Protein 5CK3 (pdb70)

Solvent-accessible surface area: 50552 Å² total; per-residue (Å²): 150,38,26,9,5,8,16,0,1,20,25,8,0,3,8,22,19,37,43,82,78,16,136,46,94,89,30,32,5,38,11,1,1,3,7,10,28,6,37,110,169,76,41,112,84,28,54,108,47,42,6,58,16,70,13,98,117,68,37,114,175,9,100,82,3,9,61,12,0,48,3,152,108,32,8,0,0,0,0,7,11,28,87,70,142,9,57,19,93,39,11,14,65,18,0,4,2,1,23,0,26,0,2,26,46,15,38,134,39,39,155,103,66,61,26,16,14,20,25,6,92,72,0,58,135,82,8,76,124,10,49,127,91,20,132,34,1,0,7,0,0,0,8,27,51,0,16,8,6,12,1,0,1,10,2,8,22,4,31,12,16,66,129,136,36,55,40,59,7,64,87,90,164,102,129,125,133,80,44,34,29,4,95,34,64,20,12,99,35,14,13,0,25,19,15,32,25,1,45,10,39,4,1,64,93,168,136,33,71,16,25,30,21,118,57,70,47,127,117,105,43,168,117,0,55,1,4,0,2,2,0,2,67,124,34,31,30,37,8,24,93,38,0,66,76,14,50,67,46,61,3,118,27,49,94,116,40,74,95,206,116,119,97,95,134,147,115,18,118,14,77,0,0,1,0,0,0,14,0,14,27,4,39,75,115,125,35,81,36,26,39,84,2,0,30,3,0,2,42,0,0,30,2,3,13,67,18,43,101,20,93,148,96,238,75,77,48,42,4,10,0,0,0,0,0,3,54,35,52,74,196,64,12,6,76,33,88,80,0,64,39,84,0,16,109,14,1,3,126,20,29,100,94,107,94,185,102,62,133,4,2,13,124,65,25,190,51,8,88,1,91,27,0,90,112,35,60,2,77,8,57,21,14,13,0,5,16,102,46,134,50,74,24,3,67,104,0,3,98,8,0,18,103,43,54,138,48,6,9,14,0,0,13,23,12,0,4,9,26,18,27,62,36,110,44,120,64,75,95,55,16,5,44,61,6,0,43,70,59,36,40,179,165,67,172,16,83,91,83,20,69,4,163,133,40,11,0,0,0,1,6,8,82,130,98,117,6,43,120,12,0,66,52,0,73,50,47,0,20,77,58,27,49,111,47,55,163,145,94,24,31,10,22,25,47,11,110,45,0,35,127,108,2,46,98,23,59,129,120,56,252,129,62,22,9,0,0,4,0,0,0,18,60,51,0,17,10,12,9,0,0,0,10,2,22,19,0,35,11,22,68,128,130,39,85,47,183,122,124,116,155,107,86,49,61,18,130,46,61,22,17,102,42,14,18,10,24,61,64,17,39,0,73,12,57,13,12,53,72,204,65,34,33,27,73,74,93,110,132,70,94,123,0,6,0,26,0,4,0,6,29,91,178,32,36,50,86,6,39,111,50,2,79,81,65,80,132,116,174,139,16,98,22,53,0,1,1,1,0,0,15,0,14,23,3,4,100,79,127,24,89,43,23,49,114,1,6,42,4,10,14,34,2,10,44,10,3,45,109,40,79,161,125,73,15,19,2,0,0,0,0,6,60,38,43,68,91,36,2,0,16,29,34,10,0,62,13,55,7,12,86,32,17,8,131,19,40,133,100,105,126,180,124,123,10,119,66,4,89,136,64,65,8,84,24,67,21,13,16,0,4,12,105,56,139,50,77,23,0,72,131,0,8,140,20,0,25,99,25,21,124,66,42,68,5,0,23,0,2,20,33,11,0,9,8,29,19,43,65,89,127,60,112,72,54,72,10,39,89,39,4,22,77,68,60,36,150,94,40,125,58,50,97,123,32,28,0,63,19,180,153,37,9,0,1,0,5,1,31,165,172,80,90,92,33,12,114,11,0,43,58,0,63,52,12,0,42,22,37,12,52,164,76,96,99,24,50,33,46,30,101,63,0,66,75,16,0,52,80,24,28,112,109,52,97,7,16,0,21,49,56,0,18,5,12,23,9,9,8,40,44,45,44,52,126,224,59,96,64,131,43,95,30,14,90,24,12,20,5,21,77,49,40,52,32,182,44,59,6,5,0,2,38,79,153,38,47,39,47,25,59,149,154,62,20,6,1,8,23,0,11,41,53,50,133,101,89,179,20,40,74,15,35,119,64,20,45,62,41,51,106,112,171,222,102,16,3,11,3,0,5,69,30,66,94,200,79,25,12,48,45,78,107,2,113,48,133,5,58,125,100,39,41,190,107,158,214,81,84,23,2,12,0,12,55,162,47,93,14,7,109,141,7,150,147,16,59,30,130,103,188

Structure (mmCIF, N/CA/C/O backbone):
data_5CK3
#
_entry.id   5CK3
#
_cell.length_a   88.277
_cell.length_b   83.609
_cell.length_c   90.213
_cell.angle_alpha   90.00
_cell.angle_beta   105.23
_cell.angle_gamma   90.00
#
_symmetry.space_group_name_H-M   'P 1 21 1'
#
loop_
_entity.id
_entity.type
_entity.pdbx_description
1 polymer 'SRX domain'
2 polymer 'Putative signal recognition particle protein'
3 non-polymer 'MAGNESIUM ION'
4 non-polymer "GUANOSINE-5'-TRIPHOSPHATE"
5 non-polymer GLYCEROL
6 non-polymer 'SULFATE ION'
#
loop_
_atom_site.group_PDB
_atom_site.id
_atom_site.type_symbol
_atom_site.label_atom_id
_atom_site.label_alt_id
_atom_site.label_comp_id
_atom_site.label_asym_id
_atom_site.label_entity_id
_atom_site.label_seq_id
_atom_site.pdbx_PDB_ins_code
_atom_site.Cartn_x
_atom_site.Cartn_y
_atom_site.Cartn_z
_atom_site.occupancy
_atom_site.B_iso_or_equiv
_atom_site.auth_seq_id
_atom_site.auth_comp_id
_atom_site.auth_asym_id
_atom_site.auth_atom_id
_atom_site.pdbx_PDB_model_num
ATOM 1 N N . MET A 1 9 ? 37.117 -7.310 124.628 1.00 129.34 1 MET A N 1
ATOM 2 C CA . MET A 1 9 ? 36.082 -7.404 125.651 1.00 117.82 1 MET A CA 1
ATOM 3 C C . MET A 1 9 ? 35.753 -6.023 126.206 1.00 110.06 1 MET A C 1
ATOM 4 O O . MET A 1 9 ? 36.296 -5.016 125.755 1.00 109.16 1 MET A O 1
ATOM 9 N N . SER A 1 10 ? 34.851 -5.988 127.180 1.00 110.33 2 SER A N 1
ATOM 10 C CA . SER A 1 10 ? 34.559 -4.773 127.934 1.00 113.90 2 SER A CA 1
ATOM 11 C C . SER A 1 10 ? 33.973 -3.646 127.097 1.00 108.87 2 SER A C 1
ATOM 12 O O . SER A 1 10 ? 34.253 -2.474 127.344 1.00 105.97 2 SER A O 1
ATOM 15 N N . LEU A 1 11 ? 33.168 -3.993 126.103 1.00 105.01 3 LEU A N 1
ATOM 16 C CA . LEU A 1 11 ? 32.333 -2.988 125.468 1.00 92.19 3 LEU A CA 1
ATOM 17 C C . LEU A 1 11 ? 30.911 -3.523 125.379 1.00 83.70 3 LEU A C 1
ATOM 18 O O . LEU A 1 11 ? 30.322 -3.654 124.305 1.00 78.72 3 LEU A O 1
ATOM 23 N N . ASP A 1 12 ? 30.406 -3.863 126.562 1.00 90.10 4 ASP A N 1
ATOM 24 C CA . ASP A 1 12 ? 28.999 -4.142 126.829 1.00 85.80 4 ASP A CA 1
ATOM 25 C C . ASP A 1 12 ? 28.377 -5.277 126.032 1.00 79.20 4 ASP A C 1
ATOM 26 O O . ASP A 1 12 ? 28.916 -6.380 125.975 1.00 77.53 4 ASP A O 1
ATOM 31 N N . ALA A 1 13 ? 27.221 -5.003 125.443 1.00 75.06 5 ALA A N 1
ATOM 32 C CA . ALA A 1 13 ? 26.400 -6.062 124.880 1.00 66.93 5 ALA A CA 1
ATOM 33 C C . ALA A 1 13 ? 26.151 -5.888 123.390 1.00 63.49 5 ALA A C 1
ATOM 34 O O . ALA A 1 13 ? 25.937 -4.775 122.907 1.00 60.75 5 ALA A O 1
ATOM 36 N N . PHE A 1 14 ? 26.182 -7.005 122.671 1.00 56.99 6 PHE A N 1
ATOM 37 C CA . PHE A 1 14 ? 25.779 -7.032 121.276 1.00 56.08 6 PHE A CA 1
ATOM 38 C C . PHE A 1 14 ? 24.453 -7.769 121.152 1.00 57.59 6 PHE A C 1
ATOM 39 O O . PHE A 1 14 ? 24.262 -8.825 121.760 1.00 56.66 6 PHE A O 1
ATOM 47 N N . GLU A 1 15 ? 23.534 -7.209 120.373 1.00 51.01 7 GLU A N 1
ATOM 48 C CA . GLU A 1 15 ? 22.255 -7.866 120.138 1.00 52.53 7 GLU A CA 1
ATOM 49 C C . GLU A 1 15 ? 21.910 -7.938 118.657 1.00 51.70 7 GLU A C 1
ATOM 50 O O . GLU A 1 15 ? 22.251 -7.041 117.887 1.00 56.16 7 GLU A O 1
ATOM 56 N N . ILE A 1 16 ? 21.234 -9.015 118.266 1.00 46.73 8 ILE A N 1
ATOM 57 C CA . ILE A 1 16 ? 20.727 -9.152 116.904 1.00 49.56 8 ILE A CA 1
ATOM 58 C C . ILE A 1 16 ? 19.225 -9.428 116.937 1.00 39.90 8 ILE A C 1
ATOM 59 O O . ILE A 1 16 ? 18.796 -10.556 117.174 1.00 39.12 8 ILE A O 1
ATOM 64 N N . LEU A 1 17 ? 18.429 -8.391 116.706 1.00 37.13 9 LEU A N 1
ATOM 65 C CA . LEU A 1 17 ? 16.987 -8.504 116.880 1.00 37.05 9 LEU A CA 1
ATOM 66 C C . LEU A 1 17 ? 16.217 -8.191 115.605 1.00 43.71 9 LEU A C 1
ATOM 67 O O . LEU A 1 17 ? 16.598 -7.323 114.818 1.00 43.94 9 LEU A O 1
ATOM 72 N N . THR A 1 18 ? 15.123 -8.920 115.417 1.00 45.35 10 THR A N 1
ATOM 73 C CA . THR A 1 18 ? 14.308 -8.805 114.219 1.00 44.53 10 THR A CA 1
ATOM 74 C C . THR A 1 18 ? 13.528 -7.507 114.211 1.00 45.25 10 THR A C 1
ATOM 75 O O . THR A 1 18 ? 13.417 -6.837 115.234 1.00 43.27 10 THR A O 1
ATOM 79 N N . THR A 1 19 ? 12.976 -7.163 113.054 1.00 55.45 11 THR A N 1
ATOM 80 C CA . THR A 1 19 ? 12.180 -5.951 112.924 1.00 54.33 11 THR A CA 1
ATOM 81 C C . THR A 1 19 ? 11.010 -5.985 113.888 1.00 52.14 11 THR A C 1
ATOM 82 O O . THR A 1 19 ? 10.613 -4.962 114.440 1.00 54.25 11 THR A O 1
ATOM 86 N N . SER A 1 20 ? 10.468 -7.176 114.099 1.00 52.94 12 SER A N 1
ATOM 87 C CA . SER A 1 20 ? 9.285 -7.321 114.926 1.00 56.63 12 SER A CA 1
ATOM 88 C C . SER A 1 20 ? 9.594 -7.498 116.402 1.00 59.36 12 SER A C 1
ATOM 89 O O . SER A 1 20 ? 8.681 -7.656 117.214 1.00 56.04 12 SER A O 1
ATOM 92 N N . GLY A 1 21 ? 10.874 -7.498 116.751 1.00 55.99 13 GLY A N 1
ATOM 93 C CA . GLY A 1 21 ? 11.245 -7.440 118.151 1.00 55.50 13 GLY A CA 1
ATOM 94 C C . GLY A 1 21 ? 12.002 -8.620 118.721 1.00 48.47 13 GLY A C 1
ATOM 95 O O . GLY A 1 21 ? 12.809 -8.443 119.631 1.00 52.44 13 GLY A O 1
ATOM 96 N N . VAL A 1 22 ? 11.746 -9.821 118.214 1.00 38.40 14 VAL A N 1
ATOM 97 C CA . VAL A 1 22 ? 12.432 -10.990 118.743 1.00 39.09 14 VAL A CA 1
ATOM 98 C C . VAL A 1 22 ? 13.936 -10.840 118.589 1.00 40.80 14 VAL A C 1
ATOM 99 O O . VAL A 1 22 ? 14.422 -10.312 117.588 1.00 41.86 14 VAL A O 1
ATOM 103 N N . VAL A 1 23 ? 14.665 -11.291 119.603 1.00 38.96 15 VAL A N 1
ATOM 104 C CA . VAL A 1 23 ? 16.115 -11.213 119.604 1.00 36.40 15 VAL A CA 1
ATOM 105 C C . VAL A 1 23 ? 16.712 -12.545 119.168 1.00 37.62 15 VAL A C 1
ATOM 106 O O . VAL A 1 23 ? 16.700 -13.521 119.918 1.00 40.26 15 VAL A O 1
ATOM 110 N N . LEU A 1 24 ? 17.219 -12.582 117.941 1.00 36.15 16 LEU A N 1
ATOM 111 C CA . LEU A 1 24 ? 17.794 -13.799 117.394 1.00 38.40 16 LEU A CA 1
ATOM 112 C C . LEU A 1 24 ? 19.035 -14.191 118.170 1.00 39.31 16 LEU A C 1
ATOM 113 O O . LEU A 1 24 ? 19.230 -15.357 118.508 1.00 47.83 16 LEU A O 1
ATOM 118 N N . TRP A 1 25 ? 19.876 -13.206 118.450 1.00 36.14 17 TRP A N 1
ATOM 119 C CA . TRP A 1 25 ? 21.131 -13.471 119.128 1.00 44.72 17 TRP A CA 1
ATOM 120 C C . TRP A 1 25 ? 21.515 -12.335 120.071 1.00 51.22 17 TRP A C 1
ATOM 121 O O . TRP A 1 25 ? 21.336 -11.155 119.759 1.00 46.92 17 TRP A O 1
ATOM 132 N N . SER A 1 26 ? 22.047 -12.707 121.228 1.00 52.86 18 SER A N 1
ATOM 133 C CA . SER A 1 26 ? 22.424 -11.738 122.241 1.00 50.11 18 SER A CA 1
ATOM 134 C C . SER A 1 26 ? 23.781 -12.075 122.836 1.00 54.74 18 SER A C 1
ATOM 135 O O . SER A 1 26 ? 24.081 -13.239 123.094 1.00 59.67 18 SER A O 1
ATOM 138 N N . ARG A 1 27 ? 24.605 -11.053 123.032 1.00 54.42 19 ARG A N 1
ATOM 139 C CA . ARG A 1 27 ? 25.796 -11.181 123.860 1.00 53.63 19 ARG A CA 1
ATOM 140 C C . ARG A 1 27 ? 25.861 -10.018 124.834 1.00 58.20 19 ARG A C 1
ATOM 141 O O . ARG A 1 27 ? 25.922 -8.868 124.421 1.00 64.58 19 ARG A O 1
ATOM 149 N N . THR A 1 28 ? 25.843 -10.314 126.126 1.00 61.31 20 THR A N 1
ATOM 150 C CA . THR A 1 28 ? 25.815 -9.260 127.130 1.00 70.73 20 THR A CA 1
ATOM 151 C C . THR A 1 28 ? 26.993 -9.361 128.095 1.00 71.65 20 THR A C 1
ATOM 152 O O . THR A 1 28 ? 27.165 -10.372 128.774 1.00 69.67 20 THR A O 1
ATOM 156 N N . TYR A 1 29 ? 27.802 -8.308 128.151 1.00 75.13 21 TYR A N 1
ATOM 157 C CA . TYR A 1 29 ? 28.945 -8.270 129.058 1.00 84.52 21 TYR A CA 1
ATOM 158 C C . TYR A 1 29 ? 28.614 -7.480 130.319 1.00 86.78 21 TYR A C 1
ATOM 159 O O . TYR A 1 29 ? 29.010 -7.852 131.425 1.00 83.28 21 TYR A O 1
ATOM 168 N N . ALA A 1 30 ? 27.902 -6.376 130.137 1.00 88.51 22 ALA A N 1
ATOM 169 C CA . ALA A 1 30 ? 27.413 -5.586 131.257 1.00 91.03 22 ALA A CA 1
ATOM 170 C C . ALA A 1 30 ? 25.898 -5.647 131.264 1.00 92.18 22 ALA A C 1
ATOM 171 O O . ALA A 1 30 ? 25.280 -5.795 130.207 1.00 94.05 22 ALA A O 1
ATOM 173 N N . PRO A 1 31 ? 25.286 -5.545 132.451 1.00 86.30 23 PRO A N 1
ATOM 174 C CA . PRO A 1 31 ? 23.827 -5.493 132.434 1.00 82.41 23 PRO A CA 1
ATOM 175 C C . PRO A 1 31 ? 23.397 -4.214 131.749 1.00 84.10 23 PRO A C 1
ATOM 176 O O . PRO A 1 31 ? 23.826 -3.133 132.150 1.00 91.66 23 PRO A O 1
ATOM 180 N N . VAL A 1 32 ? 22.596 -4.336 130.702 1.00 73.02 24 VAL A N 1
ATOM 181 C CA . VAL A 1 32 ? 22.097 -3.162 130.017 1.00 65.62 24 VAL A CA 1
ATOM 182 C C . VAL A 1 32 ? 20.591 -3.104 130.164 1.00 69.06 24 VAL A C 1
ATOM 183 O O . VAL A 1 32 ? 19.899 -4.084 129.887 1.00 70.51 24 VAL A O 1
ATOM 187 N N . ASN A 1 33 ? 20.096 -1.963 130.632 1.00 71.05 25 ASN A N 1
ATOM 188 C CA . ASN A 1 33 ? 18.664 -1.733 130.735 1.00 71.62 25 ASN A CA 1
ATOM 189 C C . ASN A 1 33 ? 17.994 -2.124 129.420 1.00 65.76 25 ASN A C 1
ATOM 190 O O . ASN A 1 33 ? 18.480 -1.755 128.351 1.00 69.92 25 ASN A O 1
ATOM 195 N N . PRO A 1 34 ? 16.914 -2.919 129.484 1.00 62.13 26 PRO A N 1
ATOM 196 C CA . PRO A 1 34 ? 16.235 -3.287 128.238 1.00 60.90 26 PRO A CA 1
ATOM 197 C C . PRO A 1 34 ? 15.839 -2.055 127.430 1.00 62.68 26 PRO A C 1
ATOM 198 O O . PRO A 1 34 ? 16.036 -2.023 126.217 1.00 64.57 26 PRO A O 1
ATOM 202 N N . SER A 1 35 ? 15.319 -1.044 128.117 1.00 58.32 27 SER A N 1
ATOM 203 C CA . SER A 1 35 ? 14.796 0.154 127.473 1.00 57.87 27 SER A CA 1
ATOM 204 C C . SER A 1 35 ? 15.813 0.874 126.591 1.00 56.04 27 SER A C 1
ATOM 205 O O . SER A 1 35 ? 15.430 1.564 125.650 1.00 60.35 27 SER A O 1
ATOM 208 N N . VAL A 1 36 ? 17.098 0.724 126.893 1.00 53.17 28 VAL A N 1
ATOM 209 C CA . VAL A 1 36 ? 18.139 1.349 126.082 1.00 49.09 28 VAL A CA 1
ATOM 210 C C . VAL A 1 36 ? 17.963 1.029 124.601 1.00 54.98 28 VAL A C 1
ATOM 211 O O . VAL A 1 36 ? 17.826 1.933 123.778 1.00 56.81 28 VAL A O 1
ATOM 215 N N . VAL A 1 37 ? 17.958 -0.255 124.262 1.00 56.59 29 VAL A N 1
ATOM 216 C CA . VAL A 1 37 ? 17.706 -0.658 122.884 1.00 54.59 29 VAL A CA 1
ATOM 217 C C . VAL A 1 37 ? 16.249 -0.410 122.539 1.00 54.11 29 VAL A C 1
ATOM 218 O O . VAL A 1 37 ? 15.925 0.055 121.451 1.00 54.25 29 VAL A O 1
ATOM 222 N N . ASN A 1 38 ? 15.378 -0.737 123.484 1.00 54.79 30 ASN A N 1
ATOM 223 C CA . ASN A 1 38 ? 13.949 -0.540 123.329 1.00 53.70 30 ASN A CA 1
ATOM 224 C C . ASN A 1 38 ? 13.639 0.904 122.962 1.00 57.61 30 ASN A C 1
ATOM 225 O O . ASN A 1 38 ? 12.824 1.170 122.082 1.00 59.59 30 ASN A O 1
ATOM 230 N N . ASP A 1 39 ? 14.304 1.832 123.641 1.00 62.64 31 ASP A N 1
ATOM 231 C CA . ASP A 1 39 ? 14.204 3.239 123.303 1.00 62.52 31 ASP A CA 1
ATOM 232 C C . ASP A 1 39 ? 14.789 3.466 121.917 1.00 58.57 31 ASP A C 1
ATOM 233 O O . ASP A 1 39 ? 14.293 4.276 121.160 1.00 63.28 31 ASP A O 1
ATOM 238 N N . PHE A 1 40 ? 15.840 2.731 121.582 1.00 58.57 32 PHE A N 1
ATOM 239 C CA . PHE A 1 40 ? 16.552 2.942 120.325 1.00 57.96 32 PHE A CA 1
ATOM 240 C C . PHE A 1 40 ? 15.681 2.698 119.092 1.00 58.74 32 PHE A C 1
ATOM 241 O O . PHE A 1 40 ? 15.561 3.578 118.243 1.00 62.91 32 PHE A O 1
ATOM 249 N N . ILE A 1 41 ? 15.080 1.515 118.985 1.00 63.56 33 ILE A N 1
ATOM 250 C CA . ILE A 1 41 ? 14.248 1.204 117.822 1.00 60.57 33 ILE A CA 1
ATOM 251 C C . ILE A 1 41 ? 13.014 2.110 117.787 1.00 61.21 33 ILE A C 1
ATOM 252 O O . ILE A 1 41 ? 12.575 2.515 116.729 1.00 64.40 33 ILE A O 1
ATOM 257 N N . THR A 1 42 ? 12.481 2.438 118.962 1.00 60.68 34 THR A N 1
ATOM 258 C CA . THR A 1 42 ? 11.362 3.372 119.077 1.00 66.82 34 THR A CA 1
ATOM 259 C C . THR A 1 42 ? 11.600 4.675 118.236 1.00 71.81 34 THR A C 1
ATOM 260 O O . THR A 1 42 ? 10.644 5.150 117.586 1.00 78.89 34 THR A O 1
ATOM 264 N N . ASP A 1 43 ? 12.808 5.260 118.265 1.00 73.92 35 ASP A N 1
ATOM 265 C CA . ASP A 1 43 ? 13.074 6.497 117.553 1.00 70.76 35 ASP A CA 1
ATOM 266 C C . ASP A 1 43 ? 13.634 6.312 116.169 1.00 75.70 35 ASP A C 1
ATOM 267 O O . ASP A 1 43 ? 13.498 7.154 115.292 1.00 87.33 35 ASP A O 1
ATOM 272 N N . VAL A 1 44 ? 14.398 5.257 116.018 1.00 73.71 36 VAL A N 1
ATOM 273 C CA . VAL A 1 44 ? 15.090 5.096 114.763 1.00 69.70 36 VAL A CA 1
ATOM 274 C C . VAL A 1 44 ? 14.107 4.573 113.727 1.00 68.21 36 VAL A C 1
ATOM 275 O O . VAL A 1 44 ? 14.038 5.065 112.592 1.00 70.61 36 VAL A O 1
ATOM 279 N N . PHE A 1 45 ? 13.271 3.647 114.166 1.00 64.97 37 PHE A N 1
ATOM 280 C CA . PHE A 1 45 ? 12.405 2.925 113.265 1.00 60.68 37 PHE A CA 1
ATOM 281 C C . PHE A 1 45 ? 10.927 3.285 113.394 1.00 66.92 37 PHE A C 1
ATOM 282 O O . PHE A 1 45 ? 10.195 3.169 112.419 1.00 75.34 37 PHE A O 1
ATOM 290 N N . ILE A 1 46 ? 10.476 3.724 114.568 1.00 67.55 38 ILE A N 1
ATOM 291 C CA . ILE A 1 46 ? 9.043 3.981 114.755 1.00 74.61 38 ILE A CA 1
ATOM 292 C C . ILE A 1 46 ? 8.681 5.469 114.654 1.00 77.94 38 ILE A C 1
ATOM 293 O O . ILE A 1 46 ? 7.640 5.827 114.093 1.00 74.86 38 ILE A O 1
ATOM 298 N N . GLU A 1 47 ? 9.540 6.335 115.183 1.00 73.64 39 GLU A N 1
ATOM 299 C CA . GLU A 1 47 ? 9.275 7.768 115.138 1.00 76.88 39 GLU A CA 1
ATOM 300 C C . GLU A 1 47 ? 10.186 8.473 114.135 1.00 85.10 39 GLU A C 1
ATOM 301 O O . GLU A 1 47 ? 9.749 9.388 113.438 1.00 93.36 39 GLU A O 1
ATOM 307 N N . GLU A 1 48 ? 11.452 8.070 114.083 1.00 79.03 40 GLU A N 1
ATOM 308 C CA . GLU A 1 48 ? 12.259 8.315 112.893 1.00 81.77 40 GLU A CA 1
ATOM 309 C C . GLU A 1 48 ? 12.723 9.757 112.671 1.00 94.54 40 GLU A C 1
ATOM 310 O O . GLU A 1 48 ? 12.699 10.234 111.537 1.00 102.48 40 GLU A O 1
ATOM 316 N N . LYS A 1 49 ? 13.163 10.447 113.719 1.00 95.74 41 LYS A N 1
ATOM 317 C CA . LYS A 1 49 ? 13.460 11.878 113.585 1.00 106.09 41 LYS A CA 1
ATOM 318 C C . LYS A 1 49 ? 14.824 12.203 112.951 1.00 109.78 41 LYS A C 1
ATOM 319 O O . LYS A 1 49 ? 14.962 13.225 112.275 1.00 106.81 41 LYS A O 1
ATOM 325 N N . SER A 1 50 ? 15.827 11.353 113.165 1.00 110.40 42 SER A N 1
ATOM 326 C CA . SER A 1 50 ? 17.164 11.614 112.623 1.00 108.92 42 SER A CA 1
ATOM 327 C C . SER A 1 50 ? 17.954 10.342 112.318 1.00 110.17 42 SER A C 1
ATOM 328 O O . SER A 1 50 ? 18.965 10.061 112.962 1.00 108.69 42 SER A O 1
ATOM 331 N N . ALA A 1 51 ? 17.499 9.585 111.326 1.00 114.15 43 ALA A N 1
ATOM 332 C CA . ALA A 1 51 ? 18.193 8.370 110.919 1.00 108.15 43 ALA A CA 1
ATOM 333 C C . ALA A 1 51 ? 18.037 8.105 109.426 1.00 111.63 43 ALA A C 1
ATOM 334 O O . ALA A 1 51 ? 17.010 8.430 108.828 1.00 110.24 43 ALA A O 1
ATOM 336 N N . VAL A 1 52 ? 19.071 7.521 108.830 1.00 113.14 44 VAL A N 1
ATOM 337 C CA . VAL A 1 52 ? 19.022 7.093 107.439 1.00 120.77 44 VAL A CA 1
ATOM 338 C C . VAL A 1 52 ? 19.750 5.761 107.306 1.00 120.09 44 VAL A C 1
ATOM 339 O O . VAL A 1 52 ? 20.858 5.595 107.824 1.00 116.42 44 VAL A O 1
ATOM 343 N N . ALA A 1 53 ? 19.115 4.809 106.627 1.00 117.35 45 ALA A N 1
ATOM 344 C CA . ALA A 1 53 ? 19.653 3.458 106.514 1.00 114.35 45 ALA A CA 1
ATOM 345 C C . ALA A 1 53 ? 21.029 3.455 105.864 1.00 111.66 45 ALA A C 1
ATOM 346 O O . ALA A 1 53 ? 21.229 4.040 104.799 1.00 113.73 45 ALA A O 1
ATOM 348 N N . GLY A 1 54 ? 21.976 2.796 106.521 1.00 111.73 46 GLY A N 1
ATOM 349 C CA . GLY A 1 54 ? 23.325 2.686 106.002 1.00 110.26 46 GLY A CA 1
ATOM 350 C C . GLY A 1 54 ? 24.167 1.697 106.781 1.00 107.66 46 GLY A C 1
ATOM 351 O O . GLY A 1 54 ? 23.689 1.039 107.707 1.00 100.75 46 GLY A O 1
ATOM 352 N N . SER A 1 55 ? 25.436 1.600 106.404 1.00 105.84 47 SER A N 1
ATOM 353 C CA . SER A 1 55 ? 26.384 0.747 107.101 1.00 103.57 47 SER A CA 1
ATOM 354 C C . SER A 1 55 ? 27.554 1.575 107.627 1.00 108.25 47 SER A C 1
ATOM 355 O O . SER A 1 55 ? 28.166 2.332 106.870 1.00 112.12 47 SER A O 1
ATOM 358 N N . LYS A 1 56 ? 27.850 1.430 108.922 1.00 105.05 48 LYS A N 1
ATOM 359 C CA . LYS A 1 56 ? 29.019 2.063 109.546 1.00 108.15 48 LYS A CA 1
ATOM 360 C C . LYS A 1 56 ? 28.794 3.562 109.782 1.00 110.12 48 LYS A C 1
ATOM 361 O O . LYS A 1 56 ? 29.661 4.256 110.314 1.00 100.24 48 LYS A O 1
ATOM 367 N N . ASN A 1 57 ? 27.607 4.047 109.431 1.00 109.93 49 ASN A N 1
ATOM 368 C CA . ASN A 1 57 ? 27.331 5.482 109.443 1.00 104.88 49 ASN A CA 1
ATOM 369 C C . ASN A 1 57 ? 26.880 6.079 110.789 1.00 115.22 49 ASN A C 1
ATOM 370 O O . ASN A 1 57 ? 27.045 5.471 111.844 1.00 115.13 49 ASN A O 1
ATOM 375 N N . GLY A 1 58 ? 26.287 7.272 110.704 1.00 117.96 50 GLY A N 1
ATOM 376 C CA . GLY A 1 58 ? 25.959 8.162 111.814 1.00 111.08 50 GLY A CA 1
ATOM 377 C C . GLY A 1 58 ? 25.559 7.739 113.217 1.00 105.97 50 GLY A C 1
ATOM 378 O O . GLY A 1 58 ? 26.028 8.350 114.175 1.00 103.91 50 GLY A O 1
ATOM 379 N N . GLY A 1 59 ? 24.687 6.742 113.352 1.00 105.30 51 GLY A N 1
ATOM 380 C CA . GLY A 1 59 ? 24.241 6.264 114.659 1.00 109.99 51 GLY A CA 1
ATOM 381 C C . GLY A 1 59 ? 24.127 7.263 115.807 1.00 115.13 51 GLY A C 1
ATOM 382 O O . GLY A 1 59 ? 24.803 7.142 116.835 1.00 103.28 51 GLY A O 1
ATOM 383 N N . SER A 1 60 ? 23.272 8.250 115.609 1.00 123.67 52 SER A N 1
ATOM 384 C CA . SER A 1 60 ? 22.974 9.204 116.647 1.00 119.84 52 SER A CA 1
ATOM 385 C C . SER A 1 60 ? 21.477 9.537 116.681 1.00 116.47 52 SER A C 1
ATOM 386 O O . SER A 1 60 ? 20.824 9.649 115.646 1.00 113.71 52 SER A O 1
ATOM 389 N N . ALA A 1 61 ? 20.918 9.642 117.875 1.00 114.25 53 ALA A N 1
ATOM 390 C CA . ALA A 1 61 ? 19.608 10.241 118.035 1.00 119.04 53 ALA A CA 1
ATOM 391 C C . ALA A 1 61 ? 19.239 10.544 119.498 1.00 117.05 53 ALA A C 1
ATOM 392 O O . ALA A 1 61 ? 19.890 10.083 120.431 1.00 100.09 53 ALA A O 1
ATOM 394 N N . ALA A 1 62 ? 18.219 11.366 119.685 1.00 121.25 54 ALA A N 1
ATOM 395 C CA . ALA A 1 62 ? 17.623 11.567 120.983 1.00 119.15 54 ALA A CA 1
ATOM 396 C C . ALA A 1 62 ? 16.139 11.409 120.779 1.00 119.01 54 ALA A C 1
ATOM 397 O O . ALA A 1 62 ? 15.564 12.083 119.948 1.00 121.34 54 ALA A O 1
ATOM 399 N N . SER A 1 63 ? 15.509 10.533 121.540 1.00 117.90 55 SER A N 1
ATOM 400 C CA . SER A 1 63 ? 14.074 10.325 121.404 1.00 119.07 55 SER A CA 1
ATOM 401 C C . SER A 1 63 ? 13.478 11.393 122.249 1.00 126.57 55 SER A C 1
ATOM 402 O O . SER A 1 63 ? 14.165 11.895 123.141 1.00 124.31 55 SER A O 1
ATOM 405 N N . ASN A 1 64 ? 12.228 11.742 121.969 1.00 130.52 56 ASN A N 1
ATOM 406 C CA . ASN A 1 64 ? 11.483 12.689 122.745 1.00 129.38 56 ASN A CA 1
ATOM 407 C C . ASN A 1 64 ? 10.384 11.814 123.332 1.00 127.55 56 ASN A C 1
ATOM 408 O O . ASN A 1 64 ? 10.474 10.575 123.242 1.00 127.03 56 ASN A O 1
ATOM 413 N N . PRO A 1 65 ? 9.347 12.424 123.917 1.00 128.51 57 PRO A N 1
ATOM 414 C CA . PRO A 1 65 ? 8.589 11.652 124.903 1.00 130.98 57 PRO A CA 1
ATOM 415 C C . PRO A 1 65 ? 7.398 10.865 124.385 1.00 124.37 57 PRO A C 1
ATOM 416 O O . PRO A 1 65 ? 6.575 10.479 125.202 1.00 112.50 57 PRO A O 1
ATOM 420 N N . PRO A 1 66 ? 7.286 10.647 123.074 1.00 119.64 58 PRO A N 1
ATOM 421 C CA . PRO A 1 66 ? 6.276 9.643 122.777 1.00 117.41 58 PRO A CA 1
ATOM 422 C C . PRO A 1 66 ? 6.560 8.353 123.543 1.00 118.13 58 PRO A C 1
ATOM 423 O O . PRO A 1 66 ? 5.637 7.842 124.169 1.00 119.19 58 PRO A O 1
ATOM 427 N N . TYR A 1 67 ? 7.813 7.899 123.552 1.00 116.54 59 TYR A N 1
ATOM 428 C CA . TYR A 1 67 ? 8.222 6.767 124.380 1.00 116.66 59 TYR A CA 1
ATOM 429 C C . TYR A 1 67 ? 9.616 6.932 124.991 1.00 116.90 59 TYR A C 1
ATOM 430 O O . TYR A 1 67 ? 10.546 6.176 124.689 1.00 106.37 59 TYR A O 1
ATOM 439 N N . LYS A 1 68 ? 9.749 7.964 125.816 1.00 123.84 60 LYS A N 1
ATOM 440 C CA . LYS A 1 68 ? 10.782 8.036 126.851 1.00 124.54 60 LYS A CA 1
ATOM 441 C C . LYS A 1 68 ? 12.175 8.518 126.402 1.00 125.30 60 LYS A C 1
ATOM 442 O O . LYS A 1 68 ? 12.433 8.709 125.213 1.00 122.68 60 LYS A O 1
ATOM 448 N N . HIS A 1 69 ? 13.061 8.673 127.392 1.00 120.40 61 HIS A N 1
ATOM 449 C CA . HIS A 1 69 ? 14.223 9.588 127.370 1.00 119.93 61 HIS A CA 1
ATOM 450 C C . HIS A 1 69 ? 15.393 9.295 126.432 1.00 116.01 61 HIS A C 1
ATOM 451 O O . HIS A 1 69 ? 15.842 10.187 125.713 1.00 121.98 61 HIS A O 1
ATOM 458 N N . ASP A 1 70 ? 15.968 8.102 126.545 1.00 108.53 62 ASP A N 1
ATOM 459 C CA . ASP A 1 70 ? 16.558 7.453 125.385 1.00 113.44 62 ASP A CA 1
ATOM 460 C C . ASP A 1 70 ? 18.101 7.429 125.224 1.00 111.10 62 ASP A C 1
ATOM 461 O O . ASP A 1 70 ? 18.597 6.617 124.439 1.00 112.15 62 ASP A O 1
ATOM 466 N N . GLN A 1 71 ? 18.860 8.269 125.932 1.00 100.34 63 GLN A N 1
ATOM 467 C CA . GLN A 1 71 ? 20.303 8.341 125.688 1.00 103.83 63 GLN A CA 1
ATOM 468 C C . GLN A 1 71 ? 20.553 8.837 124.273 1.00 99.78 63 GLN A C 1
ATOM 469 O O . GLN A 1 71 ? 19.779 9.632 123.754 1.00 102.87 63 GLN A O 1
ATOM 475 N N . HIS A 1 72 ? 21.644 8.379 123.668 1.00 87.65 64 HIS A N 1
ATOM 476 C CA . HIS A 1 72 ? 21.987 8.687 122.282 1.00 87.20 64 HIS A CA 1
ATOM 477 C C . HIS A 1 72 ? 22.587 7.359 121.752 1.00 92.95 64 HIS A C 1
ATOM 478 O O . HIS A 1 72 ? 23.224 6.640 122.502 1.00 95.26 64 HIS A O 1
ATOM 485 N N . SER A 1 73 ? 22.327 7.000 120.496 1.00 96.71 65 SER A N 1
ATOM 486 C CA . SER A 1 73 ? 21.936 5.600 120.174 1.00 85.78 65 SER A CA 1
ATOM 487 C C . SER A 1 73 ? 22.885 4.482 119.613 1.00 92.21 65 SER A C 1
ATOM 488 O O . SER A 1 73 ? 22.470 3.716 118.742 1.00 89.93 65 SER A O 1
ATOM 491 N N . LEU A 1 74 ? 24.102 4.329 120.134 1.00 96.47 66 LEU A N 1
ATOM 492 C CA . LEU A 1 74 ? 25.001 3.249 119.692 1.00 88.84 66 LEU A CA 1
ATOM 493 C C . LEU A 1 74 ? 25.414 3.432 118.232 1.00 83.80 66 LEU A C 1
ATOM 494 O O . LEU A 1 74 ? 25.369 4.548 117.716 1.00 97.10 66 LEU A O 1
ATOM 499 N N . ARG A 1 75 ? 25.849 2.334 117.605 1.00 75.23 67 ARG A N 1
ATOM 500 C CA . ARG A 1 75 ? 25.993 2.218 116.146 1.00 90.57 67 ARG A CA 1
ATOM 501 C C . ARG A 1 75 ? 25.347 0.915 115.685 1.00 86.74 67 ARG A C 1
ATOM 502 O O . ARG A 1 75 ? 25.469 -0.118 116.351 1.00 80.63 67 ARG A O 1
ATOM 510 N N . TRP A 1 76 ? 24.687 0.954 114.534 1.00 81.48 68 TRP A N 1
ATOM 511 C CA . TRP A 1 76 ? 23.718 -0.077 114.200 1.00 71.01 68 TRP A CA 1
ATOM 512 C C . TRP A 1 76 ? 23.601 -0.334 112.701 1.00 72.54 68 TRP A C 1
ATOM 513 O O . TRP A 1 76 ? 23.927 0.528 111.885 1.00 79.59 68 TRP A O 1
ATOM 524 N N . THR A 1 77 ? 23.110 -1.518 112.351 1.00 72.19 69 THR A N 1
ATOM 525 C CA . THR A 1 77 ? 22.897 -1.890 110.956 1.00 67.32 69 THR A CA 1
ATOM 526 C C . THR A 1 77 ? 21.477 -2.421 110.747 1.00 63.96 69 THR A C 1
ATOM 527 O O . THR A 1 77 ? 20.884 -2.982 111.670 1.00 68.08 69 THR A O 1
ATOM 531 N N . PHE A 1 78 ? 20.937 -2.235 109.542 1.00 58.98 70 PHE A N 1
ATOM 532 C CA . PHE A 1 78 ? 19.610 -2.753 109.185 1.00 60.04 70 PHE A CA 1
ATOM 533 C C . PHE A 1 78 ? 19.661 -3.557 107.879 1.00 61.74 70 PHE A C 1
ATOM 534 O O . PHE A 1 78 ? 20.205 -3.101 106.871 1.00 66.65 70 PHE A O 1
ATOM 542 N N . VAL A 1 79 ? 19.084 -4.756 107.926 1.00 61.52 71 VAL A N 1
ATOM 543 C CA . VAL A 1 79 ? 18.848 -5.596 106.755 1.00 60.54 71 VAL A CA 1
ATOM 544 C C . VAL A 1 79 ? 17.353 -5.654 106.416 1.00 61.79 71 VAL A C 1
ATOM 545 O O . VAL A 1 79 ? 16.610 -6.412 107.036 1.00 60.29 71 VAL A O 1
ATOM 549 N N . LYS A 1 80 ? 16.919 -4.867 105.433 1.00 66.26 72 LYS A N 1
ATOM 550 C CA . LYS A 1 80 ? 15.496 -4.745 105.110 1.00 66.20 72 LYS A CA 1
ATOM 551 C C . LYS A 1 80 ? 14.844 -6.053 104.659 1.00 64.95 72 LYS A C 1
ATOM 552 O O . LYS A 1 80 ? 13.724 -6.358 105.066 1.00 66.69 72 LYS A O 1
ATOM 558 N N . GLU A 1 81 ? 15.537 -6.810 103.813 1.00 68.47 73 GLU A N 1
ATOM 559 C CA . GLU A 1 81 ? 15.006 -8.071 103.291 1.00 73.81 73 GLU A CA 1
ATOM 560 C C . GLU A 1 81 ? 14.727 -9.072 104.413 1.00 69.62 73 GLU A C 1
ATOM 561 O O . GLU A 1 81 ? 13.721 -9.785 104.394 1.00 72.74 73 GLU A O 1
ATOM 567 N N . LEU A 1 82 ? 15.618 -9.118 105.394 1.00 56.44 74 LEU A N 1
ATOM 568 C CA . LEU A 1 82 ? 15.479 -10.071 106.483 1.00 56.68 74 LEU A CA 1
ATOM 569 C C . LEU A 1 82 ? 14.870 -9.416 107.716 1.00 59.46 74 LEU A C 1
ATOM 570 O O . LEU A 1 82 ? 14.333 -10.090 108.597 1.00 58.30 74 LEU A O 1
ATOM 575 N N . GLY A 1 83 ? 14.960 -8.094 107.773 1.00 61.98 75 GLY A N 1
ATOM 576 C CA . GLY A 1 83 ? 14.386 -7.345 108.870 1.00 57.41 75 GLY A CA 1
ATOM 577 C C . GLY A 1 83 ? 15.091 -7.573 110.191 1.00 51.54 75 GLY A C 1
ATOM 578 O O . GLY A 1 83 ? 14.458 -7.587 111.244 1.00 54.14 75 GLY A O 1
ATOM 579 N N . ILE A 1 84 ? 16.404 -7.755 110.142 1.00 50.10 76 ILE A N 1
ATOM 580 C CA . ILE A 1 84 ? 17.179 -7.887 111.368 1.00 52.34 76 ILE A CA 1
ATOM 581 C C . ILE A 1 84 ? 18.054 -6.666 111.582 1.00 55.99 76 ILE A C 1
ATOM 582 O O . ILE A 1 84 ? 18.608 -6.109 110.635 1.00 58.21 76 ILE A O 1
ATOM 587 N N . ILE A 1 85 ? 18.167 -6.256 112.839 1.00 53.29 77 ILE A N 1
ATOM 588 C CA . ILE A 1 85 ? 18.967 -5.100 113.200 1.00 46.41 77 ILE A CA 1
ATOM 589 C C . ILE A 1 85 ? 20.126 -5.507 114.089 1.00 53.74 77 ILE A C 1
ATOM 590 O O . ILE A 1 85 ? 19.989 -6.385 114.944 1.00 55.59 77 ILE A O 1
ATOM 595 N N . PHE A 1 86 ? 21.267 -4.863 113.890 1.00 56.74 78 PHE A N 1
ATOM 596 C CA . PHE A 1 86 ? 22.461 -5.198 114.652 1.00 58.53 78 PHE A CA 1
ATOM 597 C C . PHE A 1 86 ? 22.870 -4.030 115.532 1.00 61.53 78 PHE A C 1
ATOM 598 O O . PHE A 1 86 ? 23.269 -2.974 115.038 1.00 69.15 78 PHE A O 1
ATOM 606 N N . VAL A 1 87 ? 22.761 -4.219 116.840 1.00 56.40 79 VAL A N 1
ATOM 607 C CA . VAL A 1 87 ? 23.173 -3.193 117.780 1.00 51.19 79 VAL A CA 1
ATOM 608 C C . VAL A 1 87 ? 24.390 -3.640 118.567 1.00 58.72 79 VAL A C 1
ATOM 609 O O . VAL A 1 87 ? 24.399 -4.713 119.173 1.00 57.80 79 VAL A O 1
ATOM 613 N N . ALA A 1 88 ? 25.428 -2.817 118.528 1.00 61.00 80 ALA A N 1
ATOM 614 C CA . ALA A 1 88 ? 26.558 -2.966 119.425 1.00 60.02 80 ALA A CA 1
ATOM 615 C C . ALA A 1 88 ? 26.486 -1.797 120.378 1.00 61.48 80 ALA A C 1
ATOM 616 O O . ALA A 1 88 ? 26.176 -0.683 119.962 1.00 66.14 80 ALA A O 1
ATOM 618 N N . VAL A 1 89 ? 26.751 -2.038 121.654 1.00 69.53 81 VAL A N 1
ATOM 619 C CA . VAL A 1 89 ? 26.480 -1.015 122.655 1.00 75.26 81 VAL A CA 1
ATOM 620 C C . VAL A 1 89 ? 27.716 -0.293 123.170 1.00 79.19 81 VAL A C 1
ATOM 621 O O . VAL A 1 89 ? 28.602 -0.891 123.779 1.00 76.48 81 VAL A O 1
ATOM 625 N N . TYR A 1 90 ? 27.744 1.010 122.923 1.00 85.44 82 TYR A N 1
ATOM 626 C CA . TYR A 1 90 ? 28.760 1.901 123.460 1.00 91.15 82 TYR A CA 1
ATOM 627 C C . TYR A 1 90 ? 28.697 1.961 124.995 1.00 89.41 82 TYR A C 1
ATOM 628 O O . TYR A 1 90 ? 27.844 1.327 125.612 1.00 92.15 82 TYR A O 1
ATOM 637 N N . ARG A 1 91 ? 29.595 2.720 125.612 1.00 93.12 83 ARG A N 1
ATOM 638 C CA . ARG A 1 91 ? 29.357 3.172 126.979 1.00 97.76 83 ARG A CA 1
ATOM 639 C C . ARG A 1 91 ? 29.330 4.692 126.959 1.00 99.97 83 ARG A C 1
ATOM 640 O O . ARG A 1 91 ? 30.382 5.321 126.854 1.00 101.15 83 ARG A O 1
ATOM 648 N N . SER A 1 92 ? 28.121 5.252 127.057 1.00 99.42 84 SER A N 1
ATOM 649 C CA . SER A 1 92 ? 27.839 6.692 126.941 1.00 96.43 84 SER A CA 1
ATOM 650 C C . SER A 1 92 ? 29.033 7.556 126.517 1.00 104.33 84 SER A C 1
ATOM 651 O O . SER A 1 92 ? 29.650 8.232 127.342 1.00 113.40 84 SER A O 1
ATOM 654 N N . LEU A 1 93 ? 29.354 7.497 125.226 1.00 102.53 85 LEU A N 1
ATOM 655 C CA . LEU A 1 93 ? 30.433 8.279 124.610 1.00 109.29 85 LEU A CA 1
ATOM 656 C C . LEU A 1 93 ? 31.857 7.820 124.990 1.00 107.23 85 LEU A C 1
ATOM 657 O O . LEU A 1 93 ? 32.824 8.523 124.704 1.00 104.75 85 LEU A O 1
ATOM 662 N N . LEU A 1 94 ? 31.985 6.657 125.631 1.00 107.56 86 LEU A N 1
ATOM 663 C CA . LEU A 1 94 ? 33.237 5.893 125.593 1.00 107.37 86 LEU A CA 1
ATOM 664 C C . LEU A 1 94 ? 33.151 5.029 124.334 1.00 111.26 86 LEU A C 1
ATOM 665 O O . LEU A 1 94 ? 32.068 4.823 123.804 1.00 110.07 86 LEU A O 1
ATOM 670 N N . HIS A 1 95 ? 34.284 4.534 123.851 1.00 112.49 87 HIS A N 1
ATOM 671 C CA . HIS A 1 95 ? 34.334 3.887 122.548 1.00 114.11 87 HIS A CA 1
ATOM 672 C C . HIS A 1 95 ? 35.720 3.458 122.037 1.00 110.05 87 HIS A C 1
ATOM 673 O O . HIS A 1 95 ? 36.750 3.832 122.530 1.00 114.25 87 HIS A O 1
ATOM 680 N N . LEU A 1 96 ? 35.723 2.685 120.972 1.00 97.61 88 LEU A N 1
ATOM 681 C CA . LEU A 1 96 ? 36.915 2.514 120.148 1.00 101.35 88 LEU A CA 1
ATOM 682 C C . LEU A 1 96 ? 36.486 1.926 118.826 1.00 97.80 88 LEU A C 1
ATOM 683 O O . LEU A 1 96 ? 36.037 0.802 118.760 1.00 102.48 88 LEU A O 1
ATOM 688 N N . PRO A 1 97 ? 36.653 2.694 117.748 1.00 95.88 89 PRO A N 1
ATOM 689 C CA . PRO A 1 97 ? 35.913 2.626 116.489 1.00 93.54 89 PRO A CA 1
ATOM 690 C C . PRO A 1 97 ? 35.686 1.200 115.965 1.00 87.71 89 PRO A C 1
ATOM 691 O O . PRO A 1 97 ? 34.779 1.006 115.155 1.00 79.31 89 PRO A O 1
ATOM 695 N N . TRP A 1 98 ? 36.395 0.214 116.509 1.00 94.70 90 TRP A N 1
ATOM 696 C CA . TRP A 1 98 ? 36.308 -1.177 116.059 1.00 90.10 90 TRP A CA 1
ATOM 697 C C . TRP A 1 98 ? 34.884 -1.756 115.891 1.00 85.46 90 TRP A C 1
ATOM 698 O O . TRP A 1 98 ? 34.682 -2.690 115.108 1.00 84.12 90 TRP A O 1
ATOM 709 N N . VAL A 1 99 ? 33.915 -1.222 116.639 1.00 84.02 91 VAL A N 1
ATOM 710 C CA . VAL A 1 99 ? 32.569 -1.784 116.679 1.00 84.04 91 VAL A CA 1
ATOM 711 C C . VAL A 1 99 ? 31.922 -1.535 115.338 1.00 85.57 91 VAL A C 1
ATOM 712 O O . VAL A 1 99 ? 31.165 -2.356 114.828 1.00 79.28 91 VAL A O 1
ATOM 716 N N . ASP A 1 100 ? 32.226 -0.365 114.791 1.00 91.02 92 ASP A N 1
ATOM 717 C CA . ASP A 1 100 ? 31.843 0.009 113.440 1.00 87.58 92 ASP A CA 1
ATOM 718 C C . ASP A 1 100 ? 32.284 -1.032 112.449 1.00 81.59 92 ASP A C 1
ATOM 719 O O . ASP A 1 100 ? 31.474 -1.598 111.716 1.00 80.57 92 ASP A O 1
ATOM 724 N N . LYS A 1 101 ? 33.596 -1.231 112.410 1.00 84.49 93 LYS A N 1
ATOM 725 C CA . LYS A 1 101 ? 34.201 -2.334 111.690 1.00 84.87 93 LYS A CA 1
ATOM 726 C C . LYS A 1 101 ? 33.525 -3.628 112.118 1.00 84.02 93 LYS A C 1
ATOM 727 O O . LYS A 1 101 ? 33.214 -4.474 111.290 1.00 84.05 93 LYS A O 1
ATOM 733 N N . LEU A 1 102 ? 33.271 -3.758 113.415 1.00 83.96 94 LEU A N 1
ATOM 734 C CA . LEU A 1 102 ? 32.625 -4.949 113.948 1.00 84.21 94 LEU A CA 1
ATOM 735 C C . LEU A 1 102 ? 31.192 -5.096 113.446 1.00 79.58 94 LEU A C 1
ATOM 736 O O . LEU A 1 102 ? 30.865 -6.059 112.757 1.00 78.16 94 LEU A O 1
ATOM 741 N N . VAL A 1 103 ? 30.348 -4.125 113.782 1.00 74.99 95 VAL A N 1
ATOM 742 C CA . VAL A 1 103 ? 28.904 -4.256 113.593 1.00 73.65 95 VAL A CA 1
ATOM 743 C C . VAL A 1 103 ? 28.425 -4.488 112.148 1.00 77.31 95 VAL A C 1
ATOM 744 O O . VAL A 1 103 ? 27.473 -5.230 111.933 1.00 72.95 95 VAL A O 1
ATOM 748 N N . ASP A 1 104 ? 29.046 -3.859 111.156 1.00 83.63 96 ASP A N 1
ATOM 749 C CA . ASP A 1 104 ? 28.543 -4.014 109.789 1.00 79.33 96 ASP A CA 1
ATOM 750 C C . ASP A 1 104 ? 28.942 -5.346 109.202 1.00 77.72 96 ASP A C 1
ATOM 751 O O . ASP A 1 104 ? 28.099 -6.088 108.701 1.00 80.60 96 ASP A O 1
ATOM 756 N N . ASN A 1 105 ? 30.235 -5.639 109.250 1.00 77.33 97 ASN A N 1
ATOM 757 C CA . ASN A 1 105 ? 30.720 -6.923 108.785 1.00 82.72 97 ASN A CA 1
ATOM 758 C C . ASN A 1 105 ? 30.059 -8.046 109.575 1.00 75.19 97 ASN A C 1
ATOM 759 O O . ASN A 1 105 ? 29.737 -9.099 109.026 1.00 74.32 97 ASN A O 1
ATOM 764 N N . ILE A 1 106 ? 29.856 -7.818 110.869 1.00 70.39 98 ILE A N 1
ATOM 765 C CA . ILE A 1 106 ? 29.317 -8.863 111.728 1.00 70.35 98 ILE A CA 1
ATOM 766 C C . ILE A 1 106 ? 27.899 -9.219 111.311 1.00 66.32 98 ILE A C 1
ATOM 767 O O . ILE A 1 106 ? 27.413 -10.303 111.611 1.00 62.73 98 ILE A O 1
ATOM 772 N N . ARG A 1 107 ? 27.232 -8.294 110.628 1.00 66.93 99 ARG A N 1
ATOM 773 C CA . ARG A 1 107 ? 25.988 -8.630 109.965 1.00 60.32 99 ARG A CA 1
ATOM 774 C C . ARG A 1 107 ? 26.321 -9.516 108.771 1.00 64.07 99 ARG A C 1
ATOM 775 O O . ARG A 1 107 ? 25.592 -10.453 108.466 1.00 58.74 99 ARG A O 1
ATOM 783 N N . ALA A 1 108 ? 27.434 -9.220 108.102 1.00 71.35 100 ALA A N 1
ATOM 784 C CA . ALA A 1 108 ? 27.836 -9.973 106.919 1.00 68.45 100 ALA A CA 1
ATOM 785 C C . ALA A 1 108 ? 28.092 -11.447 107.245 1.00 61.05 100 ALA A C 1
ATOM 786 O O . ALA A 1 108 ? 27.774 -12.323 106.442 1.00 63.03 100 ALA A O 1
ATOM 788 N N . ILE A 1 109 ? 28.662 -11.727 108.414 1.00 55.85 101 ILE A N 1
ATOM 789 C CA . ILE A 1 109 ? 28.793 -13.113 108.849 1.00 58.49 101 ILE A CA 1
ATOM 790 C C . ILE A 1 109 ? 27.414 -13.697 109.164 1.00 56.33 101 ILE A C 1
ATOM 791 O O . ILE A 1 109 ? 27.011 -14.703 108.583 1.00 53.24 101 ILE A O 1
ATOM 796 N N . PHE A 1 110 ? 26.688 -13.046 110.067 1.00 53.54 102 PHE A N 1
ATOM 797 C CA . PHE A 1 110 ? 25.366 -13.513 110.474 1.00 50.07 102 PHE A CA 1
ATOM 798 C C . PHE A 1 110 ? 24.425 -13.695 109.293 1.00 50.15 102 PHE A C 1
ATOM 799 O O . PHE A 1 110 ? 23.690 -14.677 109.226 1.00 51.19 102 PHE A O 1
ATOM 807 N N . VAL A 1 111 ? 24.434 -12.740 108.371 1.00 56.39 103 VAL A N 1
ATOM 808 C CA . VAL A 1 111 ? 23.599 -12.847 107.187 1.00 55.08 103 VAL A CA 1
ATOM 809 C C . VAL A 1 111 ? 24.036 -14.067 106.403 1.00 56.54 103 VAL A C 1
ATOM 810 O O . VAL A 1 111 ? 23.224 -14.927 106.076 1.00 61.19 103 VAL A O 1
ATOM 814 N N . SER A 1 112 ? 25.333 -14.143 106.129 1.00 55.09 104 SER A N 1
ATOM 815 C CA . SER A 1 112 ? 25.901 -15.262 105.396 1.00 52.79 104 SER A CA 1
ATOM 816 C C . SER A 1 112 ? 25.425 -16.593 105.951 1.00 53.27 104 SER A C 1
ATOM 817 O O . SER A 1 112 ? 24.912 -17.429 105.212 1.00 63.53 104 SER A O 1
ATOM 820 N N . LEU A 1 113 ? 25.572 -16.776 107.257 1.00 54.82 105 LEU A N 1
ATOM 821 C CA . LEU A 1 113 ? 25.285 -18.069 107.866 1.00 50.59 105 LEU A CA 1
ATOM 822 C C . LEU A 1 113 ? 23.803 -18.401 107.929 1.00 47.94 105 LEU A C 1
ATOM 823 O O . LEU A 1 113 ? 23.423 -19.558 107.775 1.00 57.35 105 LEU A O 1
ATOM 828 N N . TYR A 1 114 ? 22.961 -17.401 108.147 1.00 45.95 106 TYR A N 1
ATOM 829 C CA . TYR A 1 114 ? 21.558 -17.686 108.410 1.00 48.54 106 TYR A CA 1
ATOM 830 C C . TYR A 1 114 ? 20.579 -16.974 107.470 1.00 51.88 106 TYR A C 1
ATOM 831 O O . TYR A 1 114 ? 19.370 -17.004 107.708 1.00 51.29 106 TYR A O 1
ATOM 840 N N . SER A 1 115 ? 21.090 -16.358 106.402 1.00 56.70 107 SER A N 1
ATOM 841 C CA . SER A 1 115 ? 20.245 -15.583 105.487 1.00 60.21 107 SER A CA 1
ATOM 842 C C . SER A 1 115 ? 19.137 -16.431 104.882 1.00 62.84 107 SER A C 1
ATOM 843 O O . SER A 1 115 ? 18.049 -15.933 104.592 1.00 55.51 107 SER A O 1
ATOM 846 N N . GLU A 1 116 ? 19.430 -17.712 104.686 1.00 61.70 108 GLU A N 1
ATOM 847 C CA . GLU A 1 116 ? 18.485 -18.648 104.086 1.00 61.56 108 GLU A CA 1
ATOM 848 C C . GLU A 1 116 ? 17.235 -18.846 104.933 1.00 60.68 108 GLU A C 1
ATOM 849 O O . GLU A 1 116 ? 16.162 -19.145 104.413 1.00 63.36 108 GLU A O 1
ATOM 855 N N . GLN A 1 117 ? 17.380 -18.671 106.240 1.00 56.91 109 GLN A N 1
ATOM 856 C CA . GLN A 1 117 ? 16.351 -19.090 107.181 1.00 57.86 109 GLN A CA 1
ATOM 857 C C . GLN A 1 117 ? 15.153 -18.148 107.254 1.00 59.39 109 GLN A C 1
ATOM 858 O O . GLN A 1 117 ? 14.043 -18.572 107.584 1.00 53.02 109 GLN A O 1
ATOM 864 N N . PHE A 1 118 ? 15.378 -16.875 106.946 1.00 58.90 110 PHE A N 1
ATOM 865 C CA . PHE A 1 118 ? 14.316 -15.880 107.011 1.00 52.54 110 PHE A CA 1
ATOM 866 C C . PHE A 1 118 ? 13.277 -16.130 105.931 1.00 52.01 110 PHE A C 1
ATOM 867 O O . PHE A 1 118 ? 12.166 -15.605 105.989 1.00 48.40 110 PHE A O 1
ATOM 875 N N . LYS A 1 119 ? 13.650 -16.938 104.946 1.00 54.76 111 LYS A N 1
ATOM 876 C CA . LYS A 1 119 ? 12.749 -17.271 103.853 1.00 62.95 111 LYS A CA 1
ATOM 877 C C . LYS A 1 119 ? 11.515 -18.011 104.358 1.00 59.90 111 LYS A C 1
ATOM 878 O O . LYS A 1 119 ? 10.397 -17.695 103.955 1.00 70.37 111 LYS A O 1
ATOM 884 N N . ARG A 1 120 ? 11.717 -18.996 105.230 1.00 54.38 112 ARG A N 1
ATOM 885 C CA . ARG A 1 120 ? 10.599 -19.674 105.888 1.00 63.24 112 ARG A CA 1
ATOM 886 C C . ARG A 1 120 ? 9.684 -18.636 106.527 1.00 59.61 112 ARG A C 1
ATOM 887 O O . ARG A 1 120 ? 10.143 -17.777 107.275 1.00 65.36 112 ARG A O 1
ATOM 895 N N . PRO A 1 121 ? 8.383 -18.701 106.221 1.00 59.68 113 PRO A N 1
ATOM 896 C CA . PRO A 1 121 ? 7.492 -17.593 106.558 1.00 66.00 113 PRO A CA 1
ATOM 897 C C . PRO A 1 121 ? 6.759 -17.774 107.873 1.00 68.03 113 PRO A C 1
ATOM 898 O O . PRO A 1 121 ? 6.472 -16.793 108.559 1.00 74.54 113 PRO A O 1
ATOM 902 N N . ASN A 1 122 ? 6.458 -19.018 108.218 1.00 69.65 114 ASN A N 1
ATOM 903 C CA . ASN A 1 122 ? 5.556 -19.298 109.327 1.00 73.81 114 ASN A CA 1
ATOM 904 C C . ASN A 1 122 ? 6.057 -18.855 110.704 1.00 62.22 114 ASN A C 1
ATOM 905 O O . ASN A 1 122 ? 5.250 -18.516 111.568 1.00 57.22 114 ASN A O 1
ATOM 910 N N . THR A 1 123 ? 7.372 -18.836 110.908 1.00 55.78 115 THR A N 1
ATOM 911 C CA . THR A 1 123 ? 7.906 -18.712 112.262 1.00 54.23 115 THR A CA 1
ATOM 912 C C . THR A 1 123 ? 8.979 -17.644 112.486 1.00 58.60 115 THR A C 1
ATOM 913 O O . THR A 1 123 ? 9.719 -17.276 111.573 1.00 61.64 115 THR A O 1
ATOM 917 N N . THR A 1 124 ? 9.054 -17.177 113.733 1.00 60.46 116 THR A N 1
ATOM 918 C CA . THR A 1 124 ? 10.050 -16.201 114.180 1.00 54.63 116 THR A CA 1
ATOM 919 C C . THR A 1 124 ? 11.323 -16.870 114.656 1.00 52.75 116 THR A C 1
ATOM 920 O O . THR A 1 124 ? 12.182 -16.228 115.262 1.00 52.09 116 THR A O 1
ATOM 924 N N . ILE A 1 125 ? 11.429 -18.167 114.406 1.00 57.49 117 ILE A N 1
ATOM 925 C CA . ILE A 1 125 ? 12.551 -18.937 114.914 1.00 59.73 117 ILE A CA 1
ATOM 926 C C . ILE A 1 125 ? 13.683 -19.056 113.912 1.00 59.31 117 ILE A C 1
ATOM 927 O O . ILE A 1 125 ? 13.571 -19.759 112.907 1.00 63.37 117 ILE A O 1
ATOM 932 N N . ILE A 1 126 ? 14.773 -18.358 114.194 1.00 53.66 118 ILE A N 1
ATOM 933 C CA . ILE A 1 126 ? 16.013 -18.591 113.484 1.00 54.03 118 ILE A CA 1
ATOM 934 C C . ILE A 1 126 ? 17.025 -19.156 114.458 1.00 54.68 118 ILE A C 1
ATOM 935 O O . ILE A 1 126 ? 17.412 -18.505 115.430 1.00 60.65 118 ILE A O 1
ATOM 940 N N . GLU A 1 127 ? 17.434 -20.388 114.205 1.00 45.40 119 GLU A N 1
ATOM 941 C CA . GLU A 1 127 ? 18.390 -21.031 115.074 1.00 52.05 119 GLU A CA 1
ATOM 942 C C . GLU A 1 127 ? 19.791 -20.727 114.556 1.00 52.88 119 GLU A C 1
ATOM 943 O O . GLU A 1 127 ? 20.205 -21.190 113.489 1.00 53.39 119 GLU A O 1
ATOM 949 N N . CYS A 1 128 ? 20.495 -19.902 115.323 1.00 47.98 120 CYS A N 1
ATOM 950 C CA . CYS A 1 128 ? 21.812 -19.404 114.962 1.00 52.56 120 CYS A CA 1
ATOM 951 C C . CYS A 1 128 ? 22.838 -19.803 116.014 1.00 61.28 120 CYS A C 1
ATOM 952 O O . CYS A 1 128 ? 23.872 -19.149 116.157 1.00 70.30 120 CYS A O 1
ATOM 955 N N . ILE A 1 129 ? 22.548 -20.889 116.730 1.00 60.60 121 ILE A N 1
ATOM 956 C CA . ILE A 1 129 ? 23.249 -21.244 117.968 1.00 62.29 121 ILE A CA 1
ATOM 957 C C . ILE A 1 129 ? 24.774 -21.364 117.864 1.00 60.33 121 ILE A C 1
ATOM 958 O O . ILE A 1 129 ? 25.484 -21.016 118.806 1.00 74.47 121 ILE A O 1
ATOM 963 N N . ASN A 1 130 ? 25.288 -21.848 116.740 1.00 56.06 122 ASN A N 1
ATOM 964 C CA . ASN A 1 130 ? 26.733 -22.033 116.621 1.00 70.29 122 ASN A CA 1
ATOM 965 C C . ASN A 1 130 ? 27.496 -20.705 116.488 1.00 76.74 122 ASN A C 1
ATOM 966 O O . ASN A 1 130 ? 28.725 -20.681 116.573 1.00 78.50 122 ASN A O 1
ATOM 971 N N . PHE A 1 131 ? 26.757 -19.610 116.305 1.00 74.31 123 PHE A N 1
ATOM 972 C CA . PHE A 1 131 ? 27.327 -18.289 115.989 1.00 66.81 123 PHE A CA 1
ATOM 973 C C . PHE A 1 131 ? 28.474 -17.840 116.905 1.00 75.31 123 PHE A C 1
ATOM 974 O O . PHE A 1 131 ? 29.518 -17.401 116.418 1.00 77.19 123 PHE A O 1
ATOM 982 N N . ASP A 1 132 ? 28.273 -17.949 118.218 1.00 78.59 124 ASP A N 1
ATOM 983 C CA . ASP A 1 132 ? 29.210 -17.417 119.213 1.00 76.70 124 ASP A CA 1
ATOM 984 C C . ASP A 1 132 ? 30.678 -17.737 118.917 1.00 78.70 124 ASP A C 1
ATOM 985 O O . ASP A 1 132 ? 31.568 -16.937 119.210 1.00 83.02 124 ASP A O 1
ATOM 990 N N . LYS A 1 133 ? 30.918 -18.901 118.324 1.00 77.12 125 LYS A N 1
ATOM 991 C CA . LYS A 1 133 ? 32.261 -19.316 117.946 1.00 80.47 125 LYS A CA 1
ATOM 992 C C . LYS A 1 133 ? 32.875 -18.314 116.977 1.00 78.08 125 LYS A C 1
ATOM 993 O O . LYS A 1 133 ? 33.969 -17.796 117.213 1.00 81.69 125 LYS A O 1
ATOM 999 N N . TYR A 1 134 ? 32.153 -18.041 115.894 1.00 79.68 126 TYR A N 1
ATOM 1000 C CA . TYR A 1 134 ? 32.580 -17.074 114.885 1.00 83.46 126 TYR A CA 1
ATOM 1001 C C . TYR A 1 134 ? 32.810 -15.706 115.503 1.00 84.51 126 TYR A C 1
ATOM 1002 O O . TYR A 1 134 ? 33.802 -15.031 115.216 1.00 85.19 126 TYR A O 1
ATOM 1011 N N . PHE A 1 135 ? 31.864 -15.312 116.348 1.00 84.35 127 PHE A N 1
ATOM 1012 C CA . PHE A 1 135 ? 31.861 -14.015 117.008 1.00 80.57 127 PHE A CA 1
ATOM 1013 C C . PHE A 1 135 ? 33.163 -13.756 117.765 1.00 87.22 127 PHE A C 1
ATOM 1014 O O . PHE A 1 135 ? 33.754 -12.680 117.657 1.00 86.42 127 PHE A O 1
ATOM 1022 N N . ASP A 1 136 ? 33.607 -14.752 118.523 1.00 90.49 128 ASP A N 1
ATOM 1023 C CA . ASP A 1 136 ? 34.843 -14.639 119.284 1.00 92.24 128 ASP A CA 1
ATOM 1024 C C . ASP A 1 136 ? 36.034 -14.404 118.357 1.00 95.29 128 ASP A C 1
ATOM 1025 O O . ASP A 1 136 ? 36.846 -13.507 118.590 1.00 95.23 128 ASP A O 1
ATOM 1030 N N . GLN A 1 137 ? 36.125 -15.222 117.311 1.00 95.52 129 GLN A N 1
ATOM 1031 C CA . GLN A 1 137 ? 37.163 -15.091 116.292 1.00 99.11 129 GLN A CA 1
ATOM 1032 C C . GLN A 1 137 ? 37.237 -13.663 115.778 1.00 92.07 129 GLN A C 1
ATOM 1033 O O . GLN A 1 137 ? 38.318 -13.095 115.610 1.00 88.14 129 GLN A O 1
ATOM 1039 N N . GLN A 1 138 ? 36.065 -13.091 115.536 1.00 92.38 130 GLN A N 1
ATOM 1040 C CA . GLN A 1 138 ? 35.969 -11.730 115.044 1.00 98.36 130 GLN A CA 1
ATOM 1041 C C . GLN A 1 138 ? 36.432 -10.739 116.106 1.00 103.36 130 GLN A C 1
ATOM 1042 O O . GLN A 1 138 ? 37.252 -9.869 115.817 1.00 107.43 130 GLN A O 1
ATOM 1048 N N . LEU A 1 139 ? 35.927 -10.883 117.332 1.00 96.13 131 LEU A N 1
ATOM 1049 C CA . LEU A 1 139 ? 36.228 -9.925 118.398 1.00 94.96 131 LEU A CA 1
ATOM 1050 C C . LEU A 1 139 ? 37.732 -9.738 118.568 1.00 95.47 131 LEU A C 1
ATOM 1051 O O . LEU A 1 139 ? 38.209 -8.627 118.802 1.00 96.52 131 LEU A O 1
ATOM 1056 N N . GLN A 1 140 ? 38.473 -10.830 118.432 1.00 96.75 132 GLN A N 1
ATOM 1057 C CA . GLN A 1 140 ? 39.902 -10.809 118.688 1.00 101.80 132 GLN A CA 1
ATOM 1058 C C . GLN A 1 140 ? 40.634 -9.973 117.651 1.00 101.70 132 GLN A C 1
ATOM 1059 O O . GLN A 1 140 ? 41.559 -9.231 117.983 1.00 106.58 132 GLN A O 1
ATOM 1065 N N . GLU A 1 141 ? 40.201 -10.086 116.400 1.00 98.06 133 GLU A N 1
ATOM 1066 C CA . GLU A 1 141 ? 40.879 -9.436 115.281 1.00 104.09 133 GLU A CA 1
ATOM 1067 C C . GLU A 1 141 ? 40.886 -7.909 115.413 1.00 106.52 133 GLU A C 1
ATOM 1068 O O . GLU A 1 141 ? 41.651 -7.220 114.736 1.00 99.50 133 GLU A O 1
ATOM 1074 N N . LEU A 1 142 ? 40.038 -7.390 116.297 1.00 108.03 134 LEU A N 1
ATOM 1075 C CA . LEU A 1 142 ? 39.984 -5.957 116.568 1.00 104.28 134 LEU A CA 1
ATOM 1076 C C . LEU A 1 142 ? 40.518 -5.669 117.972 1.00 111.24 134 LEU A C 1
ATOM 1077 O O . LEU A 1 142 ? 40.849 -4.528 118.306 1.00 107.17 134 LEU A O 1
ATOM 1082 N N . GLU A 1 143 ? 40.577 -6.719 118.789 1.00 106.66 135 GLU A N 1
ATOM 1083 C CA . GLU A 1 143 ? 41.340 -6.718 120.037 1.00 107.79 135 GLU A CA 1
ATOM 1084 C C . GLU A 1 143 ? 40.731 -5.920 121.167 1.00 117.29 135 GLU A C 1
ATOM 1085 O O . GLU A 1 143 ? 41.392 -5.047 121.738 1.00 125.99 135 GLU A O 1
ATOM 1091 N N . PRO B 2 11 ? -8.349 -18.279 110.373 1.00 69.80 51 PRO B N 1
ATOM 1092 C CA . PRO B 2 11 ? -7.790 -18.877 111.587 1.00 65.01 51 PRO B CA 1
ATOM 1093 C C . PRO B 2 11 ? -6.823 -17.928 112.275 1.00 62.63 51 PRO B C 1
ATOM 1094 O O . PRO B 2 11 ? -5.674 -18.294 112.517 1.00 59.94 51 PRO B O 1
ATOM 1098 N N . SER B 2 12 ? -7.279 -16.719 112.581 1.00 61.31 52 SER B N 1
ATOM 1099 C CA . SER B 2 12 ? -6.390 -15.702 113.127 1.00 56.49 52 SER B CA 1
ATOM 1100 C C . SER B 2 12 ? -6.850 -15.195 114.479 1.00 57.92 52 SER B C 1
ATOM 1101 O O . SER B 2 12 ? -8.033 -14.927 114.689 1.00 57.46 52 SER B O 1
ATOM 1104 N N . VAL B 2 13 ? -5.897 -15.067 115.394 1.00 64.11 53 VAL B N 1
ATOM 1105 C CA . VAL B 2 13 ? -6.149 -14.422 116.671 1.00 67.39 53 VAL B CA 1
ATOM 1106 C C . VAL B 2 13 ? -5.180 -13.247 116.839 1.00 59.63 53 VAL B C 1
ATOM 1107 O O . VAL B 2 13 ? -3.958 -13.394 116.739 1.00 49.13 53 VAL B O 1
ATOM 1111 N N . LEU B 2 14 ? -5.742 -12.068 117.071 1.00 53.70 54 LEU B N 1
ATOM 1112 C CA . LEU B 2 14 ? -4.943 -10.858 117.194 1.00 56.28 54 LEU B CA 1
ATOM 1113 C C . LEU B 2 14 ? -4.433 -10.619 118.609 1.00 59.16 54 LEU B C 1
ATOM 1114 O O . LEU B 2 14 ? -5.217 -10.476 119.548 1.00 59.91 54 LEU B O 1
ATOM 1119 N N . LEU B 2 15 ? -3.113 -10.563 118.752 1.00 56.01 55 LEU B N 1
ATOM 1120 C CA . LEU B 2 15 ? -2.507 -10.131 120.000 1.00 47.99 55 LEU B CA 1
ATOM 1121 C C . LEU B 2 15 ? -2.406 -8.608 120.016 1.00 59.11 55 LEU B C 1
ATOM 1122 O O . LEU B 2 15 ? -1.785 -8.018 119.131 1.00 60.43 55 LEU B O 1
ATOM 1127 N N . ILE B 2 16 ? -3.019 -7.973 121.014 1.00 59.26 56 ILE B N 1
ATOM 1128 C CA . ILE B 2 16 ? -3.025 -6.513 121.108 1.00 57.74 56 ILE B CA 1
ATOM 1129 C C . ILE B 2 16 ? -2.681 -6.011 122.511 1.00 63.04 56 ILE B C 1
ATOM 1130 O O . ILE B 2 16 ? -3.002 -6.660 123.508 1.00 63.00 56 ILE B O 1
ATOM 1135 N N . GLY B 2 17 ? -2.035 -4.849 122.579 1.00 64.23 57 GLY B N 1
ATOM 1136 C CA . GLY B 2 17 ? -1.671 -4.241 123.849 1.00 50.74 57 GLY B CA 1
ATOM 1137 C C . GLY B 2 17 ? -0.567 -3.209 123.719 1.00 45.19 57 GLY B C 1
ATOM 1138 O O . GLY B 2 17 ? 0.036 -3.073 122.659 1.00 54.42 57 GLY B O 1
ATOM 1139 N N . PRO B 2 18 ? -0.297 -2.472 124.804 1.00 51.16 58 PRO B N 1
ATOM 1140 C CA . PRO B 2 18 ? 0.765 -1.459 124.829 1.00 48.19 58 PRO B CA 1
ATOM 1141 C C . PRO B 2 18 ? 2.147 -2.087 124.911 1.00 42.83 58 PRO B C 1
ATOM 1142 O O . PRO B 2 18 ? 2.254 -3.273 125.207 1.00 47.64 58 PRO B O 1
ATOM 1146 N N . SER B 2 19 ? 3.187 -1.299 124.660 1.00 43.38 59 SER B N 1
ATOM 1147 C CA . SER B 2 19 ? 4.553 -1.801 124.725 1.00 42.44 59 SER B CA 1
ATOM 1148 C C . SER B 2 19 ? 4.906 -2.236 126.138 1.00 43.38 59 SER B C 1
ATOM 1149 O O . SER B 2 19 ? 4.399 -1.690 127.115 1.00 41.14 59 SER B O 1
ATOM 1152 N N . GLY B 2 20 ? 5.778 -3.228 126.240 1.00 43.35 60 GLY B N 1
ATOM 1153 C CA . GLY B 2 20 ? 6.148 -3.775 127.528 1.00 45.19 60 GLY B CA 1
ATOM 1154 C C . GLY B 2 20 ? 5.152 -4.788 128.056 1.00 42.04 60 GLY B C 1
ATOM 1155 O O . GLY B 2 20 ? 5.417 -5.444 129.058 1.00 54.32 60 GLY B O 1
ATOM 1156 N N . ALA B 2 21 ? 4.009 -4.918 127.392 1.00 35.79 61 ALA B N 1
ATOM 1157 C CA . ALA B 2 21 ? 3.003 -5.897 127.792 1.00 38.81 61 ALA B CA 1
ATOM 1158 C C . ALA B 2 21 ? 3.546 -7.316 127.706 1.00 44.01 61 ALA B C 1
ATOM 1159 O O . ALA B 2 21 ? 3.018 -8.233 128.333 1.00 38.66 61 ALA B O 1
ATOM 1161 N N . GLY B 2 22 ? 4.611 -7.496 126.934 1.00 45.30 62 GLY B N 1
ATOM 1162 C CA . GLY B 2 22 ? 5.130 -8.825 126.675 1.00 45.74 62 GLY B CA 1
ATOM 1163 C C . GLY B 2 22 ? 4.378 -9.453 125.518 1.00 47.58 62 GLY B C 1
ATOM 1164 O O . GLY B 2 22 ? 4.287 -10.674 125.400 1.00 44.70 62 GLY B O 1
ATOM 1165 N N . LYS B 2 23 ? 3.830 -8.590 124.669 1.00 47.69 63 LYS B N 1
ATOM 1166 C CA . LYS B 2 23 ? 3.099 -8.987 123.471 1.00 43.64 63 LYS B CA 1
ATOM 1167 C C . LYS B 2 23 ? 3.957 -9.895 122.583 1.00 40.81 63 LYS B C 1
ATOM 1168 O O . LYS B 2 23 ? 3.613 -11.049 122.332 1.00 35.28 63 LYS B O 1
ATOM 1174 N N . THR B 2 24 ? 5.088 -9.367 122.129 1.00 42.16 64 THR B N 1
ATOM 1175 C CA . THR B 2 24 ? 6.006 -10.112 121.278 1.00 36.37 64 THR B CA 1
ATOM 1176 C C . THR B 2 24 ? 6.618 -11.323 121.968 1.00 37.93 64 THR B C 1
ATOM 1177 O O . THR B 2 24 ? 7.034 -12.262 121.303 1.00 43.84 64 THR B O 1
ATOM 1181 N N . ALA B 2 25 ? 6.688 -11.298 123.297 1.00 47.90 65 ALA B N 1
ATOM 1182 C CA . ALA B 2 25 ? 7.364 -12.360 124.045 1.00 41.71 65 ALA B CA 1
ATOM 1183 C C . ALA B 2 25 ? 6.428 -13.527 124.328 1.00 37.75 65 ALA B C 1
ATOM 1184 O O . ALA B 2 25 ? 6.845 -14.684 124.308 1.00 30.13 65 ALA B O 1
ATOM 1186 N N . LEU B 2 26 ? 5.164 -13.221 124.595 1.00 41.37 66 LEU B N 1
ATOM 1187 C CA . LEU B 2 26 ? 4.147 -14.257 124.704 1.00 39.55 66 LEU B CA 1
ATOM 1188 C C . LEU B 2 26 ? 4.113 -15.067 123.422 1.00 43.56 66 LEU B C 1
ATOM 1189 O O . LEU B 2 26 ? 4.070 -16.295 123.455 1.00 45.09 66 LEU B O 1
ATOM 1194 N N . LEU B 2 27 ? 4.132 -14.358 122.297 1.00 44.93 67 LEU B N 1
ATOM 1195 C CA . LEU B 2 27 ? 4.208 -14.978 120.980 1.00 43.50 67 LEU B CA 1
ATOM 1196 C C . LEU B 2 27 ? 5.329 -16.006 120.927 1.00 41.43 67 LEU B C 1
ATOM 1197 O O . LEU B 2 27 ? 5.139 -17.123 120.451 1.00 43.86 67 LEU B O 1
ATOM 1202 N N . THR B 2 28 ? 6.494 -15.614 121.428 1.00 35.58 68 THR B N 1
ATOM 1203 C CA . THR B 2 28 ? 7.665 -16.475 121.429 1.00 37.83 68 THR B CA 1
ATOM 1204 C C . THR B 2 28 ? 7.433 -17.726 122.263 1.00 44.96 68 THR B C 1
ATOM 1205 O O . THR B 2 28 ? 7.909 -18.811 121.927 1.00 47.88 68 THR B O 1
ATOM 1209 N N . LEU B 2 29 ? 6.690 -17.562 123.350 1.00 43.61 69 LEU B N 1
ATOM 1210 C CA . LEU B 2 29 ? 6.457 -18.641 124.301 1.00 40.64 69 LEU B CA 1
ATOM 1211 C C . LEU B 2 29 ? 5.689 -19.803 123.695 1.00 40.65 69 LEU B C 1
ATOM 1212 O O . LEU B 2 29 ? 5.985 -20.965 123.978 1.00 43.48 69 LEU B O 1
ATOM 1217 N N . PHE B 2 30 ? 4.692 -19.480 122.874 1.00 41.01 70 PHE B N 1
ATOM 1218 C CA . PHE B 2 30 ? 3.800 -20.487 122.299 1.00 46.91 70 PHE B CA 1
ATOM 1219 C C . PHE B 2 30 ? 4.470 -21.310 121.204 1.00 43.86 70 PHE B C 1
ATOM 1220 O O . PHE B 2 30 ? 4.198 -22.501 121.055 1.00 42.88 70 PHE B O 1
ATOM 1228 N N . GLU B 2 31 ? 5.342 -20.665 120.440 1.00 40.27 71 GLU B N 1
ATOM 1229 C CA . GLU B 2 31 ? 6.053 -21.321 119.353 1.00 40.59 71 GLU B CA 1
ATOM 1230 C C . GLU B 2 31 ? 7.105 -22.316 119.821 1.00 44.71 71 GLU B C 1
ATOM 1231 O O . GLU B 2 31 ? 7.300 -23.359 119.202 1.00 53.63 71 GLU B O 1
ATOM 1237 N N . ARG B 2 32 ? 7.798 -21.981 120.902 1.00 44.93 72 ARG B N 1
ATOM 1238 C CA . ARG B 2 32 ? 8.907 -22.795 121.384 1.00 47.58 72 ARG B CA 1
ATOM 1239 C C . ARG B 2 32 ? 8.441 -23.858 122.378 1.00 46.34 72 ARG B C 1
ATOM 1240 O O . ARG B 2 32 ? 9.222 -24.720 122.793 1.00 44.09 72 ARG B O 1
ATOM 1248 N N . GLY B 2 33 ? 7.162 -23.802 122.738 1.00 46.58 73 GLY B N 1
ATOM 1249 C CA . GLY B 2 33 ? 6.569 -24.775 123.638 1.00 49.63 73 GLY B CA 1
ATOM 1250 C C . GLY B 2 33 ? 6.850 -26.214 123.245 1.00 54.59 73 GLY B C 1
ATOM 1251 O O . GLY B 2 33 ? 7.500 -26.944 124.000 1.00 61.85 73 GLY B O 1
ATOM 1252 N N . PRO B 2 34 ? 6.374 -26.629 122.058 1.00 60.03 74 PRO B N 1
ATOM 1253 C CA . PRO B 2 34 ? 6.644 -27.986 121.572 1.00 59.29 74 PRO B CA 1
ATOM 1254 C C . PRO B 2 34 ? 8.137 -28.234 121.320 1.00 60.34 74 PRO B C 1
ATOM 1255 O O . PRO B 2 34 ? 8.567 -29.388 121.318 1.00 64.01 74 PRO B O 1
ATOM 1259 N N . LEU B 2 35 ? 8.917 -27.171 121.133 1.00 57.57 75 LEU B N 1
ATOM 1260 C CA . LEU B 2 35 ? 10.325 -27.314 120.737 1.00 62.38 75 LEU B CA 1
ATOM 1261 C C . LEU B 2 35 ? 11.296 -27.738 121.861 1.00 61.08 75 LEU B C 1
ATOM 1262 O O . LEU B 2 35 ? 12.413 -28.186 121.582 1.00 63.04 75 LEU B O 1
ATOM 1267 N N . LEU B 2 36 ? 10.896 -27.595 123.121 1.00 57.12 76 LEU B N 1
ATOM 1268 C CA . LEU B 2 36 ? 11.750 -28.060 124.215 1.00 65.51 76 LEU B CA 1
ATOM 1269 C C . LEU B 2 36 ? 10.987 -28.906 125.242 1.00 72.45 76 LEU B C 1
ATOM 1270 O O . LEU B 2 36 ? 9.894 -28.541 125.669 1.00 71.31 76 LEU B O 1
ATOM 1275 N N . ASN B 2 37 ? 11.560 -30.040 125.639 1.00 72.89 77 ASN B N 1
ATOM 1276 C CA . ASN B 2 37 ? 10.950 -30.809 126.716 1.00 72.53 77 ASN B CA 1
ATOM 1277 C C . ASN B 2 37 ? 11.021 -30.034 128.012 1.00 70.35 77 ASN B C 1
ATOM 1278 O O . ASN B 2 37 ? 11.845 -29.119 128.136 1.00 67.55 77 ASN B O 1
ATOM 1283 N N . PRO B 2 38 ? 10.168 -30.412 128.984 1.00 69.70 78 PRO B N 1
ATOM 1284 C CA . PRO B 2 38 ? 10.296 -29.960 130.373 1.00 70.86 78 PRO B CA 1
ATOM 1285 C C . PRO B 2 38 ? 11.741 -30.202 130.796 1.00 78.50 78 PRO B C 1
ATOM 1286 O O . PRO B 2 38 ? 12.258 -31.290 130.515 1.00 74.61 78 PRO B O 1
ATOM 1290 N N . ASP B 2 39 ? 12.361 -29.196 131.416 1.00 82.26 79 ASP B N 1
ATOM 1291 C CA . ASP B 2 39 ? 13.810 -29.096 131.659 1.00 83.15 79 ASP B CA 1
ATOM 1292 C C . ASP B 2 39 ? 14.442 -28.278 130.531 1.00 78.56 79 ASP B C 1
ATOM 1293 O O . ASP B 2 39 ? 15.668 -28.178 130.430 1.00 82.63 79 ASP B O 1
ATOM 1298 N N . GLY B 2 40 ? 13.589 -27.673 129.707 1.00 74.10 80 GLY B N 1
ATOM 1299 C CA . GLY B 2 40 ? 14.027 -26.710 128.716 1.00 68.97 80 GLY B CA 1
ATOM 1300 C C . GLY B 2 40 ? 15.051 -27.288 127.766 1.00 70.67 80 GLY B C 1
ATOM 1301 O O . GLY B 2 40 ? 15.867 -26.559 127.232 1.00 72.24 80 GLY B O 1
ATOM 1302 N N . THR B 2 41 ? 15.000 -28.602 127.574 1.00 74.28 81 THR B N 1
ATOM 1303 C CA . THR B 2 41 ? 15.870 -29.318 126.658 1.00 71.88 81 THR B CA 1
ATOM 1304 C C . THR B 2 41 ? 15.456 -28.985 125.240 1.00 75.09 81 THR B C 1
ATOM 1305 O O . THR B 2 41 ? 14.264 -28.962 124.935 1.00 74.12 81 THR B O 1
ATOM 1309 N N . SER B 2 42 ? 16.426 -28.790 124.357 1.00 75.26 82 SER B N 1
ATOM 1310 C CA . SER B 2 42 ? 16.147 -28.694 122.934 1.00 73.19 82 SER B CA 1
ATOM 1311 C C . SER B 2 42 ? 15.655 -30.030 122.417 1.00 64.71 82 SER B C 1
ATOM 1312 O O . SER B 2 42 ? 16.429 -30.987 122.356 1.00 61.96 82 SER B O 1
ATOM 1315 N N . VAL B 2 43 ? 14.383 -30.090 122.027 1.00 61.53 83 VAL B N 1
ATOM 1316 C CA . VAL B 2 43 ? 13.785 -31.319 121.496 1.00 63.26 83 VAL B CA 1
ATOM 1317 C C . VAL B 2 43 ? 14.530 -31.836 120.256 1.00 69.01 83 VAL B C 1
ATOM 1318 O O . VAL B 2 43 ? 14.404 -33.012 119.880 1.00 76.62 83 VAL B O 1
ATOM 1322 N N . GLY B 2 44 ? 15.307 -30.949 119.634 1.00 65.78 84 GLY B N 1
ATOM 1323 C CA . GLY B 2 44 ? 16.032 -31.276 118.417 1.00 66.21 84 GLY B CA 1
ATOM 1324 C C . GLY B 2 44 ? 17.513 -30.914 118.373 1.00 73.31 84 GLY B C 1
ATOM 1325 O O . GLY B 2 44 ? 17.925 -30.053 117.589 1.00 68.35 84 GLY B O 1
ATOM 1326 N N . ALA B 2 45 ? 18.313 -31.589 119.201 1.00 83.63 85 ALA B N 1
ATOM 1327 C CA . ALA B 2 45 ? 19.775 -31.474 119.174 1.00 85.49 85 ALA B CA 1
ATOM 1328 C C . ALA B 2 45 ? 20.420 -32.787 118.723 1.00 89.35 85 ALA B C 1
ATOM 1329 O O . ALA B 2 45 ? 21.646 -32.911 118.689 1.00 87.24 85 ALA B O 1
ATOM 1331 N N . ALA B 2 46 ? 19.593 -33.778 118.407 1.00 88.05 86 ALA B N 1
ATOM 1332 C CA . ALA B 2 46 ? 20.070 -34.876 117.589 1.00 90.16 86 ALA B CA 1
ATOM 1333 C C . ALA B 2 46 ? 20.140 -34.295 116.192 1.00 86.00 86 ALA B C 1
ATOM 1334 O O . ALA B 2 46 ? 19.194 -34.401 115.408 1.00 74.51 86 ALA B O 1
ATOM 1336 N N . ASP B 2 47 ? 21.257 -33.631 115.920 1.00 83.77 87 ASP B N 1
ATOM 1337 C CA . ASP B 2 47 ? 21.483 -32.955 114.658 1.00 80.79 87 ASP B CA 1
ATOM 1338 C C . ASP B 2 47 ? 21.406 -33.920 113.490 1.00 85.25 87 ASP B C 1
ATOM 1339 O O . ASP B 2 47 ? 21.405 -35.136 113.671 1.00 92.37 87 ASP B O 1
ATOM 1344 N N . LEU B 2 48 ? 21.339 -33.357 112.290 1.00 85.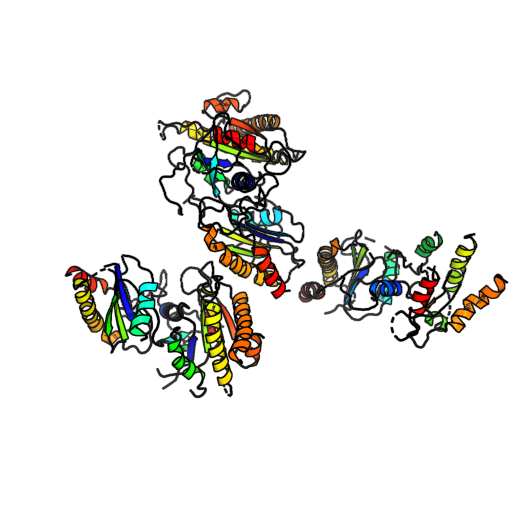32 88 LEU B N 1
ATOM 1345 C CA . LEU B 2 48 ? 21.451 -34.121 111.051 1.00 86.80 88 LEU B CA 1
ATOM 1346 C C . LEU B 2 48 ? 20.343 -35.151 110.873 1.00 82.47 88 LEU B C 1
ATOM 1347 O O . LEU B 2 48 ? 20.593 -36.334 110.606 1.00 81.23 88 LEU B O 1
ATOM 1352 N N . LYS B 2 49 ? 19.119 -34.665 111.048 1.00 74.86 89 LYS B N 1
ATOM 1353 C CA . LYS B 2 49 ? 17.917 -35.310 110.547 1.00 73.42 89 LYS B CA 1
ATOM 1354 C C . LYS B 2 49 ? 17.290 -34.352 109.548 1.00 79.11 89 LYS B C 1
ATOM 1355 O O . LYS B 2 49 ? 16.555 -33.425 109.922 1.00 80.48 89 LYS B O 1
ATOM 1361 N N . ASN B 2 50 ? 17.637 -34.545 108.285 1.00 79.21 90 ASN B N 1
ATOM 1362 C CA . ASN B 2 50 ? 17.175 -33.655 107.252 1.00 80.36 90 ASN B CA 1
ATOM 1363 C C . ASN B 2 50 ? 15.665 -33.466 107.228 1.00 80.85 90 ASN B C 1
ATOM 1364 O O . ASN B 2 50 ? 15.188 -32.349 107.477 1.00 76.73 90 ASN B O 1
ATOM 1369 N N . PRO B 2 51 ? 14.922 -34.540 106.932 1.00 90.63 91 PRO B N 1
ATOM 1370 C CA . PRO B 2 51 ? 13.486 -34.394 106.661 1.00 90.50 91 PRO B CA 1
ATOM 1371 C C . PRO B 2 51 ? 12.691 -33.634 107.723 1.00 90.27 91 PRO B C 1
ATOM 1372 O O . PRO B 2 51 ? 11.854 -32.825 107.341 1.00 93.61 91 PRO B O 1
ATOM 1376 N N . TYR B 2 52 ? 12.975 -33.829 109.005 1.00 79.71 92 TYR B N 1
ATOM 1377 C CA . TYR B 2 52 ? 12.000 -33.425 110.012 1.00 79.76 92 TYR B CA 1
ATOM 1378 C C . TYR B 2 52 ? 12.457 -32.546 111.157 1.00 71.83 92 TYR B C 1
ATOM 1379 O O . TYR B 2 52 ? 11.627 -31.933 111.835 1.00 74.77 92 TYR B O 1
ATOM 1388 N N . ARG B 2 53 ? 13.764 -32.490 111.373 1.00 67.56 93 ARG B N 1
ATOM 1389 C CA . ARG B 2 53 ? 14.300 -31.970 112.619 1.00 60.16 93 ARG B CA 1
ATOM 1390 C C . ARG B 2 53 ? 13.826 -30.542 112.912 1.00 65.10 93 ARG B C 1
ATOM 1391 O O . ARG B 2 53 ? 13.983 -29.628 112.101 1.00 63.16 93 ARG B O 1
ATOM 1399 N N . LYS B 2 54 ? 13.207 -30.369 114.075 1.00 68.61 94 LYS B N 1
ATOM 1400 C CA . LYS B 2 54 ? 12.725 -29.059 114.488 1.00 68.19 94 LYS B CA 1
ATOM 1401 C C . LYS B 2 54 ? 13.906 -28.198 114.914 1.00 63.37 94 LYS B C 1
ATOM 1402 O O . LYS B 2 54 ? 14.911 -28.719 115.395 1.00 60.52 94 LYS B O 1
ATOM 1408 N N . PRO B 2 55 ? 13.797 -26.876 114.721 1.00 60.09 95 PRO B N 1
ATOM 1409 C CA . PRO B 2 55 ? 14.941 -26.028 115.048 1.00 58.32 95 PRO B CA 1
ATOM 1410 C C . PRO B 2 55 ? 15.236 -26.133 116.525 1.00 63.93 95 PRO B C 1
ATOM 1411 O O . PRO B 2 55 ? 14.303 -26.293 117.309 1.00 71.48 95 PRO B O 1
ATOM 1415 N N . ILE B 2 56 ? 16.503 -26.060 116.906 1.00 64.88 96 ILE B N 1
ATOM 1416 C CA . ILE B 2 56 ? 16.836 -26.066 118.316 1.00 66.16 96 ILE B CA 1
ATOM 1417 C C . ILE B 2 56 ? 16.526 -24.708 118.926 1.00 67.70 96 ILE B C 1
ATOM 1418 O O . ILE B 2 56 ? 16.814 -23.668 118.333 1.00 63.85 96 ILE B O 1
ATOM 1423 N N . VAL B 2 57 ? 15.930 -24.732 120.112 1.00 65.76 97 VAL B N 1
ATOM 1424 C CA . VAL B 2 57 ? 15.603 -23.516 120.841 1.00 54.93 97 VAL B CA 1
ATOM 1425 C C . VAL B 2 57 ? 16.306 -23.542 122.198 1.00 54.63 97 VAL B C 1
ATOM 1426 O O . VAL B 2 57 ? 16.331 -24.577 122.868 1.00 54.05 97 VAL B O 1
ATOM 1430 N N . THR B 2 58 ? 16.893 -22.415 122.595 1.00 53.83 98 THR B N 1
ATOM 1431 C CA . THR B 2 58 ? 17.705 -22.373 123.813 1.00 59.65 98 THR B CA 1
ATOM 1432 C C . THR B 2 58 ? 16.884 -22.011 125.052 1.00 53.48 98 THR B C 1
ATOM 1433 O O . THR B 2 58 ? 17.266 -22.340 126.176 1.00 55.70 98 THR B O 1
ATOM 1437 N N . SER B 2 59 ? 15.755 -21.343 124.836 1.00 41.56 99 SER B N 1
ATOM 1438 C CA . SER B 2 59 ? 14.879 -20.930 125.926 1.00 41.16 99 SER B CA 1
ATOM 1439 C C . SER B 2 59 ? 13.417 -20.980 125.495 1.00 38.60 99 SER B C 1
ATOM 1440 O O . SER B 2 59 ? 13.106 -20.748 124.333 1.00 40.88 99 SER B O 1
ATOM 1443 N N . PRO B 2 60 ? 12.509 -21.273 126.438 1.00 36.90 100 PRO B N 1
ATOM 1444 C CA . PRO B 2 60 ? 11.071 -21.359 126.153 1.00 38.59 100 PRO B CA 1
ATOM 1445 C C . PRO B 2 60 ? 10.476 -20.006 125.756 1.00 49.31 100 PRO B C 1
ATOM 1446 O O . PRO B 2 60 ? 9.408 -19.946 125.145 1.00 48.48 100 PRO B O 1
ATOM 1450 N N . VAL B 2 61 ? 11.168 -18.933 126.122 1.00 46.88 101 VAL B N 1
ATOM 1451 C CA . VAL B 2 61 ? 10.871 -17.599 125.612 1.00 45.78 101 VAL B CA 1
ATOM 1452 C C . VAL B 2 61 ? 12.193 -16.875 125.379 1.00 47.10 101 VAL B C 1
ATOM 1453 O O . VAL B 2 61 ? 13.145 -17.063 126.140 1.00 45.61 101 VAL B O 1
ATOM 1457 N N . ALA B 2 62 ? 12.265 -16.063 124.328 1.00 44.16 102 ALA B N 1
ATOM 1458 C CA . ALA B 2 62 ? 13.511 -15.369 124.011 1.00 44.29 102 ALA B CA 1
ATOM 1459 C C . ALA B 2 62 ? 13.428 -13.892 124.350 1.00 42.54 102 ALA B C 1
ATOM 1460 O O . ALA B 2 62 ? 12.337 -13.337 124.470 1.00 43.51 102 ALA B O 1
ATOM 1462 N N . GLN B 2 63 ? 14.587 -13.262 124.512 1.00 38.21 103 GLN B N 1
ATOM 1463 C CA . GLN B 2 63 ? 14.635 -11.826 124.702 1.00 33.93 103 GLN B CA 1
ATOM 1464 C C . GLN B 2 63 ? 13.907 -11.153 123.554 1.00 40.20 103 GLN B C 1
ATOM 1465 O O . GLN B 2 63 ? 13.937 -11.628 122.423 1.00 41.92 103 GLN B O 1
ATOM 1471 N N . THR B 2 64 ? 13.250 -10.044 123.848 1.00 43.98 104 THR B N 1
ATOM 1472 C CA . THR B 2 64 ? 12.595 -9.262 122.819 1.00 41.77 104 THR B CA 1
ATOM 1473 C C . THR B 2 64 ? 12.749 -7.780 123.129 1.00 55.39 104 THR B C 1
ATOM 1474 O O . THR B 2 64 ? 12.972 -7.404 124.282 1.00 55.16 104 THR B O 1
ATOM 1478 N N . HIS B 2 65 ? 12.661 -6.948 122.094 1.00 55.19 105 HIS B N 1
ATOM 1479 C CA . HIS B 2 65 ? 12.493 -5.510 122.267 1.00 48.87 105 HIS B CA 1
ATOM 1480 C C . HIS B 2 65 ? 11.219 -5.128 121.539 1.00 51.79 105 HIS B C 1
ATOM 1481 O O . HIS B 2 65 ? 10.602 -5.991 120.911 1.00 51.94 105 HIS B O 1
ATOM 1488 N N . THR B 2 66 ? 10.809 -3.863 121.629 1.00 59.95 106 THR B N 1
ATOM 1489 C CA . THR B 2 66 ? 9.477 -3.474 121.153 1.00 61.59 106 THR B CA 1
ATOM 1490 C C . THR B 2 66 ? 9.245 -3.818 119.681 1.00 51.28 106 THR B C 1
ATOM 1491 O O . THR B 2 66 ? 10.062 -3.517 118.811 1.00 45.80 106 THR B O 1
ATOM 1495 N N . SER B 2 67 ? 8.124 -4.480 119.424 1.00 51.67 107 SER B N 1
ATOM 1496 C CA . SER B 2 67 ? 7.757 -4.864 118.071 1.00 61.94 107 SER B CA 1
ATOM 1497 C C . SER B 2 67 ? 7.481 -3.617 117.239 1.00 64.92 107 SER B C 1
ATOM 1498 O O . SER B 2 67 ? 6.713 -2.741 117.647 1.00 62.97 107 SER B O 1
ATOM 1501 N N . GLN B 2 68 ? 8.156 -3.495 116.114 1.00 58.91 108 GLN B N 1
ATOM 1502 C CA . GLN B 2 68 ? 7.882 -2.448 115.185 1.00 54.07 108 GLN B CA 1
ATOM 1503 C C . GLN B 2 68 ? 7.027 -2.897 114.035 1.00 57.53 108 GLN B C 1
ATOM 1504 O O . GLN B 2 68 ? 6.758 -2.118 113.153 1.00 57.48 108 GLN B O 1
ATOM 1510 N N . VAL B 2 69 ? 6.639 -4.159 114.009 1.00 60.61 109 VAL B N 1
ATOM 1511 C CA . VAL B 2 69 ? 5.791 -4.654 112.942 1.00 61.37 109 VAL B CA 1
ATOM 1512 C C . VAL B 2 69 ? 4.914 -5.781 113.418 1.00 68.94 109 VAL B C 1
ATOM 1513 O O . VAL B 2 69 ? 5.303 -6.511 114.314 1.00 72.24 109 VAL B O 1
ATOM 1517 N N . PRO B 2 70 ? 3.689 -5.930 112.743 1.00 60.56 110 PRO B N 1
ATOM 1518 C CA . PRO B 2 70 ? 3.006 -7.172 113.074 1.00 57.12 110 PRO B CA 1
ATOM 1519 C C . PRO B 2 70 ? 3.839 -8.306 112.580 1.00 59.28 110 PRO B C 1
ATOM 1520 O O . PRO B 2 70 ? 4.369 -8.203 111.495 1.00 55.89 110 PRO B O 1
ATOM 1524 N N . THR B 2 71 ? 3.950 -9.361 113.376 1.00 62.76 111 THR B N 1
ATOM 1525 C CA . THR B 2 71 ? 4.466 -10.661 112.963 1.00 57.49 111 THR B CA 1
ATOM 1526 C C . THR B 2 71 ? 3.366 -11.686 113.059 1.00 55.88 111 THR B C 1
ATOM 1527 O O . THR B 2 71 ? 2.748 -11.839 114.112 1.00 54.88 111 THR B O 1
ATOM 1531 N N . SER B 2 72 ? 3.123 -12.395 111.967 1.00 55.94 112 SER B N 1
ATOM 1532 C CA . SER B 2 72 ? 2.188 -13.503 112.006 1.00 60.38 112 SER B CA 1
ATOM 1533 C C . SER B 2 72 ? 2.951 -14.815 112.058 1.00 59.64 112 SER B C 1
ATOM 1534 O O . SER B 2 72 ? 3.890 -15.042 111.294 1.00 63.99 112 SER B O 1
ATOM 1537 N N . VAL B 2 73 ? 2.537 -15.675 112.976 1.00 54.16 113 VAL B N 1
ATOM 1538 C CA . VAL B 2 73 ? 3.305 -16.856 113.311 1.00 59.98 113 VAL B CA 1
ATOM 1539 C C . VAL B 2 73 ? 2.468 -18.124 113.203 1.00 61.31 113 VAL B C 1
ATOM 1540 O O . VAL B 2 73 ? 1.274 -18.115 113.505 1.00 52.99 113 VAL B O 1
ATOM 1544 N N . GLU B 2 74 ? 3.105 -19.212 112.776 1.00 61.11 114 GLU B N 1
ATOM 1545 C CA . GLU B 2 74 ? 2.432 -20.500 112.615 1.00 60.13 114 GLU B CA 1
ATOM 1546 C C . GLU B 2 74 ? 2.239 -21.214 113.953 1.00 62.51 114 GLU B C 1
ATOM 1547 O O . GLU B 2 74 ? 3.186 -21.395 114.717 1.00 67.06 114 GLU B O 1
ATOM 1553 N N . LEU B 2 75 ? 1.004 -21.602 114.246 1.00 49.00 115 LEU B N 1
ATOM 1554 C CA . LEU B 2 75 ? 0.726 -22.312 115.486 1.00 44.19 115 LEU B CA 1
ATOM 1555 C C . LEU B 2 75 ? -0.381 -23.337 115.320 1.00 55.30 115 LEU B C 1
ATOM 1556 O O . LEU B 2 75 ? -1.339 -23.125 114.581 1.00 60.74 115 LEU B O 1
ATOM 1561 N N . ALA B 2 76 ? -0.231 -24.455 116.018 1.00 61.55 116 ALA B N 1
ATOM 1562 C CA . ALA B 2 76 ? -1.218 -25.519 115.998 1.00 58.74 116 ALA B CA 1
ATOM 1563 C C . ALA B 2 76 ? -1.721 -25.783 117.405 1.00 60.99 116 ALA B C 1
ATOM 1564 O O . ALA B 2 76 ? -0.935 -25.893 118.348 1.00 55.15 116 ALA B O 1
ATOM 1566 N N . VAL B 2 77 ? -3.037 -25.869 117.542 1.00 63.40 117 VAL B N 1
ATOM 1567 C CA . VAL B 2 77 ? -3.643 -26.225 118.811 1.00 68.81 117 VAL B CA 1
ATOM 1568 C C . VAL B 2 77 ? -4.049 -27.692 118.795 1.00 77.16 117 VAL B C 1
ATOM 1569 O O . VAL B 2 77 ? -4.776 -28.140 117.908 1.00 75.52 117 VAL B O 1
ATOM 1573 N N . GLY B 2 78 ? -3.561 -28.445 119.771 1.00 83.00 118 GLY B N 1
ATOM 1574 C CA . GLY B 2 78 ? -4.033 -29.801 119.968 1.00 91.20 118 GLY B CA 1
ATOM 1575 C C . GLY B 2 78 ? -5.237 -29.816 120.894 1.00 92.88 118 GLY B C 1
ATOM 1576 O O . GLY B 2 78 ? -5.247 -29.124 121.910 1.00 86.39 118 GLY B O 1
ATOM 1577 N N . ALA B 2 79 ? -6.267 -30.571 120.522 1.00 94.66 119 ALA B N 1
ATOM 1578 C CA . ALA B 2 79 ? -7.392 -30.838 121.412 1.00 99.07 119 ALA B CA 1
ATOM 1579 C C . ALA B 2 79 ? -7.742 -32.321 121.401 1.00 101.10 119 ALA B C 1
ATOM 1580 O O . ALA B 2 79 ? -8.797 -32.712 120.900 1.00 100.92 119 ALA B O 1
ATOM 1582 N N . ASN B 2 80 ? -6.850 -33.141 121.952 1.00 99.09 120 ASN B N 1
ATOM 1583 C CA . ASN B 2 80 ? -7.146 -34.551 122.166 1.00 107.66 120 ASN B CA 1
ATOM 1584 C C . ASN B 2 80 ? -8.405 -34.649 123.019 1.00 105.84 120 ASN B C 1
ATOM 1585 O O . ASN B 2 80 ? -8.537 -33.929 124.008 1.00 99.92 120 ASN B O 1
ATOM 1590 N N . GLU B 2 81 ? -9.341 -35.510 122.626 1.00 110.08 121 GLU B N 1
ATOM 1591 C CA . GLU B 2 81 ? -10.688 -35.448 123.189 1.00 108.42 121 GLU B CA 1
ATOM 1592 C C . GLU B 2 81 ? -10.710 -35.679 124.696 1.00 105.58 121 GLU B C 1
ATOM 1593 O O . GLU B 2 81 ? -10.086 -36.610 125.205 1.00 106.78 121 GLU B O 1
ATOM 1599 N N . ASP B 2 82 ? -11.454 -34.807 125.377 1.00 107.87 122 ASP B N 1
ATOM 1600 C CA . ASP B 2 82 ? -11.474 -34.670 126.835 1.00 112.44 122 ASP B CA 1
ATOM 1601 C C . ASP B 2 82 ? -10.265 -33.849 127.278 1.00 109.10 122 ASP B C 1
ATOM 1602 O O . ASP B 2 82 ? -10.180 -33.413 128.425 1.00 101.92 122 ASP B O 1
ATOM 1607 N N . GLY B 2 83 ? -9.339 -33.613 126.357 1.00 108.93 123 GLY B N 1
ATOM 1608 C CA . GLY B 2 83 ? -8.138 -32.870 126.686 1.00 107.21 123 GLY B CA 1
ATOM 1609 C C . GLY B 2 83 ? -8.390 -31.384 126.844 1.00 105.34 123 GLY B C 1
ATOM 1610 O O . GLY B 2 83 ? -7.579 -30.681 127.447 1.00 106.97 123 GLY B O 1
ATOM 1611 N N . THR B 2 84 ? -9.533 -30.915 126.341 1.00 98.94 124 THR B N 1
ATOM 1612 C CA . THR B 2 84 ? -9.743 -29.497 126.035 1.00 94.29 124 THR B CA 1
ATOM 1613 C C . THR B 2 84 ? -8.706 -29.159 124.982 1.00 89.65 124 THR B C 1
ATOM 1614 O O . THR B 2 84 ? -8.194 -30.065 124.331 1.00 84.26 124 THR B O 1
ATOM 1618 N N . PRO B 2 85 ? -8.409 -27.867 124.767 1.00 91.95 125 PRO B N 1
ATOM 1619 C CA . PRO B 2 85 ? -7.175 -27.729 123.993 1.00 87.55 125 PRO B CA 1
ATOM 1620 C C . PRO B 2 85 ? -6.025 -28.371 124.759 1.00 89.01 125 PRO B C 1
ATOM 1621 O O . PRO B 2 85 ? -5.843 -27.992 125.907 1.00 87.12 125 PRO B O 1
ATOM 1625 N N . THR B 2 86 ? -5.294 -29.331 124.199 1.00 85.04 126 THR B N 1
ATOM 1626 C CA . THR B 2 86 ? -4.144 -29.827 124.940 1.00 78.72 126 THR B CA 1
ATOM 1627 C C . THR B 2 86 ? -3.185 -28.652 125.083 1.00 69.27 126 THR B C 1
ATOM 1628 O O . THR B 2 86 ? -3.356 -27.608 124.430 1.00 75.33 126 THR B O 1
ATOM 1632 N N . SER B 2 87 ? -2.179 -28.827 125.934 1.00 64.98 127 SER B N 1
ATOM 1633 C CA . SER B 2 87 ? -1.140 -27.824 126.147 1.00 62.63 127 SER B CA 1
ATOM 1634 C C . SER B 2 87 ? -0.501 -27.365 124.836 1.00 70.49 127 SER B C 1
ATOM 1635 O O . SER B 2 87 ? -0.602 -28.046 123.814 1.00 77.97 127 SER B O 1
ATOM 1638 N N . TYR B 2 88 ? 0.146 -26.205 124.861 1.00 61.30 128 TYR B N 1
ATOM 1639 C CA . TYR B 2 88 ? 0.866 -25.718 123.691 1.00 54.24 128 TYR B CA 1
ATOM 1640 C C . TYR B 2 88 ? 2.265 -26.331 123.602 1.00 59.20 128 TYR B C 1
ATOM 1641 O O . TYR B 2 88 ? 2.986 -26.099 122.633 1.00 64.62 128 TYR B O 1
ATOM 1650 N N . LYS B 2 89 ? 2.646 -27.102 124.618 1.00 59.65 129 LYS B N 1
ATOM 1651 C CA . LYS B 2 89 ? 3.979 -27.711 124.686 1.00 61.30 129 LYS B CA 1
ATOM 1652 C C . LYS B 2 89 ? 4.016 -29.167 124.216 1.00 64.49 129 LYS B C 1
ATOM 1653 O O . LYS B 2 89 ? 5.064 -29.815 124.276 1.00 59.41 129 LYS B O 1
ATOM 1659 N N . VAL B 2 90 ? 2.877 -29.686 123.772 1.00 65.64 130 VAL B N 1
ATOM 1660 C CA . VAL B 2 90 ? 2.837 -31.031 123.218 1.00 67.30 130 VAL B CA 1
ATOM 1661 C C . VAL B 2 90 ? 3.139 -30.972 121.728 1.00 75.60 130 VAL B C 1
ATOM 1662 O O . VAL B 2 90 ? 2.650 -30.082 121.030 1.00 83.61 130 VAL B O 1
ATOM 1666 N N . ASP B 2 91 ? 3.952 -31.908 121.244 1.00 69.88 131 ASP B N 1
ATOM 1667 C CA . ASP B 2 91 ? 4.306 -31.927 119.832 1.00 72.83 131 ASP B CA 1
ATOM 1668 C C . ASP B 2 91 ? 3.250 -32.684 119.040 1.00 72.64 131 ASP B C 1
ATOM 1669 O O . ASP B 2 91 ? 2.603 -33.592 119.563 1.00 82.58 131 ASP B O 1
ATOM 1674 N N . LEU B 2 92 ? 3.085 -32.306 117.776 1.00 72.15 132 LEU B N 1
ATOM 1675 C CA . LEU B 2 92 ? 2.035 -32.867 116.935 1.00 87.01 132 LEU B CA 1
ATOM 1676 C C . LEU B 2 92 ? 2.553 -33.258 115.554 1.00 93.20 132 LEU B C 1
ATOM 1677 O O . LEU B 2 92 ? 3.246 -32.479 114.894 1.00 88.46 132 LEU B O 1
ATOM 1682 N N . ASP B 2 93 ? 2.192 -34.458 115.113 1.00 95.56 133 ASP B N 1
ATOM 1683 C CA . ASP B 2 93 ? 2.681 -34.979 113.846 1.00 103.31 133 ASP B CA 1
ATOM 1684 C C . ASP B 2 93 ? 1.930 -36.231 113.414 1.00 104.11 133 ASP B C 1
ATOM 1685 O O . ASP B 2 93 ? 2.535 -37.150 112.864 1.00 105.44 133 ASP B O 1
ATOM 1690 N N . ALA B 2 97 ? -2.703 -33.004 109.918 1.00 106.75 137 ALA B N 1
ATOM 1691 C CA . ALA B 2 97 ? -2.403 -33.712 111.149 1.00 113.43 137 ALA B CA 1
ATOM 1692 C C . ALA B 2 97 ? -3.623 -33.846 112.040 1.00 113.59 137 ALA B C 1
ATOM 1693 O O . ALA B 2 97 ? -4.755 -33.890 111.551 1.00 112.88 137 ALA B O 1
ATOM 1694 N N . THR B 2 98 ? -3.395 -33.910 113.349 1.00 104.80 138 THR B N 1
ATOM 1695 C CA . THR B 2 98 ? -4.485 -34.022 114.314 1.00 96.80 138 THR B CA 1
ATOM 1696 C C . THR B 2 98 ? -4.630 -32.739 115.123 1.00 89.71 138 THR B C 1
ATOM 1697 O O . THR B 2 98 ? -4.529 -32.754 116.352 1.00 87.23 138 THR B O 1
ATOM 1701 N N . ALA B 2 99 ? -4.872 -31.632 114.429 1.00 92.05 139 ALA B N 1
ATOM 1702 C CA . ALA B 2 99 ? -4.945 -30.333 115.084 1.00 86.94 139 ALA B CA 1
ATOM 1703 C C . ALA B 2 99 ? -5.724 -29.305 114.275 1.00 84.42 139 ALA B C 1
ATOM 1704 O O . ALA B 2 99 ? -5.684 -29.300 113.044 1.00 89.50 139 ALA B O 1
ATOM 1706 N N . ARG B 2 100 ? -6.445 -28.443 114.981 1.00 83.12 140 ARG B N 1
ATOM 1707 C CA . ARG B 2 100 ? -6.920 -27.202 114.396 1.00 79.17 140 ARG B CA 1
ATOM 1708 C C . ARG B 2 100 ? -5.689 -26.329 114.201 1.00 80.06 140 ARG B C 1
ATOM 1709 O O . ARG B 2 100 ? -4.782 -26.345 115.034 1.00 80.86 140 ARG B O 1
ATOM 1717 N N . LYS B 2 101 ? -5.635 -25.584 113.105 1.00 78.39 141 LYS B N 1
ATOM 1718 C CA . LYS B 2 101 ? -4.487 -24.719 112.869 1.00 69.58 141 LYS B CA 1
ATOM 1719 C C . LYS B 2 101 ? -4.923 -23.266 112.790 1.00 60.32 141 LYS B C 1
ATOM 1720 O O . LYS B 2 101 ? -6.000 -22.959 112.280 1.00 58.11 141 LYS B O 1
ATOM 1726 N N . PHE B 2 102 ? -4.087 -22.374 113.308 1.00 52.28 142 PHE B N 1
ATOM 1727 C CA . PHE B 2 102 ? -4.427 -20.960 113.340 1.00 51.53 142 PHE B CA 1
ATOM 1728 C C . PHE B 2 102 ? -3.200 -20.064 113.267 1.00 52.77 142 PHE B C 1
ATOM 1729 O O . PHE B 2 102 ? -2.066 -20.519 113.423 1.00 53.13 142 PHE B O 1
ATOM 1737 N N . LEU B 2 103 ? -3.452 -18.782 113.027 1.00 54.88 143 LEU B N 1
ATOM 1738 C CA . LEU B 2 103 ? -2.408 -17.771 112.983 1.00 56.08 143 LEU B CA 1
ATOM 1739 C C . LEU B 2 103 ? -2.496 -16.838 114.177 1.00 60.63 143 LEU B C 1
ATOM 1740 O O . LEU B 2 103 ? -3.536 -16.228 114.422 1.00 61.42 143 LEU B O 1
ATOM 1745 N N . LEU B 2 104 ? -1.412 -16.697 114.910 1.00 58.51 144 LEU B N 1
ATOM 1746 C CA . LEU B 2 104 ? -1.386 -15.745 115.987 1.00 53.24 144 LEU B CA 1
ATOM 1747 C C . LEU B 2 104 ? -0.586 -14.614 115.468 1.00 49.10 144 LEU B C 1
ATOM 1748 O O . LEU B 2 104 ? 0.493 -14.809 114.979 1.00 51.64 144 LEU B O 1
ATOM 1753 N N . ILE B 2 105 ? -1.137 -13.424 115.538 1.00 48.71 145 ILE B N 1
ATOM 1754 C CA . ILE B 2 105 ? -0.490 -12.291 114.946 1.00 57.75 145 ILE B CA 1
ATOM 1755 C C . ILE B 2 105 ? -0.182 -11.350 116.058 1.00 46.33 145 ILE B C 1
ATOM 1756 O O . ILE B 2 105 ? -1.060 -10.870 116.708 1.00 47.38 145 ILE B O 1
ATOM 1761 N N . ASP B 2 106 ? 1.080 -11.091 116.271 1.00 42.03 146 ASP B N 1
ATOM 1762 C CA . ASP B 2 106 ? 1.481 -10.165 117.293 1.00 48.10 146 ASP B CA 1
ATOM 1763 C C . ASP B 2 106 ? 1.343 -8.832 116.623 1.00 52.36 146 ASP B C 1
ATOM 1764 O O . ASP B 2 106 ? 1.321 -8.787 115.438 1.00 55.83 146 ASP B O 1
ATOM 1769 N N . THR B 2 107 ? 1.218 -7.751 117.372 1.00 53.78 147 THR B N 1
ATOM 1770 C CA . THR B 2 107 ? 1.079 -6.420 116.792 1.00 46.49 147 THR B CA 1
ATOM 1771 C C . THR B 2 107 ? 1.905 -5.429 117.596 1.00 49.97 147 THR B C 1
ATOM 1772 O O . THR B 2 107 ? 2.259 -5.706 118.733 1.00 55.32 147 THR B O 1
ATOM 1776 N N . PRO B 2 108 ? 2.243 -4.279 117.000 1.00 55.08 148 PRO B N 1
ATOM 1777 C CA . PRO B 2 108 ? 2.967 -3.249 117.754 1.00 60.90 148 PRO B CA 1
ATOM 1778 C C . PRO B 2 108 ? 2.075 -2.527 118.762 1.00 57.89 148 PRO B C 1
ATOM 1779 O O . PRO B 2 108 ? 0.874 -2.377 118.530 1.00 60.38 148 PRO B O 1
ATOM 1783 N N . GLY B 2 109 ? 2.669 -2.089 119.868 1.00 49.18 149 GLY B N 1
ATOM 1784 C CA . GLY B 2 109 ? 1.926 -1.441 120.932 1.00 52.04 149 GLY B CA 1
ATOM 1785 C C . GLY B 2 109 ? 2.107 0.061 120.962 1.00 53.91 149 GLY B C 1
ATOM 1786 O O . GLY B 2 109 ? 1.282 0.780 121.522 1.00 58.90 149 GLY B O 1
ATOM 1787 N N . HIS B 2 110 ? 3.201 0.528 120.376 1.00 54.73 150 HIS B N 1
ATOM 1788 C CA . HIS B 2 110 ? 3.459 1.955 120.248 1.00 61.45 150 HIS B CA 1
ATOM 1789 C C . HIS B 2 110 ? 2.258 2.680 119.639 1.00 62.72 150 HIS B C 1
ATOM 1790 O O . HIS B 2 110 ? 1.764 2.278 118.587 1.00 62.70 150 HIS B O 1
ATOM 1797 N N . PRO B 2 111 ? 1.799 3.764 120.292 1.00 64.18 151 PRO B N 1
ATOM 1798 C CA . PRO B 2 111 ? 0.574 4.485 119.919 1.00 62.79 151 PRO B CA 1
ATOM 1799 C C . PRO B 2 111 ? 0.517 4.848 118.440 1.00 65.25 151 PRO B C 1
ATOM 1800 O O . PRO B 2 111 ? -0.567 4.934 117.860 1.00 63.96 151 PRO B O 1
ATOM 1804 N N . LYS B 2 112 ? 1.683 5.060 117.844 1.00 64.46 152 LYS B N 1
ATOM 1805 C CA . LYS B 2 112 ? 1.779 5.388 116.427 1.00 65.12 152 LYS B CA 1
ATOM 1806 C C . LYS B 2 112 ? 1.422 4.185 115.559 1.00 65.03 152 LYS B C 1
ATOM 1807 O O . LYS B 2 112 ? 0.826 4.330 114.492 1.00 65.80 152 LYS B O 1
ATOM 1813 N N . LEU B 2 113 ? 1.773 2.995 116.034 1.00 65.16 153 LEU B N 1
ATOM 1814 C CA . LEU B 2 113 ? 1.602 1.776 115.253 1.00 57.85 153 LEU B CA 1
ATOM 1815 C C . LEU B 2 113 ? 0.318 1.032 115.597 1.00 58.86 153 LEU B C 1
ATOM 1816 O O . LEU B 2 113 ? -0.056 0.081 114.915 1.00 68.51 153 LEU B O 1
ATOM 1821 N N . ARG B 2 114 ? -0.357 1.463 116.656 1.00 55.27 154 ARG B N 1
ATOM 1822 C CA . ARG B 2 114 ? -1.628 0.856 117.031 1.00 62.33 154 ARG B CA 1
ATOM 1823 C C . ARG B 2 114 ? -2.694 1.080 115.954 1.00 62.95 154 ARG B C 1
ATOM 1824 O O . ARG B 2 114 ? -3.487 0.186 115.661 1.00 63.35 154 ARG B O 1
ATOM 1832 N N . GLY B 2 115 ? -2.695 2.273 115.362 1.00 64.38 155 GLY B N 1
ATOM 1833 C CA . GLY B 2 115 ? -3.753 2.707 114.462 1.00 63.76 155 GLY B CA 1
ATOM 1834 C C . GLY B 2 115 ? -4.081 1.796 113.293 1.00 73.70 155 GLY B C 1
ATOM 1835 O O . GLY B 2 115 ? -5.252 1.525 113.024 1.00 72.08 155 GLY B O 1
ATOM 1836 N N . THR B 2 116 ? -3.052 1.329 112.591 1.00 73.62 156 THR B N 1
ATOM 1837 C CA . THR B 2 116 ? -3.248 0.451 111.442 1.00 68.38 156 THR B CA 1
ATOM 1838 C C . THR B 2 116 ? -4.009 -0.806 111.845 1.00 66.67 156 THR B C 1
ATOM 1839 O O . THR B 2 116 ? -4.970 -1.198 111.187 1.00 80.58 156 THR B O 1
ATOM 1843 N N . THR B 2 117 ? -3.571 -1.429 112.934 1.00 63.24 157 THR B N 1
ATOM 1844 C CA . THR B 2 117 ? -4.214 -2.629 113.445 1.00 70.49 157 THR B CA 1
ATOM 1845 C C . THR B 2 117 ? -5.708 -2.400 113.663 1.00 75.30 157 THR B C 1
ATOM 1846 O O . THR B 2 117 ? -6.531 -3.256 113.333 1.00 75.50 157 THR B O 1
ATOM 1850 N N . LEU B 2 118 ? -6.056 -1.237 114.204 1.00 69.33 158 LEU B N 1
ATOM 1851 C CA . LEU B 2 118 ? -7.446 -0.947 114.533 1.00 73.18 158 LEU B CA 1
ATOM 1852 C C . LEU B 2 118 ? -8.304 -0.823 113.283 1.00 83.29 158 LEU B C 1
ATOM 1853 O O . LEU B 2 118 ? -9.476 -1.196 113.293 1.00 92.98 158 LEU B O 1
ATOM 1858 N N . GLN B 2 119 ? -7.719 -0.288 112.215 1.00 82.95 159 GLN B N 1
ATOM 1859 C CA . GLN B 2 119 ? -8.405 -0.205 110.931 1.00 88.60 159 GLN B CA 1
ATOM 1860 C C . GLN B 2 119 ? -8.869 -1.598 110.509 1.00 94.36 159 GLN B C 1
ATOM 1861 O O . GLN B 2 119 ? -9.973 -1.765 109.983 1.00 98.39 159 GLN B O 1
ATOM 1867 N N . HIS B 2 120 ? -8.023 -2.595 110.760 1.00 91.86 160 HIS B N 1
ATOM 1868 C CA . HIS B 2 120 ? -8.381 -3.995 110.550 1.00 97.58 160 HIS B CA 1
ATOM 1869 C C . HIS B 2 120 ? -9.547 -4.419 111.429 1.00 90.60 160 HIS B C 1
ATOM 1870 O O . HIS B 2 120 ? -10.463 -5.103 110.974 1.00 93.71 160 HIS B O 1
ATOM 1877 N N . LEU B 2 121 ? -9.498 -4.022 112.694 1.00 89.10 161 LEU B N 1
ATOM 1878 C CA . LEU B 2 121 ? -10.566 -4.341 113.632 1.00 92.67 161 LEU B CA 1
ATOM 1879 C C . LEU B 2 121 ? -11.892 -3.720 113.209 1.00 92.40 161 LEU B C 1
ATOM 1880 O O . LEU B 2 121 ? -12.954 -4.311 113.406 1.00 87.29 161 LEU B O 1
ATOM 1885 N N . LEU B 2 122 ? -11.827 -2.531 112.617 1.00 92.99 162 LEU B N 1
ATOM 1886 C CA . LEU B 2 122 ? -13.032 -1.751 112.354 1.00 91.39 162 LEU B CA 1
ATOM 1887 C C . LEU B 2 122 ? -13.786 -2.216 111.110 1.00 94.17 162 LEU B C 1
ATOM 1888 O O . LEU B 2 122 ? -15.011 -2.336 111.138 1.00 94.24 162 LEU B O 1
ATOM 1893 N N . ASN B 2 123 ? -13.063 -2.480 110.026 1.00 95.17 163 ASN B N 1
ATOM 1894 C CA . ASN B 2 123 ? -13.681 -3.077 108.851 1.00 106.72 163 ASN B CA 1
ATOM 1895 C C . ASN B 2 123 ? -13.800 -4.583 109.064 1.00 107.80 163 ASN B C 1
ATOM 1896 O O . ASN B 2 123 ? -12.788 -5.246 109.297 1.00 108.22 163 ASN B O 1
ATOM 1901 N N . PRO B 2 124 ? -15.033 -5.123 108.999 1.00 110.25 164 PRO B N 1
ATOM 1902 C CA . PRO B 2 124 ? -15.295 -6.520 109.364 1.00 108.90 164 PRO B CA 1
ATOM 1903 C C . PRO B 2 124 ? -14.683 -7.492 108.365 1.00 111.81 164 PRO B C 1
ATOM 1904 O O . PRO B 2 124 ? -13.463 -7.598 108.236 1.00 115.15 164 PRO B O 1
ATOM 1908 N N . SER B 2 125 ? -15.550 -8.191 107.648 1.00 105.37 165 SER B N 1
ATOM 1909 C CA . SER B 2 125 ? -15.145 -9.043 106.537 1.00 114.66 165 SER B CA 1
ATOM 1910 C C . SER B 2 125 ? -14.304 -8.354 105.437 1.00 114.81 165 SER B C 1
ATOM 1911 O O . SER B 2 125 ? -13.354 -8.970 104.925 1.00 117.60 165 SER B O 1
ATOM 1914 N N . PRO B 2 126 ? -14.656 -7.095 105.057 1.00 116.54 166 PRO B N 1
ATOM 1915 C CA . PRO B 2 126 ? -14.096 -6.515 103.826 1.00 127.09 166 PRO B CA 1
ATOM 1916 C C . PRO B 2 126 ? -12.573 -6.603 103.785 1.00 125.75 166 PRO B C 1
ATOM 1917 O O . PRO B 2 126 ? -12.042 -7.319 102.939 1.00 125.72 166 PRO B O 1
ATOM 1921 N N . SER B 2 127 ? -11.890 -5.924 104.703 1.00 118.68 167 SER B N 1
ATOM 1922 C CA . SER B 2 127 ? -10.445 -6.076 104.841 1.00 116.88 167 SER B CA 1
ATOM 1923 C C . SER B 2 127 ? -10.059 -7.534 105.013 1.00 118.31 167 SER B C 1
ATOM 1924 O O . SER B 2 127 ? -9.028 -7.979 104.509 1.00 118.42 167 SER B O 1
ATOM 1927 N N . LEU B 2 128 ? -10.904 -8.275 105.721 1.00 123.59 168 LEU B N 1
ATOM 1928 C CA . LEU B 2 128 ? -10.474 -9.521 106.339 1.00 122.06 168 LEU B CA 1
ATOM 1929 C C . LEU B 2 128 ? -9.380 -9.169 107.351 1.00 114.97 168 LEU B C 1
ATOM 1930 O O . LEU B 2 128 ? -9.521 -8.212 108.121 1.00 107.47 168 LEU B O 1
ATOM 1935 N N . THR B 2 129 ? -8.290 -9.927 107.347 1.00 103.59 169 THR B N 1
ATOM 1936 C CA . THR B 2 129 ? -7.148 -9.610 108.194 1.00 101.67 169 THR B CA 1
ATOM 1937 C C . THR B 2 129 ? -5.876 -10.196 107.608 1.00 101.30 169 THR B C 1
ATOM 1938 O O . THR B 2 129 ? -5.295 -11.128 108.167 1.00 106.81 169 THR B O 1
ATOM 1942 N N . ILE B 2 130 ? -5.452 -9.657 106.473 1.00 98.93 170 ILE B N 1
ATOM 1943 C CA . ILE B 2 130 ? -4.192 -10.074 105.884 1.00 97.96 170 ILE B CA 1
ATOM 1944 C C . ILE B 2 130 ? -3.204 -8.920 105.917 1.00 91.52 170 ILE B C 1
ATOM 1945 O O . ILE B 2 130 ? -3.468 -7.831 105.405 1.00 94.35 170 ILE B O 1
ATOM 1950 N N . ILE B 2 131 ? -2.071 -9.170 106.557 1.00 88.43 171 ILE B N 1
ATOM 1951 C CA . ILE B 2 131 ? -0.995 -8.205 106.629 1.00 90.24 171 ILE B CA 1
ATOM 1952 C C . ILE B 2 131 ? -0.000 -8.488 105.516 1.00 96.23 171 ILE B C 1
ATOM 1953 O O . ILE B 2 131 ? 0.394 -9.635 105.307 1.00 99.35 171 ILE B O 1
ATOM 1958 N N . PRO B 2 132 ? 0.397 -7.448 104.780 1.00 99.60 172 PRO B N 1
ATOM 1959 C CA . PRO B 2 132 ? 1.455 -7.636 103.790 1.00 105.78 172 PRO B CA 1
ATOM 1960 C C . PRO B 2 132 ? 2.798 -7.652 104.500 1.00 107.41 172 PRO B C 1
ATOM 1961 O O . PRO B 2 132 ? 3.382 -6.591 104.717 1.00 110.81 172 PRO B O 1
ATOM 1965 N N . THR B 2 133 ? 3.274 -8.837 104.866 1.00 104.44 173 THR B N 1
ATOM 1966 C CA . THR B 2 133 ? 4.466 -8.947 105.698 1.00 110.88 173 THR B CA 1
ATOM 1967 C C . THR B 2 133 ? 5.679 -8.310 105.019 1.00 117.10 173 THR B C 1
ATOM 1968 O O . THR B 2 133 ? 5.620 -7.948 103.843 1.00 109.08 173 THR B O 1
ATOM 1972 N N . ASN B 2 134 ? 6.763 -8.169 105.782 1.00 127.23 174 ASN B N 1
ATOM 1973 C CA . ASN B 2 134 ? 7.941 -7.396 105.384 1.00 125.57 174 ASN B CA 1
ATOM 1974 C C . ASN B 2 134 ? 7.639 -5.896 105.511 1.00 129.73 174 ASN B C 1
ATOM 1975 O O . ASN B 2 134 ? 8.432 -5.052 105.089 1.00 134.40 174 ASN B O 1
ATOM 1980 N N . ALA B 2 135 ? 6.493 -5.586 106.121 1.00 127.51 175 ALA B N 1
ATOM 1981 C CA . ALA B 2 135 ? 6.044 -4.213 106.356 1.00 127.71 175 ALA B CA 1
ATOM 1982 C C . ALA B 2 135 ? 4.619 -4.207 106.918 1.00 125.40 175 ALA B C 1
ATOM 1983 O O . ALA B 2 135 ? 4.079 -5.268 107.246 1.00 116.23 175 ALA B O 1
ATOM 1985 N N . PRO B 2 136 ? 4.020 -3.010 107.068 1.00 126.07 176 PRO B N 1
ATOM 1986 C CA . PRO B 2 136 ? 2.588 -2.827 107.328 1.00 124.38 176 PRO B CA 1
ATOM 1987 C C . PRO B 2 136 ? 1.865 -2.322 106.078 1.00 122.41 176 PRO B C 1
ATOM 1988 O O . PRO B 2 136 ? 2.530 -1.803 105.182 1.00 117.29 176 PRO B O 1
ATOM 1992 N N . ASN B 2 137 ? 0.544 -2.461 105.997 1.00 121.98 177 ASN B N 1
ATOM 1993 C CA . ASN B 2 137 ? -0.152 -1.876 104.854 1.00 122.47 177 ASN B CA 1
ATOM 1994 C C . ASN B 2 137 ? -1.092 -0.741 105.223 1.00 122.94 177 ASN B C 1
ATOM 1995 O O . ASN B 2 137 ? -1.859 -0.827 106.185 1.00 122.32 177 ASN B O 1
ATOM 2000 N N . LYS B 2 138 ? -1.023 0.313 104.415 1.00 122.89 178 LYS B N 1
ATOM 2001 C CA . LYS B 2 138 ? -1.704 1.575 104.675 1.00 117.71 178 LYS B CA 1
ATOM 2002 C C . LYS B 2 138 ? -1.580 1.973 106.140 1.00 109.57 178 LYS B C 1
ATOM 2003 O O . LYS B 2 138 ? -0.553 1.715 106.770 1.00 103.43 178 LYS B O 1
ATOM 2009 N N . SER B 2 144 ? 5.263 -17.159 100.733 1.00 93.50 184 SER B N 1
ATOM 2010 C CA . SER B 2 144 ? 6.507 -17.919 100.672 1.00 101.03 184 SER B CA 1
ATOM 2011 C C . SER B 2 144 ? 6.280 -19.376 101.068 1.00 104.63 184 SER B C 1
ATOM 2012 O O . SER B 2 144 ? 7.207 -20.184 101.062 1.00 102.10 184 SER B O 1
ATOM 2015 N N . HIS B 2 145 ? 5.047 -19.686 101.450 1.00 107.64 185 HIS B N 1
ATOM 2016 C CA . HIS B 2 145 ? 4.542 -21.053 101.416 1.00 116.37 185 HIS B CA 1
ATOM 2017 C C . HIS B 2 145 ? 3.094 -20.986 100.963 1.00 124.62 185 HIS B C 1
ATOM 2018 O O . HIS B 2 145 ? 2.264 -20.341 101.604 1.00 124.18 185 HIS B O 1
ATOM 2025 N N . SER B 2 146 ? 2.792 -21.655 99.857 1.00 129.45 186 SER B N 1
ATOM 2026 C CA . SER B 2 146 ? 1.510 -21.463 99.200 1.00 128.98 186 SER B CA 1
ATOM 2027 C C . SER B 2 146 ? 0.670 -22.729 99.074 1.00 129.89 186 SER B C 1
ATOM 2028 O O . SER B 2 146 ? 1.086 -23.724 98.480 1.00 128.96 186 SER B O 1
ATOM 2031 N N . ASP B 2 147 ? -0.519 -22.663 99.659 1.00 128.23 187 ASP B N 1
ATOM 2032 C CA . ASP B 2 147 ? -1.587 -23.628 99.444 1.00 130.57 187 ASP B CA 1
ATOM 2033 C C . ASP B 2 147 ? -2.843 -22.934 99.951 1.00 130.49 187 ASP B C 1
ATOM 2034 O O . ASP B 2 147 ? -2.741 -21.874 100.567 1.00 131.67 187 ASP B O 1
ATOM 2039 N N . PRO B 2 148 ? -4.029 -23.498 99.676 1.00 131.33 188 PRO B N 1
ATOM 2040 C CA . PRO B 2 148 ? -5.244 -22.820 100.145 1.00 135.09 188 PRO B CA 1
ATOM 2041 C C . PRO B 2 148 ? -5.244 -22.557 101.655 1.00 133.20 188 PRO B C 1
ATOM 2042 O O . PRO B 2 148 ? -5.662 -23.410 102.438 1.00 126.96 188 PRO B O 1
ATOM 2046 N N . TYR B 2 149 ? -4.758 -21.383 102.050 1.00 129.07 189 TYR B N 1
ATOM 2047 C CA . TYR B 2 149 ? -4.779 -20.969 103.450 1.00 128.15 189 TYR B CA 1
ATOM 2048 C C . TYR B 2 149 ? -5.667 -19.743 103.600 1.00 123.40 189 TYR B C 1
ATOM 2049 O O . TYR B 2 149 ? -5.847 -18.988 102.646 1.00 121.66 189 TYR B O 1
ATOM 2058 N N . LYS B 2 150 ? -6.216 -19.535 104.793 1.00 118.28 190 LYS B N 1
ATOM 2059 C CA . LYS B 2 150 ? -7.048 -18.359 105.019 1.00 103.81 190 LYS B CA 1
ATOM 2060 C C . LYS B 2 150 ? -6.604 -17.542 106.231 1.00 102.88 190 LYS B C 1
ATOM 2061 O O . LYS B 2 150 ? -5.766 -17.972 107.026 1.00 98.91 190 LYS B O 1
ATOM 2067 N N . SER B 2 151 ? -7.171 -16.345 106.344 1.00 100.58 191 SER B N 1
ATOM 2068 C CA . SER B 2 151 ? -6.893 -15.443 107.451 1.00 87.05 191 SER B CA 1
ATOM 2069 C C . SER B 2 151 ? -8.201 -14.934 108.052 1.00 81.05 191 SER B C 1
ATOM 2070 O O . SER B 2 151 ? -8.532 -13.756 107.921 1.00 82.98 191 SER B O 1
ATOM 2073 N N . LYS B 2 152 ? -8.947 -15.823 108.703 1.00 76.89 192 LYS B N 1
ATOM 2074 C CA . LYS B 2 152 ? -10.206 -15.442 109.338 1.00 73.23 192 LYS B CA 1
ATOM 2075 C C . LYS B 2 152 ? -9.942 -14.858 110.716 1.00 72.79 192 LYS B C 1
ATOM 2076 O O . LYS B 2 152 ? -8.980 -15.236 111.374 1.00 77.27 192 LYS B O 1
ATOM 2082 N N . LEU B 2 153 ? -10.789 -13.931 111.149 1.00 72.19 193 LEU B N 1
ATOM 2083 C CA . LEU B 2 153 ? -10.643 -13.331 112.471 1.00 69.52 193 LEU B CA 1
ATOM 2084 C C . LEU B 2 153 ? -11.775 -13.770 113.386 1.00 71.22 193 LEU B C 1
ATOM 2085 O O . LEU B 2 153 ? -12.910 -13.321 113.238 1.00 71.07 193 LEU B O 1
ATOM 2090 N N . LYS B 2 154 ? -11.468 -14.647 114.334 1.00 75.38 194 LYS B N 1
ATOM 2091 C CA . LYS B 2 154 ? -12.498 -15.139 115.234 1.00 78.56 194 LYS B CA 1
ATOM 2092 C C . LYS B 2 154 ? -12.268 -14.667 116.662 1.00 72.60 194 LYS B C 1
ATOM 2093 O O . LYS B 2 154 ? -13.204 -14.611 117.453 1.00 72.74 194 LYS B O 1
ATOM 2099 N N . ALA B 2 155 ? -11.029 -14.321 116.991 1.00 63.24 195 ALA B N 1
ATOM 2100 C CA . ALA B 2 155 ? -10.723 -13.884 118.349 1.00 61.10 195 ALA B CA 1
ATOM 2101 C C . ALA B 2 155 ? -9.656 -12.798 118.411 1.00 58.17 195 ALA B C 1
ATOM 2102 O O . ALA B 2 155 ? -8.759 -12.732 117.570 1.00 59.37 195 ALA B O 1
ATOM 2104 N N . VAL B 2 156 ? -9.765 -11.948 119.425 1.00 52.30 196 VAL B N 1
ATOM 2105 C CA . VAL B 2 156 ? -8.751 -10.940 119.690 1.00 53.83 196 VAL B CA 1
ATOM 2106 C C . VAL B 2 156 ? -8.329 -10.985 121.149 1.00 54.98 196 VAL B C 1
ATOM 2107 O O . VAL B 2 156 ? -9.166 -11.117 122.043 1.00 58.46 196 VAL B O 1
ATOM 2111 N N . ILE B 2 157 ? -7.027 -10.875 121.381 1.00 54.62 197 ILE B N 1
ATOM 2112 C CA . ILE B 2 157 ? -6.485 -10.878 122.732 1.00 51.26 197 ILE B CA 1
ATOM 2113 C C . ILE B 2 157 ? -5.875 -9.533 123.065 1.00 52.36 197 ILE B C 1
ATOM 2114 O O . ILE B 2 157 ? -5.060 -9.009 122.307 1.00 54.36 197 ILE B O 1
ATOM 2119 N N . PHE B 2 158 ? -6.270 -8.973 124.201 1.00 48.87 198 PHE B N 1
ATOM 2120 C CA . PHE B 2 158 ? -5.684 -7.727 124.667 1.00 48.18 198 PHE B CA 1
ATOM 2121 C C . PHE B 2 158 ? -4.757 -7.998 125.838 1.00 48.57 198 PHE B C 1
ATOM 2122 O O . PHE B 2 158 ? -5.210 -8.357 126.925 1.00 50.82 198 PHE B O 1
ATOM 2130 N N . LEU B 2 159 ? -3.460 -7.818 125.622 1.00 46.76 199 LEU B N 1
ATOM 2131 C CA . LEU B 2 159 ? -2.485 -8.144 126.651 1.00 42.46 199 LEU B CA 1
ATOM 2132 C C . LEU B 2 159 ? -1.976 -6.905 127.369 1.00 46.07 199 LEU B C 1
ATOM 2133 O O . LEU B 2 159 ? -1.490 -5.967 126.740 1.00 45.09 199 LEU B O 1
ATOM 2138 N N . LEU B 2 160 ? -2.073 -6.921 128.694 1.00 45.32 200 LEU B N 1
ATOM 2139 C CA . LEU B 2 160 ? -1.583 -5.822 129.516 1.00 38.07 200 LEU B CA 1
ATOM 2140 C C . LEU B 2 160 ? -0.573 -6.317 130.545 1.00 42.03 200 LEU B C 1
ATOM 2141 O O . LEU B 2 160 ? -0.455 -7.515 130.790 1.00 45.57 200 LEU B O 1
ATOM 2146 N N . ASP B 2 161 ? 0.148 -5.377 131.145 1.00 49.11 201 ASP B N 1
ATOM 2147 C CA . ASP B 2 161 ? 1.085 -5.661 132.227 1.00 43.19 201 ASP B CA 1
ATOM 2148 C C . ASP B 2 161 ? 0.394 -5.400 133.562 1.00 41.08 201 ASP B C 1
ATOM 2149 O O . ASP B 2 161 ? 0.155 -4.248 133.920 1.00 41.74 201 ASP B O 1
ATOM 2154 N N . ALA B 2 162 ? 0.074 -6.464 134.295 1.00 46.01 202 ALA B N 1
ATOM 2155 C CA . ALA B 2 162 ? -0.633 -6.329 135.571 1.00 51.58 202 ALA B CA 1
ATOM 2156 C C . ALA B 2 162 ? 0.316 -5.969 136.712 1.00 46.35 202 ALA B C 1
ATOM 2157 O O . ALA B 2 162 ? -0.119 -5.712 137.834 1.00 44.06 202 ALA B O 1
ATOM 2159 N N . ALA B 2 163 ? 1.611 -5.958 136.415 1.00 44.20 203 ALA B N 1
ATOM 2160 C CA . ALA B 2 163 ? 2.618 -5.506 137.366 1.00 48.76 203 ALA B CA 1
ATOM 2161 C C . ALA B 2 163 ? 2.777 -3.998 137.266 1.00 50.04 203 ALA B C 1
ATOM 2162 O O . ALA B 2 163 ? 2.902 -3.305 138.271 1.00 61.72 203 ALA B O 1
ATOM 2164 N N . ALA B 2 164 ? 2.772 -3.498 136.037 1.00 52.39 204 ALA B N 1
ATOM 2165 C CA . ALA B 2 164 ? 2.883 -2.070 135.788 1.00 55.27 204 ALA B CA 1
ATOM 2166 C C . ALA B 2 164 ? 1.580 -1.365 136.132 1.00 58.69 204 ALA B C 1
ATOM 2167 O O . ALA B 2 164 ? 1.581 -0.193 136.500 1.00 68.75 204 ALA B O 1
ATOM 2169 N N . LEU B 2 165 ? 0.470 -2.086 136.009 1.00 52.46 205 LEU B N 1
ATOM 2170 C CA . LEU B 2 165 ? -0.844 -1.553 136.353 1.00 49.21 205 LEU B CA 1
ATOM 2171 C C . LEU B 2 165 ? -0.911 -1.143 137.820 1.00 53.63 205 LEU B C 1
ATOM 2172 O O . LEU B 2 165 ? -1.669 -0.247 138.189 1.00 55.36 205 LEU B O 1
ATOM 2177 N N . ALA B 2 166 ? -0.115 -1.811 138.649 1.00 59.30 206 ALA B N 1
ATOM 2178 C CA . ALA B 2 166 ? -0.088 -1.554 140.084 1.00 55.48 206 ALA B CA 1
ATOM 2179 C C . ALA B 2 166 ? 0.420 -0.158 140.416 1.00 64.54 206 ALA B C 1
ATOM 2180 O O . ALA B 2 166 ? 0.014 0.427 141.417 1.00 73.18 206 ALA B O 1
ATOM 2182 N N . ASP B 2 167 ? 1.304 0.370 139.573 1.00 69.98 207 ASP B N 1
ATOM 2183 C CA . ASP B 2 167 ? 1.976 1.642 139.847 1.00 77.11 207 ASP B CA 1
ATOM 2184 C C . ASP B 2 167 ? 1.010 2.794 140.100 1.00 73.60 207 ASP B C 1
ATOM 2185 O O . ASP B 2 167 ? 0.013 2.957 139.395 1.00 67.36 207 ASP B O 1
ATOM 2190 N N . SER B 2 168 ? 1.329 3.587 141.117 1.00 83.20 208 SER B N 1
ATOM 2191 C CA . SER B 2 168 ? 0.491 4.701 141.538 1.00 87.23 208 SER B CA 1
ATOM 2192 C C . SER B 2 168 ? 0.480 5.827 140.516 1.00 87.87 208 SER B C 1
ATOM 2193 O O . SER B 2 168 ? -0.408 6.684 140.533 1.00 80.91 208 SER B O 1
ATOM 2196 N N . ASP B 2 169 ? 1.481 5.824 139.640 1.00 85.90 209 ASP B N 1
ATOM 2197 C CA . ASP B 2 169 ? 1.562 6.795 138.559 1.00 74.87 209 ASP B CA 1
ATOM 2198 C C . ASP B 2 169 ? 0.251 6.778 137.783 1.00 70.44 209 ASP B C 1
ATOM 2199 O O . ASP B 2 169 ? -0.195 7.802 137.267 1.00 79.29 209 ASP B O 1
ATOM 2204 N N . GLY B 2 170 ? -0.367 5.602 137.723 1.00 70.16 210 GLY B N 1
ATOM 2205 C CA . GLY B 2 170 ? -1.707 5.456 137.184 1.00 69.79 210 GLY B CA 1
ATOM 2206 C C . GLY B 2 170 ? -1.848 5.953 135.759 1.00 66.12 210 GLY B C 1
ATOM 2207 O O . GLY B 2 170 ? -2.962 6.068 135.237 1.00 64.16 210 GLY B O 1
ATOM 2208 N N . ASP B 2 171 ? -0.720 6.262 135.127 1.00 64.86 211 ASP B N 1
ATOM 2209 C CA . ASP B 2 171 ? -0.746 6.636 133.725 1.00 64.62 211 ASP B CA 1
ATOM 2210 C C . ASP B 2 171 ? -1.052 5.393 132.912 1.00 62.17 211 ASP B C 1
ATOM 2211 O O . ASP B 2 171 ? -1.789 5.448 131.934 1.00 58.23 211 ASP B O 1
ATOM 2216 N N . TYR B 2 172 ? -0.466 4.277 133.331 1.00 58.90 212 TYR B N 1
ATOM 2217 C CA . TYR B 2 172 ? -0.596 3.015 132.623 1.00 55.52 212 TYR B CA 1
ATOM 2218 C C . TYR B 2 172 ? -2.048 2.586 132.462 1.00 55.19 212 TYR B C 1
ATOM 2219 O O . TYR B 2 172 ? -2.495 2.349 131.346 1.00 59.63 212 TYR B O 1
ATOM 2228 N N . LEU B 2 173 ? -2.786 2.490 133.563 1.00 51.20 213 LEU B N 1
ATOM 2229 C CA . LEU B 2 173 ? -4.193 2.107 133.480 1.00 52.29 213 LEU B CA 1
ATOM 2230 C C . LEU B 2 173 ? -4.973 3.064 132.574 1.00 60.29 213 LEU B C 1
ATOM 2231 O O . LEU B 2 173 ? -5.777 2.629 131.753 1.00 53.70 213 LEU B O 1
ATOM 2236 N N . SER B 2 174 ? -4.721 4.363 132.716 1.00 65.26 214 SER B N 1
ATOM 2237 C CA . SER B 2 174 ? -5.405 5.365 131.904 1.00 54.62 214 SER B CA 1
ATOM 2238 C C . SER B 2 174 ? -5.076 5.211 130.417 1.00 57.98 214 SER B C 1
ATOM 2239 O O . SER B 2 174 ? -5.982 5.062 129.599 1.00 62.07 214 SER B O 1
ATOM 2242 N N . GLN B 2 175 ? -3.798 5.237 130.054 1.00 55.14 215 GLN B N 1
ATOM 2243 C CA . GLN B 2 175 ? -3.464 5.105 128.642 1.00 58.79 215 GLN B CA 1
ATOM 2244 C C . GLN B 2 175 ? -3.749 3.680 128.163 1.00 59.70 215 GLN B C 1
ATOM 2245 O O . GLN B 2 175 ? -4.210 3.483 127.040 1.00 64.61 215 GLN B O 1
ATOM 2251 N N . THR B 2 176 ? -3.510 2.690 129.017 1.00 58.19 216 THR B N 1
ATOM 2252 C CA . THR B 2 176 ? -3.829 1.309 128.657 1.00 62.34 216 THR B CA 1
ATOM 2253 C C . THR B 2 176 ? -5.326 1.113 128.449 1.00 60.83 216 THR B C 1
ATOM 2254 O O . THR B 2 176 ? -5.748 0.525 127.453 1.00 61.20 216 THR B O 1
ATOM 2258 N N . ALA B 2 177 ? -6.129 1.597 129.390 1.00 60.30 217 ALA B N 1
ATOM 2259 C CA . ALA B 2 177 ? -7.575 1.447 129.282 1.00 59.51 217 ALA B CA 1
ATOM 2260 C C . ALA B 2 177 ? -8.107 2.215 128.080 1.00 62.05 217 ALA B C 1
ATOM 2261 O O . ALA B 2 177 ? -9.074 1.791 127.451 1.00 64.77 217 ALA B O 1
ATOM 2263 N N . SER B 2 178 ? -7.473 3.339 127.757 1.00 58.29 218 SER B N 1
ATOM 2264 C CA . SER B 2 178 ? -7.891 4.129 126.608 1.00 62.19 218 SER B CA 1
ATOM 2265 C C . SER B 2 178 ? -7.755 3.311 125.326 1.00 64.08 218 SER B C 1
ATOM 2266 O O . SER B 2 178 ? -8.694 3.231 124.534 1.00 67.24 218 SER B O 1
ATOM 2269 N N . TYR B 2 179 ? -6.586 2.705 125.129 1.00 59.33 219 TYR B N 1
ATOM 2270 C CA . TYR B 2 179 ? -6.359 1.817 123.990 1.00 56.32 219 TYR B CA 1
ATOM 2271 C C . TYR B 2 179 ? -7.403 0.708 123.946 1.00 56.76 219 TYR B C 1
ATOM 2272 O O . TYR B 2 179 ? -8.049 0.506 122.922 1.00 57.65 219 TYR B O 1
ATOM 2281 N N . LEU B 2 180 ? -7.577 0.004 125.062 1.00 57.51 220 LEU B N 1
ATOM 2282 C CA . LEU B 2 180 ? -8.627 -1.003 125.164 1.00 62.62 220 LEU B CA 1
ATOM 2283 C C . LEU B 2 180 ? -9.986 -0.428 124.765 1.00 60.61 220 LEU B C 1
ATOM 2284 O O . LEU B 2 180 ? -10.766 -1.084 124.077 1.00 64.29 220 LEU B O 1
ATOM 2289 N N . TYR B 2 181 ? -10.259 0.798 125.200 1.00 63.63 221 TYR B N 1
ATOM 2290 C CA . TYR B 2 181 ? -11.511 1.468 124.867 1.00 70.79 221 TYR B CA 1
ATOM 2291 C C . TYR B 2 181 ? -11.734 1.493 123.354 1.00 71.35 221 TYR B C 1
ATOM 2292 O O . TYR B 2 181 ? -12.788 1.079 122.870 1.00 71.03 221 TYR B O 1
ATOM 2301 N N . ASP B 2 182 ? -10.738 1.970 122.612 1.00 67.40 222 ASP B N 1
ATOM 2302 C CA . ASP B 2 182 ? -10.798 1.950 121.154 1.00 69.13 222 ASP B CA 1
ATOM 2303 C C . ASP B 2 182 ? -10.919 0.523 120.619 1.00 73.29 222 ASP B C 1
ATOM 2304 O O . ASP B 2 182 ? -11.765 0.242 119.767 1.00 70.86 222 ASP B O 1
ATOM 2309 N N . VAL B 2 183 ? -10.073 -0.370 121.126 1.00 74.22 223 VAL B N 1
ATOM 2310 C CA . VAL B 2 183 ? -10.086 -1.770 120.714 1.00 64.96 223 VAL B CA 1
ATOM 2311 C C . VAL B 2 183 ? -11.487 -2.350 120.828 1.00 65.04 223 VAL B C 1
ATOM 2312 O O . VAL B 2 183 ? -12.031 -2.870 119.859 1.00 67.05 223 VAL B O 1
ATOM 2316 N N . LEU B 2 184 ? -12.076 -2.238 122.011 1.00 64.53 224 LEU B N 1
ATOM 2317 C CA . LEU B 2 184 ? -13.432 -2.720 122.225 1.00 67.63 224 LEU B CA 1
ATOM 2318 C C . LEU B 2 184 ? -14.437 -1.925 121.398 1.00 72.24 224 LEU B C 1
ATOM 2319 O O . LEU B 2 184 ? -15.424 -2.479 120.914 1.00 74.44 224 LEU B O 1
ATOM 2324 N N . LEU B 2 185 ? -14.182 -0.629 121.237 1.00 73.79 225 LEU B N 1
ATOM 2325 C CA . LEU B 2 185 ? -15.089 0.246 120.494 1.00 71.57 225 LEU B CA 1
ATOM 2326 C C . LEU B 2 185 ? -15.163 -0.122 119.017 1.00 64.57 225 LEU B C 1
ATOM 2327 O O . LEU B 2 185 ? -16.239 -0.110 118.422 1.00 66.30 225 LEU B O 1
ATOM 2332 N N . SER B 2 186 ? -14.012 -0.446 118.435 1.00 62.68 226 SER B N 1
ATOM 2333 C CA . SER B 2 186 ? -13.920 -0.762 117.014 1.00 68.17 226 SER B CA 1
ATOM 2334 C C . SER B 2 186 ? -14.708 -2.022 116.681 1.00 74.58 226 SER B C 1
ATOM 2335 O O . SER B 2 186 ? -15.505 -2.041 115.738 1.00 80.10 226 SER B O 1
ATOM 2338 N N . LEU B 2 187 ? -14.470 -3.072 117.462 1.00 79.00 227 LEU B N 1
ATOM 2339 C CA . LEU B 2 187 ? -15.241 -4.306 117.368 1.00 77.57 227 LEU B CA 1
ATOM 2340 C C . LEU B 2 187 ? -16.735 -4.022 117.481 1.00 80.11 227 LEU B C 1
ATOM 2341 O O . LEU B 2 187 ? -17.546 -4.643 116.795 1.00 84.07 227 LEU B O 1
ATOM 2346 N N . GLN B 2 188 ? -17.090 -3.083 118.353 1.00 76.75 228 GLN B N 1
ATOM 2347 C CA . GLN B 2 188 ? -18.470 -2.631 118.471 1.00 76.82 228 GLN B CA 1
ATOM 2348 C C . GLN B 2 188 ? -18.965 -2.054 117.146 1.00 79.96 228 GLN B C 1
ATOM 2349 O O . GLN B 2 188 ? -20.092 -2.318 116.723 1.00 82.00 228 GLN B O 1
ATOM 2355 N N . LYS B 2 189 ? -18.116 -1.257 116.502 1.00 79.99 229 LYS B N 1
ATOM 2356 C CA . LYS B 2 189 ? -18.412 -0.731 115.174 1.00 80.43 229 LYS B CA 1
ATOM 2357 C C . LYS B 2 189 ? -18.442 -1.872 114.161 1.00 86.20 229 LYS B C 1
ATOM 2358 O O . LYS B 2 189 ? -19.204 -1.840 113.195 1.00 92.79 229 LYS B O 1
ATOM 2364 N N . ARG B 2 190 ? -17.608 -2.880 114.397 1.00 84.19 230 ARG B N 1
ATOM 2365 C CA . ARG B 2 190 ? -17.577 -4.078 113.564 1.00 87.01 230 ARG B CA 1
ATOM 2366 C C . ARG B 2 190 ? -18.912 -4.827 113.615 1.00 86.07 230 ARG B C 1
ATOM 2367 O O . ARG B 2 190 ? -19.379 -5.344 112.602 1.00 91.84 230 ARG B O 1
ATOM 2375 N N . PHE B 2 191 ? -19.520 -4.882 114.797 1.00 81.33 231 PHE B N 1
ATOM 2376 C CA . PHE B 2 191 ? -20.818 -5.526 114.957 1.00 80.14 231 PHE B CA 1
ATOM 2377 C C . PHE B 2 191 ? -21.870 -4.787 114.140 1.00 84.98 231 PHE B C 1
ATOM 2378 O O . PHE B 2 191 ? -22.744 -5.403 113.533 1.00 88.64 231 PHE B O 1
ATOM 2386 N N . HIS B 2 192 ? -21.771 -3.461 114.121 1.00 89.83 232 HIS B N 1
ATOM 2387 C CA . HIS B 2 192 ? -22.688 -2.638 113.340 1.00 90.30 232 HIS B CA 1
ATOM 2388 C C . HIS B 2 192 ? -22.303 -2.729 111.860 1.00 91.83 232 HIS B C 1
ATOM 2389 O O . HIS B 2 192 ? -22.961 -2.153 110.991 1.00 93.95 232 HIS B O 1
ATOM 2396 N N . SER B 2 193 ? -21.248 -3.494 111.586 1.00 90.60 233 SER B N 1
ATOM 2397 C CA . SER B 2 193 ? -20.821 -3.778 110.220 1.00 92.45 233 SER B CA 1
ATOM 2398 C C . SER B 2 193 ? -21.071 -5.239 109.859 1.00 100.11 233 SER B C 1
ATOM 2399 O O . SER B 2 193 ? -20.277 -5.858 109.150 1.00 101.14 233 SER B O 1
ATOM 2402 N N . ARG B 2 194 ? -22.175 -5.789 110.355 1.00 101.08 234 ARG B N 1
ATOM 2403 C CA . ARG B 2 194 ? -22.528 -7.172 110.066 1.00 104.62 234 ARG B CA 1
ATOM 2404 C C . ARG B 2 194 ? -22.943 -7.314 108.606 1.00 112.73 234 ARG B C 1
ATOM 2405 O O . ARG B 2 194 ? -22.932 -8.413 108.048 1.00 114.05 234 ARG B O 1
ATOM 2413 N N . LYS B 2 195 ? -23.311 -6.189 107.999 1.00 113.89 235 LYS B N 1
ATOM 2414 C CA . LYS B 2 195 ? -23.761 -6.145 106.611 1.00 111.35 235 LYS B CA 1
ATOM 2415 C C . LYS B 2 195 ? -22.747 -6.786 105.673 1.00 108.72 235 LYS B C 1
ATOM 2416 O O . LYS B 2 195 ? -23.107 -7.548 104.774 1.00 112.08 235 LYS B O 1
ATOM 2422 N N . ASN B 2 196 ? -21.476 -6.463 105.894 1.00 104.98 236 ASN B N 1
ATOM 2423 C CA . ASN B 2 196 ? -20.384 -7.007 105.097 1.00 102.36 236 ASN B CA 1
ATOM 2424 C C . ASN B 2 196 ? -19.919 -8.356 105.625 1.00 104.74 236 ASN B C 1
ATOM 2425 O O . ASN B 2 196 ? -20.387 -8.817 106.665 1.00 107.63 236 ASN B O 1
ATOM 2430 N N . ARG B 2 198 ? -24.703 -8.898 106.721 1.00 111.58 238 ARG B N 1
ATOM 2431 C CA . ARG B 2 198 ? -25.599 -10.029 106.532 1.00 121.51 238 ARG B CA 1
ATOM 2432 C C . ARG B 2 198 ? -24.937 -11.300 107.054 1.00 120.62 238 ARG B C 1
ATOM 2433 O O . ARG B 2 198 ? -25.576 -12.345 107.185 1.00 115.74 238 ARG B O 1
ATOM 2441 N N . ALA B 2 199 ? -23.647 -11.192 107.356 1.00 120.72 239 ALA B N 1
ATOM 2442 C CA . ALA B 2 199 ? -22.891 -12.294 107.936 1.00 120.73 239 ALA B CA 1
ATOM 2443 C C . ALA B 2 199 ? -22.105 -11.819 109.155 1.00 115.96 239 ALA B C 1
ATOM 2444 O O . ALA B 2 199 ? -20.878 -11.711 109.106 1.00 116.32 239 ALA B O 1
ATOM 2446 N N . PRO B 2 200 ? -22.810 -11.531 110.261 1.00 110.02 240 PRO B N 1
ATOM 2447 C CA . PRO B 2 200 ? -22.084 -11.047 111.433 1.00 110.88 240 PRO B CA 1
ATOM 2448 C C . PRO B 2 200 ? -21.275 -12.164 112.067 1.00 117.56 240 PRO B C 1
ATOM 2449 O O . PRO B 2 200 ? -21.694 -13.321 112.046 1.00 115.06 240 PRO B O 1
ATOM 2453 N N . SER B 2 201 ? -20.118 -11.821 112.611 1.00 115.74 241 SER B N 1
ATOM 2454 C CA . SER B 2 201 ? -19.360 -12.767 113.406 1.00 100.25 241 SER B CA 1
ATOM 2455 C C . SER B 2 201 ? -19.147 -12.191 114.794 1.00 94.33 241 SER B C 1
ATOM 2456 O O . SER B 2 201 ? -18.878 -11.000 114.952 1.00 97.90 241 SER B O 1
ATOM 2459 N N . SER B 2 202 ? -19.293 -13.041 115.799 1.00 90.48 242 SER B N 1
ATOM 2460 C CA . SER B 2 202 ? -19.032 -12.645 117.169 1.00 86.55 242 SER B CA 1
ATOM 2461 C C . SER B 2 202 ? -17.528 -12.656 117.404 1.00 85.04 242 SER B C 1
ATOM 2462 O O . SER B 2 202 ? -16.867 -13.657 117.126 1.00 86.35 242 SER B O 1
ATOM 2465 N N . ILE B 2 203 ? -16.981 -11.548 117.897 1.00 83.34 243 ILE B N 1
ATOM 2466 C CA . ILE B 2 203 ? -15.568 -11.515 118.262 1.00 78.56 243 ILE B CA 1
ATOM 2467 C C . ILE B 2 203 ? -15.386 -11.532 119.777 1.00 73.50 243 ILE B C 1
ATOM 2468 O O . ILE B 2 203 ? -15.504 -10.494 120.436 1.00 71.83 243 ILE B O 1
ATOM 2473 N N . PRO B 2 204 ? -15.096 -12.718 120.331 1.00 69.19 244 PRO B N 1
ATOM 2474 C CA . PRO B 2 204 ? -14.786 -12.881 121.751 1.00 73.35 244 PRO B CA 1
ATOM 2475 C C . PRO B 2 204 ? -13.424 -12.283 122.053 1.00 68.48 244 PRO B C 1
ATOM 2476 O O . PRO B 2 204 ? -12.476 -12.528 121.306 1.00 64.16 244 PRO B O 1
ATOM 2480 N N . VAL B 2 205 ? -13.326 -11.506 123.124 1.00 66.54 245 VAL B N 1
ATOM 2481 C CA . VAL B 2 205 ? -12.069 -10.855 123.455 1.00 61.50 245 VAL B CA 1
ATOM 2482 C C . VAL B 2 205 ? -11.514 -11.336 124.783 1.00 54.28 245 VAL B C 1
ATOM 2483 O O . VAL B 2 205 ? -12.217 -11.354 125.793 1.00 53.62 245 VAL B O 1
ATOM 2487 N N . LEU B 2 206 ? -10.245 -11.722 124.774 1.00 46.84 246 LEU B N 1
ATOM 2488 C CA . LEU B 2 206 ? -9.541 -12.038 126.006 1.00 49.62 246 LEU B CA 1
ATOM 2489 C C . LEU B 2 206 ? -8.720 -10.854 126.476 1.00 51.90 246 LEU B C 1
ATOM 2490 O O . LEU B 2 206 ? -7.798 -10.420 125.783 1.00 55.87 246 LEU B O 1
ATOM 2495 N N . ILE B 2 207 ? -9.049 -10.335 127.653 1.00 44.17 247 ILE B N 1
ATOM 2496 C CA . ILE B 2 207 ? -8.168 -9.390 128.316 1.00 40.54 247 ILE B CA 1
ATOM 2497 C C . ILE B 2 207 ? -7.254 -10.203 129.215 1.00 40.81 247 ILE B C 1
ATOM 2498 O O . ILE B 2 207 ? -7.708 -10.828 130.170 1.00 44.94 247 ILE B O 1
ATOM 2503 N N . ALA B 2 208 ? -5.967 -10.211 128.888 1.00 39.04 248 ALA B N 1
ATOM 2504 C CA . ALA B 2 208 ? -4.997 -11.015 129.617 1.00 35.31 248 ALA B CA 1
ATOM 2505 C C . ALA B 2 208 ? -4.068 -10.152 130.462 1.00 40.95 248 ALA B C 1
ATOM 2506 O O . ALA B 2 208 ? -3.328 -9.323 129.935 1.00 44.15 248 ALA B O 1
ATOM 2508 N N . ALA B 2 209 ? -4.112 -10.357 131.775 1.00 38.69 249 ALA B N 1
ATOM 2509 C CA . ALA B 2 209 ? -3.235 -9.658 132.704 1.00 34.78 249 ALA B CA 1
ATOM 2510 C C . ALA B 2 209 ? -1.907 -10.392 132.846 1.00 36.20 249 ALA B C 1
ATOM 2511 O O . ALA B 2 209 ? -1.801 -11.360 133.594 1.00 41.10 249 ALA B O 1
ATOM 2513 N N . ASN B 2 210 ? -0.896 -9.921 132.130 1.00 36.37 250 ASN B N 1
ATOM 2514 C CA . ASN B 2 210 ? 0.398 -10.585 132.092 1.00 34.09 250 ASN B CA 1
ATOM 2515 C C . ASN B 2 210 ? 1.339 -10.111 133.207 1.00 39.44 250 ASN B C 1
ATOM 2516 O O . ASN B 2 210 ? 0.912 -9.418 134.133 1.00 33.88 250 ASN B O 1
ATOM 2521 N N . LYS B 2 211 ? 2.613 -10.492 133.110 1.00 46.56 251 LYS B N 1
ATOM 2522 C CA . LYS B 2 211 ? 3.633 -10.143 134.101 1.00 38.83 251 LYS B CA 1
ATOM 2523 C C . LYS B 2 211 ? 3.221 -10.617 135.486 1.00 46.03 251 LYS B C 1
ATOM 2524 O O . LYS B 2 211 ? 3.308 -9.872 136.463 1.00 50.29 251 LYS B O 1
ATOM 2530 N N . GLN B 2 212 ? 2.780 -11.866 135.568 1.00 45.87 252 GLN B N 1
ATOM 2531 C CA . GLN B 2 212 ? 2.077 -12.335 136.754 1.00 43.49 252 GLN B CA 1
ATOM 2532 C C . GLN B 2 212 ? 2.953 -13.099 137.736 1.00 39.64 252 GLN B C 1
ATOM 2533 O O . GLN B 2 212 ? 2.479 -13.527 138.783 1.00 43.23 252 GLN B O 1
ATOM 2539 N N . ASP B 2 213 ? 4.223 -13.281 137.408 1.00 34.17 253 ASP B N 1
ATOM 2540 C CA . ASP B 2 213 ? 5.133 -13.863 138.377 1.00 41.76 253 ASP B CA 1
ATOM 2541 C C . ASP B 2 213 ? 5.639 -12.775 139.327 1.00 55.13 253 ASP B C 1
ATOM 2542 O O . ASP B 2 213 ? 6.083 -13.063 140.442 1.00 58.06 253 ASP B O 1
ATOM 2547 N N . LEU B 2 214 ? 5.556 -11.524 138.882 1.00 50.21 254 LEU B N 1
ATOM 2548 C CA . LEU B 2 214 ? 5.950 -10.385 139.705 1.00 47.87 254 LEU B CA 1
ATOM 2549 C C . LEU B 2 214 ? 4.988 -10.213 140.881 1.00 55.27 254 LEU B C 1
ATOM 2550 O O . LEU B 2 214 ? 3.788 -10.438 140.739 1.00 58.27 254 LEU B O 1
ATOM 2555 N N . PHE B 2 215 ? 5.506 -9.811 142.041 1.00 58.09 255 PHE B N 1
ATOM 2556 C CA . PHE B 2 215 ? 4.675 -9.775 143.242 1.00 63.06 255 PHE B CA 1
ATOM 2557 C C . PHE B 2 215 ? 3.614 -8.676 143.177 1.00 64.82 255 PHE B C 1
ATOM 2558 O O . PHE B 2 215 ? 2.539 -8.816 143.761 1.00 64.29 255 PHE B O 1
ATOM 2566 N N . THR B 2 216 ? 3.913 -7.600 142.451 1.00 66.69 256 THR B N 1
ATOM 2567 C CA . THR B 2 216 ? 2.998 -6.462 142.331 1.00 60.12 256 THR B CA 1
ATOM 2568 C C . THR B 2 216 ? 1.878 -6.687 141.329 1.00 47.63 256 THR B C 1
ATOM 2569 O O . THR B 2 216 ? 0.977 -5.861 141.215 1.00 49.51 256 THR B O 1
ATOM 2573 N N . ALA B 2 217 ? 1.948 -7.796 140.601 1.00 45.92 257 ALA B N 1
ATOM 2574 C CA . ALA B 2 217 ? 0.957 -8.124 139.583 1.00 49.64 257 ALA B CA 1
ATOM 2575 C C . ALA B 2 217 ? -0.466 -8.028 140.116 1.00 49.80 257 ALA B C 1
ATOM 2576 O O . ALA B 2 217 ? -0.862 -8.792 140.991 1.00 46.15 257 ALA B O 1
ATOM 2578 N N . VAL B 2 218 ? -1.228 -7.080 139.580 1.00 56.73 258 VAL B N 1
ATOM 2579 C CA . VAL B 2 218 ? -2.627 -6.924 139.949 1.00 54.43 258 VAL B CA 1
ATOM 2580 C C . VAL B 2 218 ? -3.437 -8.150 139.543 1.00 54.13 258 VAL B C 1
ATOM 2581 O O . VAL B 2 218 ? -3.366 -8.597 138.400 1.00 58.38 258 VAL B O 1
ATOM 2585 N N . PRO B 2 219 ? -4.206 -8.702 140.491 1.00 50.09 259 PRO B N 1
ATOM 2586 C CA . PRO B 2 219 ? -5.119 -9.828 140.284 1.00 54.75 259 PRO B CA 1
ATOM 2587 C C . PRO B 2 219 ? -6.162 -9.561 139.205 1.00 52.54 259 PRO B C 1
ATOM 2588 O O . PRO B 2 219 ? -6.643 -8.435 139.075 1.00 55.11 259 PRO B O 1
ATOM 2592 N N . ALA B 2 220 ? -6.499 -10.606 138.454 1.00 51.14 260 ALA B N 1
ATOM 2593 C CA . ALA B 2 220 ? -7.435 -10.531 137.335 1.00 47.25 260 ALA B CA 1
ATOM 2594 C C . ALA B 2 220 ? -8.759 -9.862 137.688 1.00 49.77 260 ALA B C 1
ATOM 2595 O O . ALA B 2 220 ? -9.225 -8.989 136.960 1.00 52.53 260 ALA B O 1
ATOM 2597 N N . SER B 2 221 ? -9.368 -10.286 138.791 1.00 56.44 261 SER B N 1
ATOM 2598 C CA . SER B 2 221 ? -10.657 -9.741 139.203 1.00 63.80 261 SER B CA 1
ATOM 2599 C C . SER B 2 221 ? -10.567 -8.226 139.319 1.00 57.12 261 SER B C 1
ATOM 2600 O O . SER B 2 221 ? -11.467 -7.508 138.888 1.00 55.99 261 SER B O 1
ATOM 2603 N N . LEU B 2 222 ? -9.466 -7.751 139.892 1.00 56.80 262 LEU B N 1
ATOM 2604 C CA . LEU B 2 222 ? -9.225 -6.319 140.022 1.00 56.75 262 LEU B CA 1
ATOM 2605 C C . LEU B 2 222 ? -9.023 -5.654 138.669 1.00 56.40 262 LEU B C 1
ATOM 2606 O O . LEU B 2 222 ? -9.542 -4.566 138.426 1.00 62.27 262 LEU B O 1
ATOM 2611 N N . VAL B 2 223 ? -8.263 -6.304 137.793 1.00 53.56 263 VAL B N 1
ATOM 2612 C CA . VAL B 2 223 ? -8.044 -5.773 136.454 1.00 49.54 263 VAL B CA 1
ATOM 2613 C C . VAL B 2 223 ? -9.377 -5.625 135.723 1.00 51.62 263 VAL B C 1
ATOM 2614 O O . VAL B 2 223 ? -9.634 -4.609 135.081 1.00 52.92 263 VAL B O 1
ATOM 2618 N N . LYS B 2 224 ? -10.231 -6.636 135.836 1.00 52.51 264 LYS B N 1
ATOM 2619 C CA . LYS B 2 224 ? -11.584 -6.541 135.305 1.00 55.10 264 LYS B CA 1
ATOM 2620 C C . LYS B 2 224 ? -12.296 -5.322 135.887 1.00 58.67 264 LYS B C 1
ATOM 2621 O O . LYS B 2 224 ? -12.805 -4.480 135.151 1.00 60.26 264 LYS B O 1
ATOM 2627 N N . SER B 2 225 ? -12.304 -5.229 137.215 1.00 59.96 265 SER B N 1
ATOM 2628 C CA . SER B 2 225 ? -12.992 -4.155 137.926 1.00 53.95 265 SER B CA 1
ATOM 2629 C C . SER B 2 225 ? -12.433 -2.770 137.610 1.00 57.16 265 SER B C 1
ATOM 2630 O O . SER B 2 225 ? -13.191 -1.826 137.384 1.00 62.02 265 SER B O 1
ATOM 2633 N N . ARG B 2 226 ? -11.111 -2.642 137.601 1.00 51.02 266 ARG B N 1
ATOM 2634 C CA . ARG B 2 226 ? -10.492 -1.353 137.317 1.00 53.24 266 ARG B CA 1
ATOM 2635 C C . ARG B 2 226 ? -10.797 -0.899 135.900 1.00 57.48 266 ARG B C 1
ATOM 2636 O O . ARG B 2 226 ? -11.172 0.251 135.679 1.00 69.11 266 ARG B O 1
ATOM 2644 N N . LEU B 2 227 ? -10.643 -1.809 134.946 1.00 55.94 267 LEU B N 1
ATOM 2645 C CA . LEU B 2 227 ? -10.886 -1.496 133.544 1.00 57.73 267 LEU B CA 1
ATOM 2646 C C . LEU B 2 227 ? -12.295 -0.957 133.305 1.00 59.47 267 LEU B C 1
ATOM 2647 O O . LEU B 2 227 ? -12.453 0.102 132.703 1.00 63.17 267 LEU B O 1
ATOM 2652 N N . GLU B 2 228 ? -13.308 -1.686 133.769 1.00 59.61 268 GLU B N 1
ATOM 2653 C CA . GLU B 2 228 ? -14.691 -1.222 133.689 1.00 64.60 268 GLU B CA 1
ATOM 2654 C C . GLU B 2 228 ? -14.812 0.201 134.203 1.00 75.67 268 GLU B C 1
ATOM 2655 O O . GLU B 2 228 ? -15.485 1.040 133.605 1.00 79.15 268 GLU B O 1
ATOM 2661 N N . HIS B 2 229 ? -14.157 0.460 135.328 1.00 76.58 269 HIS B N 1
ATOM 2662 C CA . HIS B 2 229 ? -14.196 1.775 135.942 1.00 77.19 269 HIS B CA 1
ATOM 2663 C C . HIS B 2 229 ? -13.480 2.796 135.074 1.00 70.54 269 HIS B C 1
ATOM 2664 O O . HIS B 2 229 ? -13.960 3.912 134.900 1.00 81.47 269 HIS B O 1
ATOM 2671 N N . GLU B 2 230 ? -12.337 2.409 134.519 1.00 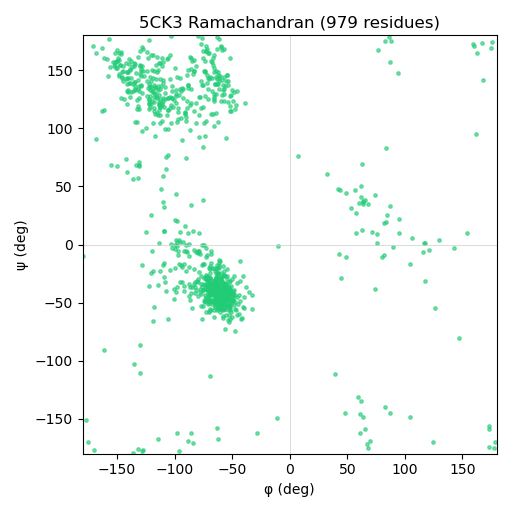64.77 270 GLU B N 1
ATOM 2672 C CA . GLU B 2 230 ? -11.562 3.321 133.691 1.00 65.05 270 GLU B CA 1
ATOM 2673 C C . GLU B 2 230 ? -12.231 3.524 132.337 1.00 68.90 270 GLU B C 1
ATOM 2674 O O . GLU B 2 230 ? -12.400 4.659 131.892 1.00 74.31 270 GLU B O 1
ATOM 2680 N N . LEU B 2 231 ? -12.615 2.423 131.693 1.00 70.17 271 LEU B N 1
ATOM 2681 C CA . LEU B 2 231 ? -13.321 2.472 130.410 1.00 71.17 271 LEU B CA 1
ATOM 2682 C C . LEU B 2 231 ? -14.600 3.297 130.499 1.00 72.42 271 LEU B C 1
ATOM 2683 O O . LEU B 2 231 ? -14.836 4.195 129.689 1.00 76.56 271 LEU B O 1
ATOM 2688 N N . GLY B 2 232 ? -15.426 2.973 131.489 1.00 77.96 272 GLY B N 1
ATOM 2689 C CA . GLY B 2 232 ? -16.712 3.620 131.665 1.00 79.31 272 GLY B CA 1
ATOM 2690 C C . GLY B 2 232 ? -16.569 5.106 131.887 1.00 68.90 272 GLY B C 1
ATOM 2691 O O . GLY B 2 232 ? -17.359 5.897 131.375 1.00 66.41 272 GLY B O 1
ATOM 2692 N N . ARG B 2 233 ? -15.554 5.488 132.653 1.00 70.97 273 ARG B N 1
ATOM 2693 C CA . ARG B 2 233 ? -15.319 6.895 132.926 1.00 72.99 273 ARG B CA 1
ATOM 2694 C C . ARG B 2 233 ? -14.864 7.582 131.648 1.00 77.30 273 ARG B C 1
ATOM 2695 O O . ARG B 2 233 ? -15.263 8.716 131.373 1.00 81.52 273 ARG B O 1
ATOM 2703 N N . ILE B 2 234 ? -14.049 6.889 130.857 1.00 77.26 274 ILE B N 1
ATOM 2704 C CA . ILE B 2 234 ? -13.587 7.444 129.588 1.00 74.08 274 ILE B CA 1
ATOM 2705 C C . ILE B 2 234 ? -14.760 7.774 128.676 1.00 74.43 274 ILE B C 1
ATOM 2706 O O . ILE B 2 234 ? -14.779 8.827 128.042 1.00 77.04 274 ILE B O 1
ATOM 2711 N N . ARG B 2 235 ? -15.733 6.870 128.611 1.00 77.46 275 ARG B N 1
ATOM 2712 C CA . ARG B 2 235 ? -16.950 7.125 127.851 1.00 84.27 275 ARG B CA 1
ATOM 2713 C C . ARG B 2 235 ? -17.598 8.410 128.346 1.00 88.43 275 ARG B C 1
ATOM 2714 O O . ARG B 2 235 ? -17.918 9.290 127.553 1.00 91.58 275 ARG B O 1
ATOM 2722 N N . LYS B 2 236 ? -17.778 8.515 129.660 1.00 85.71 276 LYS B N 1
ATOM 2723 C CA . LYS B 2 236 ? -18.249 9.752 130.272 1.00 85.94 276 LYS B CA 1
ATOM 2724 C C . LYS B 2 236 ? -17.315 10.911 129.937 1.00 88.80 276 LYS B C 1
ATOM 2725 O O . LYS B 2 236 ? -17.763 12.006 129.590 1.00 86.39 276 LYS B O 1
ATOM 2731 N N . THR B 2 237 ? -16.014 10.661 130.047 1.00 87.02 277 THR B N 1
ATOM 2732 C CA . THR B 2 237 ? -15.015 11.667 129.712 1.00 87.10 277 THR B CA 1
ATOM 2733 C C . THR B 2 237 ? -15.125 12.036 128.234 1.00 86.95 277 THR B C 1
ATOM 2734 O O . THR B 2 237 ? -15.093 13.211 127.877 1.00 90.62 277 THR B O 1
ATOM 2738 N N . ARG B 2 238 ? -15.266 11.025 127.380 1.00 89.81 278 ARG B N 1
ATOM 2739 C CA . ARG B 2 238 ? -15.372 11.254 125.942 1.00 96.66 278 ARG B CA 1
ATOM 2740 C C . ARG B 2 238 ? -16.761 11.767 125.557 1.00 102.57 278 ARG B C 1
ATOM 2741 O O . ARG B 2 238 ? -16.894 12.607 124.666 1.00 100.73 278 ARG B O 1
ATOM 2749 N N . GLN B 2 239 ? -17.790 11.269 126.238 1.00 101.22 279 GLN B N 1
ATOM 2750 C CA . GLN B 2 239 ? -19.168 11.635 125.923 1.00 101.10 279 GLN B CA 1
ATOM 2751 C C . GLN B 2 239 ? -19.414 13.131 126.090 1.00 107.76 279 GLN B C 1
ATOM 2752 O O . GLN B 2 239 ? -20.164 13.730 125.319 1.00 117.59 279 GLN B O 1
ATOM 2758 N N . LYS B 2 240 ? -18.784 13.732 127.095 1.00 106.27 280 LYS B N 1
ATOM 2759 C CA . LYS B 2 240 ? -18.899 15.174 127.308 1.00 104.01 280 LYS B CA 1
ATOM 2760 C C . LYS B 2 240 ? -18.211 15.960 126.197 1.00 99.66 280 LYS B C 1
ATOM 2761 O O . LYS B 2 240 ? -18.653 17.050 125.835 1.00 105.28 280 LYS B O 1
ATOM 2767 N N . GLY B 2 241 ? -17.130 15.398 125.661 1.00 96.48 281 GLY B N 1
ATOM 2768 C CA . GLY B 2 241 ? -16.325 16.065 124.651 1.00 100.29 281 GLY B CA 1
ATOM 2769 C C . GLY B 2 241 ? -17.092 16.498 123.416 1.00 104.22 281 GLY B C 1
ATOM 2770 O O . GLY B 2 241 ? -16.897 17.605 122.909 1.00 97.45 281 GLY B O 1
ATOM 2771 N N . GLY B 2 260 ? -17.943 6.395 120.185 1.00 79.14 300 GLY B N 1
ATOM 2772 C CA . GLY B 2 260 ? -19.285 6.606 120.696 1.00 100.01 300 GLY B CA 1
ATOM 2773 C C . GLY B 2 260 ? -19.427 6.074 122.108 1.00 95.48 300 GLY B C 1
ATOM 2774 O O . GLY B 2 260 ? -18.429 5.854 122.794 1.00 89.05 300 GLY B O 1
ATOM 2775 N N . TRP B 2 261 ? -20.667 5.873 122.547 1.00 101.70 301 TRP B N 1
ATOM 2776 C CA . TRP B 2 261 ? -20.921 5.293 123.862 1.00 98.31 301 TRP B CA 1
ATOM 2777 C C . TRP B 2 261 ? -20.604 3.808 123.842 1.00 99.16 301 TRP B C 1
ATOM 2778 O O . TRP B 2 261 ? -21.455 2.994 123.480 1.00 102.89 301 TRP B O 1
ATOM 2789 N N . LEU B 2 262 ? -19.383 3.453 124.220 1.00 93.67 302 LEU B N 1
ATOM 2790 C CA . LEU B 2 262 ? -19.012 2.052 124.322 1.00 86.95 302 LEU B CA 1
ATOM 2791 C C . LEU B 2 262 ? -19.942 1.343 125.299 1.00 84.93 302 LEU B C 1
ATOM 2792 O O . LEU B 2 262 ? -20.212 1.855 126.383 1.00 92.53 302 LEU B O 1
ATOM 2797 N N . GLY B 2 263 ? -20.452 0.180 124.905 1.00 83.39 303 GLY B N 1
ATOM 2798 C CA . GLY B 2 263 ? -21.334 -0.589 125.766 1.00 85.95 303 GLY B CA 1
ATOM 2799 C C . GLY B 2 263 ? -22.805 -0.217 125.673 1.00 89.79 303 GLY B C 1
ATOM 2800 O O . GLY B 2 263 ? -23.306 0.129 124.602 1.00 91.88 303 GLY B O 1
ATOM 2801 N N . ALA B 2 264 ? -23.495 -0.287 126.807 1.00 89.04 304 ALA B N 1
ATOM 2802 C CA . ALA B 2 264 ? -24.938 -0.066 126.861 1.00 92.24 304 ALA B CA 1
ATOM 2803 C C . ALA B 2 264 ? -25.344 1.336 126.423 1.00 97.22 304 ALA B C 1
ATOM 2804 O O . ALA B 2 264 ? -24.605 2.301 126.616 1.00 96.32 304 ALA B O 1
ATOM 2806 N N . VAL B 2 265 ? -26.532 1.437 125.836 1.00 106.13 305 VAL B N 1
ATOM 2807 C CA . VAL B 2 265 ? -27.100 2.727 125.466 1.00 109.14 305 VAL B CA 1
ATOM 2808 C C . VAL B 2 265 ? -27.319 3.586 126.710 1.00 106.79 305 VAL B C 1
ATOM 2809 O O . VAL B 2 265 ? -27.073 4.791 126.698 1.00 105.89 305 VAL B O 1
ATOM 2813 N N . GLY B 2 266 ? -27.779 2.951 127.783 1.00 107.01 306 GLY B N 1
ATOM 2814 C CA . GLY B 2 266 ? -27.934 3.618 129.062 1.00 100.39 306 GLY B CA 1
ATOM 2815 C C . GLY B 2 266 ? -27.335 2.767 130.161 1.00 97.58 306 GLY B C 1
ATOM 2816 O O . GLY B 2 266 ? -27.911 1.753 130.552 1.00 99.12 306 GLY B O 1
ATOM 2817 N N . SER B 2 267 ? -26.169 3.164 130.655 1.00 97.53 307 SER B N 1
ATOM 2818 C CA . SER B 2 267 ? -25.495 2.384 131.683 1.00 100.06 307 SER B CA 1
ATOM 2819 C C . SER B 2 267 ? -25.333 3.180 132.970 1.00 105.59 307 SER B C 1
ATOM 2820 O O . SER B 2 267 ? -24.751 4.266 132.971 1.00 105.26 307 SER B O 1
ATOM 2823 N N . LYS B 2 268 ? -25.865 2.635 134.060 1.00 103.46 308 LYS B N 1
ATOM 2824 C CA . LYS B 2 268 ? -25.630 3.182 135.390 1.00 105.53 308 LYS B CA 1
ATOM 2825 C C . LYS B 2 268 ? -24.129 3.205 135.636 1.00 106.89 308 LYS B C 1
ATOM 2826 O O . LYS B 2 268 ? -23.580 4.153 136.197 1.00 108.98 308 LYS B O 1
ATOM 2832 N N . GLU B 2 269 ? -23.480 2.133 135.199 1.00 103.95 309 GLU B N 1
ATOM 2833 C CA . GLU B 2 269 ? -22.032 2.026 135.166 1.00 105.09 309 GLU B CA 1
ATOM 2834 C C . GLU B 2 269 ? -21.707 1.042 134.056 1.00 97.73 309 GLU B C 1
ATOM 2835 O O . GLU B 2 269 ? -22.550 0.227 133.701 1.00 98.89 309 GLU B O 1
ATOM 2841 N N . PHE B 2 270 ? -20.500 1.112 133.508 1.00 94.15 310 PHE B N 1
ATOM 2842 C CA . PHE B 2 270 ? -20.118 0.215 132.422 1.00 93.37 310 PHE B CA 1
ATOM 2843 C C . PHE B 2 270 ? -19.501 -1.078 132.939 1.00 86.76 310 PHE B C 1
ATOM 2844 O O . PHE B 2 270 ? -18.518 -1.059 133.678 1.00 82.41 310 PHE B O 1
ATOM 2852 N N . LYS B 2 271 ? -20.100 -2.196 132.543 1.00 86.52 311 LYS B N 1
ATOM 2853 C CA . LYS B 2 271 ? -19.567 -3.520 132.833 1.00 84.67 311 LYS B CA 1
ATOM 2854 C C . LYS B 2 271 ? -19.148 -4.175 131.525 1.00 83.46 311 LYS B C 1
ATOM 2855 O O . LYS B 2 271 ? -19.658 -3.819 130.466 1.00 84.02 311 LYS B O 1
ATOM 2861 N N . PHE B 2 272 ? -18.232 -5.134 131.592 1.00 79.96 312 PHE B N 1
ATOM 2862 C CA . PHE B 2 272 ? -17.884 -5.920 130.413 1.00 77.69 312 PHE B CA 1
ATOM 2863 C C . PHE B 2 272 ? -19.109 -6.675 129.892 1.00 74.31 312 PHE B C 1
ATOM 2864 O O . PHE B 2 272 ? -19.225 -6.955 128.700 1.00 74.44 312 PHE B O 1
ATOM 2872 N N . GLU B 2 273 ? -20.021 -6.998 130.801 1.00 75.62 313 GLU B N 1
ATOM 2873 C CA . GLU B 2 273 ? -21.216 -7.768 130.473 1.00 80.83 313 GLU B CA 1
ATOM 2874 C C . GLU B 2 273 ? -22.121 -7.027 129.493 1.00 83.32 313 GLU B C 1
ATOM 2875 O O . GLU B 2 273 ? -22.879 -7.649 128.750 1.00 82.40 313 GLU B O 1
ATOM 2881 N N . GLU B 2 274 ? -22.043 -5.701 129.495 1.00 82.86 314 GLU B N 1
ATOM 2882 C CA . GLU B 2 274 ? -22.810 -4.896 128.550 1.00 80.86 314 GLU B CA 1
ATOM 2883 C C . GLU B 2 274 ? -22.376 -5.169 127.116 1.00 85.02 314 GLU B C 1
ATOM 2884 O O . GLU B 2 274 ? -23.183 -5.111 126.190 1.00 91.48 314 GLU B O 1
ATOM 2890 N N . MET B 2 275 ? -21.092 -5.462 126.945 1.00 78.62 315 MET B N 1
ATOM 2891 C CA . MET B 2 275 ? -20.518 -5.709 125.628 1.00 73.70 315 MET B CA 1
ATOM 2892 C C . MET B 2 275 ? -21.102 -6.939 124.932 1.00 79.19 315 MET B C 1
ATOM 2893 O O . MET B 2 275 ? -20.998 -7.073 123.712 1.00 81.36 315 MET B O 1
ATOM 2898 N N . MET B 2 276 ? -21.708 -7.834 125.707 1.00 80.57 316 MET B N 1
ATOM 2899 C CA . MET B 2 276 ? -22.351 -9.021 125.151 1.00 84.85 316 MET B CA 1
ATOM 2900 C C . MET B 2 276 ? -23.375 -8.633 124.089 1.00 87.55 316 MET B C 1
ATOM 2901 O O . MET B 2 276 ? -23.454 -9.262 123.035 1.00 86.80 316 MET B O 1
ATOM 2906 N N . GLU B 2 277 ? -24.149 -7.591 124.384 1.00 91.08 317 GLU B N 1
ATOM 2907 C CA . GLU B 2 277 ? -25.099 -6.995 123.443 1.00 85.01 317 GLU B CA 1
ATOM 2908 C C . GLU B 2 277 ? -24.576 -6.960 122.015 1.00 83.17 317 GLU B C 1
ATOM 2909 O O . GLU B 2 277 ? -25.325 -7.153 121.056 1.00 91.49 317 GLU B O 1
ATOM 2915 N N . PHE B 2 278 ? -23.279 -6.719 121.889 1.00 78.34 318 PHE B N 1
ATOM 2916 C CA . PHE B 2 278 ? -22.629 -6.603 120.596 1.00 78.89 318 PHE B CA 1
ATOM 2917 C C . PHE B 2 278 ? -21.954 -7.916 120.203 1.00 85.23 318 PHE B C 1
ATOM 2918 O O . PHE B 2 278 ? -21.055 -7.929 119.362 1.00 89.28 318 PHE B O 1
ATOM 2926 N N . ASP B 2 279 ? -22.395 -9.013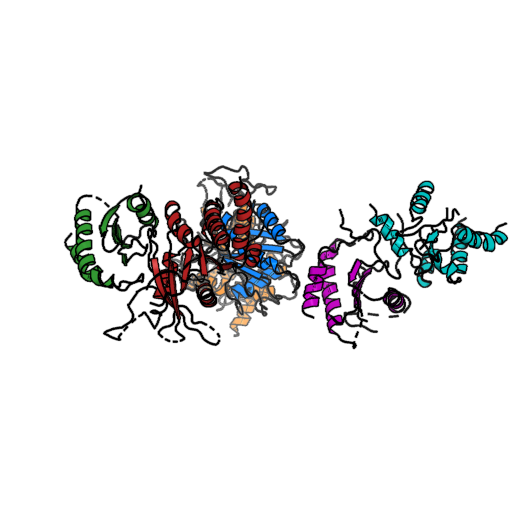 120.818 1.00 86.20 319 ASP B N 1
ATOM 2927 C CA . ASP B 2 279 ? -21.830 -10.344 120.575 1.00 84.95 319 ASP B CA 1
ATOM 2928 C C . ASP B 2 279 ? -20.349 -10.403 120.921 1.00 77.68 319 ASP B C 1
ATOM 2929 O O . ASP B 2 279 ? -19.573 -11.089 120.262 1.00 73.68 319 ASP B O 1
ATOM 2934 N N . MET B 2 280 ? -19.954 -9.682 121.959 1.00 80.31 320 MET B N 1
ATOM 2935 C CA . MET B 2 280 ? -18.555 -9.663 122.352 1.00 77.06 320 MET B CA 1
ATOM 2936 C C . MET B 2 280 ? -18.351 -10.337 123.696 1.00 74.46 320 MET B C 1
ATOM 2937 O O . MET B 2 280 ? -18.681 -9.777 124.738 1.00 74.26 320 MET B O 1
ATOM 2942 N N . GLU B 2 281 ? -17.817 -11.552 123.667 1.00 79.65 321 GLU B N 1
ATOM 2943 C CA . GLU B 2 281 ? -17.437 -12.226 124.897 1.00 78.99 321 GLU B CA 1
ATOM 2944 C C . GLU B 2 281 ? -16.162 -11.593 125.421 1.00 71.52 321 GLU B C 1
ATOM 2945 O O . GLU B 2 281 ? -15.083 -11.824 124.878 1.00 68.05 321 GLU B O 1
ATOM 2951 N N . VAL B 2 282 ? -16.284 -10.784 126.467 1.00 72.12 322 VAL B N 1
ATOM 2952 C CA . VAL B 2 282 ? -15.112 -10.151 127.054 1.00 61.12 322 VAL B CA 1
ATOM 2953 C C . VAL B 2 282 ? -14.720 -10.870 128.330 1.00 57.22 322 VAL B C 1
ATOM 2954 O O . VAL B 2 282 ? -15.529 -11.034 129.240 1.00 62.87 322 VAL B O 1
ATOM 2958 N N . GLU B 2 283 ? -13.464 -11.291 128.388 1.00 56.31 323 GLU B N 1
ATOM 2959 C CA . GLU B 2 283 ? -12.980 -12.092 129.498 1.00 55.92 323 GLU B CA 1
ATOM 2960 C C . GLU B 2 283 ? -11.678 -11.530 130.045 1.00 46.03 323 GLU B C 1
ATOM 2961 O O . GLU B 2 283 ? -10.762 -11.219 129.280 1.00 42.34 323 GLU B O 1
ATOM 2967 N N . VAL B 2 284 ? -11.596 -11.383 131.364 1.00 46.00 324 VAL B N 1
ATOM 2968 C CA . VAL B 2 284 ? -10.326 -11.022 131.984 1.00 50.08 324 VAL B CA 1
ATOM 2969 C C . VAL B 2 284 ? -9.702 -12.269 132.584 1.00 36.34 324 VAL B C 1
ATOM 2970 O O . VAL B 2 284 ? -10.266 -12.902 133.472 1.00 39.39 324 VAL B O 1
ATOM 2974 N N . MET B 2 285 ? -8.533 -12.619 132.071 1.00 34.46 325 MET B N 1
ATOM 2975 C CA . MET B 2 285 ? -7.824 -13.812 132.488 1.00 36.12 325 MET B CA 1
ATOM 2976 C C . MET B 2 285 ? -6.355 -13.478 132.690 1.00 38.22 325 MET B C 1
ATOM 2977 O O . MET B 2 285 ? -5.772 -12.718 131.920 1.00 39.83 325 MET B O 1
ATOM 2982 N N . GLY B 2 286 ? -5.756 -14.042 133.731 1.00 38.94 326 GLY B N 1
ATOM 2983 C CA . GLY B 2 286 ? -4.369 -13.757 134.041 1.00 37.81 326 GLY B CA 1
ATOM 2984 C C . GLY B 2 286 ? -3.413 -14.791 133.484 1.00 40.33 326 GLY B C 1
ATOM 2985 O O . GLY B 2 286 ? -3.812 -15.731 132.795 1.00 43.62 326 GLY B O 1
ATOM 2986 N N . GLY B 2 287 ? -2.135 -14.606 133.781 1.00 32.16 327 GLY B N 1
ATOM 2987 C CA . GLY B 2 287 ? -1.115 -15.518 133.315 1.00 36.57 327 GLY B CA 1
ATOM 2988 C C . GLY B 2 287 ? 0.228 -14.833 133.339 1.00 40.29 327 GLY B C 1
ATOM 2989 O O . GLY B 2 287 ? 0.319 -13.630 133.583 1.00 37.99 327 GLY B O 1
ATOM 2990 N N . ASN B 2 288 ? 1.278 -15.600 133.087 1.00 40.71 328 ASN B N 1
ATOM 2991 C CA . ASN B 2 288 ? 2.607 -15.032 132.995 1.00 40.62 328 ASN B CA 1
ATOM 2992 C C . ASN B 2 288 ? 3.375 -15.721 131.892 1.00 41.58 328 ASN B C 1
ATOM 2993 O O . ASN B 2 288 ? 3.288 -16.936 131.729 1.00 43.47 328 ASN B O 1
ATOM 2998 N N . VAL B 2 289 ? 4.115 -14.945 131.117 1.00 42.22 329 VAL B N 1
ATOM 2999 C CA . VAL B 2 289 ? 4.937 -15.533 130.080 1.00 44.42 329 VAL B CA 1
ATOM 3000 C C . VAL B 2 289 ? 6.175 -16.128 130.725 1.00 46.06 329 VAL B C 1
ATOM 3001 O O . VAL B 2 289 ? 6.580 -17.244 130.404 1.00 53.83 329 VAL B O 1
ATOM 3005 N N . ILE B 2 290 ? 6.749 -15.386 131.666 1.00 41.78 330 ILE B N 1
ATOM 3006 C CA . ILE B 2 290 ? 8.003 -15.778 132.299 1.00 45.19 330 ILE B CA 1
ATOM 3007 C C . ILE B 2 290 ? 7.851 -16.066 133.793 1.00 38.46 330 ILE B C 1
ATOM 3008 O O . ILE B 2 290 ? 6.872 -15.669 134.419 1.00 36.89 330 ILE B O 1
ATOM 3013 N N . GLY B 2 291 ? 8.826 -16.775 134.351 1.00 32.61 331 GLY B N 1
ATOM 3014 C CA . GLY B 2 291 ? 8.866 -17.037 135.774 1.00 34.01 331 GLY B CA 1
ATOM 3015 C C . GLY B 2 291 ? 7.765 -17.959 136.244 1.00 38.65 331 GLY B C 1
ATOM 3016 O O . GLY B 2 291 ? 6.993 -18.489 135.445 1.00 50.95 331 GLY B O 1
ATOM 3017 N N . ASP B 2 292 ? 7.697 -18.148 137.555 1.00 37.82 332 ASP B N 1
ATOM 3018 C CA . ASP B 2 292 ? 6.708 -19.030 138.152 1.00 47.96 332 ASP B CA 1
ATOM 3019 C C . ASP B 2 292 ? 5.406 -18.277 138.392 1.00 43.83 332 ASP B C 1
ATOM 3020 O O . ASP B 2 292 ? 5.407 -17.156 138.899 1.00 42.51 332 ASP B O 1
ATOM 3025 N N . GLY B 2 293 ? 4.297 -18.900 138.018 1.00 32.93 333 GLY B N 1
ATOM 3026 C CA . GLY B 2 293 ? 2.992 -18.293 138.176 1.00 35.34 333 GLY B CA 1
ATOM 3027 C C . GLY B 2 293 ? 1.943 -19.152 137.508 1.00 45.05 333 GLY B C 1
ATOM 3028 O O . GLY B 2 293 ? 2.156 -20.348 137.317 1.00 60.43 333 GLY B O 1
ATOM 3029 N N . PRO B 2 294 ? 0.806 -18.548 137.133 1.00 43.07 334 PRO B N 1
ATOM 3030 C CA . PRO B 2 294 ? -0.303 -19.316 136.554 1.00 47.96 334 PRO B CA 1
ATOM 3031 C C . PRO B 2 294 ? 0.063 -19.999 135.236 1.00 49.87 334 PRO B C 1
ATOM 3032 O O . PRO B 2 294 ? -0.555 -20.997 134.874 1.00 52.12 334 PRO B O 1
ATOM 3036 N N . GLY B 2 295 ? 1.053 -19.468 134.530 1.00 45.96 335 GLY B N 1
ATOM 3037 C CA . GLY B 2 295 ? 1.411 -19.996 133.228 1.00 47.61 335 GLY B CA 1
ATOM 3038 C C . GLY B 2 295 ? 0.574 -19.377 132.125 1.00 52.61 335 GLY B C 1
ATOM 3039 O O . GLY B 2 295 ? -0.304 -18.550 132.386 1.00 48.14 335 GLY B O 1
ATOM 3040 N N . ALA B 2 296 ? 0.848 -19.783 130.887 1.00 52.37 336 ALA B N 1
ATOM 3041 C CA . ALA B 2 296 ? 0.175 -19.220 129.721 1.00 43.28 336 ALA B CA 1
ATOM 3042 C C . ALA B 2 296 ? -0.904 -20.147 129.181 1.00 48.57 336 ALA B C 1
ATOM 3043 O O . ALA B 2 296 ? -1.606 -19.806 128.231 1.00 54.93 336 ALA B O 1
ATOM 3045 N N . GLU B 2 297 ? -1.037 -21.317 129.791 1.00 51.08 337 GLU B N 1
ATOM 3046 C CA . GLU B 2 297 ? -1.970 -22.321 129.301 1.00 51.47 337 GLU B CA 1
ATOM 3047 C C . GLU B 2 297 ? -3.420 -21.865 129.399 1.00 48.73 337 GLU B C 1
ATOM 3048 O O . GLU B 2 297 ? -4.225 -22.168 128.521 1.00 55.09 337 GLU B O 1
ATOM 3054 N N . ARG B 2 298 ? -3.750 -21.144 130.465 1.00 47.57 338 ARG B N 1
ATOM 3055 C CA . ARG B 2 298 ? -5.108 -20.648 130.652 1.00 47.71 338 ARG B CA 1
ATOM 3056 C C . ARG B 2 298 ? -5.513 -19.779 129.471 1.00 50.82 338 ARG B C 1
ATOM 3057 O O . ARG B 2 298 ? -6.617 -19.910 128.945 1.00 53.31 338 ARG B O 1
ATOM 3065 N N . TRP B 2 299 ? -4.612 -18.888 129.066 1.00 50.80 339 TRP B N 1
ATOM 3066 C CA . TRP B 2 299 ? -4.780 -18.123 127.834 1.00 49.74 339 TRP B CA 1
ATOM 3067 C C . TRP B 2 299 ? -4.925 -19.065 126.654 1.00 51.07 339 TRP B C 1
ATOM 3068 O O . TRP B 2 299 ? -5.883 -18.980 125.886 1.00 53.85 339 TRP B O 1
ATOM 3079 N N . TRP B 2 300 ? -3.952 -19.961 126.526 1.00 53.03 340 TRP B N 1
ATOM 3080 C CA . TRP B 2 300 ? -3.896 -20.919 125.428 1.00 60.26 340 TRP B CA 1
ATOM 3081 C C . TRP B 2 300 ? -5.161 -21.762 125.334 1.00 55.61 340 TRP B C 1
ATOM 3082 O O . TRP B 2 300 ? -5.621 -22.076 124.236 1.00 52.18 340 TRP B O 1
ATOM 3093 N N . ARG B 2 301 ? -5.715 -22.124 126.487 1.00 54.77 341 ARG B N 1
ATOM 3094 C CA . ARG B 2 301 ? -6.960 -22.886 126.541 1.00 64.12 341 ARG B CA 1
ATOM 3095 C C . ARG B 2 301 ? -8.111 -22.024 126.029 1.00 64.16 341 ARG B C 1
ATOM 3096 O O . ARG B 2 301 ? -9.047 -22.528 125.402 1.00 63.82 341 ARG B O 1
ATOM 3104 N N . TRP B 2 302 ? -8.025 -20.722 126.297 1.00 56.79 342 TRP B N 1
ATOM 3105 C CA . TRP B 2 302 ? -9.009 -19.762 125.807 1.00 62.04 342 TRP B CA 1
ATOM 3106 C C . TRP B 2 302 ? -8.956 -19.671 124.283 1.00 58.74 342 TRP B C 1
ATOM 3107 O O . TRP B 2 302 ? -9.989 -19.624 123.620 1.00 56.68 342 TRP B O 1
ATOM 3118 N N . ILE B 2 303 ? -7.747 -19.654 123.733 1.00 52.32 343 ILE B N 1
ATOM 3119 C CA . ILE B 2 303 ? -7.567 -19.509 122.295 1.00 55.57 343 ILE B CA 1
ATOM 3120 C C . ILE B 2 303 ? -8.112 -20.694 121.503 1.00 66.33 343 ILE B C 1
ATOM 3121 O O . ILE B 2 303 ? -8.854 -20.511 120.536 1.00 69.38 343 ILE B O 1
ATOM 3126 N N . GLY B 2 304 ? -7.736 -21.903 121.912 1.00 63.98 344 GLY B N 1
ATOM 3127 C CA . GLY B 2 304 ? -8.153 -23.111 121.226 1.00 57.66 344 GLY B CA 1
ATOM 3128 C C . GLY B 2 304 ? -9.657 -23.289 121.241 1.00 62.25 344 GLY B C 1
ATOM 3129 O O . GLY B 2 304 ? -10.246 -23.782 120.278 1.00 65.32 344 GLY B O 1
ATOM 3130 N N . GLU B 2 305 ? -10.287 -22.881 122.337 1.00 65.78 345 GLU B N 1
ATOM 3131 C CA . GLU B 2 305 ? -11.737 -22.985 122.443 1.00 73.74 345 GLU B CA 1
ATOM 3132 C C . GLU B 2 305 ? -12.443 -22.024 121.491 1.00 77.01 345 GLU B C 1
ATOM 3133 O O . GLU B 2 305 ? -13.667 -22.052 121.372 1.00 85.30 345 GLU B O 1
ATOM 3139 N N . ARG B 2 306 ? -11.675 -21.180 120.808 1.00 69.07 346 ARG B N 1
ATOM 3140 C CA . ARG B 2 306 ? -12.266 -20.081 120.055 1.00 67.75 346 ARG B CA 1
ATOM 3141 C C . ARG B 2 306 ? -11.982 -20.095 118.558 1.00 72.10 346 ARG B C 1
ATOM 3142 O O . ARG B 2 306 ? -12.513 -19.264 117.824 1.00 73.43 346 ARG B O 1
ATOM 3150 N N . ILE B 2 307 ? -11.150 -21.022 118.096 1.00 75.11 347 ILE B N 1
ATOM 3151 C CA . ILE B 2 307 ? -10.929 -21.143 116.660 1.00 77.84 347 ILE B CA 1
ATOM 3152 C C . ILE B 2 307 ? -11.961 -22.085 116.051 1.00 78.83 347 ILE B C 1
ATOM 3153 O O . ILE B 2 307 ? -11.738 -23.292 115.968 1.00 85.47 347 ILE B O 1
ATOM 3158 N N . LEU C 1 11 ? 12.125 -18.992 71.731 1.00 79.96 3 LEU C N 1
ATOM 3159 C CA . LEU C 1 11 ? 10.749 -18.854 72.194 1.00 83.37 3 LEU C CA 1
ATOM 3160 C C . LEU C 1 11 ? 10.706 -18.465 73.668 1.00 84.45 3 LEU C C 1
ATOM 3161 O O . LEU C 1 11 ? 9.632 -18.287 74.242 1.00 86.69 3 LEU C O 1
ATOM 3166 N N . ASP C 1 12 ? 11.881 -18.343 74.278 1.00 82.49 4 ASP C N 1
ATOM 3167 C CA . ASP C 1 12 ? 11.985 -17.957 75.681 1.00 81.78 4 ASP C CA 1
ATOM 3168 C C . ASP C 1 12 ? 12.729 -16.636 75.830 1.00 81.10 4 ASP C C 1
ATOM 3169 O O . ASP C 1 12 ? 12.235 -15.696 76.455 1.00 73.07 4 ASP C O 1
ATOM 3174 N N . ALA C 1 13 ? 13.927 -16.583 75.257 1.00 83.04 5 ALA C N 1
ATOM 3175 C CA . ALA C 1 13 ? 14.723 -15.364 75.236 1.00 79.25 5 ALA C CA 1
ATOM 3176 C C . ALA C 1 13 ? 15.570 -15.284 73.967 1.00 74.93 5 ALA C C 1
ATOM 3177 O O . ALA C 1 13 ? 15.901 -16.305 73.360 1.00 73.73 5 ALA C O 1
ATOM 3179 N N . PHE C 1 14 ? 15.905 -14.060 73.569 1.00 69.40 6 PHE C N 1
ATOM 3180 C CA . PHE C 1 14 ? 16.792 -13.818 72.435 1.00 66.57 6 PHE C CA 1
ATOM 3181 C C . PHE C 1 14 ? 17.761 -12.699 72.804 1.00 62.15 6 PHE C C 1
ATOM 3182 O O . PHE C 1 14 ? 17.352 -11.647 73.298 1.00 65.05 6 PHE C O 1
ATOM 3190 N N . GLU C 1 15 ? 19.046 -12.930 72.558 1.00 56.01 7 GLU C N 1
ATOM 3191 C CA . GLU C 1 15 ? 20.061 -11.939 72.873 1.00 52.15 7 GLU C CA 1
ATOM 3192 C C . GLU C 1 15 ? 21.004 -11.633 71.714 1.00 48.28 7 GLU C C 1
ATOM 3193 O O . GLU C 1 15 ? 21.284 -12.488 70.874 1.00 46.64 7 GLU C O 1
ATOM 3199 N N . ILE C 1 16 ? 21.486 -10.396 71.681 1.00 51.80 8 ILE C N 1
ATOM 3200 C CA . ILE C 1 16 ? 22.559 -10.009 70.779 1.00 44.95 8 ILE C CA 1
ATOM 3201 C C . ILE C 1 16 ? 23.717 -9.466 71.605 1.00 41.68 8 ILE C C 1
ATOM 3202 O O . ILE C 1 16 ? 23.580 -8.456 72.291 1.00 39.35 8 ILE C O 1
ATOM 3207 N N . LEU C 1 17 ? 24.851 -10.154 71.543 1.00 44.91 9 LEU C N 1
ATOM 3208 C CA . LEU C 1 17 ? 25.965 -9.887 72.446 1.00 42.95 9 LEU C CA 1
ATOM 3209 C C . LEU C 1 17 ? 27.214 -9.497 71.688 1.00 38.24 9 LEU C C 1
ATOM 3210 O O . LEU C 1 17 ? 27.331 -9.750 70.494 1.00 44.19 9 LEU C O 1
ATOM 3215 N N . THR C 1 18 ? 28.163 -8.907 72.398 1.00 36.14 10 THR C N 1
ATOM 3216 C CA . THR C 1 18 ? 29.463 -8.629 71.819 1.00 45.66 10 THR C CA 1
ATOM 3217 C C . THR C 1 18 ? 30.492 -9.545 72.465 1.00 42.90 10 THR C C 1
ATOM 3218 O O . THR C 1 18 ? 30.272 -10.048 73.565 1.00 42.13 10 THR C O 1
ATOM 3222 N N . THR C 1 19 ? 31.602 -9.780 71.771 1.00 46.55 11 THR C N 1
ATOM 3223 C CA . THR C 1 19 ? 32.718 -10.498 72.363 1.00 45.78 11 THR C CA 1
ATOM 3224 C C . THR C 1 19 ? 33.097 -9.804 73.666 1.00 52.89 11 THR C C 1
ATOM 3225 O O . THR C 1 19 ? 33.424 -10.453 74.660 1.00 58.01 11 THR C O 1
ATOM 3229 N N . SER C 1 20 ? 33.039 -8.475 73.647 1.00 51.78 12 SER C N 1
ATOM 3230 C CA . SER C 1 20 ? 33.415 -7.651 74.791 1.00 50.68 12 SER C CA 1
ATOM 3231 C C . SER C 1 20 ? 32.589 -7.961 76.037 1.00 50.96 12 SER C C 1
ATOM 3232 O O . SER C 1 20 ? 33.054 -7.758 77.155 1.00 60.66 12 SER C O 1
ATOM 3235 N N . GLY C 1 21 ? 31.360 -8.428 75.848 1.00 46.41 13 GLY C N 1
ATOM 3236 C CA . GLY C 1 21 ? 30.556 -8.882 76.968 1.00 44.99 13 GLY C CA 1
ATOM 3237 C C . GLY C 1 21 ? 29.238 -8.160 77.173 1.00 45.06 13 GLY C C 1
ATOM 3238 O O . GLY C 1 21 ? 28.451 -8.539 78.039 1.00 52.01 13 GLY C O 1
ATOM 3239 N N . VAL C 1 22 ? 28.989 -7.128 76.376 1.00 43.20 14 VAL C N 1
ATOM 3240 C CA . VAL C 1 22 ? 27.762 -6.355 76.511 1.00 42.67 14 VAL C CA 1
ATOM 3241 C C . VAL C 1 22 ? 26.696 -6.824 75.534 1.00 35.19 14 VAL C C 1
ATOM 3242 O O . VAL C 1 22 ? 26.953 -6.957 74.344 1.00 39.78 14 VAL C O 1
ATOM 3246 N N . VAL C 1 23 ? 25.504 -7.089 76.053 1.00 35.16 15 VAL C N 1
ATOM 3247 C CA . VAL C 1 23 ? 24.352 -7.381 75.216 1.00 37.55 15 VAL C CA 1
ATOM 3248 C C . VAL C 1 23 ? 23.913 -6.106 74.514 1.00 45.13 15 VAL C C 1
ATOM 3249 O O . VAL C 1 23 ? 23.659 -5.095 75.165 1.00 46.63 15 VAL C O 1
ATOM 3253 N N . LEU C 1 24 ? 23.830 -6.154 73.188 1.00 47.41 16 LEU C N 1
ATOM 3254 C CA . LEU C 1 24 ? 23.373 -5.010 72.410 1.00 32.07 16 LEU C CA 1
ATOM 3255 C C . LEU C 1 24 ? 21.857 -4.983 72.336 1.00 36.63 16 LEU C C 1
ATOM 3256 O O . LEU C 1 24 ? 21.244 -3.919 72.356 1.00 47.84 16 LEU C O 1
ATOM 3261 N N . TRP C 1 25 ? 21.257 -6.164 72.248 1.00 38.54 17 TRP C N 1
ATOM 3262 C CA . TRP C 1 25 ? 19.812 -6.271 72.116 1.00 48.34 17 TRP C CA 1
ATOM 3263 C C . TRP C 1 25 ? 19.272 -7.526 72.804 1.00 52.98 17 TRP C C 1
ATOM 3264 O O . TRP C 1 25 ? 19.983 -8.522 72.956 1.00 45.78 17 TRP C O 1
ATOM 3275 N N . SER C 1 26 ? 18.006 -7.463 73.208 1.00 54.85 18 SER C N 1
ATOM 3276 C CA . SER C 1 26 ? 17.384 -8.503 74.018 1.00 49.23 18 SER C CA 1
ATOM 3277 C C . SER C 1 26 ? 15.865 -8.523 73.866 1.00 53.21 18 SER C C 1
ATOM 3278 O O . SER C 1 26 ? 15.241 -7.500 73.580 1.00 51.62 18 SER C O 1
ATOM 3281 N N . ARG C 1 27 ? 15.272 -9.694 74.066 1.00 58.30 19 ARG C N 1
ATOM 3282 C CA . ARG C 1 27 ? 13.822 -9.831 74.049 1.00 65.21 19 ARG C CA 1
ATOM 3283 C C . ARG C 1 27 ? 13.342 -10.320 75.410 1.00 72.84 19 ARG C C 1
ATOM 3284 O O . ARG C 1 27 ? 12.642 -9.605 76.132 1.00 77.03 19 ARG C O 1
ATOM 3292 N N . THR C 1 28 ? 13.737 -11.549 75.738 1.00 69.66 20 THR C N 1
ATOM 3293 C CA . THR C 1 28 ? 13.566 -12.140 77.065 1.00 74.66 20 THR C CA 1
ATOM 3294 C C . THR C 1 28 ? 12.214 -11.871 77.721 1.00 82.66 20 THR C C 1
ATOM 3295 O O . THR C 1 28 ? 12.144 -11.494 78.892 1.00 85.64 20 THR C O 1
ATOM 3299 N N . TYR C 1 29 ? 11.145 -12.073 76.961 1.00 82.80 21 TYR C N 1
ATOM 3300 C CA . TYR C 1 29 ? 9.791 -11.950 77.491 1.00 91.63 21 TYR C CA 1
ATOM 3301 C C . TYR C 1 29 ? 9.430 -13.113 78.416 1.00 106.20 21 TYR C C 1
ATOM 3302 O O . TYR C 1 29 ? 8.575 -12.973 79.291 1.00 116.73 21 TYR C O 1
ATOM 3311 N N . ALA C 1 30 ? 10.074 -14.258 78.215 1.00 96.45 22 ALA C N 1
ATOM 3312 C CA . ALA C 1 30 ? 9.952 -15.378 79.140 1.00 89.15 22 ALA C CA 1
ATOM 3313 C C . ALA C 1 30 ? 11.230 -15.478 79.956 1.00 84.91 22 ALA C C 1
ATOM 3314 O O . ALA C 1 30 ? 12.070 -16.336 79.690 1.00 82.49 22 ALA C O 1
ATOM 3316 N N . PRO C 1 31 ? 11.372 -14.594 80.956 1.00 88.09 23 PRO C N 1
ATOM 3317 C CA . PRO C 1 31 ? 12.590 -14.380 81.744 1.00 94.36 23 PRO C CA 1
ATOM 3318 C C . PRO C 1 31 ? 13.336 -15.664 82.077 1.00 86.62 23 PRO C C 1
ATOM 3319 O O . PRO C 1 31 ? 12.772 -16.569 82.687 1.00 91.62 23 PRO C O 1
ATOM 3323 N N . VAL C 1 32 ? 14.592 -15.739 81.652 1.00 83.55 24 VAL C N 1
ATOM 3324 C CA . VAL C 1 32 ? 15.430 -16.898 81.926 1.00 88.81 24 VAL C CA 1
ATOM 3325 C C . VAL C 1 32 ? 16.640 -16.453 82.740 1.00 89.31 24 VAL C C 1
ATOM 3326 O O . VAL C 1 32 ? 16.947 -15.264 82.798 1.00 96.62 24 VAL C O 1
ATOM 3330 N N . ASN C 1 33 ? 17.323 -17.400 83.376 1.00 84.20 25 ASN C N 1
ATOM 3331 C CA . ASN C 1 33 ? 18.480 -17.068 84.204 1.00 77.89 25 ASN C CA 1
ATOM 3332 C C . ASN C 1 33 ? 19.676 -16.621 83.368 1.00 70.88 25 ASN C C 1
ATOM 3333 O O . ASN C 1 33 ? 19.898 -17.133 82.274 1.00 79.56 25 ASN C O 1
ATOM 3338 N N . PRO C 1 34 ? 20.445 -15.646 83.879 1.00 63.43 26 PRO C N 1
ATOM 3339 C CA . PRO C 1 34 ? 21.653 -15.163 83.203 1.00 65.85 26 PRO C CA 1
ATOM 3340 C C . PRO C 1 34 ? 22.701 -16.257 83.027 1.00 65.24 26 PRO C C 1
ATOM 3341 O O . PRO C 1 34 ? 23.599 -16.117 82.200 1.00 62.06 26 PRO C O 1
ATOM 3345 N N . SER C 1 35 ? 22.579 -17.334 83.797 1.00 68.37 27 SER C N 1
ATOM 3346 C CA . SER C 1 35 ? 23.564 -18.410 83.781 1.00 66.38 27 SER C CA 1
ATOM 3347 C C . SER C 1 35 ? 23.547 -19.202 82.482 1.00 65.19 27 SER C C 1
ATOM 3348 O O . SER C 1 35 ? 24.527 -19.861 82.140 1.00 67.33 27 SER C O 1
ATOM 3351 N N . VAL C 1 36 ? 22.435 -19.134 81.758 1.00 64.69 28 VAL C N 1
ATOM 3352 C CA . VAL C 1 36 ? 22.290 -19.894 80.522 1.00 68.65 28 VAL C CA 1
ATOM 3353 C C . VAL C 1 36 ? 23.340 -19.510 79.478 1.00 67.93 28 VAL C C 1
ATOM 3354 O O . VAL C 1 36 ? 24.032 -20.374 78.939 1.00 61.20 28 VAL C O 1
ATOM 3358 N N . VAL C 1 37 ? 23.466 -18.218 79.195 1.00 67.71 29 VAL C N 1
ATOM 3359 C CA . VAL C 1 37 ? 24.352 -17.776 78.124 1.00 60.25 29 VAL C CA 1
ATOM 3360 C C . VAL C 1 37 ? 25.775 -17.558 78.611 1.00 59.65 29 VAL C C 1
ATOM 3361 O O . VAL C 1 37 ? 26.732 -17.958 77.945 1.00 58.07 29 VAL C O 1
ATOM 3365 N N . ASN C 1 38 ? 25.903 -16.916 79.769 1.00 57.65 30 ASN C N 1
ATOM 3366 C CA . ASN C 1 38 ? 27.207 -16.657 80.367 1.00 60.44 30 ASN C CA 1
ATOM 3367 C C . ASN C 1 38 ? 28.087 -17.911 80.388 1.00 68.45 30 ASN C C 1
ATOM 3368 O O . ASN C 1 38 ? 29.293 -17.835 80.144 1.00 64.57 30 ASN C O 1
ATOM 3373 N N . ASP C 1 39 ? 27.476 -19.062 80.662 1.00 69.73 31 ASP C N 1
ATOM 3374 C CA . ASP C 1 39 ? 28.154 -20.351 80.525 1.00 69.34 31 ASP C CA 1
ATOM 3375 C C . ASP C 1 39 ? 28.347 -20.725 79.054 1.00 67.74 31 ASP C C 1
ATOM 3376 O O . ASP C 1 39 ? 29.373 -21.294 78.671 1.00 64.61 31 ASP C O 1
ATOM 3381 N N . PHE C 1 40 ? 27.337 -20.414 78.246 1.00 62.92 32 PHE C N 1
ATOM 3382 C CA . PHE C 1 40 ? 27.324 -20.742 76.824 1.00 63.71 32 PHE C CA 1
ATOM 3383 C C . PHE C 1 40 ? 28.558 -20.205 76.097 1.00 59.72 32 PHE C C 1
ATOM 3384 O O . PHE C 1 40 ? 29.170 -20.906 75.291 1.00 61.56 32 PHE C O 1
ATOM 3392 N N . ILE C 1 41 ? 28.917 -18.960 76.385 1.00 57.97 33 ILE C N 1
ATOM 3393 C CA . ILE C 1 41 ? 30.111 -18.362 75.802 1.00 55.92 33 ILE C CA 1
ATOM 3394 C C . ILE C 1 41 ? 31.357 -19.114 76.242 1.00 59.30 33 ILE C C 1
ATOM 3395 O O . ILE C 1 41 ? 32.353 -19.159 75.527 1.00 59.96 33 ILE C O 1
ATOM 3400 N N . THR C 1 42 ? 31.284 -19.702 77.431 1.00 70.02 34 THR C N 1
ATOM 3401 C CA . THR C 1 42 ? 32.405 -20.430 78.013 1.00 72.98 34 THR C CA 1
ATOM 3402 C C . THR C 1 42 ? 32.616 -21.777 77.337 1.00 74.40 34 THR C C 1
ATOM 3403 O O . THR C 1 42 ? 33.735 -22.131 76.965 1.00 74.31 34 THR C O 1
ATOM 3407 N N . ASP C 1 43 ? 31.530 -22.528 77.196 1.00 70.16 35 ASP C N 1
ATOM 3408 C CA . ASP C 1 43 ? 31.571 -23.830 76.547 1.00 75.01 35 ASP C CA 1
ATOM 3409 C C . ASP C 1 43 ? 32.107 -23.742 75.127 1.00 73.96 35 ASP C C 1
ATOM 3410 O O . ASP C 1 43 ? 33.038 -24.455 74.757 1.00 85.51 35 ASP C O 1
ATOM 3415 N N . VAL C 1 44 ? 31.518 -22.858 74.332 1.00 64.01 36 VAL C N 1
ATOM 3416 C CA . VAL C 1 44 ? 31.743 -22.895 72.895 1.00 68.90 36 VAL C CA 1
ATOM 3417 C C . VAL C 1 44 ? 32.610 -21.765 72.345 1.00 74.67 36 VAL C C 1
ATOM 3418 O O . VAL C 1 44 ? 33.335 -21.962 71.372 1.00 85.86 36 VAL C O 1
ATOM 3422 N N . PHE C 1 45 ? 32.539 -20.586 72.955 1.00 69.54 37 PHE C N 1
ATOM 3423 C CA . PHE C 1 45 ? 33.285 -19.439 72.448 1.00 60.23 37 PHE C CA 1
ATOM 3424 C C . PHE C 1 45 ? 34.666 -19.286 73.073 1.00 63.40 37 PHE C C 1
ATOM 3425 O O . PHE C 1 45 ? 35.604 -18.855 72.405 1.00 61.35 37 PHE C O 1
ATOM 3433 N N . ILE C 1 46 ? 34.793 -19.615 74.353 1.00 69.62 38 ILE C N 1
ATOM 3434 C CA . ILE C 1 46 ? 36.089 -19.510 75.006 1.00 71.55 38 ILE C CA 1
ATOM 3435 C C . ILE C 1 46 ? 37.022 -20.523 74.357 1.00 89.51 38 ILE C C 1
ATOM 3436 O O . ILE C 1 46 ? 38.137 -20.180 73.970 1.00 93.47 38 ILE C O 1
ATOM 3441 N N . GLU C 1 47 ? 36.528 -21.754 74.216 1.00 94.87 39 GLU C N 1
ATOM 3442 C CA . GLU C 1 47 ? 37.212 -22.853 73.532 1.00 96.38 39 GLU C CA 1
ATOM 3443 C C . GLU C 1 47 ? 36.323 -24.094 73.569 1.00 87.77 39 GLU C C 1
ATOM 3444 O O . GLU C 1 47 ? 35.968 -24.655 72.531 1.00 86.34 39 GLU C O 1
ATOM 3450 N N . ASP C 1 70 ? 24.400 -29.788 79.246 1.00 89.95 62 ASP C N 1
ATOM 3451 C CA . ASP C 1 70 ? 24.953 -28.474 79.568 1.00 89.27 62 ASP C CA 1
ATOM 3452 C C . ASP C 1 70 ? 23.865 -27.441 79.887 1.00 90.62 62 ASP C C 1
ATOM 3453 O O . ASP C 1 70 ? 23.598 -27.144 81.053 1.00 87.56 62 ASP C O 1
ATOM 3458 N N . GLN C 1 71 ? 23.261 -26.879 78.847 1.00 85.71 63 GLN C N 1
ATOM 3459 C CA . GLN C 1 71 ? 22.170 -25.932 79.014 1.00 79.00 63 GLN C CA 1
ATOM 3460 C C . GLN C 1 71 ? 21.252 -26.110 77.823 1.00 83.29 63 GLN C C 1
ATOM 3461 O O . GLN C 1 71 ? 21.631 -26.720 76.825 1.00 79.99 63 GLN C O 1
ATOM 3467 N N . HIS C 1 72 ? 20.041 -25.585 77.921 1.00 80.42 64 HIS C N 1
ATOM 3468 C CA . HIS C 1 72 ? 18.951 -26.249 77.229 1.00 91.90 64 HIS C CA 1
ATOM 3469 C C . HIS C 1 72 ? 18.480 -25.792 75.844 1.00 101.44 64 HIS C C 1
ATOM 3470 O O . HIS C 1 72 ? 17.506 -26.340 75.359 1.00 111.73 64 HIS C O 1
ATOM 3477 N N . SER C 1 73 ? 19.117 -24.822 75.203 1.00 96.64 65 SER C N 1
ATOM 3478 C CA . SER C 1 73 ? 18.522 -24.282 73.973 1.00 86.30 65 SER C CA 1
ATOM 3479 C C . SER C 1 73 ? 19.609 -24.158 72.931 1.00 79.04 65 SER C C 1
ATOM 3480 O O . SER C 1 73 ? 19.971 -25.130 72.276 1.00 83.57 65 SER C O 1
ATOM 3483 N N . LEU C 1 74 ? 20.068 -22.926 72.742 1.00 67.35 66 LEU C N 1
ATOM 3484 C CA . LEU C 1 74 ? 21.466 -22.661 72.423 1.00 66.31 66 LEU C CA 1
ATOM 3485 C C . LEU C 1 74 ? 21.913 -22.698 70.965 1.00 65.75 66 LEU C C 1
ATOM 3486 O O . LEU C 1 74 ? 23.058 -23.038 70.686 1.00 63.07 66 LEU C O 1
ATOM 3491 N N . ARG C 1 75 ? 21.048 -22.303 70.038 1.00 71.86 67 ARG C N 1
ATOM 3492 C CA . ARG C 1 75 ? 21.514 -22.126 68.667 1.00 81.71 67 ARG C CA 1
ATOM 3493 C C . ARG C 1 75 ? 22.002 -20.690 68.514 1.00 68.48 67 ARG C C 1
ATOM 3494 O O . ARG C 1 75 ? 21.469 -19.761 69.133 1.00 58.79 67 ARG C O 1
ATOM 3502 N N . TRP C 1 76 ? 23.031 -20.512 67.698 1.00 62.32 68 TRP C N 1
ATOM 3503 C CA . TRP C 1 76 ? 23.776 -19.266 67.709 1.00 57.28 68 TRP C CA 1
ATOM 3504 C C . TRP C 1 76 ? 24.527 -19.081 66.404 1.00 61.82 68 TRP C C 1
ATOM 3505 O O . TRP C 1 76 ? 24.774 -20.044 65.679 1.00 70.42 68 TRP C O 1
ATOM 3516 N N . THR C 1 77 ? 24.900 -17.842 66.113 1.00 53.00 69 THR C N 1
ATOM 3517 C CA . THR C 1 77 ? 25.790 -17.562 64.994 1.00 53.76 69 THR C CA 1
ATOM 3518 C C . THR C 1 77 ? 26.773 -16.467 65.384 1.00 52.43 69 THR C C 1
ATOM 3519 O O . THR C 1 77 ? 26.446 -15.585 66.176 1.00 52.41 69 THR C O 1
ATOM 3523 N N . PHE C 1 78 ? 27.980 -16.525 64.834 1.00 49.18 70 PHE C N 1
ATOM 3524 C CA . PHE C 1 78 ? 29.015 -15.571 65.209 1.00 49.01 70 PHE C CA 1
ATOM 3525 C C . PHE C 1 78 ? 29.518 -14.742 64.028 1.00 57.32 70 PHE C C 1
ATOM 3526 O O . PHE C 1 78 ? 29.975 -15.280 63.018 1.00 59.68 70 PHE C O 1
ATOM 3534 N N . VAL C 1 79 ? 29.434 -13.424 64.165 1.00 56.11 71 VAL C N 1
ATOM 3535 C CA . VAL C 1 79 ? 29.952 -12.520 63.149 1.00 56.35 71 VAL C CA 1
ATOM 3536 C C . VAL C 1 79 ? 31.409 -12.196 63.471 1.00 58.13 71 VAL C C 1
ATOM 3537 O O . VAL C 1 79 ? 31.695 -11.450 64.408 1.00 52.65 71 VAL C O 1
ATOM 3541 N N . LYS C 1 80 ? 32.328 -12.778 62.705 1.00 63.14 72 LYS C N 1
ATOM 3542 C CA . LYS C 1 80 ? 33.757 -12.599 62.955 1.00 64.90 72 LYS C CA 1
ATOM 3543 C C . LYS C 1 80 ? 34.164 -11.131 62.896 1.00 64.98 72 LYS C C 1
ATOM 3544 O O . LYS C 1 80 ? 34.957 -10.664 63.711 1.00 71.22 72 LYS C O 1
ATOM 3550 N N . GLU C 1 81 ? 33.606 -10.407 61.933 1.00 60.11 73 GLU C N 1
ATOM 3551 C CA . GLU C 1 81 ? 34.054 -9.051 61.642 1.00 61.63 73 GLU C CA 1
ATOM 3552 C C . GLU C 1 81 ? 33.690 -8.058 62.741 1.00 60.68 73 GLU C C 1
ATOM 3553 O O . GLU C 1 81 ? 34.520 -7.247 63.147 1.00 70.91 73 GLU C O 1
ATOM 3559 N N . LEU C 1 82 ? 32.454 -8.121 63.225 1.00 57.29 74 LEU C N 1
ATOM 3560 C CA . LEU C 1 82 ? 31.986 -7.146 64.203 1.00 52.24 74 LEU C CA 1
ATOM 3561 C C . LEU C 1 82 ? 32.025 -7.684 65.631 1.00 54.30 74 LEU C C 1
ATOM 3562 O O . LEU C 1 82 ? 31.729 -6.957 66.580 1.00 63.57 74 LEU C O 1
ATOM 3567 N N . GLY C 1 83 ? 32.395 -8.951 65.785 1.00 50.99 75 GLY C N 1
ATOM 3568 C CA . GLY C 1 83 ? 32.472 -9.555 67.103 1.00 51.74 75 GLY C CA 1
ATOM 3569 C C . GLY C 1 83 ? 31.114 -9.655 67.775 1.00 49.25 75 GLY C C 1
ATOM 3570 O O . GLY C 1 83 ? 30.980 -9.464 68.983 1.00 41.46 75 GLY C O 1
ATOM 3571 N N . ILE C 1 84 ? 30.097 -9.963 66.980 1.00 55.08 76 ILE C N 1
ATOM 3572 C CA . ILE C 1 84 ? 28.743 -10.087 67.491 1.00 50.02 76 ILE C CA 1
ATOM 3573 C C . ILE C 1 84 ? 28.330 -11.546 67.605 1.00 48.74 76 ILE C C 1
ATOM 3574 O O . ILE C 1 84 ? 28.685 -12.374 66.765 1.00 53.22 76 ILE C O 1
ATOM 3579 N N . ILE C 1 85 ? 27.587 -11.852 68.662 1.00 47.44 77 ILE C N 1
ATOM 3580 C CA . ILE C 1 85 ? 26.992 -13.166 68.840 1.00 48.22 77 ILE C CA 1
ATOM 3581 C C . ILE C 1 85 ? 25.479 -13.016 68.886 1.00 50.11 77 ILE C C 1
ATOM 3582 O O . ILE C 1 85 ? 24.954 -12.114 69.548 1.00 47.33 77 ILE C O 1
ATOM 3587 N N . PHE C 1 86 ? 24.780 -13.887 68.166 1.00 48.67 78 PHE C N 1
ATOM 3588 C CA . PHE C 1 86 ? 23.324 -13.911 68.215 1.00 50.07 78 PHE C CA 1
ATOM 3589 C C . PHE C 1 86 ? 22.890 -15.188 68.912 1.00 51.06 78 PHE C C 1
ATOM 3590 O O . PHE C 1 86 ? 23.215 -16.289 68.466 1.00 56.73 78 PHE C O 1
ATOM 3598 N N . VAL C 1 87 ? 22.171 -15.032 70.019 1.00 48.16 79 VAL C N 1
ATOM 3599 C CA . VAL C 1 87 ? 21.781 -16.169 70.837 1.00 50.52 79 VAL C CA 1
ATOM 3600 C C . VAL C 1 87 ? 20.263 -16.261 70.987 1.00 62.29 79 VAL C C 1
ATOM 3601 O O . VAL C 1 87 ? 19.616 -15.301 71.406 1.00 64.60 79 VAL C O 1
ATOM 3605 N N . ALA C 1 88 ? 19.707 -17.421 70.637 1.00 68.84 80 ALA C N 1
ATOM 3606 C CA . ALA C 1 88 ? 18.278 -17.693 70.805 1.00 69.36 80 ALA C CA 1
ATOM 3607 C C . ALA C 1 88 ? 18.066 -18.938 71.660 1.00 70.01 80 ALA C C 1
ATOM 3608 O O . ALA C 1 88 ? 18.715 -19.966 71.440 1.00 71.81 80 ALA C O 1
ATOM 3610 N N . VAL C 1 89 ? 17.144 -18.842 72.620 1.00 72.36 81 VAL C N 1
ATOM 3611 C CA . VAL C 1 89 ? 16.955 -19.886 73.631 1.00 77.31 81 VAL C CA 1
ATOM 3612 C C . VAL C 1 89 ? 15.480 -20.303 73.772 1.00 81.35 81 VAL C C 1
ATOM 3613 O O . VAL C 1 89 ? 14.586 -19.519 73.452 1.00 84.14 81 VAL C O 1
ATOM 3617 N N . TYR C 1 90 ? 15.238 -21.534 74.226 1.00 86.58 82 TYR C N 1
ATOM 3618 C CA . TYR C 1 90 ? 13.887 -22.062 74.387 1.00 89.74 82 TYR C CA 1
ATOM 3619 C C . TYR C 1 90 ? 13.832 -23.273 75.327 1.00 95.04 82 TYR C C 1
ATOM 3620 O O . TYR C 1 90 ? 13.521 -24.393 74.873 1.00 91.06 82 TYR C O 1
ATOM 3629 N N . LEU C 1 96 ? 15.267 -28.408 66.193 1.00 101.64 88 LEU C N 1
ATOM 3630 C CA . LEU C 1 96 ? 14.160 -27.988 65.340 1.00 108.03 88 LEU C CA 1
ATOM 3631 C C . LEU C 1 96 ? 14.584 -26.802 64.467 1.00 109.26 88 LEU C C 1
ATOM 3632 O O . LEU C 1 96 ? 15.398 -25.978 64.889 1.00 101.46 88 LEU C O 1
ATOM 3637 N N . PRO C 1 97 ? 14.032 -26.714 63.242 1.00 111.38 89 PRO C N 1
ATOM 3638 C CA . PRO C 1 97 ? 14.496 -25.731 62.252 1.00 107.40 89 PRO C CA 1
ATOM 3639 C C . PRO C 1 97 ? 13.967 -24.302 62.444 1.00 102.64 89 PRO C C 1
ATOM 3640 O O . PRO C 1 97 ? 14.694 -23.368 62.105 1.00 101.28 89 PRO C O 1
ATOM 3644 N N . TRP C 1 98 ? 12.742 -24.145 62.952 1.00 103.27 90 TRP C N 1
ATOM 3645 C CA . TRP C 1 98 ? 12.117 -22.829 63.169 1.00 100.08 90 TRP C CA 1
ATOM 3646 C C . TRP C 1 98 ? 13.107 -21.797 63.705 1.00 96.29 90 TRP C C 1
ATOM 3647 O O . TRP C 1 98 ? 13.261 -20.720 63.128 1.00 90.82 90 TRP C O 1
ATOM 3658 N N . VAL C 1 99 ? 13.771 -22.131 64.808 1.00 97.19 91 VAL C N 1
ATOM 3659 C CA . VAL C 1 99 ? 14.688 -21.202 65.462 1.00 89.66 91 VAL C CA 1
ATOM 3660 C C . VAL C 1 99 ? 15.903 -20.927 64.595 1.00 87.16 91 VAL C C 1
ATOM 3661 O O . VAL C 1 99 ? 16.373 -19.792 64.504 1.00 87.83 91 VAL C O 1
ATOM 3665 N N . ASP C 1 100 ? 16.405 -21.981 63.964 1.00 84.06 92 ASP C N 1
ATOM 3666 C CA . ASP C 1 100 ? 17.609 -21.899 63.156 1.00 79.04 92 ASP C CA 1
ATOM 3667 C C . ASP C 1 100 ? 17.487 -20.840 62.075 1.00 76.20 92 ASP C C 1
ATOM 3668 O O . ASP C 1 100 ? 18.409 -20.057 61.845 1.00 70.22 92 ASP C O 1
ATOM 3673 N N . LYS C 1 101 ? 16.337 -20.834 61.413 1.00 81.12 93 LYS C N 1
ATOM 3674 C CA . LYS C 1 101 ? 16.064 -19.887 60.348 1.00 72.85 93 LYS C CA 1
ATOM 3675 C C . LYS C 1 101 ? 16.113 -18.466 60.878 1.00 70.67 93 LYS C C 1
ATOM 3676 O O . LYS C 1 101 ? 16.624 -17.571 60.216 1.00 74.86 93 LYS C O 1
ATOM 3682 N N . LEU C 1 102 ? 15.604 -18.269 62.089 1.00 74.27 94 LEU C N 1
ATOM 3683 C CA . LEU C 1 102 ? 15.515 -16.936 62.678 1.00 71.51 94 LEU C CA 1
ATOM 3684 C C . LEU C 1 102 ? 16.881 -16.312 62.966 1.00 67.19 94 LEU C C 1
ATOM 3685 O O . LEU C 1 102 ? 17.132 -15.165 62.601 1.00 74.38 94 LEU C O 1
ATOM 3690 N N . VAL C 1 103 ? 17.760 -17.066 63.619 1.00 61.05 95 VAL C N 1
ATOM 3691 C CA . VAL C 1 103 ? 19.044 -16.533 64.073 1.00 57.10 95 VAL C CA 1
ATOM 3692 C C . VAL C 1 103 ? 19.971 -16.111 62.931 1.00 63.83 95 VAL C C 1
ATOM 3693 O O . VAL C 1 103 ? 20.455 -14.980 62.913 1.00 59.34 95 VAL C O 1
ATOM 3697 N N . ASP C 1 104 ? 20.229 -17.019 61.991 1.00 73.56 96 ASP C N 1
ATOM 3698 C CA . ASP C 1 104 ? 20.983 -16.679 60.785 1.00 68.97 96 ASP C CA 1
ATOM 3699 C C . ASP C 1 104 ? 20.374 -15.455 60.119 1.00 72.15 96 ASP C C 1
ATOM 3700 O O . ASP C 1 104 ? 21.070 -14.587 59.596 1.00 68.70 96 ASP C O 1
ATOM 3705 N N . ASN C 1 105 ? 19.052 -15.399 60.164 1.00 70.74 97 ASN C N 1
ATOM 3706 C CA . ASN C 1 105 ? 18.285 -14.401 59.448 1.00 69.58 97 ASN C CA 1
ATOM 3707 C C . ASN C 1 105 ? 18.373 -13.014 60.081 1.00 66.13 97 ASN C C 1
ATOM 3708 O O . ASN C 1 105 ? 18.652 -12.027 59.397 1.00 66.58 97 ASN C O 1
ATOM 3713 N N . ILE C 1 106 ? 18.149 -12.948 61.390 1.00 68.44 98 ILE C N 1
ATOM 3714 C CA . ILE C 1 106 ? 18.166 -11.676 62.107 1.00 68.39 98 ILE C CA 1
ATOM 3715 C C . ILE C 1 106 ? 19.569 -11.082 62.194 1.00 61.72 98 ILE C C 1
ATOM 3716 O O . ILE C 1 106 ? 19.716 -9.874 62.345 1.00 59.29 98 ILE C O 1
ATOM 3721 N N . ARG C 1 107 ? 20.596 -11.923 62.112 1.00 61.49 99 ARG C N 1
ATOM 3722 C CA . ARG C 1 107 ? 21.967 -11.425 62.124 1.00 57.72 99 ARG C CA 1
ATOM 3723 C C . ARG C 1 107 ? 22.190 -10.500 60.935 1.00 55.30 99 ARG C C 1
ATOM 3724 O O . ARG C 1 107 ? 22.769 -9.428 61.077 1.00 56.17 99 ARG C O 1
ATOM 3732 N N . ALA C 1 108 ? 21.706 -10.918 59.769 1.00 59.48 100 ALA C N 1
ATOM 3733 C CA . ALA C 1 108 ? 21.927 -10.187 58.530 1.00 60.98 100 ALA C CA 1
ATOM 3734 C C . ALA C 1 108 ? 21.231 -8.834 58.565 1.00 62.85 100 ALA C C 1
ATOM 3735 O O . ALA C 1 108 ? 21.800 -7.820 58.151 1.00 58.95 100 ALA C O 1
ATOM 3737 N N . ILE C 1 109 ? 19.998 -8.821 59.061 1.00 58.94 101 ILE C N 1
ATOM 3738 C CA . ILE C 1 109 ? 19.271 -7.571 59.219 1.00 58.04 101 ILE C CA 1
ATOM 3739 C C . ILE C 1 109 ? 20.009 -6.645 60.175 1.00 60.05 101 ILE C C 1
ATOM 3740 O O . ILE C 1 109 ? 20.263 -5.493 59.850 1.00 63.99 101 ILE C O 1
ATOM 3745 N N . PHE C 1 110 ? 20.369 -7.165 61.344 1.00 60.14 102 PHE C N 1
ATOM 3746 C CA . PHE C 1 110 ? 21.092 -6.390 62.349 1.00 54.20 102 PHE C CA 1
ATOM 3747 C C . PHE C 1 110 ? 22.473 -5.963 61.865 1.00 54.70 102 PHE C C 1
ATOM 3748 O O . PHE C 1 110 ? 22.830 -4.789 61.970 1.00 60.69 102 PHE C O 1
ATOM 3756 N N . VAL C 1 111 ? 23.253 -6.912 61.350 1.00 48.96 103 VAL C N 1
ATOM 3757 C CA . VAL C 1 111 ? 24.620 -6.614 60.929 1.00 55.51 103 VAL C CA 1
ATOM 3758 C C . VAL C 1 111 ? 24.637 -5.549 59.842 1.00 59.17 103 VAL C C 1
ATOM 3759 O O . VAL C 1 111 ? 25.483 -4.654 59.857 1.00 57.12 103 VAL C O 1
ATOM 3763 N N . SER C 1 112 ? 23.692 -5.638 58.911 1.00 59.57 104 SER C N 1
ATOM 3764 C CA . SER C 1 112 ? 23.671 -4.736 57.767 1.00 57.44 104 SER C CA 1
ATOM 3765 C C . SER C 1 112 ? 23.420 -3.284 58.171 1.00 56.60 104 SER C C 1
ATOM 3766 O O . SER C 1 112 ? 24.197 -2.402 57.800 1.00 59.86 104 SER C O 1
ATOM 3769 N N . LEU C 1 113 ? 22.354 -3.021 58.927 1.00 54.31 105 LEU C N 1
ATOM 3770 C CA . LEU C 1 113 ? 22.031 -1.632 59.254 1.00 60.70 105 LEU C CA 1
ATOM 3771 C C . LEU C 1 113 ? 23.016 -1.024 60.242 1.00 66.64 105 LEU C C 1
ATOM 3772 O O . LEU C 1 113 ? 23.253 0.182 60.220 1.00 65.75 105 LEU C O 1
ATOM 3777 N N . TYR C 1 114 ? 23.587 -1.853 61.107 1.00 61.34 106 TYR C N 1
ATOM 3778 C CA . TYR C 1 114 ? 24.369 -1.334 62.220 1.00 56.85 106 TYR C CA 1
ATOM 3779 C C . TYR C 1 114 ? 25.866 -1.587 62.076 1.00 56.58 106 TYR C C 1
ATOM 3780 O O . TYR C 1 114 ? 26.624 -1.388 63.021 1.00 57.62 106 TYR C O 1
ATOM 3789 N N . SER C 1 115 ? 26.290 -2.009 60.891 1.00 56.41 107 SER C N 1
ATOM 3790 C CA . SER C 1 115 ? 27.696 -2.309 60.645 1.00 55.68 107 SER C CA 1
ATOM 3791 C C . SER C 1 115 ? 28.596 -1.089 60.838 1.00 55.49 107 SER C C 1
ATOM 3792 O O . SER C 1 115 ? 29.656 -1.187 61.456 1.00 53.89 107 SER C O 1
ATOM 3795 N N . GLU C 1 116 ? 28.170 0.053 60.307 1.00 59.22 108 GLU C N 1
ATOM 3796 C CA . GLU C 1 116 ? 28.963 1.282 60.360 1.00 59.87 108 GLU C CA 1
ATOM 3797 C C . GLU C 1 116 ? 29.056 1.828 61.777 1.00 55.58 108 GLU C C 1
ATOM 3798 O O . GLU C 1 116 ? 30.032 2.485 62.141 1.00 52.85 108 GLU C O 1
ATOM 3804 N N . GLN C 1 117 ? 28.021 1.551 62.564 1.00 57.57 109 GLN C N 1
ATOM 3805 C CA . GLN C 1 117 ? 27.944 1.963 63.963 1.00 55.90 109 GLN C CA 1
ATOM 3806 C C . GLN C 1 117 ? 29.128 1.462 64.782 1.00 56.21 109 GLN C C 1
ATOM 3807 O O . GLN C 1 117 ? 29.510 2.069 65.783 1.00 58.06 109 GLN C O 1
ATOM 3813 N N . PHE C 1 118 ? 29.698 0.345 64.348 1.00 52.72 110 PHE C N 1
ATOM 3814 C CA . PHE C 1 118 ? 30.807 -0.284 65.044 1.00 47.07 110 PHE C CA 1
ATOM 3815 C C . PHE C 1 118 ? 32.133 0.398 64.769 1.00 56.17 110 PHE C C 1
ATOM 3816 O O . PHE C 1 118 ? 33.187 -0.123 65.131 1.00 64.03 110 PHE C O 1
ATOM 3824 N N . LYS C 1 119 ? 32.092 1.562 64.131 1.00 60.41 111 LYS C N 1
ATOM 3825 C CA . LYS C 1 119 ? 33.331 2.208 63.731 1.00 67.44 111 LYS C CA 1
ATOM 3826 C C . LYS C 1 119 ? 33.857 3.183 64.783 1.00 74.84 111 LYS C C 1
ATOM 3827 O O . LYS C 1 119 ? 35.069 3.248 64.994 1.00 74.58 111 LYS C O 1
ATOM 3833 N N . ARG C 1 120 ? 32.965 3.942 65.424 1.00 74.62 112 ARG C N 1
ATOM 3834 C CA . ARG C 1 120 ? 33.359 4.801 66.543 1.00 70.48 112 ARG C CA 1
ATOM 3835 C C . ARG C 1 120 ? 34.235 3.957 67.454 1.00 70.02 112 ARG C C 1
ATOM 3836 O O . ARG C 1 120 ? 33.794 2.923 67.949 1.00 70.86 112 ARG C O 1
ATOM 3844 N N . PRO C 1 121 ? 35.486 4.394 67.663 1.00 74.18 113 PRO C N 1
ATOM 3845 C CA . PRO C 1 121 ? 36.594 3.495 68.009 1.00 76.97 113 PRO C CA 1
ATOM 3846 C C . PRO C 1 121 ? 36.370 2.687 69.276 1.00 71.48 113 PRO C C 1
ATOM 3847 O O . PRO C 1 121 ? 36.345 1.456 69.227 1.00 70.23 113 PRO C O 1
ATOM 3851 N N . ASN C 1 122 ? 36.218 3.369 70.403 1.00 64.22 114 ASN C N 1
ATOM 3852 C CA . ASN C 1 122 ? 36.078 2.664 71.664 1.00 63.54 114 ASN C CA 1
ATOM 3853 C C . ASN C 1 122 ? 34.874 3.111 72.466 1.00 57.79 114 ASN C C 1
ATOM 3854 O O . ASN C 1 122 ? 34.912 4.118 73.164 1.00 59.52 114 ASN C O 1
ATOM 3859 N N . THR C 1 123 ? 33.801 2.343 72.343 1.00 60.43 115 THR C N 1
ATOM 3860 C CA . THR C 1 123 ? 32.644 2.485 73.203 1.00 59.18 115 THR C CA 1
ATOM 3861 C C . THR C 1 123 ? 31.957 1.132 73.319 1.00 61.19 115 THR C C 1
ATOM 3862 O O . THR C 1 123 ? 32.238 0.213 72.547 1.00 61.87 115 THR C O 1
ATOM 3866 N N . THR C 1 124 ? 31.082 1.008 74.309 1.00 56.32 116 THR C N 1
ATOM 3867 C CA . THR C 1 124 ? 30.232 -0.160 74.444 1.00 52.06 116 THR C CA 1
ATOM 3868 C C . THR C 1 124 ? 28.939 0.151 73.724 1.00 56.88 116 THR C C 1
ATOM 3869 O O . THR C 1 124 ? 28.002 -0.649 73.709 1.00 56.05 116 THR C O 1
ATOM 3873 N N . ILE C 1 125 ? 28.898 1.336 73.125 1.00 56.04 117 ILE C N 1
ATOM 3874 C CA . ILE C 1 125 ? 27.632 1.904 72.704 1.00 62.06 117 ILE C CA 1
ATOM 3875 C C . ILE C 1 125 ? 27.418 1.842 71.197 1.00 56.37 117 ILE C C 1
ATOM 3876 O O . ILE C 1 125 ? 28.165 2.398 70.391 1.00 57.95 117 ILE C O 1
ATOM 3881 N N . ILE C 1 126 ? 26.408 1.071 70.840 1.00 51.93 118 ILE C N 1
ATOM 3882 C CA . ILE C 1 126 ? 25.798 1.140 69.533 1.00 56.63 118 ILE C CA 1
ATOM 3883 C C . ILE C 1 126 ? 24.325 1.128 69.861 1.00 61.23 118 ILE C C 1
ATOM 3884 O O . ILE C 1 126 ? 23.877 0.365 70.735 1.00 59.18 118 ILE C O 1
ATOM 3889 N N . GLU C 1 127 ? 23.588 2.028 69.223 1.00 64.44 119 GLU C N 1
ATOM 3890 C CA . GLU C 1 127 ? 22.185 2.213 69.555 1.00 67.54 119 GLU C CA 1
ATOM 3891 C C . GLU C 1 127 ? 21.356 1.767 68.354 1.00 64.28 119 GLU C C 1
ATOM 3892 O O . GLU C 1 127 ? 21.559 2.233 67.239 1.00 69.53 119 GLU C O 1
ATOM 3898 N N . CYS C 1 128 ? 20.491 0.783 68.571 1.00 69.90 120 CYS C N 1
ATOM 3899 C CA . CYS C 1 128 ? 19.617 0.274 67.514 1.00 74.39 120 CYS C CA 1
ATOM 3900 C C . CYS C 1 128 ? 18.188 0.707 67.813 1.00 81.63 120 CYS C C 1
ATOM 3901 O O . CYS C 1 128 ? 17.313 0.708 66.930 1.00 83.03 120 CYS C O 1
ATOM 3904 N N . ILE C 1 129 ? 17.998 1.127 69.066 1.00 79.02 121 ILE C N 1
ATOM 3905 C CA . ILE C 1 129 ? 16.697 1.469 69.634 1.00 87.25 121 ILE C CA 1
ATOM 3906 C C . ILE C 1 129 ? 15.699 0.453 69.095 1.00 85.65 121 ILE C C 1
ATOM 3907 O O . ILE C 1 129 ? 15.810 -0.728 69.430 1.00 79.01 121 ILE C O 1
ATOM 3912 N N . ASN C 1 130 ? 14.758 0.834 68.244 1.00 87.65 122 ASN C N 1
ATOM 3913 C CA . ASN C 1 130 ? 13.741 -0.157 68.001 1.00 87.31 122 ASN C CA 1
ATOM 3914 C C . ASN C 1 130 ? 14.031 -1.091 66.853 1.00 79.46 122 ASN C C 1
ATOM 3915 O O . ASN C 1 130 ? 13.451 -0.996 65.777 1.00 80.50 122 ASN C O 1
ATOM 3920 N N . PHE C 1 131 ? 14.946 -2.006 67.122 1.00 80.32 123 PHE C N 1
ATOM 3921 C CA . PHE C 1 131 ? 15.143 -3.186 66.314 1.00 69.90 123 PHE C CA 1
ATOM 3922 C C . PHE C 1 131 ? 13.891 -4.066 66.337 1.00 73.93 123 PHE C C 1
ATOM 3923 O O . PHE C 1 131 ? 13.470 -4.581 65.305 1.00 80.08 123 PHE C O 1
ATOM 3931 N N . ASP C 1 132 ? 13.309 -4.214 67.527 1.00 79.00 124 ASP C N 1
ATOM 3932 C CA . ASP C 1 132 ? 12.177 -5.108 67.795 1.00 79.79 124 ASP C CA 1
ATOM 3933 C C . ASP C 1 132 ? 11.113 -5.159 66.697 1.00 85.36 124 ASP C C 1
ATOM 3934 O O . ASP C 1 132 ? 10.651 -6.241 66.329 1.00 83.15 124 ASP C O 1
ATOM 3939 N N . LYS C 1 133 ? 10.731 -3.990 66.185 1.00 88.69 125 LYS C N 1
ATOM 3940 C CA . LYS C 1 133 ? 9.807 -3.891 65.053 1.00 89.38 125 LYS C CA 1
ATOM 3941 C C . LYS C 1 133 ? 10.278 -4.756 63.896 1.00 87.74 125 LYS C C 1
ATOM 3942 O O . LYS C 1 133 ? 9.524 -5.573 63.369 1.00 86.61 125 LYS C O 1
ATOM 3948 N N . TYR C 1 134 ? 11.534 -4.569 63.503 1.00 85.31 126 TYR C N 1
ATOM 3949 C CA . TYR C 1 134 ? 12.090 -5.313 62.382 1.00 87.69 126 TYR C CA 1
ATOM 3950 C C . TYR C 1 134 ? 12.290 -6.766 62.788 1.00 78.77 126 TYR C C 1
ATOM 3951 O O . TYR C 1 134 ? 12.182 -7.674 61.963 1.00 80.34 126 TYR C O 1
ATOM 3960 N N . PHE C 1 135 ? 12.572 -6.980 64.069 1.00 76.93 127 PHE C N 1
ATOM 3961 C CA . PHE C 1 135 ? 12.700 -8.330 64.599 1.00 79.33 127 PHE C CA 1
ATOM 3962 C C . PHE C 1 135 ? 11.358 -9.054 64.657 1.00 84.84 127 PHE C C 1
ATOM 3963 O O . PHE C 1 135 ? 11.263 -10.224 64.289 1.00 82.47 127 PHE C O 1
ATOM 3971 N N . ASP C 1 136 ? 10.329 -8.352 65.127 1.00 87.98 128 ASP C N 1
ATOM 3972 C CA . ASP C 1 136 ? 9.012 -8.951 65.337 1.00 84.22 128 ASP C CA 1
ATOM 3973 C C . ASP C 1 136 ? 8.378 -9.475 64.055 1.00 86.71 128 ASP C C 1
ATOM 3974 O O . ASP C 1 136 ? 7.831 -10.575 64.050 1.00 87.56 128 ASP C O 1
ATOM 3979 N N . GLN C 1 137 ? 8.433 -8.686 62.983 1.00 90.12 129 GLN C N 1
ATOM 3980 C CA . GLN C 1 137 ? 7.933 -9.135 61.685 1.00 95.22 129 GLN C CA 1
ATOM 3981 C C . GLN C 1 137 ? 8.579 -10.465 61.345 1.00 90.09 129 GLN C C 1
ATOM 3982 O O . GLN C 1 137 ? 7.905 -11.430 60.987 1.00 94.38 129 GLN C O 1
ATOM 3988 N N . GLN C 1 138 ? 9.901 -10.496 61.464 1.00 81.34 130 GLN C N 1
ATOM 3989 C CA . GLN C 1 138 ? 10.672 -11.715 61.269 1.00 85.73 130 GLN C CA 1
ATOM 3990 C C . GLN C 1 138 ? 10.218 -12.820 62.213 1.00 84.61 130 GLN C C 1
ATOM 3991 O O . GLN C 1 138 ? 10.084 -13.977 61.818 1.00 84.34 130 GLN C O 1
ATOM 3997 N N . LEU C 1 139 ? 9.989 -12.451 63.466 1.00 86.91 131 LEU C N 1
ATOM 3998 C CA . LEU C 1 139 ? 9.379 -13.354 64.428 1.00 87.16 131 LEU C CA 1
ATOM 3999 C C . LEU C 1 139 ? 7.955 -13.669 63.979 1.00 90.90 131 LEU C C 1
ATOM 4000 O O . LEU C 1 139 ? 7.498 -14.807 64.071 1.00 98.43 131 LEU C O 1
ATOM 4005 N N . GLN C 1 140 ? 7.264 -12.646 63.485 1.00 92.41 132 GLN C N 1
ATOM 4006 C CA . GLN C 1 140 ? 5.898 -12.791 62.990 1.00 94.65 132 GLN C CA 1
ATOM 4007 C C . GLN C 1 140 ? 5.821 -13.761 61.819 1.00 96.24 132 GLN C C 1
ATOM 4008 O O . GLN C 1 140 ? 4.987 -14.667 61.819 1.00 93.78 132 GLN C O 1
ATOM 4014 N N . GLU C 1 141 ? 6.674 -13.554 60.818 1.00 99.14 133 GLU C N 1
ATOM 4015 C CA . GLU C 1 141 ? 6.687 -14.400 59.629 1.00 95.81 133 GLU C CA 1
ATOM 4016 C C . GLU C 1 141 ? 6.821 -15.866 60.018 1.00 95.35 133 GLU C C 1
ATOM 4017 O O . GLU C 1 141 ? 6.175 -16.736 59.433 1.00 98.64 133 GLU C O 1
ATOM 4023 N N . LEU C 1 142 ? 7.654 -16.129 61.020 1.00 92.98 134 LEU C N 1
ATOM 4024 C CA . LEU C 1 142 ? 7.842 -17.482 61.522 1.00 96.33 134 LEU C CA 1
ATOM 4025 C C . LEU C 1 142 ? 6.861 -17.784 62.646 1.00 95.80 134 LEU C C 1
ATOM 4026 O O . LEU C 1 142 ? 5.823 -18.408 62.423 1.00 105.99 134 LEU C O 1
ATOM 4031 N N . TYR D 2 7 ? 49.862 12.260 67.995 1.00 118.86 47 TYR D N 1
ATOM 4032 C CA . TYR D 2 7 ? 49.077 11.088 68.369 1.00 127.42 47 TYR D CA 1
ATOM 4033 C C . TYR D 2 7 ? 49.057 10.863 69.880 1.00 124.53 47 TYR D C 1
ATOM 4034 O O . TYR D 2 7 ? 49.485 9.810 70.356 1.00 119.07 47 TYR D O 1
ATOM 4043 N N . THR D 2 8 ? 48.550 11.845 70.625 1.00 125.50 48 THR D N 1
ATOM 4044 C CA . THR D 2 8 ? 48.510 11.757 72.085 1.00 117.13 48 THR D CA 1
ATOM 4045 C C . THR D 2 8 ? 48.007 10.402 72.555 1.00 114.72 48 THR D C 1
ATOM 4046 O O . THR D 2 8 ? 47.010 9.881 72.048 1.00 113.48 48 THR D O 1
ATOM 4050 N N . THR D 2 9 ? 48.730 9.818 73.503 1.00 114.12 49 THR D N 1
ATOM 4051 C CA . THR D 2 9 ? 48.306 8.570 74.108 1.00 103.19 49 THR D CA 1
ATOM 4052 C C . THR D 2 9 ? 47.722 8.895 75.480 1.00 96.39 49 THR D C 1
ATOM 4053 O O . THR D 2 9 ? 48.388 9.480 76.337 1.00 96.44 49 THR D O 1
ATOM 4057 N N . LEU D 2 10 ? 46.454 8.547 75.666 1.00 93.69 50 LEU D N 1
ATOM 4058 C CA . LEU D 2 10 ? 45.724 8.938 76.863 1.00 84.81 50 LEU D CA 1
ATOM 4059 C C . LEU D 2 10 ? 45.904 7.922 77.981 1.00 86.74 50 LEU D C 1
ATOM 4060 O O . LEU D 2 10 ? 46.101 6.734 77.720 1.00 85.94 50 LEU D O 1
ATOM 4065 N N . PRO D 2 11 ? 45.843 8.393 79.238 1.00 84.75 51 PRO D N 1
ATOM 4066 C CA . PRO D 2 11 ? 46.030 7.507 80.387 1.00 79.74 51 PRO D CA 1
ATOM 4067 C C . PRO D 2 11 ? 44.940 6.447 80.449 1.00 75.49 51 PRO D C 1
ATOM 4068 O O . PRO D 2 11 ? 43.773 6.751 80.198 1.00 73.73 51 PRO D O 1
ATOM 4072 N N . SER D 2 12 ? 45.318 5.213 80.765 1.00 74.06 52 SER D N 1
ATOM 4073 C CA . SER D 2 12 ? 44.347 4.131 80.831 1.00 75.90 52 SER D CA 1
ATOM 4074 C C . SER D 2 12 ? 44.219 3.584 82.243 1.00 74.25 52 SER D C 1
ATOM 4075 O O . SER D 2 12 ? 45.179 3.579 83.013 1.00 78.56 52 SER D O 1
ATOM 4078 N N . VAL D 2 13 ? 43.019 3.130 82.572 1.00 64.51 53 VAL D N 1
ATOM 4079 C CA . VAL D 2 13 ? 42.755 2.516 83.858 1.00 64.90 53 VAL D CA 1
ATOM 4080 C C . VAL D 2 13 ? 42.238 1.104 83.650 1.00 61.32 53 VAL D C 1
ATOM 4081 O O . VAL D 2 13 ? 41.191 0.899 83.041 1.00 62.06 53 VAL D O 1
ATOM 4085 N N . LEU D 2 14 ? 42.983 0.130 84.154 1.00 61.67 54 LEU D N 1
ATOM 4086 C CA . LEU D 2 14 ? 42.597 -1.268 84.037 1.00 60.69 54 LEU D CA 1
ATOM 4087 C C . LEU D 2 14 ? 41.758 -1.751 85.208 1.00 61.30 54 LEU D C 1
ATOM 4088 O O . LEU D 2 14 ? 42.257 -1.846 86.325 1.00 69.83 54 LEU D O 1
ATOM 4093 N N . LEU D 2 15 ? 40.493 -2.074 84.964 1.00 54.71 55 LEU D N 1
ATOM 4094 C CA . LEU D 2 15 ? 39.722 -2.760 85.991 1.00 56.49 55 LEU D CA 1
ATOM 4095 C C . LEU D 2 15 ? 39.830 -4.261 85.762 1.00 59.29 55 LEU D C 1
ATOM 4096 O O . LEU D 2 15 ? 39.552 -4.756 84.671 1.00 56.86 55 LEU D O 1
ATOM 4101 N N . ILE D 2 16 ? 40.250 -4.977 86.798 1.00 66.37 56 ILE D N 1
ATOM 4102 C CA . ILE D 2 16 ? 40.433 -6.419 86.714 1.00 63.27 56 ILE D CA 1
ATOM 4103 C C . ILE D 2 16 ? 39.695 -7.138 87.840 1.00 63.11 56 ILE D C 1
ATOM 4104 O O . ILE D 2 16 ? 39.526 -6.597 88.933 1.00 66.43 56 ILE D O 1
ATOM 4109 N N . GLY D 2 17 ? 39.252 -8.359 87.568 1.00 62.03 57 GLY D N 1
ATOM 4110 C CA . GLY D 2 17 ? 38.535 -9.130 88.564 1.00 64.85 57 GLY D CA 1
ATOM 4111 C C . GLY D 2 17 ? 38.033 -10.451 88.026 1.00 69.64 57 GLY D C 1
ATOM 4112 O O . GLY D 2 17 ? 38.171 -10.741 86.839 1.00 74.57 57 GLY D O 1
ATOM 4113 N N . PRO D 2 18 ? 37.471 -11.280 88.910 1.00 68.09 58 PRO D N 1
ATOM 4114 C CA . PRO D 2 18 ? 36.844 -12.530 88.477 1.00 73.04 58 PRO D CA 1
ATOM 4115 C C . PRO D 2 18 ? 35.541 -12.256 87.740 1.00 68.44 58 PRO D C 1
ATOM 4116 O O . PRO D 2 18 ? 35.017 -11.145 87.819 1.00 65.14 58 PRO D O 1
ATOM 4120 N N . SER D 2 19 ? 35.038 -13.255 87.025 1.00 66.29 59 SER D N 1
ATOM 4121 C CA . SER D 2 19 ? 33.753 -13.144 86.349 1.00 68.27 59 SER D CA 1
ATOM 4122 C C . SER D 2 19 ? 32.626 -12.904 87.356 1.00 67.38 59 SER D C 1
ATOM 4123 O O . SER D 2 19 ? 32.641 -13.443 88.464 1.00 73.13 59 SER D O 1
ATOM 4126 N N . GLY D 2 20 ? 31.652 -12.091 86.965 1.00 65.39 60 GLY D N 1
ATOM 4127 C CA . GLY D 2 20 ? 30.543 -11.746 87.838 1.00 66.13 60 GLY D CA 1
ATOM 4128 C C . GLY D 2 20 ? 30.836 -10.515 88.677 1.00 67.44 60 GLY D C 1
ATOM 4129 O O . GLY D 2 20 ? 29.991 -10.057 89.447 1.00 65.97 60 GLY D O 1
ATOM 4130 N N . ALA D 2 21 ? 32.042 -9.978 88.524 1.00 64.02 61 ALA D N 1
ATOM 4131 C CA . ALA D 2 21 ? 32.484 -8.841 89.324 1.00 59.08 61 ALA D CA 1
ATOM 4132 C C . ALA D 2 21 ? 31.753 -7.563 88.941 1.00 55.58 61 ALA D C 1
ATOM 4133 O O . ALA D 2 21 ? 31.590 -6.665 89.762 1.00 56.44 61 ALA D O 1
ATOM 4135 N N . GLY D 2 22 ? 31.318 -7.485 87.689 1.00 64.09 62 GLY D N 1
ATOM 4136 C CA . GLY D 2 22 ? 30.589 -6.326 87.208 1.00 62.89 62 GLY D CA 1
ATOM 4137 C C . GLY D 2 22 ? 31.493 -5.322 86.521 1.00 61.57 62 GLY D C 1
ATOM 4138 O O . GLY D 2 22 ? 31.158 -4.141 86.415 1.00 60.66 62 GLY D O 1
ATOM 4139 N N . LYS D 2 23 ? 32.646 -5.794 86.057 1.00 60.26 63 LYS D N 1
ATOM 4140 C CA . LYS D 2 23 ? 33.605 -4.942 85.367 1.00 61.13 63 LYS D CA 1
ATOM 4141 C C . LYS D 2 23 ? 33.012 -4.363 84.085 1.00 62.03 63 LYS D C 1
ATOM 4142 O O . LYS D 2 23 ? 33.110 -3.162 83.822 1.00 60.87 63 LYS D O 1
ATOM 4148 N N . THR D 2 24 ? 32.405 -5.235 83.287 1.00 61.05 64 THR D N 1
ATOM 4149 C CA . THR D 2 24 ? 31.794 -4.841 82.026 1.00 55.68 64 THR D CA 1
ATOM 4150 C C . THR D 2 24 ? 30.535 -4.022 82.260 1.00 60.21 64 THR D C 1
ATOM 4151 O O . THR D 2 24 ? 30.180 -3.173 81.444 1.00 64.24 64 THR D O 1
ATOM 4155 N N . ALA D 2 25 ? 29.862 -4.283 83.377 1.00 65.42 65 ALA D N 1
ATOM 4156 C CA . ALA D 2 25 ? 28.639 -3.560 83.718 1.00 62.29 65 ALA D CA 1
ATOM 4157 C C . ALA D 2 25 ? 28.956 -2.227 84.393 1.00 56.71 65 ALA D C 1
ATOM 4158 O O . ALA D 2 25 ? 28.232 -1.249 84.221 1.00 54.46 65 ALA D O 1
ATOM 4160 N N . LEU D 2 26 ? 30.034 -2.191 85.168 1.00 54.68 66 LEU D N 1
ATOM 4161 C CA . LEU D 2 26 ? 30.486 -0.934 85.744 1.00 54.84 66 LEU D CA 1
ATOM 4162 C C . LEU D 2 26 ? 30.879 0.009 84.616 1.00 58.56 66 LEU D C 1
ATOM 4163 O O . LEU D 2 26 ? 30.544 1.195 84.632 1.00 58.36 66 LEU D O 1
ATOM 4168 N N . LEU D 2 27 ? 31.585 -0.542 83.633 1.00 58.15 67 LEU D N 1
ATOM 4169 C CA . LEU D 2 27 ? 32.034 0.214 82.471 1.00 56.62 67 LEU D CA 1
ATOM 4170 C C . LEU D 2 27 ? 30.867 0.868 81.754 1.00 59.13 67 LEU D C 1
ATOM 4171 O O . LEU D 2 27 ? 30.915 2.052 81.425 1.00 57.89 67 LEU D O 1
ATOM 4176 N N . THR D 2 28 ? 29.821 0.085 81.512 1.00 57.67 68 THR D N 1
ATOM 4177 C CA . THR D 2 28 ? 28.592 0.607 80.933 1.00 60.20 68 THR D CA 1
ATOM 4178 C C . THR D 2 28 ? 28.020 1.725 81.806 1.00 61.25 68 THR D C 1
ATOM 4179 O O . THR D 2 28 ? 27.694 2.802 81.313 1.00 56.63 68 THR D O 1
ATOM 4183 N N . LEU D 2 29 ? 27.916 1.464 83.107 1.00 63.14 69 LEU D N 1
ATOM 4184 C CA . LEU D 2 29 ? 27.418 2.456 84.054 1.00 58.50 69 LEU D CA 1
ATOM 4185 C C . LEU D 2 29 ? 28.190 3.766 83.944 1.00 65.84 69 LEU D C 1
ATOM 4186 O O . LEU D 2 29 ? 27.599 4.847 83.914 1.00 68.38 69 LEU D O 1
ATOM 4191 N N . PHE D 2 30 ? 29.514 3.664 83.889 1.00 63.67 70 PHE D N 1
ATOM 4192 C CA . PHE D 2 30 ? 30.357 4.846 83.779 1.00 61.69 70 PHE D CA 1
ATOM 4193 C C . PHE D 2 30 ? 30.121 5.588 82.471 1.00 67.24 70 PHE D C 1
ATOM 4194 O O . PHE D 2 30 ? 30.077 6.818 82.456 1.00 75.15 70 PHE D O 1
ATOM 4202 N N . GLU D 2 31 ? 29.963 4.847 81.376 1.00 64.00 71 GLU D N 1
ATOM 4203 C CA . GLU D 2 31 ? 29.837 5.477 80.064 1.00 60.46 71 GLU D CA 1
ATOM 4204 C C . GLU D 2 31 ? 28.423 5.954 79.768 1.00 56.10 71 GLU D C 1
ATOM 4205 O O . GLU D 2 31 ? 28.236 6.942 79.068 1.00 58.22 71 GLU D O 1
ATOM 4211 N N . ARG D 2 32 ? 27.429 5.251 80.292 1.00 56.62 72 ARG D N 1
ATOM 4212 C CA . ARG D 2 32 ? 26.044 5.572 79.977 1.00 54.06 72 ARG D CA 1
ATOM 4213 C C . ARG D 2 32 ? 25.443 6.546 80.980 1.00 64.94 72 ARG D C 1
ATOM 4214 O O . ARG D 2 32 ? 24.310 6.996 80.816 1.00 70.52 72 ARG D O 1
ATOM 4222 N N . GLY D 2 33 ? 26.202 6.865 82.022 1.00 66.18 73 GLY D N 1
ATOM 4223 C CA . GLY D 2 33 ? 25.757 7.801 83.040 1.00 65.02 73 GLY D CA 1
ATOM 4224 C C . GLY D 2 33 ? 25.445 9.192 82.516 1.00 61.60 73 GLY D C 1
ATOM 4225 O O . GLY D 2 33 ? 24.335 9.692 82.711 1.00 58.82 73 GLY D O 1
ATOM 4226 N N . PRO D 2 34 ? 26.422 9.820 81.839 1.00 55.20 74 PRO D N 1
ATOM 4227 C CA . PRO D 2 34 ? 26.346 11.192 81.325 1.00 57.84 74 PRO D CA 1
ATOM 4228 C C . PRO D 2 34 ? 25.109 11.461 80.480 1.00 62.90 74 PRO D C 1
ATOM 4229 O O . PRO D 2 34 ? 24.614 12.585 80.471 1.00 65.71 74 PRO D O 1
ATOM 4233 N N . LEU D 2 35 ? 24.615 10.450 79.776 1.00 65.52 75 LEU D N 1
ATOM 4234 C CA . LEU D 2 35 ? 23.471 10.656 78.896 1.00 68.53 75 LEU D CA 1
ATOM 4235 C C . LEU D 2 35 ? 22.205 10.019 79.456 1.00 65.88 75 LEU D C 1
ATOM 4236 O O . LEU D 2 35 ? 21.639 9.103 78.862 1.00 66.29 75 LEU D O 1
ATOM 4241 N N . LEU D 2 36 ? 21.753 10.538 80.595 1.00 63.90 76 LEU D N 1
ATOM 4242 C CA . LEU D 2 36 ? 20.592 9.984 81.283 1.00 72.34 76 LEU D CA 1
ATOM 4243 C C . LEU D 2 36 ? 20.097 10.850 82.448 1.00 81.14 76 LEU D C 1
ATOM 4244 O O . LEU D 2 36 ? 20.758 11.810 82.846 1.00 85.70 76 LEU D O 1
ATOM 4249 N N . ASN D 2 37 ? 18.931 10.480 82.975 1.00 82.85 77 ASN D N 1
ATOM 4250 C CA . ASN D 2 37 ? 18.282 11.139 84.108 1.00 91.04 77 ASN D CA 1
ATOM 4251 C C . ASN D 2 37 ? 16.818 10.714 84.139 1.00 92.36 77 ASN D C 1
ATOM 4252 O O . ASN D 2 37 ? 16.320 10.149 83.162 1.00 87.57 77 ASN D O 1
ATOM 4257 N N . PRO D 2 38 ? 16.125 10.951 85.262 1.00 97.05 78 PRO D N 1
ATOM 4258 C CA . PRO D 2 38 ? 14.666 10.893 85.147 1.00 93.49 78 PRO D CA 1
ATOM 4259 C C . PRO D 2 38 ? 14.156 11.978 84.192 1.00 89.25 78 PRO D C 1
ATOM 4260 O O . PRO D 2 38 ? 13.257 11.720 83.393 1.00 84.19 78 PRO D O 1
ATOM 4264 N N . ASP D 2 39 ? 14.739 13.172 84.277 1.00 88.56 79 ASP D N 1
ATOM 4265 C CA . ASP D 2 39 ? 14.432 14.271 83.360 1.00 93.36 79 ASP D CA 1
ATOM 4266 C C . ASP D 2 39 ? 15.267 14.174 82.089 1.00 96.62 79 ASP D C 1
ATOM 4267 O O . ASP D 2 39 ? 14.734 14.192 80.978 1.00 98.57 79 ASP D O 1
ATOM 4272 N N . GLY D 2 40 ? 16.581 14.096 82.273 1.00 91.35 80 GLY D N 1
ATOM 4273 C CA . GLY D 2 40 ? 17.519 13.897 81.184 1.00 84.77 80 GLY D CA 1
ATOM 4274 C C . GLY D 2 40 ? 17.059 12.835 80.203 1.00 95.48 80 GLY D C 1
ATOM 4275 O O . GLY D 2 40 ? 16.851 13.134 79.026 1.00 95.41 80 GLY D O 1
ATOM 4276 N N . THR D 2 41 ? 16.877 11.607 80.693 1.00 91.70 81 THR D N 1
ATOM 4277 C CA . THR D 2 41 ? 16.425 10.479 79.870 1.00 78.59 81 THR D CA 1
ATOM 4278 C C . THR D 2 41 ? 17.144 10.447 78.517 1.00 78.15 81 THR D C 1
ATOM 4279 O O . THR D 2 41 ? 16.520 10.284 77.465 1.00 85.35 81 THR D O 1
ATOM 4283 N N . SER D 2 42 ? 18.464 10.600 78.565 1.00 74.09 82 SER D N 1
ATOM 4284 C CA . SER D 2 42 ? 19.303 10.756 77.375 1.00 71.80 82 SER D CA 1
ATOM 4285 C C . SER D 2 42 ? 18.915 12.006 76.586 1.00 64.33 82 SER D C 1
ATOM 4286 O O . SER D 2 42 ? 19.672 12.979 76.546 1.00 57.79 82 SER D O 1
ATOM 4289 N N . LEU D 2 48 ? 18.178 15.497 69.013 1.00 65.70 88 LEU D N 1
ATOM 4290 C CA . LEU D 2 48 ? 17.922 16.699 69.800 1.00 82.37 88 LEU D CA 1
ATOM 4291 C C . LEU D 2 48 ? 18.884 17.804 69.358 1.00 88.36 88 LEU D C 1
ATOM 4292 O O . LEU D 2 48 ? 18.459 18.907 69.002 1.00 89.14 88 LEU D O 1
ATOM 4297 N N . LYS D 2 49 ? 20.178 17.513 69.393 1.00 83.78 89 LYS D N 1
ATOM 4298 C CA . LYS D 2 49 ? 21.059 18.067 68.381 1.00 76.90 89 LYS D CA 1
ATOM 4299 C C . LYS D 2 49 ? 20.905 17.044 67.275 1.00 70.31 89 LYS D C 1
ATOM 4300 O O . LYS D 2 49 ? 20.451 15.932 67.539 1.00 74.92 89 LYS D O 1
ATOM 4306 N N . ASN D 2 50 ? 21.244 17.386 66.044 1.00 63.74 90 ASN D N 1
ATOM 4307 C CA . ASN D 2 50 ? 20.973 16.439 64.981 1.00 70.84 90 ASN D CA 1
ATOM 4308 C C . ASN D 2 50 ? 22.222 15.731 64.474 1.00 75.36 90 ASN D C 1
ATOM 4309 O O . ASN D 2 50 ? 22.336 14.513 64.629 1.00 72.12 90 ASN D O 1
ATOM 4314 N N . PRO D 2 51 ? 23.171 16.475 63.885 1.00 74.13 91 PRO D N 1
ATOM 4315 C CA . PRO D 2 51 ? 24.308 15.733 63.335 1.00 74.41 91 PRO D CA 1
ATOM 4316 C C . PRO D 2 51 ? 25.151 15.070 64.421 1.00 77.88 91 PRO D C 1
ATOM 4317 O O . PRO D 2 51 ? 25.667 13.975 64.190 1.00 75.26 91 PRO D O 1
ATOM 4321 N N . TYR D 2 52 ? 25.281 15.698 65.587 1.00 72.43 92 TYR D N 1
ATOM 4322 C CA . TYR D 2 52 ? 26.065 15.074 66.645 1.00 70.58 92 TYR D CA 1
ATOM 4323 C C . TYR D 2 52 ? 25.418 15.137 68.021 1.00 66.52 92 TYR D C 1
ATOM 4324 O O . TYR D 2 52 ? 26.006 15.629 68.987 1.00 59.68 92 TYR D O 1
ATOM 4333 N N . ARG D 2 53 ? 24.202 14.611 68.097 1.00 66.23 93 ARG D N 1
ATOM 4334 C CA . ARG D 2 53 ? 23.537 14.412 69.372 1.00 65.93 93 ARG D CA 1
ATOM 4335 C C . ARG D 2 53 ? 24.174 13.244 70.106 1.00 66.16 93 ARG D C 1
ATOM 4336 O O . ARG D 2 53 ? 24.793 12.379 69.482 1.00 67.42 93 ARG D O 1
ATOM 4344 N N . LYS D 2 54 ? 24.015 13.215 71.426 1.00 61.01 94 LYS D N 1
ATOM 4345 C CA . LYS D 2 54 ? 24.499 12.095 72.223 1.00 61.95 94 LYS D CA 1
ATOM 4346 C C . LYS D 2 54 ? 23.666 10.860 71.916 1.00 65.04 94 LYS D C 1
ATOM 4347 O O . LYS D 2 54 ? 22.461 10.966 71.682 1.00 70.78 94 LYS D O 1
ATOM 4353 N N . PRO D 2 55 ? 24.306 9.682 71.914 1.00 57.20 95 PRO D N 1
ATOM 4354 C CA . PRO D 2 55 ? 23.575 8.446 71.620 1.00 62.00 95 PRO D CA 1
ATOM 4355 C C . PRO D 2 55 ? 22.552 8.170 72.710 1.00 70.94 95 PRO D C 1
ATOM 4356 O O . PRO D 2 55 ? 22.758 8.599 73.846 1.00 80.98 95 PRO D O 1
ATOM 4360 N N . ILE D 2 56 ? 21.465 7.482 72.381 1.00 67.15 96 ILE D N 1
ATOM 4361 C CA . ILE D 2 56 ? 20.421 7.270 73.371 1.00 64.63 96 ILE D CA 1
ATOM 4362 C C . ILE D 2 56 ? 20.421 5.833 73.887 1.00 64.56 96 ILE D C 1
ATOM 4363 O O . ILE D 2 56 ? 20.381 4.877 73.111 1.00 62.02 96 ILE D O 1
ATOM 4368 N N . VAL D 2 57 ? 20.491 5.697 75.209 1.00 67.33 97 VAL D N 1
ATOM 4369 C CA . VAL D 2 57 ? 20.416 4.396 75.863 1.00 64.75 97 VAL D CA 1
ATOM 4370 C C . VAL D 2 57 ? 19.284 4.405 76.884 1.00 63.40 97 VAL D C 1
ATOM 4371 O O . VAL D 2 57 ? 18.973 5.442 77.469 1.00 63.70 97 VAL D O 1
ATOM 4375 N N . THR D 2 58 ? 18.670 3.248 77.100 1.00 63.17 98 THR D N 1
ATOM 4376 C CA . THR D 2 58 ? 17.473 3.169 77.927 1.00 67.59 98 THR D CA 1
ATOM 4377 C C . THR D 2 58 ? 17.755 2.978 79.420 1.00 70.64 98 THR D C 1
ATOM 4378 O O . THR D 2 58 ? 16.889 3.251 80.253 1.00 70.30 98 THR D O 1
ATOM 4382 N N . SER D 2 59 ? 18.957 2.514 79.756 1.00 70.03 99 SER D N 1
ATOM 4383 C CA . SER D 2 59 ? 19.316 2.257 81.152 1.00 65.24 99 SER D CA 1
ATOM 4384 C C . SER D 2 59 ? 20.735 2.707 81.490 1.00 59.71 99 SER D C 1
ATOM 4385 O O . SER D 2 59 ? 21.616 2.687 80.630 1.00 59.47 99 SER D O 1
ATOM 4388 N N . PRO D 2 60 ? 20.957 3.101 82.756 1.00 58.94 100 PRO D N 1
ATOM 4389 C CA . PRO D 2 60 ? 22.251 3.578 83.261 1.00 60.01 100 PRO D CA 1
ATOM 4390 C C . PRO D 2 60 ? 23.307 2.488 83.166 1.00 59.48 100 PRO D C 1
ATOM 4391 O O . PRO D 2 60 ? 24.506 2.766 83.093 1.00 58.67 100 PRO D O 1
ATOM 4395 N N . VAL D 2 61 ? 22.839 1.246 83.173 1.00 60.46 101 VAL D N 1
ATOM 4396 C CA . VAL D 2 61 ? 23.686 0.094 82.913 1.00 58.37 101 VAL D CA 1
ATOM 4397 C C . VAL D 2 61 ? 22.904 -0.883 82.028 1.00 57.00 101 VAL D C 1
ATOM 4398 O O . VAL D 2 61 ? 21.672 -0.920 82.074 1.00 55.43 101 VAL D O 1
ATOM 4402 N N . ALA D 2 62 ? 23.614 -1.650 81.207 1.00 53.30 102 ALA D N 1
ATOM 4403 C CA . ALA D 2 62 ? 22.958 -2.591 80.306 1.00 55.18 102 ALA D CA 1
ATOM 4404 C C . ALA D 2 62 ? 23.224 -4.031 80.706 1.00 52.36 102 ALA D C 1
ATOM 4405 O O . ALA D 2 62 ? 24.175 -4.316 81.431 1.00 54.43 102 ALA D O 1
ATOM 4407 N N . GLN D 2 63 ? 22.372 -4.931 80.226 1.00 56.94 103 GLN D N 1
ATOM 4408 C CA . GLN D 2 63 ? 22.583 -6.363 80.375 1.00 53.36 103 GLN D CA 1
ATOM 4409 C C . GLN D 2 63 ? 23.960 -6.727 79.835 1.00 51.49 103 GLN D C 1
ATOM 4410 O O . GLN D 2 63 ? 24.431 -6.118 78.881 1.00 54.25 103 GLN D O 1
ATOM 4416 N N . THR D 2 64 ? 24.615 -7.704 80.450 1.00 49.69 104 THR D N 1
ATOM 4417 C CA . THR D 2 64 ? 25.932 -8.118 79.990 1.00 48.42 104 THR D CA 1
ATOM 4418 C C . THR D 2 64 ? 26.202 -9.584 80.289 1.00 55.96 104 THR D C 1
ATOM 4419 O O . THR D 2 64 ? 25.667 -10.143 81.244 1.00 64.05 104 THR D O 1
ATOM 4423 N N . HIS D 2 65 ? 27.033 -10.204 79.460 1.00 54.34 105 HIS D N 1
ATOM 4424 C CA . HIS D 2 65 ? 27.419 -11.593 79.662 1.00 55.16 105 HIS D CA 1
ATOM 4425 C C . HIS D 2 65 ? 28.931 -11.718 79.643 1.00 61.18 105 HIS D C 1
ATOM 4426 O O . HIS D 2 65 ? 29.633 -10.710 79.540 1.00 65.37 105 HIS D O 1
ATOM 4433 N N . THR D 2 66 ? 29.433 -12.946 79.752 1.00 55.26 106 THR D N 1
ATOM 4434 C CA . THR D 2 66 ? 30.863 -13.152 79.939 1.00 53.04 106 THR D CA 1
ATOM 4435 C C . THR D 2 66 ? 31.657 -12.439 78.864 1.00 56.29 106 THR D C 1
ATOM 4436 O O . THR D 2 66 ? 31.447 -12.648 77.671 1.00 53.20 106 THR D O 1
ATOM 4440 N N . SER D 2 67 ? 32.544 -11.561 79.311 1.00 56.77 107 SER D N 1
ATOM 4441 C CA . SER D 2 67 ? 33.442 -10.848 78.421 1.00 55.31 107 SER D CA 1
ATOM 4442 C C . SER D 2 67 ? 34.577 -11.769 78.000 1.00 62.19 107 SER D C 1
ATOM 4443 O O . SER D 2 67 ? 35.314 -12.282 78.847 1.00 67.81 107 SER D O 1
ATOM 4446 N N . GLN D 2 68 ? 34.672 -12.044 76.707 1.00 56.83 108 GLN D N 1
ATOM 4447 C CA . GLN D 2 68 ? 35.767 -12.821 76.164 1.00 54.48 108 GLN D CA 1
ATOM 4448 C C . GLN D 2 68 ? 36.848 -11.972 75.611 1.00 54.82 108 GLN D C 1
ATOM 4449 O O . GLN D 2 68 ? 37.852 -12.480 75.198 1.00 55.98 108 GLN D O 1
ATOM 4455 N N . VAL D 2 69 ? 36.624 -10.672 75.584 1.00 57.12 109 VAL D N 1
ATOM 4456 C CA . VAL D 2 69 ? 37.566 -9.742 75.007 1.00 53.48 109 VAL D CA 1
ATOM 4457 C C . VAL D 2 69 ? 37.734 -8.490 75.851 1.00 56.93 109 VAL D C 1
ATOM 4458 O O . VAL D 2 69 ? 36.797 -8.002 76.448 1.00 60.93 109 VAL D O 1
ATOM 4462 N N . PRO D 2 70 ? 39.037 -7.982 75.883 1.00 49.26 110 PRO D N 1
ATOM 4463 C CA . PRO D 2 70 ? 39.152 -6.707 76.581 1.00 47.27 110 PRO D CA 1
ATOM 4464 C C . PRO D 2 70 ? 38.378 -5.639 75.884 1.00 46.17 110 PRO D C 1
ATOM 4465 O O . PRO D 2 70 ? 38.397 -5.596 74.696 1.00 55.04 110 PRO D O 1
ATOM 4469 N N . THR D 2 71 ? 37.749 -4.741 76.605 1.00 44.87 111 THR D N 1
ATOM 4470 C CA . THR D 2 71 ? 37.033 -3.658 75.963 1.00 46.15 111 THR D CA 1
ATOM 4471 C C . THR D 2 71 ? 37.589 -2.333 76.463 1.00 41.65 111 THR D C 1
ATOM 4472 O O . THR D 2 71 ? 37.610 -2.076 77.658 1.00 49.33 111 THR D O 1
ATOM 4476 N N . SER D 2 72 ? 38.072 -1.510 75.544 1.00 42.88 112 SER D N 1
ATOM 4477 C CA . SER D 2 72 ? 38.588 -0.191 75.893 1.00 45.49 112 SER D CA 1
ATOM 4478 C C . SER D 2 72 ? 37.529 0.870 75.622 1.00 47.63 112 SER D C 1
ATOM 4479 O O . SER D 2 72 ? 36.913 0.875 74.563 1.00 61.33 112 SER D O 1
ATOM 4482 N N . VAL D 2 73 ? 37.309 1.764 76.577 1.00 46.66 113 VAL D N 1
ATOM 4483 C CA . VAL D 2 73 ? 36.306 2.808 76.403 1.00 54.76 113 VAL D CA 1
ATOM 4484 C C . VAL D 2 73 ? 36.868 4.178 76.747 1.00 59.63 113 VAL D C 1
ATOM 4485 O O . VAL D 2 73 ? 37.577 4.331 77.740 1.00 57.06 113 VAL D O 1
ATOM 4489 N N . GLU D 2 74 ? 36.563 5.169 75.914 1.00 59.51 114 GLU D N 1
ATOM 4490 C CA . GLU D 2 74 ? 37.039 6.525 76.155 1.00 57.59 114 GLU D CA 1
ATOM 4491 C C . GLU D 2 74 ? 36.061 7.313 77.008 1.00 58.30 114 GLU D C 1
ATOM 4492 O O . GLU D 2 74 ? 34.925 7.558 76.601 1.00 56.35 114 GLU D O 1
ATOM 4498 N N . LEU D 2 75 ? 36.518 7.716 78.188 1.00 56.85 115 LEU D N 1
ATOM 4499 C CA . LEU D 2 75 ? 35.702 8.510 79.094 1.00 55.92 115 LEU D CA 1
ATOM 4500 C C . LEU D 2 75 ? 36.335 9.858 79.389 1.00 64.96 115 LEU D C 1
ATOM 4501 O O . LEU D 2 75 ? 37.561 9.998 79.380 1.00 66.19 115 LEU D O 1
ATOM 4506 N N . ALA D 2 76 ? 35.486 10.845 79.658 1.00 72.60 116 ALA D N 1
ATOM 4507 C CA . ALA D 2 76 ? 35.939 12.198 79.946 1.00 78.80 116 ALA D CA 1
ATOM 4508 C C . ALA D 2 76 ? 35.519 12.628 81.348 1.00 79.37 116 ALA D C 1
ATOM 4509 O O . ALA D 2 76 ? 34.358 12.474 81.733 1.00 81.49 116 ALA D O 1
ATOM 4511 N N . VAL D 2 77 ? 36.470 13.166 82.107 1.00 83.14 117 VAL D N 1
ATOM 4512 C CA . VAL D 2 77 ? 36.202 13.626 83.466 1.00 88.01 117 VAL D CA 1
ATOM 4513 C C . VAL D 2 77 ? 36.448 15.129 83.607 1.00 89.45 117 VAL D C 1
ATOM 4514 O O . VAL D 2 77 ? 37.429 15.664 83.086 1.00 88.70 117 VAL D O 1
ATOM 4518 N N . GLY D 2 78 ? 35.543 15.807 84.304 1.00 88.85 118 GLY D N 1
ATOM 4519 C CA . GLY D 2 78 ? 35.693 17.226 84.554 1.00 89.24 118 GLY D CA 1
ATOM 4520 C C . GLY D 2 78 ? 36.134 17.458 85.983 1.00 88.73 118 GLY D C 1
ATOM 4521 O O . GLY D 2 78 ? 36.006 16.573 86.827 1.00 84.74 118 GLY D O 1
ATOM 4522 N N . ALA D 2 79 ? 36.649 18.651 86.257 1.00 97.33 119 ALA D N 1
ATOM 4523 C CA . ALA D 2 79 ? 37.193 18.956 87.573 1.00 97.64 119 ALA D CA 1
ATOM 4524 C C . ALA D 2 79 ? 36.828 20.363 88.034 1.00 98.57 119 ALA D C 1
ATOM 4525 O O . ALA D 2 79 ? 36.843 21.309 87.247 1.00 100.06 119 ALA D O 1
ATOM 4527 N N . ASN D 2 80 ? 36.494 20.492 89.314 1.00 94.81 120 ASN D N 1
ATOM 4528 C CA . ASN D 2 80 ? 36.289 21.801 89.923 1.00 89.30 120 ASN D CA 1
ATOM 4529 C C . ASN D 2 80 ? 36.678 21.786 91.394 1.00 91.91 120 ASN D C 1
ATOM 4530 O O . ASN D 2 80 ? 36.479 20.786 92.083 1.00 97.49 120 ASN D O 1
ATOM 4535 N N . GLU D 2 81 ? 37.222 22.906 91.867 1.00 86.20 121 GLU D N 1
ATOM 4536 C CA . GLU D 2 81 ? 37.604 23.080 93.270 1.00 85.69 121 GLU D CA 1
ATOM 4537 C C . GLU D 2 81 ? 38.340 21.875 93.847 1.00 86.34 121 GLU D C 1
ATOM 4538 O O . GLU D 2 81 ? 37.859 21.239 94.786 1.00 78.09 121 GLU D O 1
ATOM 4544 N N . PRO D 2 85 ? 36.033 17.737 90.597 1.00 87.72 125 PRO D N 1
ATOM 4545 C CA . PRO D 2 85 ? 36.073 16.490 89.824 1.00 85.07 125 PRO D CA 1
ATOM 4546 C C . PRO D 2 85 ? 34.683 15.915 89.599 1.00 83.25 125 PRO D C 1
ATOM 4547 O O . PRO D 2 85 ? 34.182 15.185 90.452 1.00 73.43 125 PRO D O 1
ATOM 4551 N N . THR D 2 86 ? 34.083 16.226 88.454 1.00 93.65 126 THR D N 1
ATOM 4552 C CA . THR D 2 86 ? 32.690 15.873 88.200 1.00 83.13 126 THR D CA 1
ATOM 4553 C C . THR D 2 86 ? 32.431 14.379 88.234 1.00 73.78 126 THR D C 1
ATOM 4554 O O . THR D 2 86 ? 33.271 13.575 87.830 1.00 75.36 126 THR D O 1
ATOM 4558 N N . SER D 2 87 ? 31.248 14.029 88.725 1.00 74.90 127 SER D N 1
ATOM 4559 C CA . SER D 2 87 ? 30.763 12.660 88.704 1.00 74.38 127 SER D CA 1
ATOM 4560 C C . SER D 2 87 ? 30.749 12.137 87.274 1.00 71.78 127 SER D C 1
ATOM 4561 O O . SER D 2 87 ? 30.902 12.901 86.323 1.00 69.37 127 SER D O 1
ATOM 4564 N N . TYR D 2 88 ? 30.565 10.833 87.117 1.00 71.04 128 TYR D N 1
ATOM 4565 C CA . TYR D 2 88 ? 30.574 10.254 85.787 1.00 68.00 128 TYR D CA 1
ATOM 4566 C C . TYR D 2 88 ? 29.362 10.698 84.970 1.00 66.12 128 TYR D C 1
ATOM 4567 O O . TYR D 2 88 ? 29.288 10.426 83.778 1.00 72.36 128 TYR D O 1
ATOM 4576 N N . LYS D 2 89 ? 28.420 11.385 85.608 1.00 55.73 129 LYS D N 1
ATOM 4577 C CA . LYS D 2 89 ? 27.125 11.645 84.988 1.00 59.26 129 LYS D CA 1
ATOM 4578 C C . LYS D 2 89 ? 26.969 12.982 84.268 1.00 62.61 129 LYS D C 1
ATOM 4579 O O . LYS D 2 89 ? 25.887 13.277 83.762 1.00 56.43 129 LYS D O 1
ATOM 4585 N N . VAL D 2 90 ? 28.019 13.795 84.214 1.00 74.37 130 VAL D N 1
ATOM 4586 C CA . VAL D 2 90 ? 27.868 15.133 83.643 1.00 72.43 130 VAL D CA 1
ATOM 4587 C C . VAL D 2 90 ? 28.354 15.244 82.203 1.00 70.30 130 VAL D C 1
ATOM 4588 O O . VAL D 2 90 ? 29.256 14.526 81.768 1.00 66.52 130 VAL D O 1
ATOM 4592 N N . ASP D 2 91 ? 27.740 16.183 81.491 1.00 76.65 131 ASP D N 1
ATOM 4593 C CA . ASP D 2 91 ? 27.886 16.343 80.050 1.00 79.25 131 ASP D CA 1
ATOM 4594 C C . ASP D 2 91 ? 29.125 17.163 79.674 1.00 80.63 131 ASP D C 1
ATOM 4595 O O . ASP D 2 91 ? 29.975 17.452 80.518 1.00 77.82 131 ASP D O 1
ATOM 4600 N N . LEU D 2 92 ? 29.213 17.517 78.393 1.00 80.83 132 LEU D N 1
ATOM 4601 C CA . LEU D 2 92 ? 30.264 18.378 77.859 1.00 83.09 132 LEU D CA 1
ATOM 4602 C C . LEU D 2 92 ? 30.106 18.525 76.347 1.00 83.94 132 LEU D C 1
ATOM 4603 O O . LEU D 2 92 ? 30.038 17.533 75.617 1.00 71.87 132 LEU D O 1
ATOM 4605 N N . THR D 2 98 ? 36.831 21.437 83.685 1.00 100.87 138 THR D N 1
ATOM 4606 C CA . THR D 2 98 ? 37.567 21.030 82.494 1.00 100.72 138 THR D CA 1
ATOM 4607 C C . THR D 2 98 ? 36.827 19.993 81.670 1.00 97.41 138 THR D C 1
ATOM 4608 O O . THR D 2 98 ? 35.615 19.810 81.787 1.00 95.82 138 THR D O 1
ATOM 4612 N N . ALA D 2 99 ? 37.600 19.344 80.813 1.00 96.02 139 ALA D N 1
ATOM 4613 C CA . ALA D 2 99 ? 37.282 18.041 80.268 1.00 92.04 139 ALA D CA 1
ATOM 4614 C C . ALA D 2 99 ? 38.612 17.317 80.154 1.00 91.34 139 ALA D C 1
ATOM 4615 O O . ALA D 2 99 ? 39.562 17.837 79.566 1.00 103.52 139 ALA D O 1
ATOM 4617 N N . ARG D 2 100 ? 38.701 16.139 80.751 1.00 86.19 140 ARG D N 1
ATOM 4618 C CA . ARG D 2 100 ? 39.918 15.354 80.663 1.00 86.91 140 ARG D CA 1
ATOM 4619 C C . ARG D 2 100 ? 39.553 13.993 80.098 1.00 83.75 140 ARG D C 1
ATOM 4620 O O . ARG D 2 100 ? 38.501 13.447 80.416 1.00 82.48 140 ARG D O 1
ATOM 4628 N N . LYS D 2 101 ? 40.406 13.455 79.237 1.00 82.61 141 LYS D N 1
ATOM 4629 C CA . LYS D 2 101 ? 40.095 12.193 78.585 1.00 78.16 141 LYS D CA 1
ATOM 4630 C C . LYS D 2 101 ? 41.003 11.077 79.062 1.00 73.25 141 LYS D C 1
ATOM 4631 O O . LYS D 2 101 ? 42.212 11.254 79.194 1.00 79.69 141 LYS D O 1
ATOM 4637 N N . PHE D 2 102 ? 40.406 9.923 79.320 1.00 65.32 142 PHE D N 1
ATOM 4638 C CA . PHE D 2 102 ? 41.170 8.742 79.682 1.00 66.22 142 PHE D CA 1
ATOM 4639 C C . PHE D 2 102 ? 40.461 7.510 79.134 1.00 62.66 142 PHE D C 1
ATOM 4640 O O . PHE D 2 102 ? 39.294 7.578 78.746 1.00 59.03 142 PHE D O 1
ATOM 4648 N N . LEU D 2 103 ? 41.172 6.390 79.086 1.00 57.23 143 LEU D N 1
ATOM 4649 C CA . LEU D 2 103 ? 40.574 5.135 78.652 1.00 60.00 143 LEU D CA 1
ATOM 4650 C C . LEU D 2 103 ? 40.397 4.173 79.814 1.00 60.44 143 LEU D C 1
ATOM 4651 O O . LEU D 2 103 ? 41.344 3.889 80.544 1.00 65.15 143 LEU D O 1
ATOM 4656 N N . LEU D 2 104 ? 39.214 3.609 79.966 1.00 61.00 144 LEU D N 1
ATOM 4657 C CA . LEU D 2 104 ? 39.016 2.608 80.995 1.00 65.03 144 LEU D CA 1
ATOM 4658 C C . LEU D 2 104 ? 38.827 1.284 80.348 1.00 56.11 144 LEU D C 1
ATOM 4659 O O . LEU D 2 104 ? 37.936 1.119 79.579 1.00 58.80 144 LEU D O 1
ATOM 4664 N N . ILE D 2 105 ? 39.650 0.326 80.696 1.00 48.83 145 ILE D N 1
ATOM 4665 C CA . ILE D 2 105 ? 39.737 -0.862 79.930 1.00 52.59 145 ILE D CA 1
ATOM 4666 C C . ILE D 2 105 ? 39.231 -2.055 80.663 1.00 58.74 145 ILE D C 1
ATOM 4667 O O . ILE D 2 105 ? 39.885 -2.545 81.524 1.00 57.27 145 ILE D O 1
ATOM 4672 N N . ASP D 2 106 ? 38.121 -2.605 80.222 1.00 52.93 146 ASP D N 1
ATOM 4673 C CA . ASP D 2 106 ? 37.533 -3.725 80.898 1.00 52.28 146 ASP D CA 1
ATOM 4674 C C . ASP D 2 106 ? 38.451 -4.817 80.564 1.00 59.64 146 ASP D C 1
ATOM 4675 O O . ASP D 2 106 ? 39.372 -4.622 79.832 1.00 58.45 146 ASP D O 1
ATOM 4680 N N . THR D 2 107 ? 38.237 -5.943 81.223 1.00 63.60 147 THR D N 1
ATOM 4681 C CA . THR D 2 107 ? 39.007 -7.162 81.027 1.00 58.30 147 THR D CA 1
ATOM 4682 C C . THR D 2 107 ? 38.124 -8.371 81.289 1.00 67.48 147 THR D C 1
ATOM 4683 O O . THR D 2 107 ? 37.085 -8.256 81.945 1.00 66.56 147 THR D O 1
ATOM 4687 N N . PRO D 2 108 ? 38.534 -9.542 80.784 1.00 71.83 148 PRO D N 1
ATOM 4688 C CA . PRO D 2 108 ? 37.760 -10.753 81.049 1.00 71.94 148 PRO D CA 1
ATOM 4689 C C . PRO D 2 108 ? 38.139 -11.345 82.401 1.00 69.40 148 PRO D C 1
ATOM 4690 O O . PRO D 2 108 ? 39.280 -11.191 82.836 1.00 61.56 148 PRO D O 1
ATOM 4694 N N . GLY D 2 109 ? 37.191 -12.002 83.058 1.00 71.55 149 GLY D N 1
ATOM 4695 C CA . GLY D 2 109 ? 37.444 -12.580 84.363 1.00 72.87 149 GLY D CA 1
ATOM 4696 C C . GLY D 2 109 ? 37.869 -14.032 84.296 1.00 79.31 149 GLY D C 1
ATOM 4697 O O . GLY D 2 109 ? 38.442 -14.558 85.248 1.00 95.23 149 GLY D O 1
ATOM 4698 N N . HIS D 2 110 ? 37.587 -14.681 83.171 1.00 72.86 150 HIS D N 1
ATOM 4699 C CA . HIS D 2 110 ? 37.824 -16.115 83.011 1.00 77.21 150 HIS D CA 1
ATOM 4700 C C . HIS D 2 110 ? 39.306 -16.491 83.132 1.00 84.38 150 HIS D C 1
ATOM 4701 O O . HIS D 2 110 ? 40.172 -15.796 82.600 1.00 86.74 150 HIS D O 1
ATOM 4708 N N . PRO D 2 111 ? 39.594 -17.606 83.831 1.00 86.67 151 PRO D N 1
ATOM 4709 C CA . PRO D 2 111 ? 40.947 -18.019 84.237 1.00 85.35 151 PRO D CA 1
ATOM 4710 C C . PRO D 2 111 ? 41.971 -18.183 83.114 1.00 89.50 151 PRO D C 1
ATOM 4711 O O . PRO D 2 111 ? 43.139 -17.872 83.331 1.00 92.42 151 PRO D O 1
ATOM 4715 N N . LYS D 2 112 ? 41.569 -18.676 81.950 1.00 86.26 152 LYS D N 1
ATOM 4716 C CA . LYS D 2 112 ? 42.547 -18.899 80.893 1.00 85.33 152 LYS D CA 1
ATOM 4717 C C . LYS D 2 112 ? 42.893 -17.601 80.190 1.00 79.15 152 LYS D C 1
ATOM 4718 O O . LYS D 2 112 ? 43.963 -17.468 79.603 1.00 78.91 152 LYS D O 1
ATOM 4724 N N . LEU D 2 113 ? 41.980 -16.643 80.271 1.00 80.23 153 LEU D N 1
ATOM 4725 C CA . LEU D 2 113 ? 42.093 -15.401 79.520 1.00 80.61 153 LEU D CA 1
ATOM 4726 C C . LEU D 2 113 ? 43.120 -14.427 80.088 1.00 85.12 153 LEU D C 1
ATOM 4727 O O . LEU D 2 113 ? 43.551 -13.506 79.399 1.00 89.01 153 LEU D O 1
ATOM 4732 N N . ARG D 2 114 ? 43.519 -14.637 81.336 1.00 89.54 154 ARG D N 1
ATOM 4733 C CA . ARG D 2 114 ? 44.341 -13.663 82.052 1.00 96.04 154 ARG D CA 1
ATOM 4734 C C . ARG D 2 114 ? 45.695 -13.379 81.397 1.00 102.70 154 ARG D C 1
ATOM 4735 O O . ARG D 2 114 ? 46.139 -12.231 81.374 1.00 100.73 154 ARG D O 1
ATOM 4743 N N . GLY D 2 115 ? 46.339 -14.425 80.879 1.00 108.26 155 GLY D N 1
ATOM 4744 C CA . GLY D 2 115 ? 47.674 -14.336 80.301 1.00 109.24 155 GLY D CA 1
ATOM 4745 C C . GLY D 2 115 ? 48.006 -13.057 79.551 1.00 107.73 155 GLY D C 1
ATOM 4746 O O . GLY D 2 115 ? 49.107 -12.520 79.678 1.00 107.32 155 GLY D O 1
ATOM 4747 N N . THR D 2 116 ? 47.042 -12.567 78.778 1.00 104.81 156 THR D N 1
ATOM 4748 C CA . THR D 2 116 ? 47.201 -11.327 78.026 1.00 100.18 156 THR D CA 1
ATOM 4749 C C . THR D 2 116 ? 47.227 -10.115 78.956 1.00 93.26 156 THR D C 1
ATOM 4750 O O . THR D 2 116 ? 48.097 -9.249 78.846 1.00 89.63 156 THR D O 1
ATOM 4754 N N . THR D 2 117 ? 46.259 -10.063 79.868 1.00 95.36 157 THR D N 1
ATOM 4755 C CA . THR D 2 117 ? 46.188 -9.008 80.874 1.00 96.97 157 THR D CA 1
ATOM 4756 C C . THR D 2 117 ? 47.497 -8.893 81.643 1.00 97.51 157 THR D C 1
ATOM 4757 O O . THR D 2 117 ? 48.016 -7.796 81.850 1.00 94.44 157 THR D O 1
ATOM 4761 N N . LEU D 2 118 ? 48.027 -10.039 82.055 1.00 101.69 158 LEU D N 1
ATOM 4762 C CA . LEU D 2 118 ? 49.269 -10.089 82.814 1.00 96.86 158 LEU D CA 1
ATOM 4763 C C . LEU D 2 118 ? 50.454 -9.581 81.996 1.00 96.20 158 LEU D C 1
ATOM 4764 O O . LEU D 2 118 ? 51.395 -9.009 82.546 1.00 90.14 158 LEU D O 1
ATOM 4769 N N . GLN D 2 119 ? 50.400 -9.793 80.685 1.00 101.35 159 GLN D N 1
ATOM 4770 C CA . GLN D 2 119 ? 51.404 -9.254 79.776 1.00 99.87 159 GLN D CA 1
ATOM 4771 C C . GLN D 2 119 ? 51.446 -7.734 79.885 1.00 97.82 159 GLN D C 1
ATOM 4772 O O . GLN D 2 119 ? 52.518 -7.130 79.886 1.00 97.91 159 GLN D O 1
ATOM 4778 N N . HIS D 2 120 ? 50.269 -7.123 79.983 1.00 95.20 160 HIS D N 1
ATOM 4779 C CA . HIS D 2 120 ? 50.161 -5.670 80.053 1.00 96.89 160 HIS D CA 1
ATOM 4780 C C . HIS D 2 120 ? 50.794 -5.128 81.331 1.00 96.23 160 HIS D C 1
ATOM 4781 O O . HIS D 2 120 ? 51.483 -4.107 81.303 1.00 94.31 160 HIS D O 1
ATOM 4788 N N . LEU D 2 121 ? 50.561 -5.814 82.447 1.00 100.07 161 LEU D N 1
ATOM 4789 C CA . LEU D 2 121 ? 51.083 -5.373 83.740 1.00 101.45 161 LEU D CA 1
ATOM 4790 C C . LEU D 2 121 ? 52.598 -5.510 83.816 1.00 100.36 161 LEU D C 1
ATOM 4791 O O . LEU D 2 121 ? 53.264 -4.758 84.518 1.00 97.99 161 LEU D O 1
ATOM 4796 N N . LEU D 2 122 ? 53.141 -6.486 83.102 1.00 94.79 162 LEU D N 1
ATOM 4797 C CA . LEU D 2 122 ? 54.565 -6.772 83.189 1.00 96.34 162 LEU D CA 1
ATOM 4798 C C . LEU D 2 122 ? 55.417 -5.682 82.533 1.00 97.80 162 LEU D C 1
ATOM 4799 O O . LEU D 2 122 ? 56.494 -5.350 83.025 1.00 95.87 162 LEU D O 1
ATOM 4804 N N . ASN D 2 123 ? 54.923 -5.115 81.436 1.00 104.56 163 ASN D N 1
ATOM 4805 C CA . ASN D 2 123 ? 55.678 -4.117 80.680 1.00 105.19 163 ASN D CA 1
ATOM 4806 C C . ASN D 2 123 ? 55.566 -2.697 81.237 1.00 105.28 163 ASN D C 1
ATOM 4807 O O . ASN D 2 123 ? 54.488 -2.102 81.219 1.00 107.67 163 ASN D O 1
ATOM 4812 N N . PRO D 2 124 ? 56.691 -2.149 81.724 1.00 104.90 164 PRO D N 1
ATOM 4813 C CA . PRO D 2 124 ? 56.784 -0.770 82.221 1.00 109.94 164 PRO D CA 1
ATOM 4814 C C . PRO D 2 124 ? 56.812 0.263 81.092 1.00 115.32 164 PRO D C 1
ATOM 4815 O O . PRO D 2 124 ? 56.197 1.323 81.215 1.00 106.83 164 PRO D O 1
ATOM 4819 N N . SER D 2 125 ? 57.520 -0.045 80.008 1.00 117.37 165 SER D N 1
ATOM 4820 C CA . SER D 2 125 ? 57.609 0.859 78.864 1.00 107.33 165 SER D CA 1
ATOM 4821 C C . SER D 2 125 ? 56.256 1.027 78.177 1.00 108.51 165 SER D C 1
ATOM 4822 O O . SER D 2 125 ? 55.612 0.042 77.816 1.00 104.21 165 SER D O 1
ATOM 4825 N N . PRO D 2 126 ? 55.817 2.286 78.004 1.00 114.67 166 PRO D N 1
ATOM 4826 C CA . PRO D 2 126 ? 54.540 2.596 77.347 1.00 115.05 166 PRO D CA 1
ATOM 4827 C C . PRO D 2 126 ? 54.508 2.128 75.895 1.00 109.49 166 PRO D C 1
ATOM 4828 O O . PRO D 2 126 ? 53.417 1.982 75.341 1.00 104.03 166 PRO D O 1
ATOM 4832 N N . PRO D 2 148 ? 44.039 7.494 69.997 1.00 114.93 188 PRO D N 1
ATOM 4833 C CA . PRO D 2 148 ? 43.212 6.286 70.067 1.00 111.53 188 PRO D CA 1
ATOM 4834 C C . PRO D 2 148 ? 44.021 5.067 70.501 1.00 108.49 188 PRO D C 1
ATOM 4835 O O . PRO D 2 148 ? 43.462 3.980 70.655 1.00 105.67 188 PRO D O 1
ATOM 4839 N N . TYR D 2 149 ? 45.321 5.253 70.714 1.00 111.83 189 TYR D N 1
ATOM 4840 C CA . TYR D 2 149 ? 46.230 4.117 70.838 1.00 117.92 189 TYR D CA 1
ATOM 4841 C C . TYR D 2 149 ? 46.946 3.960 72.185 1.00 116.76 189 TYR D C 1
ATOM 4842 O O . TYR D 2 149 ? 47.791 4.772 72.567 1.00 111.77 189 TYR D O 1
ATOM 4851 N N . LYS D 2 150 ? 46.574 2.900 72.894 1.00 116.22 190 LYS D N 1
ATOM 4852 C CA . LYS D 2 150 ? 47.422 2.273 73.910 1.00 105.10 190 LYS D CA 1
ATOM 4853 C C . LYS D 2 150 ? 47.744 3.063 75.181 1.00 102.97 190 LYS D C 1
ATOM 4854 O O . LYS D 2 150 ? 47.198 4.136 75.427 1.00 105.85 190 LYS D O 1
ATOM 4860 N N . SER D 2 151 ? 48.663 2.503 75.967 1.00 97.51 191 SER D N 1
ATOM 4861 C CA . SER D 2 151 ? 48.663 2.680 77.416 1.00 89.58 191 SER D CA 1
ATOM 4862 C C . SER D 2 151 ? 49.669 3.648 78.025 1.00 93.57 191 SER D C 1
ATOM 4863 O O . SER D 2 151 ? 50.856 3.333 78.158 1.00 104.95 191 SER D O 1
ATOM 4866 N N . LYS D 2 152 ? 49.175 4.815 78.424 1.00 87.84 192 LYS D N 1
ATOM 4867 C CA . LYS D 2 152 ? 49.798 5.544 79.518 1.00 91.49 192 LYS D CA 1
ATOM 4868 C C . LYS D 2 152 ? 49.056 5.129 80.786 1.00 91.61 192 LYS D C 1
ATOM 4869 O O . LYS D 2 152 ? 48.055 5.736 81.152 1.00 90.95 192 LYS D O 1
ATOM 4875 N N . LEU D 2 153 ? 49.537 4.078 81.442 1.00 83.70 193 LEU D N 1
ATOM 4876 C CA . LEU D 2 153 ? 48.811 3.480 82.558 1.00 77.35 193 LEU D CA 1
ATOM 4877 C C . LEU D 2 153 ? 48.985 4.270 83.852 1.00 78.48 193 LEU D C 1
ATOM 4878 O O . LEU D 2 153 ? 50.070 4.295 84.433 1.00 86.32 193 LEU D O 1
ATOM 4883 N N . LYS D 2 154 ? 47.907 4.902 84.304 1.00 73.02 194 LYS D N 1
ATOM 4884 C CA . LYS D 2 154 ? 47.948 5.756 85.487 1.00 87.88 194 LYS D CA 1
ATOM 4885 C C . LYS D 2 154 ? 47.476 5.031 86.746 1.00 93.68 194 LYS D C 1
ATOM 4886 O O . LYS D 2 154 ? 48.001 5.251 87.841 1.00 93.41 194 LYS D O 1
ATOM 4892 N N . ALA D 2 155 ? 46.483 4.165 86.581 1.00 85.68 195 ALA D N 1
ATOM 4893 C CA . ALA D 2 155 ? 45.840 3.523 87.717 1.00 76.44 195 ALA D CA 1
ATOM 4894 C C . ALA D 2 155 ? 45.280 2.159 87.344 1.00 74.84 195 ALA D C 1
ATOM 4895 O O . ALA D 2 155 ? 45.005 1.885 86.175 1.00 76.54 195 ALA D O 1
ATOM 4897 N N . VAL D 2 156 ? 45.111 1.306 88.347 1.00 71.21 196 VAL D N 1
ATOM 4898 C CA . VAL D 2 156 ? 44.509 -0.000 88.132 1.00 72.51 196 VAL D CA 1
ATOM 4899 C C . VAL D 2 156 ? 43.386 -0.243 89.120 1.00 64.46 196 VAL D C 1
ATOM 4900 O O . VAL D 2 156 ? 43.513 0.046 90.306 1.00 65.72 196 VAL D O 1
ATOM 4904 N N . ILE D 2 157 ? 42.284 -0.778 88.611 1.00 67.80 197 ILE D N 1
ATOM 4905 C CA . ILE D 2 157 ? 41.127 -1.097 89.429 1.00 65.28 197 ILE D CA 1
ATOM 4906 C C . ILE D 2 157 ? 40.927 -2.603 89.509 1.00 72.07 197 ILE D C 1
ATOM 4907 O O . ILE D 2 157 ? 40.997 -3.305 88.503 1.00 71.76 197 ILE D O 1
ATOM 4912 N N . PHE D 2 158 ? 40.695 -3.101 90.716 1.00 73.91 198 PHE D N 1
ATOM 4913 C CA . PHE D 2 158 ? 40.368 -4.505 90.901 1.00 70.83 198 PHE D CA 1
ATOM 4914 C C . PHE D 2 158 ? 38.930 -4.601 91.386 1.00 75.77 198 PHE D C 1
ATOM 4915 O O . PHE D 2 158 ? 38.592 -4.074 92.445 1.00 79.61 198 PHE D O 1
ATOM 4923 N N . LEU D 2 159 ? 38.082 -5.259 90.604 1.00 69.48 199 LEU D N 1
ATOM 4924 C CA . LEU D 2 159 ? 36.674 -5.389 90.959 1.00 63.19 199 LEU D CA 1
ATOM 4925 C C . LEU D 2 159 ? 36.310 -6.804 91.385 1.00 63.48 199 LEU D C 1
ATOM 4926 O O . LEU D 2 159 ? 36.550 -7.765 90.655 1.00 64.80 199 LEU D O 1
ATOM 4931 N N . LEU D 2 160 ? 35.724 -6.926 92.571 1.00 58.38 200 LEU D N 1
ATOM 4932 C CA . LEU D 2 160 ? 35.260 -8.220 93.051 1.00 62.69 200 LEU D CA 1
ATOM 4933 C C . LEU D 2 160 ? 33.825 -8.161 93.557 1.00 61.40 200 LEU D C 1
ATOM 4934 O O . LEU D 2 160 ? 33.267 -7.084 93.765 1.00 58.85 200 LEU D O 1
ATOM 4939 N N . ASP D 2 161 ? 33.240 -9.337 93.755 1.00 65.14 201 ASP D N 1
ATOM 4940 C CA . ASP D 2 161 ? 31.881 -9.456 94.267 1.00 66.27 201 ASP D CA 1
ATOM 4941 C C . ASP D 2 161 ? 31.893 -9.556 95.790 1.00 75.02 201 ASP D C 1
ATOM 4942 O O . ASP D 2 161 ? 32.353 -10.551 96.353 1.00 85.68 201 ASP D O 1
ATOM 4947 N N . ALA D 2 162 ? 31.378 -8.522 96.448 1.00 69.34 202 ALA D N 1
ATOM 4948 C CA . ALA D 2 162 ? 31.319 -8.485 97.904 1.00 68.51 202 ALA D CA 1
ATOM 4949 C C . ALA D 2 162 ? 30.176 -9.336 98.450 1.00 72.72 202 ALA D C 1
ATOM 4950 O O . ALA D 2 162 ? 30.067 -9.535 99.658 1.00 81.36 202 ALA D O 1
ATOM 4952 N N . ALA D 2 163 ? 29.316 -9.829 97.567 1.00 68.19 203 ALA D N 1
ATOM 4953 C CA . ALA D 2 163 ? 28.268 -10.747 97.992 1.00 69.78 203 ALA D CA 1
ATOM 4954 C C . ALA D 2 163 ? 28.727 -12.175 97.759 1.00 69.62 203 ALA D C 1
ATOM 4955 O O . ALA D 2 163 ? 28.167 -13.120 98.310 1.00 76.56 203 ALA D O 1
ATOM 4957 N N . ALA D 2 164 ? 29.763 -12.313 96.940 1.00 67.37 204 ALA D N 1
ATOM 4958 C CA . ALA D 2 164 ? 30.248 -13.616 96.519 1.00 74.86 204 ALA D CA 1
ATOM 4959 C C . ALA D 2 164 ? 31.065 -14.288 97.616 1.00 86.04 204 ALA D C 1
ATOM 4960 O O . ALA D 2 164 ? 31.046 -15.513 97.760 1.00 89.05 204 ALA D O 1
ATOM 4962 N N . LEU D 2 165 ? 31.783 -13.481 98.388 1.00 81.14 205 LEU D N 1
ATOM 4963 C CA . LEU D 2 165 ? 32.568 -13.991 99.502 1.00 86.54 205 LEU D CA 1
ATOM 4964 C C . LEU D 2 165 ? 31.657 -14.538 100.599 1.00 90.82 205 LEU D C 1
ATOM 4965 O O . LEU D 2 165 ? 32.074 -15.353 101.425 1.00 94.94 205 LEU D O 1
ATOM 4970 N N . ALA D 2 166 ? 30.403 -14.096 100.578 1.00 86.43 206 ALA D N 1
ATOM 4971 C CA . ALA D 2 166 ? 29.451 -14.351 101.657 1.00 88.54 206 ALA D CA 1
ATOM 4972 C C . ALA D 2 166 ? 29.065 -15.821 101.825 1.00 92.22 206 ALA D C 1
ATOM 4973 O O . ALA D 2 166 ? 28.971 -16.305 102.952 1.00 95.52 206 ALA D O 1
ATOM 4975 N N . ASP D 2 167 ? 28.812 -16.519 100.719 1.00 98.14 207 ASP D N 1
ATOM 4976 C CA . ASP D 2 167 ? 28.572 -17.955 100.788 1.00 101.77 207 ASP D CA 1
ATOM 4977 C C . ASP D 2 167 ? 29.731 -18.570 101.570 1.00 98.64 207 ASP D C 1
ATOM 4978 O O . ASP D 2 167 ? 30.887 -18.511 101.137 1.00 95.96 207 ASP D O 1
ATOM 4983 N N . SER D 2 168 ? 29.409 -19.127 102.737 1.00 99.70 208 SER D N 1
ATOM 4984 C CA . SER D 2 168 ? 30.408 -19.594 103.699 1.00 99.12 208 SER D CA 1
ATOM 4985 C C . SER D 2 168 ? 31.401 -20.583 103.085 1.00 102.27 208 SER D C 1
ATOM 4986 O O . SER D 2 168 ? 32.543 -20.700 103.541 1.00 99.88 208 SER D O 1
ATOM 4989 N N . ASP D 2 169 ? 30.946 -21.289 102.052 1.00 104.04 209 ASP D N 1
ATOM 4990 C CA . ASP D 2 169 ? 31.788 -22.188 101.271 1.00 111.15 209 ASP D CA 1
ATOM 4991 C C . ASP D 2 169 ? 33.043 -21.456 100.798 1.00 115.14 209 ASP D C 1
ATOM 4992 O O . ASP D 2 169 ? 34.141 -22.015 100.792 1.00 113.13 209 ASP D O 1
ATOM 4997 N N . GLY D 2 170 ? 32.854 -20.201 100.396 1.00 112.69 210 GLY D N 1
ATOM 4998 C CA . GLY D 2 170 ? 33.940 -19.282 100.101 1.00 107.29 210 GLY D CA 1
ATOM 4999 C C . GLY D 2 170 ? 35.044 -19.780 99.188 1.00 108.76 210 GLY D C 1
ATOM 5000 O O . GLY D 2 170 ? 36.225 -19.567 99.468 1.00 106.58 210 GLY D O 1
ATOM 5001 N N . ASP D 2 171 ? 34.670 -20.440 98.098 1.00 109.29 211 ASP D N 1
ATOM 5002 C CA . ASP D 2 171 ? 35.642 -20.854 97.095 1.00 107.21 211 ASP D CA 1
ATOM 5003 C C . ASP D 2 171 ? 36.089 -19.624 96.307 1.00 104.52 211 ASP D C 1
ATOM 5004 O O . ASP D 2 171 ? 37.210 -19.563 95.799 1.00 105.26 211 ASP D O 1
ATOM 5009 N N . TYR D 2 172 ? 35.192 -18.645 96.232 1.00 101.74 212 TYR D N 1
ATOM 5010 C CA . TYR D 2 172 ? 35.427 -17.388 95.528 1.00 98.51 212 TYR D CA 1
ATOM 5011 C C . TYR D 2 172 ? 36.656 -16.658 96.057 1.00 96.31 212 TYR D C 1
ATOM 5012 O O . TYR D 2 172 ? 37.483 -16.183 95.280 1.00 98.30 212 TYR D O 1
ATOM 5021 N N . LEU D 2 173 ? 36.774 -16.568 97.378 1.00 94.99 213 LEU D N 1
ATOM 5022 C CA . LEU D 2 173 ? 37.860 -15.806 97.990 1.00 96.71 213 LEU D CA 1
ATOM 5023 C C . LEU D 2 173 ? 39.239 -16.355 97.637 1.00 94.92 213 LEU D C 1
ATOM 5024 O O . LEU D 2 173 ? 40.153 -15.592 97.324 1.00 92.87 213 LEU D O 1
ATOM 5029 N N . SER D 2 174 ? 39.393 -17.674 97.696 1.00 101.84 214 SER D N 1
ATOM 5030 C CA . SER D 2 174 ? 40.666 -18.300 97.357 1.00 104.73 214 SER D CA 1
ATOM 5031 C C . SER D 2 174 ? 40.982 -18.117 95.874 1.00 105.26 214 SER D C 1
ATOM 5032 O O . SER D 2 174 ? 42.090 -17.721 95.511 1.00 106.98 214 SER D O 1
ATOM 5035 N N . GLN D 2 175 ? 40.001 -18.396 95.023 1.00 102.88 215 GLN D N 1
ATOM 5036 C CA . GLN D 2 175 ? 40.163 -18.222 93.585 1.00 102.55 215 GLN D CA 1
ATOM 5037 C C . GLN D 2 175 ? 40.503 -16.773 93.245 1.00 97.45 215 GLN D C 1
ATOM 5038 O O . GLN D 2 175 ? 41.381 -16.508 92.425 1.00 101.87 215 GLN D O 1
ATOM 5044 N N . THR D 2 176 ? 39.804 -15.839 93.880 1.00 93.95 216 THR D N 1
ATOM 5045 C CA . THR D 2 176 ? 40.101 -14.420 93.722 1.00 90.42 216 THR D CA 1
ATOM 5046 C C . THR D 2 176 ? 41.490 -14.079 94.236 1.00 94.86 216 THR D C 1
ATOM 5047 O O . THR D 2 176 ? 42.212 -13.296 93.619 1.00 94.40 216 THR D O 1
ATOM 5051 N N . ALA D 2 177 ? 41.844 -14.670 95.375 1.00 98.16 217 ALA D N 1
ATOM 5052 C CA . ALA D 2 177 ? 43.122 -14.417 96.028 1.00 95.37 217 ALA D CA 1
ATOM 5053 C C . ALA D 2 177 ? 44.273 -14.537 95.044 1.00 99.13 217 ALA D C 1
ATOM 5054 O O . ALA D 2 177 ? 45.180 -13.709 95.044 1.00 98.73 217 ALA D O 1
ATOM 5056 N N . SER D 2 178 ? 44.219 -15.562 94.197 1.00 97.90 218 SER D N 1
ATOM 5057 C CA . SER D 2 178 ? 45.237 -15.762 93.173 1.00 99.02 218 SER D CA 1
ATOM 5058 C C . SER D 2 178 ? 45.312 -14.562 92.240 1.00 94.91 218 SER D C 1
ATOM 5059 O O . SER D 2 178 ? 46.391 -14.007 92.027 1.00 94.76 218 SER D O 1
ATOM 5062 N N . TYR D 2 179 ? 44.170 -14.159 91.690 1.00 88.90 219 TYR D N 1
ATOM 5063 C CA . TYR D 2 179 ? 44.166 -13.047 90.749 1.00 92.43 219 TYR D CA 1
ATOM 5064 C C . TYR D 2 179 ? 44.743 -11.803 91.402 1.00 93.82 219 TYR D C 1
ATOM 5065 O O . TYR D 2 179 ? 45.633 -11.164 90.847 1.00 95.30 219 TYR D O 1
ATOM 5074 N N . LEU D 2 180 ? 44.250 -11.468 92.586 1.00 88.28 220 LEU D N 1
ATOM 5075 C CA . LEU D 2 180 ? 44.883 -10.427 93.374 1.00 81.37 220 LEU D CA 1
ATOM 5076 C C . LEU D 2 180 ? 46.341 -10.736 93.567 1.00 88.92 220 LEU D C 1
ATOM 5077 O O . LEU D 2 180 ? 47.199 -9.875 93.386 1.00 94.51 220 LEU D O 1
ATOM 5082 N N . TYR D 2 181 ? 46.610 -11.981 93.938 1.00 91.03 221 TYR D N 1
ATOM 5083 C CA . TYR D 2 181 ? 47.969 -12.419 94.183 1.00 93.84 221 TYR D CA 1
ATOM 5084 C C . TYR D 2 181 ? 48.817 -12.264 92.941 1.00 100.07 221 TYR D C 1
ATOM 5085 O O . TYR D 2 181 ? 49.943 -11.772 93.004 1.00 103.69 221 TYR D O 1
ATOM 5094 N N . ASP D 2 182 ? 48.270 -12.701 91.814 1.00 96.87 222 ASP D N 1
ATOM 5095 C CA . ASP D 2 182 ? 48.983 -12.629 90.553 1.00 93.65 222 ASP D CA 1
ATOM 5096 C C . ASP D 2 182 ? 49.146 -11.182 90.118 1.00 92.48 222 ASP D C 1
ATOM 5097 O O . ASP D 2 182 ? 50.246 -10.765 89.752 1.00 97.00 222 ASP D O 1
ATOM 5102 N N . VAL D 2 183 ? 48.058 -10.416 90.172 1.00 88.48 223 VAL D N 1
ATOM 5103 C CA . VAL D 2 183 ? 48.126 -9.003 89.826 1.00 95.19 223 VAL D CA 1
ATOM 5104 C C . VAL D 2 183 ? 49.233 -8.346 90.634 1.00 94.13 223 VAL D C 1
ATOM 5105 O O . VAL D 2 183 ? 50.248 -7.959 90.079 1.00 95.75 223 VAL D O 1
ATOM 5109 N N . LEU D 2 184 ? 49.050 -8.281 91.948 1.00 96.45 224 LEU D N 1
ATOM 5110 C CA . LEU D 2 184 ? 50.009 -7.655 92.851 1.00 96.72 224 LEU D CA 1
ATOM 5111 C C . LEU D 2 184 ? 51.426 -8.211 92.719 1.00 98.00 224 LEU D C 1
ATOM 5112 O O . LEU D 2 184 ? 52.385 -7.448 92.724 1.00 100.04 224 LEU D O 1
ATOM 5117 N N . LEU D 2 185 ? 51.562 -9.529 92.603 1.00 94.19 225 LEU D N 1
ATOM 5118 C CA . LEU D 2 185 ? 52.871 -10.133 92.354 1.00 98.53 225 LEU D CA 1
ATOM 5119 C C . LEU D 2 185 ? 53.439 -9.616 91.025 1.00 103.89 225 LEU D C 1
ATOM 5120 O O . LEU D 2 185 ? 54.611 -9.244 90.946 1.00 105.75 225 LEU D O 1
ATOM 5125 N N . SER D 2 186 ? 52.601 -9.577 89.990 1.00 101.95 226 SER D N 1
ATOM 5126 C CA . SER D 2 186 ? 52.970 -8.962 88.714 1.00 98.65 226 SER D CA 1
ATOM 5127 C C . SER D 2 186 ? 52.948 -7.435 88.816 1.00 101.56 226 SER D C 1
ATOM 5128 O O . SER D 2 186 ? 53.786 -6.744 88.236 1.00 101.87 226 SER D O 1
ATOM 5131 N N . LEU D 2 187 ? 51.959 -6.928 89.546 1.00 102.94 227 LEU D N 1
ATOM 5132 C CA . LEU D 2 187 ? 51.836 -5.516 89.895 1.00 103.42 227 LEU D CA 1
ATOM 5133 C C . LEU D 2 187 ? 53.085 -5.045 90.638 1.00 109.38 227 LEU D C 1
ATOM 5134 O O . LEU D 2 187 ? 53.514 -3.901 90.492 1.00 108.38 227 LEU D O 1
ATOM 5139 N N . GLN D 2 188 ? 53.665 -5.951 91.426 1.00 106.26 228 GLN D N 1
ATOM 5140 C CA . GLN D 2 188 ? 54.845 -5.663 92.241 1.00 107.36 228 GLN D CA 1
ATOM 5141 C C . GLN D 2 188 ? 56.120 -5.599 91.406 1.00 111.05 228 GLN D C 1
ATOM 5142 O O . GLN D 2 188 ? 56.864 -4.619 91.472 1.00 114.10 228 GLN D O 1
ATOM 5148 N N . LYS D 2 189 ? 56.368 -6.653 90.631 1.00 108.12 229 LYS D N 1
ATOM 5149 C CA . LYS D 2 189 ? 57.588 -6.767 89.833 1.00 110.28 229 LYS D CA 1
ATOM 5150 C C . LYS D 2 189 ? 57.761 -5.606 88.866 1.00 112.32 229 LYS D C 1
ATOM 5151 O O . LYS D 2 189 ? 58.883 -5.278 88.477 1.00 116.47 229 LYS D O 1
ATOM 5157 N N . ARG D 2 190 ? 56.642 -4.998 88.483 1.00 111.99 230 ARG D N 1
ATOM 5158 C CA . ARG D 2 190 ? 56.627 -3.947 87.470 1.00 113.47 230 ARG D CA 1
ATOM 5159 C C . ARG D 2 190 ? 57.589 -2.815 87.806 1.00 120.69 230 ARG D C 1
ATOM 5160 O O . ARG D 2 190 ? 58.242 -2.254 86.924 1.00 119.10 230 ARG D O 1
ATOM 5168 N N . PHE D 2 191 ? 57.665 -2.485 89.090 1.00 125.27 231 PHE D N 1
ATOM 5169 C CA . PHE D 2 191 ? 58.634 -1.520 89.584 1.00 124.28 231 PHE D CA 1
ATOM 5170 C C . PHE D 2 191 ? 60.043 -2.082 89.430 1.00 123.86 231 PHE D C 1
ATOM 5171 O O . PHE D 2 191 ? 60.984 -1.347 89.130 1.00 118.89 231 PHE D O 1
ATOM 5179 N N . HIS D 2 192 ? 60.163 -3.394 89.628 1.00 126.78 232 HIS D N 1
ATOM 5180 C CA . HIS D 2 192 ? 61.444 -4.099 89.601 1.00 126.58 232 HIS D CA 1
ATOM 5181 C C . HIS D 2 192 ? 62.253 -3.805 90.862 1.00 128.77 232 HIS D C 1
ATOM 5182 O O . HIS D 2 192 ? 61.700 -3.397 91.885 1.00 127.25 232 HIS D O 1
ATOM 5189 N N . SER D 2 201 ? 56.898 5.814 87.579 1.00 114.03 241 SER D N 1
ATOM 5190 C CA . SER D 2 201 ? 56.912 4.375 87.807 1.00 117.87 241 SER D CA 1
ATOM 5191 C C . SER D 2 201 ? 55.913 3.996 88.895 1.00 120.21 241 SER D C 1
ATOM 5192 O O . SER D 2 201 ? 55.787 2.826 89.258 1.00 116.90 241 SER D O 1
ATOM 5195 N N . SER D 2 202 ? 55.206 4.998 89.409 1.00 118.12 242 SER D N 1
ATOM 5196 C CA . SER D 2 202 ? 54.208 4.786 90.450 1.00 118.51 242 SER D CA 1
ATOM 5197 C C . SER D 2 202 ? 52.797 4.727 89.874 1.00 117.23 242 SER D C 1
ATOM 5198 O O . SER D 2 202 ? 52.345 5.669 89.219 1.00 113.67 242 SER D O 1
ATOM 5201 N N . ILE D 2 203 ? 52.112 3.613 90.115 1.00 110.68 243 ILE D N 1
ATOM 5202 C CA . ILE D 2 203 ? 50.692 3.503 89.797 1.00 99.20 243 ILE D CA 1
ATOM 5203 C C . ILE D 2 203 ? 49.945 2.907 90.987 1.00 95.31 243 ILE D C 1
ATOM 5204 O O . ILE D 2 203 ? 50.214 1.784 91.411 1.00 95.46 243 ILE D O 1
ATOM 5209 N N . PRO D 2 204 ? 49.030 3.695 91.560 1.00 92.60 244 PRO D N 1
ATOM 5210 C CA . PRO D 2 204 ? 48.179 3.291 92.682 1.00 94.02 244 PRO D CA 1
ATOM 5211 C C . PRO D 2 204 ? 47.131 2.290 92.226 1.00 88.51 244 PRO D C 1
ATOM 5212 O O . PRO D 2 204 ? 46.958 2.096 91.021 1.00 87.22 244 PRO D O 1
ATOM 5216 N N . VAL D 2 205 ? 46.449 1.659 93.176 1.00 88.29 245 VAL D N 1
ATOM 5217 C CA . VAL D 2 205 ? 45.617 0.508 92.857 1.00 80.30 245 VAL D CA 1
ATOM 5218 C C . VAL D 2 205 ? 44.300 0.484 93.616 1.00 73.50 245 VAL D C 1
ATOM 5219 O O . VAL D 2 205 ? 44.234 0.861 94.784 1.00 78.68 245 VAL D O 1
ATOM 5223 N N . LEU D 2 206 ? 43.258 0.017 92.938 1.00 78.27 246 LEU D N 1
ATOM 5224 C CA . LEU D 2 206 ? 41.927 -0.089 93.521 1.00 75.59 246 LEU D CA 1
ATOM 5225 C C . LEU D 2 206 ? 41.461 -1.517 93.667 1.00 80.01 246 LEU D C 1
ATOM 5226 O O . LEU D 2 206 ? 41.567 -2.318 92.741 1.00 77.61 246 LEU D O 1
ATOM 5231 N N . ILE D 2 207 ? 40.934 -1.819 94.842 1.00 83.54 247 ILE D N 1
ATOM 5232 C CA . ILE D 2 207 ? 40.103 -2.990 95.017 1.00 80.94 247 ILE D CA 1
ATOM 5233 C C . ILE D 2 207 ? 38.695 -2.526 95.358 1.00 76.17 247 ILE D C 1
ATOM 5234 O O . ILE D 2 207 ? 38.458 -1.969 96.428 1.00 78.23 247 ILE D O 1
ATOM 5239 N N . ALA D 2 208 ? 37.772 -2.742 94.427 1.00 75.57 248 ALA D N 1
ATOM 5240 C CA . ALA D 2 208 ? 36.384 -2.327 94.596 1.00 73.36 248 ALA D CA 1
ATOM 5241 C C . ALA D 2 208 ? 35.467 -3.512 94.882 1.00 65.07 248 ALA D C 1
ATOM 5242 O O . ALA D 2 208 ? 35.303 -4.395 94.043 1.00 62.36 248 ALA D O 1
ATOM 5244 N N . ALA D 2 209 ? 34.871 -3.528 96.069 1.00 62.15 249 ALA D N 1
ATOM 5245 C CA . ALA D 2 209 ? 33.861 -4.527 96.388 1.00 62.27 249 ALA D CA 1
ATOM 5246 C C . ALA D 2 209 ? 32.515 -4.108 95.807 1.00 66.11 249 ALA D C 1
ATOM 5247 O O . ALA D 2 209 ? 31.851 -3.217 96.340 1.00 70.03 249 ALA D O 1
ATOM 5249 N N . ASN D 2 210 ? 32.120 -4.753 94.714 1.00 63.68 250 ASN D N 1
ATOM 5250 C CA . ASN D 2 210 ? 30.869 -4.431 94.037 1.00 61.85 250 ASN D CA 1
ATOM 5251 C C . ASN D 2 210 ? 29.650 -5.047 94.715 1.00 56.62 250 ASN D C 1
ATOM 5252 O O . ASN D 2 210 ? 29.768 -5.739 95.723 1.00 63.36 250 ASN D O 1
ATOM 5257 N N . LYS D 2 211 ? 28.478 -4.780 94.150 1.00 54.81 251 LYS D N 1
ATOM 5258 C CA . LYS D 2 211 ? 27.236 -5.419 94.572 1.00 59.97 251 LYS D CA 1
ATOM 5259 C C . LYS D 2 211 ? 26.863 -5.122 96.025 1.00 61.09 251 LYS D C 1
ATOM 5260 O O . LYS D 2 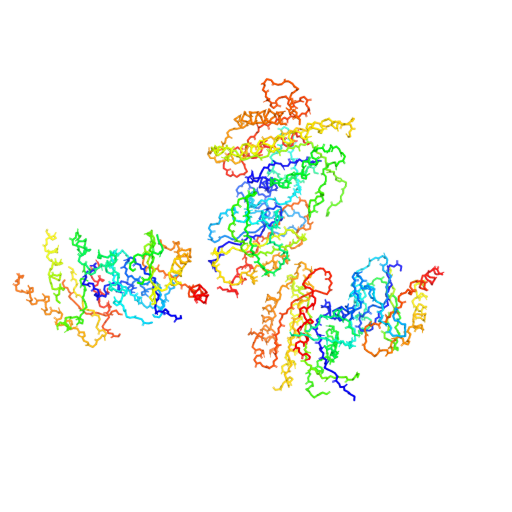211 ? 26.400 -6.005 96.748 1.00 63.75 251 LYS D O 1
ATOM 5266 N N . GLN D 2 212 ? 27.057 -3.879 96.447 1.00 62.34 252 GLN D N 1
ATOM 5267 C CA . GLN D 2 212 ? 26.714 -3.479 97.806 1.00 57.84 252 GLN D CA 1
ATOM 5268 C C . GLN D 2 212 ? 25.220 -3.210 97.949 1.00 60.19 252 GLN D C 1
ATOM 5269 O O . GLN D 2 212 ? 24.729 -2.955 99.047 1.00 63.53 252 GLN D O 1
ATOM 5275 N N . ASP D 2 213 ? 24.501 -3.266 96.831 1.00 64.63 253 ASP D N 1
ATOM 5276 C CA . ASP D 2 213 ? 23.046 -3.217 96.861 1.00 64.57 253 ASP D CA 1
ATOM 5277 C C . ASP D 2 213 ? 22.538 -4.539 97.415 1.00 67.72 253 ASP D C 1
ATOM 5278 O O . ASP D 2 213 ? 21.452 -4.620 97.996 1.00 68.35 253 ASP D O 1
ATOM 5283 N N . LEU D 2 214 ? 23.343 -5.578 97.221 1.00 68.35 254 LEU D N 1
ATOM 5284 C CA . LEU D 2 214 ? 23.075 -6.882 97.805 1.00 73.75 254 LEU D CA 1
ATOM 5285 C C . LEU D 2 214 ? 23.173 -6.802 99.321 1.00 78.97 254 LEU D C 1
ATOM 5286 O O . LEU D 2 214 ? 24.146 -6.283 99.865 1.00 78.37 254 LEU D O 1
ATOM 5291 N N . PHE D 2 215 ? 22.150 -7.313 99.994 1.00 80.63 255 PHE D N 1
ATOM 5292 C CA . PHE D 2 215 ? 22.100 -7.303 101.448 1.00 80.16 255 PHE D CA 1
ATOM 5293 C C . PHE D 2 215 ? 23.260 -8.118 102.007 1.00 84.57 255 PHE D C 1
ATOM 5294 O O . PHE D 2 215 ? 23.807 -7.808 103.067 1.00 86.02 255 PHE D O 1
ATOM 5302 N N . THR D 2 216 ? 23.638 -9.154 101.264 1.00 79.15 256 THR D N 1
ATOM 5303 C CA . THR D 2 216 ? 24.702 -10.063 101.667 1.00 78.75 256 THR D CA 1
ATOM 5304 C C . THR D 2 216 ? 26.089 -9.490 101.402 1.00 74.89 256 THR D C 1
ATOM 5305 O O . THR D 2 216 ? 27.094 -10.087 101.787 1.00 72.82 256 THR D O 1
ATOM 5309 N N . ALA D 2 217 ? 26.136 -8.337 100.743 1.00 76.58 257 ALA D N 1
ATOM 5310 C CA . ALA D 2 217 ? 27.398 -7.701 100.373 1.00 81.28 257 ALA D CA 1
ATOM 5311 C C . ALA D 2 217 ? 28.355 -7.543 101.551 1.00 81.53 257 ALA D C 1
ATOM 5312 O O . ALA D 2 217 ? 28.044 -6.868 102.533 1.00 84.52 257 ALA D O 1
ATOM 5314 N N . VAL D 2 218 ? 29.521 -8.172 101.440 1.00 77.96 258 VAL D N 1
ATOM 5315 C CA . VAL D 2 218 ? 30.597 -7.979 102.405 1.00 79.60 258 VAL D CA 1
ATOM 5316 C C . VAL D 2 218 ? 31.142 -6.557 102.302 1.00 77.57 258 VAL D C 1
ATOM 5317 O O . VAL D 2 218 ? 31.410 -6.070 101.206 1.00 88.38 258 VAL D O 1
ATOM 5321 N N . PRO D 2 219 ? 31.286 -5.883 103.448 1.00 71.00 259 PRO D N 1
ATOM 5322 C CA . PRO D 2 219 ? 31.764 -4.505 103.605 1.00 81.16 259 PRO D CA 1
ATOM 5323 C C . PRO D 2 219 ? 33.287 -4.344 103.446 1.00 87.44 259 PRO D C 1
ATOM 5324 O O . PRO D 2 219 ? 34.052 -5.141 103.979 1.00 88.15 259 PRO D O 1
ATOM 5328 N N . ALA D 2 220 ? 33.687 -3.295 102.724 1.00 79.90 260 ALA D N 1
ATOM 5329 C CA . ALA D 2 220 ? 35.078 -2.975 102.369 1.00 75.43 260 ALA D CA 1
ATOM 5330 C C . ALA D 2 220 ? 36.170 -3.343 103.381 1.00 87.54 260 ALA D C 1
ATOM 5331 O O . ALA D 2 220 ? 37.133 -4.028 103.030 1.00 88.17 260 ALA D O 1
ATOM 5333 N N . SER D 2 221 ? 36.044 -2.856 104.614 1.00 92.86 261 SER D N 1
ATOM 5334 C CA . SER D 2 221 ? 37.064 -3.079 105.643 1.00 90.56 261 SER D CA 1
ATOM 5335 C C . SER D 2 221 ? 37.253 -4.560 105.985 1.00 93.67 261 SER D C 1
ATOM 5336 O O . SER D 2 221 ? 38.384 -5.047 106.023 1.00 96.71 261 SER D O 1
ATOM 5339 N N . LEU D 2 222 ? 36.157 -5.272 106.238 1.00 86.78 262 LEU D N 1
ATOM 5340 C CA . LEU D 2 222 ? 36.234 -6.714 106.452 1.00 91.97 262 LEU D CA 1
ATOM 5341 C C . LEU D 2 222 ? 36.799 -7.409 105.214 1.00 90.16 262 LEU D C 1
ATOM 5342 O O . LEU D 2 222 ? 37.616 -8.323 105.329 1.00 91.06 262 LEU D O 1
ATOM 5347 N N . VAL D 2 223 ? 36.361 -6.982 104.033 1.00 91.96 263 VAL D N 1
ATOM 5348 C CA . VAL D 2 223 ? 36.872 -7.566 102.797 1.00 98.39 263 VAL D CA 1
ATOM 5349 C C . VAL D 2 223 ? 38.387 -7.363 102.717 1.00 91.52 263 VAL D C 1
ATOM 5350 O O . VAL D 2 223 ? 39.117 -8.324 102.511 1.00 86.71 263 VAL D O 1
ATOM 5354 N N . LYS D 2 224 ? 38.860 -6.130 102.903 1.00 89.77 264 LYS D N 1
ATOM 5355 C CA . LYS D 2 224 ? 40.303 -5.881 102.934 1.00 94.27 264 LYS D CA 1
ATOM 5356 C C . LYS D 2 224 ? 41.015 -6.889 103.843 1.00 99.26 264 LYS D C 1
ATOM 5357 O O . LYS D 2 224 ? 41.988 -7.518 103.431 1.00 103.08 264 LYS D O 1
ATOM 5363 N N . SER D 2 225 ? 40.502 -7.055 105.063 1.00 98.30 265 SER D N 1
ATOM 5364 C CA . SER D 2 225 ? 41.038 -8.017 106.035 1.00 97.66 265 SER D CA 1
ATOM 5365 C C . SER D 2 225 ? 41.076 -9.459 105.518 1.00 101.47 265 SER D C 1
ATOM 5366 O O . SER D 2 225 ? 42.076 -10.156 105.690 1.00 101.83 265 SER D O 1
ATOM 5369 N N . ARG D 2 226 ? 39.981 -9.908 104.912 1.00 101.44 266 ARG D N 1
ATOM 5370 C CA . ARG D 2 226 ? 39.916 -11.239 104.313 1.00 101.69 266 ARG D CA 1
ATOM 5371 C C . ARG D 2 226 ? 40.981 -11.412 103.242 1.00 100.37 266 ARG D C 1
ATOM 5372 O O . ARG D 2 226 ? 41.714 -12.403 103.214 1.00 100.06 266 ARG D O 1
ATOM 5380 N N . LEU D 2 227 ? 41.039 -10.422 102.362 1.00 97.18 267 LEU D N 1
ATOM 5381 C CA . LEU D 2 227 ? 42.006 -10.355 101.281 1.00 99.22 267 LEU D CA 1
ATOM 5382 C C . LEU D 2 227 ? 43.434 -10.535 101.793 1.00 108.88 267 LEU D C 1
ATOM 5383 O O . LEU D 2 227 ? 44.169 -11.397 101.311 1.00 112.70 267 LEU D O 1
ATOM 5388 N N . GLU D 2 228 ? 43.814 -9.729 102.781 1.00 110.79 268 GLU D N 1
ATOM 5389 C CA . GLU D 2 228 ? 45.143 -9.826 103.377 1.00 112.94 268 GLU D CA 1
ATOM 5390 C C . GLU D 2 228 ? 45.377 -11.156 104.105 1.00 113.14 268 GLU D C 1
ATOM 5391 O O . GLU D 2 228 ? 46.475 -11.701 104.046 1.00 111.00 268 GLU D O 1
ATOM 5397 N N . HIS D 2 229 ? 44.369 -11.678 104.801 1.00 111.91 269 HIS D N 1
ATOM 5398 C CA . HIS D 2 229 ? 44.490 -13.015 105.378 1.00 114.85 269 HIS D CA 1
ATOM 5399 C C . HIS D 2 229 ? 44.929 -13.995 104.295 1.00 117.43 269 HIS D C 1
ATOM 5400 O O . HIS D 2 229 ? 45.970 -14.636 104.429 1.00 121.93 269 HIS D O 1
ATOM 5407 N N . GLU D 2 230 ? 44.156 -14.063 103.211 1.00 115.69 270 GLU D N 1
ATOM 5408 C CA . GLU D 2 230 ? 44.388 -15.026 102.135 1.00 117.11 270 GLU D CA 1
ATOM 5409 C C . GLU D 2 230 ? 45.696 -14.769 101.415 1.00 118.04 270 GLU D C 1
ATOM 5410 O O . GLU D 2 230 ? 46.310 -15.697 100.886 1.00 120.24 270 GLU D O 1
ATOM 5416 N N . LEU D 2 231 ? 46.096 -13.497 101.387 1.00 119.96 271 LEU D N 1
ATOM 5417 C CA . LEU D 2 231 ? 47.407 -13.106 100.886 1.00 124.25 271 LEU D CA 1
ATOM 5418 C C . LEU D 2 231 ? 48.464 -13.859 101.636 1.00 127.50 271 LEU D C 1
ATOM 5419 O O . LEU D 2 231 ? 49.362 -14.380 101.029 1.00 125.00 271 LEU D O 1
ATOM 5424 N N . GLY D 2 232 ? 48.391 -13.896 102.959 1.00 126.53 272 GLY D N 1
ATOM 5425 C CA . GLY D 2 232 ? 49.359 -14.681 103.703 1.00 120.48 272 GLY D CA 1
ATOM 5426 C C . GLY D 2 232 ? 49.354 -16.138 103.260 1.00 122.42 272 GLY D C 1
ATOM 5427 O O . GLY D 2 232 ? 50.390 -16.699 102.885 1.00 124.50 272 GLY D O 1
ATOM 5428 N N . ARG D 2 233 ? 48.160 -16.731 103.282 1.00 119.16 273 ARG D N 1
ATOM 5429 C CA . ARG D 2 233 ? 47.926 -18.124 102.897 1.00 119.58 273 ARG D CA 1
ATOM 5430 C C . ARG D 2 233 ? 48.519 -18.486 101.532 1.00 123.72 273 ARG D C 1
ATOM 5431 O O . ARG D 2 233 ? 49.216 -19.495 101.406 1.00 125.40 273 ARG D O 1
ATOM 5439 N N . ILE D 2 234 ? 48.238 -17.675 100.512 1.00 124.83 274 ILE D N 1
ATOM 5440 C CA . ILE D 2 234 ? 48.729 -17.974 99.169 1.00 124.40 274 ILE D CA 1
ATOM 5441 C C . ILE D 2 234 ? 50.259 -17.926 99.115 1.00 126.77 274 ILE D C 1
ATOM 5442 O O . ILE D 2 234 ? 50.872 -18.801 98.507 1.00 129.40 274 ILE D O 1
ATOM 5447 N N . ARG D 2 235 ? 50.869 -16.935 99.767 1.00 127.27 275 ARG D N 1
ATOM 5448 C CA . ARG D 2 235 ? 52.330 -16.876 99.893 1.00 129.32 275 ARG D CA 1
ATOM 5449 C C . ARG D 2 235 ? 52.888 -18.213 100.381 1.00 129.84 275 ARG D C 1
ATOM 5450 O O . ARG D 2 235 ? 53.847 -18.734 99.822 1.00 128.69 275 ARG D O 1
ATOM 5458 N N . LYS D 2 236 ? 52.276 -18.761 101.427 1.00 126.13 276 LYS D N 1
ATOM 5459 C CA . LYS D 2 236 ? 52.655 -20.071 101.952 1.00 127.32 276 LYS D CA 1
ATOM 5460 C C . LYS D 2 236 ? 52.562 -21.145 100.873 1.00 128.87 276 LYS D C 1
ATOM 5461 O O . LYS D 2 236 ? 53.518 -21.887 100.637 1.00 130.94 276 LYS D O 1
ATOM 5467 N N . THR D 2 237 ? 51.399 -21.220 100.230 1.00 129.28 277 THR D N 1
ATOM 5468 C CA . THR D 2 237 ? 51.155 -22.168 99.145 1.00 127.94 277 THR D CA 1
ATOM 5469 C C . THR D 2 237 ? 51.979 -21.845 97.898 1.00 130.22 277 THR D C 1
ATOM 5470 O O . THR D 2 237 ? 52.655 -22.714 97.354 1.00 132.05 277 THR D O 1
ATOM 5474 N N . ARG D 2 238 ? 51.910 -20.595 97.447 1.00 131.39 278 ARG D N 1
ATOM 5475 C CA . ARG D 2 238 ? 52.616 -20.166 96.238 1.00 132.90 278 ARG D CA 1
ATOM 5476 C C . ARG D 2 238 ? 54.133 -20.243 96.367 1.00 135.38 278 ARG D C 1
ATOM 5477 O O . ARG D 2 238 ? 54.796 -20.797 95.488 1.00 135.97 278 ARG D O 1
ATOM 5485 N N . GLN D 2 239 ? 54.685 -19.679 97.440 1.00 134.89 279 GLN D N 1
ATOM 5486 C CA . GLN D 2 239 ? 56.117 -19.807 97.691 1.00 140.20 279 GLN D CA 1
ATOM 5487 C C . GLN D 2 239 ? 56.538 -21.264 97.568 1.00 140.14 279 GLN D C 1
ATOM 5488 O O . GLN D 2 239 ? 57.575 -21.573 96.985 1.00 139.64 279 GLN D O 1
ATOM 5494 N N . LYS D 2 240 ? 55.719 -22.161 98.107 1.00 137.72 280 LYS D N 1
ATOM 5495 C CA . LYS D 2 240 ? 56.062 -23.577 98.111 1.00 141.12 280 LYS D CA 1
ATOM 5496 C C . LYS D 2 240 ? 55.108 -24.397 97.242 1.00 135.34 280 LYS D C 1
ATOM 5497 O O . LYS D 2 240 ? 54.783 -24.016 96.117 1.00 131.56 280 LYS D O 1
ATOM 5503 N N . PHE D 2 270 ? 51.208 -11.044 106.387 1.00 125.65 310 PHE D N 1
ATOM 5504 C CA . PHE D 2 270 ? 51.340 -9.546 106.433 1.00 125.91 310 PHE D CA 1
ATOM 5505 C C . PHE D 2 270 ? 50.071 -8.715 106.082 1.00 124.71 310 PHE D C 1
ATOM 5506 O O . PHE D 2 270 ? 48.941 -8.994 106.510 1.00 117.58 310 PHE D O 1
ATOM 5514 N N . LYS D 2 271 ? 50.303 -7.545 105.505 1.00 125.11 311 LYS D N 1
ATOM 5515 C CA . LYS D 2 271 ? 49.168 -6.720 105.122 1.00 122.02 311 LYS D CA 1
ATOM 5516 C C . LYS D 2 271 ? 49.255 -6.030 103.754 1.00 119.50 311 LYS D C 1
ATOM 5517 O O . LYS D 2 271 ? 50.330 -5.835 103.188 1.00 120.90 311 LYS D O 1
ATOM 5523 N N . PHE D 2 272 ? 48.087 -5.673 103.229 1.00 115.42 312 PHE D N 1
ATOM 5524 C CA . PHE D 2 272 ? 47.985 -4.800 102.071 1.00 116.89 312 PHE D CA 1
ATOM 5525 C C . PHE D 2 272 ? 48.863 -3.588 102.245 1.00 115.50 312 PHE D C 1
ATOM 5526 O O . PHE D 2 272 ? 49.712 -3.297 101.411 1.00 112.62 312 PHE D O 1
ATOM 5534 N N . GLU D 2 273 ? 48.634 -2.900 103.357 1.00 111.81 313 GLU D N 1
ATOM 5535 C CA . GLU D 2 273 ? 49.188 -1.584 103.632 1.00 109.18 313 GLU D CA 1
ATOM 5536 C C . GLU D 2 273 ? 50.707 -1.525 103.512 1.00 106.81 313 GLU D C 1
ATOM 5537 O O . GLU D 2 273 ? 51.279 -0.450 103.334 1.00 98.78 313 GLU D O 1
ATOM 5543 N N . GLU D 2 274 ? 51.357 -2.680 103.614 1.00 113.72 314 GLU D N 1
ATOM 5544 C CA . GLU D 2 274 ? 52.799 -2.756 103.417 1.00 117.04 314 GLU D CA 1
ATOM 5545 C C . GLU D 2 274 ? 53.154 -2.303 102.003 1.00 114.51 314 GLU D C 1
ATOM 5546 O O . GLU D 2 274 ? 54.104 -1.549 101.805 1.00 114.35 314 GLU D O 1
ATOM 5552 N N . MET D 2 275 ? 52.366 -2.747 101.028 1.00 117.80 315 MET D N 1
ATOM 5553 C CA . MET D 2 275 ? 52.621 -2.438 99.624 1.00 119.52 315 MET D CA 1
ATOM 5554 C C . MET D 2 275 ? 52.616 -0.937 99.332 1.00 118.61 315 MET D C 1
ATOM 5555 O O . MET D 2 275 ? 53.458 -0.453 98.580 1.00 120.52 315 MET D O 1
ATOM 5560 N N . MET D 2 276 ? 51.661 -0.211 99.912 1.00 117.42 316 MET D N 1
ATOM 5561 C CA . MET D 2 276 ? 51.573 1.240 99.745 1.00 114.26 316 MET D CA 1
ATOM 5562 C C . MET D 2 276 ? 52.954 1.892 99.877 1.00 116.85 316 MET D C 1
ATOM 5563 O O . MET D 2 276 ? 53.327 2.753 99.079 1.00 112.36 316 MET D O 1
ATOM 5568 N N . GLU D 2 277 ? 53.717 1.447 100.871 1.00 122.57 317 GLU D N 1
ATOM 5569 C CA . GLU D 2 277 ? 55.108 1.866 101.040 1.00 126.57 317 GLU D CA 1
ATOM 5570 C C . GLU D 2 277 ? 55.964 1.484 99.826 1.00 122.09 317 GLU D C 1
ATOM 5571 O O . GLU D 2 277 ? 57.077 1.981 99.657 1.00 119.19 317 GLU D O 1
ATOM 5577 N N . PHE D 2 278 ? 55.433 0.605 98.981 1.00 120.33 318 PHE D N 1
ATOM 5578 C CA . PHE D 2 278 ? 56.173 0.073 97.838 1.00 118.86 318 PHE D CA 1
ATOM 5579 C C . PHE D 2 278 ? 55.791 0.789 96.540 1.00 120.11 318 PHE D C 1
ATOM 5580 O O . PHE D 2 278 ? 55.973 0.254 95.445 1.00 116.44 318 PHE D O 1
ATOM 5588 N N . ASP D 2 279 ? 55.236 1.991 96.682 1.00 121.68 319 ASP D N 1
ATOM 5589 C CA . ASP D 2 279 ? 55.009 2.919 95.567 1.00 122.74 319 ASP D CA 1
ATOM 5590 C C . ASP D 2 279 ? 53.733 2.681 94.764 1.00 118.68 319 ASP D C 1
ATOM 5591 O O . ASP D 2 279 ? 53.611 3.150 93.631 1.00 110.81 319 ASP D O 1
ATOM 5596 N N . MET D 2 280 ? 52.784 1.964 95.349 1.00 116.69 320 MET D N 1
ATOM 5597 C CA . MET D 2 280 ? 51.440 1.910 94.793 1.00 105.78 320 MET D CA 1
ATOM 5598 C C . MET D 2 280 ? 50.426 2.179 95.896 1.00 102.23 320 MET D C 1
ATOM 5599 O O . MET D 2 280 ? 50.329 1.422 96.863 1.00 103.43 320 MET D O 1
ATOM 5604 N N . GLU D 2 281 ? 49.687 3.276 95.762 1.00 97.44 321 GLU D N 1
ATOM 5605 C CA . GLU D 2 281 ? 48.630 3.573 96.714 1.00 93.71 321 GLU D CA 1
ATOM 5606 C C . GLU D 2 281 ? 47.520 2.547 96.547 1.00 89.77 321 GLU D C 1
ATOM 5607 O O . GLU D 2 281 ? 46.841 2.509 95.521 1.00 91.08 321 GLU D O 1
ATOM 5613 N N . VAL D 2 282 ? 47.353 1.708 97.562 1.00 87.35 322 VAL D N 1
ATOM 5614 C CA . VAL D 2 282 ? 46.365 0.641 97.525 1.00 79.76 322 VAL D CA 1
ATOM 5615 C C . VAL D 2 282 ? 45.185 0.984 98.420 1.00 80.66 322 VAL D C 1
ATOM 5616 O O . VAL D 2 282 ? 45.358 1.282 99.603 1.00 83.84 322 VAL D O 1
ATOM 5620 N N . GLU D 2 283 ? 43.984 0.946 97.856 1.00 77.33 323 GLU D N 1
ATOM 5621 C CA . GLU D 2 283 ? 42.801 1.337 98.604 1.00 75.79 323 GLU D CA 1
ATOM 5622 C C . GLU D 2 283 ? 41.601 0.450 98.296 1.00 76.28 323 GLU D C 1
ATOM 5623 O O . GLU D 2 283 ? 41.461 -0.066 97.185 1.00 74.45 323 GLU D O 1
ATOM 5629 N N . VAL D 2 284 ? 40.745 0.271 99.297 1.00 72.83 324 VAL D N 1
ATOM 5630 C CA . VAL D 2 284 ? 39.503 -0.461 99.120 1.00 69.44 324 VAL D CA 1
ATOM 5631 C C . VAL D 2 284 ? 38.316 0.447 99.391 1.00 70.23 324 VAL D C 1
ATOM 5632 O O . VAL D 2 284 ? 38.245 1.106 100.427 1.00 72.02 324 VAL D O 1
ATOM 5636 N N . MET D 2 285 ? 37.401 0.492 98.433 1.00 77.53 325 MET D N 1
ATOM 5637 C CA . MET D 2 285 ? 36.117 1.151 98.608 1.00 70.65 325 MET D CA 1
ATOM 5638 C C . MET D 2 285 ? 35.056 0.313 97.912 1.00 68.78 325 MET D C 1
ATOM 5639 O O . MET D 2 285 ? 35.336 -0.350 96.918 1.00 70.11 325 MET D O 1
ATOM 5644 N N . GLY D 2 286 ? 33.842 0.329 98.442 1.00 68.17 326 GLY D N 1
ATOM 5645 C CA . GLY D 2 286 ? 32.769 -0.455 97.864 1.00 64.51 326 GLY D CA 1
ATOM 5646 C C . GLY D 2 286 ? 31.810 0.387 97.051 1.00 67.05 326 GLY D C 1
ATOM 5647 O O . GLY D 2 286 ? 31.964 1.603 96.938 1.00 70.76 326 GLY D O 1
ATOM 5648 N N . GLY D 2 287 ? 30.809 -0.268 96.480 1.00 62.02 327 GLY D N 1
ATOM 5649 C CA . GLY D 2 287 ? 29.795 0.418 95.708 1.00 61.17 327 GLY D CA 1
ATOM 5650 C C . GLY D 2 287 ? 28.988 -0.591 94.929 1.00 65.76 327 GLY D C 1
ATOM 5651 O O . GLY D 2 287 ? 29.319 -1.777 94.914 1.00 63.79 327 GLY D O 1
ATOM 5652 N N . ASN D 2 288 ? 27.934 -0.126 94.273 1.00 61.16 328 ASN D N 1
ATOM 5653 C CA . ASN D 2 288 ? 27.107 -1.015 93.475 1.00 57.01 328 ASN D CA 1
ATOM 5654 C C . ASN D 2 288 ? 26.803 -0.406 92.122 1.00 57.89 328 ASN D C 1
ATOM 5655 O O . ASN D 2 288 ? 26.561 0.794 92.013 1.00 61.24 328 ASN D O 1
ATOM 5660 N N . VAL D 2 289 ? 26.834 -1.236 91.087 1.00 63.67 329 VAL D N 1
ATOM 5661 C CA . VAL D 2 289 ? 26.501 -0.780 89.747 1.00 59.58 329 VAL D CA 1
ATOM 5662 C C . VAL D 2 289 ? 24.989 -0.744 89.557 1.00 53.65 329 VAL D C 1
ATOM 5663 O O . VAL D 2 289 ? 24.454 0.168 88.928 1.00 54.10 329 VAL D O 1
ATOM 5667 N N . ILE D 2 290 ? 24.307 -1.741 90.114 1.00 54.19 330 ILE D N 1
ATOM 5668 C CA . ILE D 2 290 ? 22.862 -1.862 89.960 1.00 57.10 330 ILE D CA 1
ATOM 5669 C C . ILE D 2 290 ? 22.096 -1.653 91.264 1.00 62.36 330 ILE D C 1
ATOM 5670 O O . ILE D 2 290 ? 22.633 -1.847 92.354 1.00 60.39 330 ILE D O 1
ATOM 5675 N N . GLY D 2 291 ? 20.833 -1.260 91.131 1.00 62.01 331 GLY D N 1
ATOM 5676 C CA . GLY D 2 291 ? 19.938 -1.125 92.262 1.00 64.36 331 GLY D CA 1
ATOM 5677 C C . GLY D 2 291 ? 20.292 0.029 93.174 1.00 67.06 331 GLY D C 1
ATOM 5678 O O . GLY D 2 291 ? 21.129 0.869 92.842 1.00 62.46 331 GLY D O 1
ATOM 5679 N N . ASP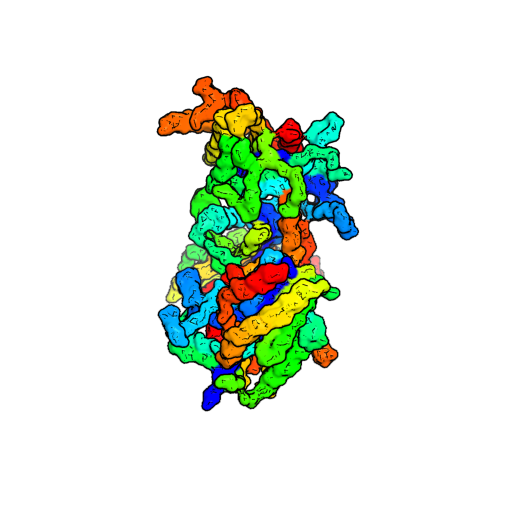 D 2 292 ? 19.643 0.065 94.333 1.00 69.69 332 ASP D N 1
ATOM 5680 C CA . ASP D 2 292 ? 19.885 1.106 95.317 1.00 69.72 332 ASP D CA 1
ATOM 5681 C C . ASP D 2 292 ? 21.028 0.692 96.233 1.00 66.64 332 ASP D C 1
ATOM 5682 O O . ASP D 2 292 ? 21.109 -0.461 96.655 1.00 60.60 332 ASP D O 1
ATOM 5687 N N . GLY D 2 293 ? 21.919 1.635 96.521 1.00 60.99 333 GLY D N 1
ATOM 5688 C CA . GLY D 2 293 ? 23.079 1.368 97.350 1.00 60.61 333 GLY D CA 1
ATOM 5689 C C . GLY D 2 293 ? 24.028 2.549 97.384 1.00 54.85 333 GLY D C 1
ATOM 5690 O O . GLY D 2 293 ? 23.623 3.675 97.104 1.00 59.91 333 GLY D O 1
ATOM 5691 N N . PRO D 2 294 ? 25.303 2.296 97.720 1.00 53.02 334 PRO D N 1
ATOM 5692 C CA . PRO D 2 294 ? 26.330 3.339 97.836 1.00 57.10 334 PRO D CA 1
ATOM 5693 C C . PRO D 2 294 ? 26.561 4.120 96.540 1.00 68.42 334 PRO D C 1
ATOM 5694 O O . PRO D 2 294 ? 26.909 5.300 96.590 1.00 67.44 334 PRO D O 1
ATOM 5698 N N . GLY D 2 295 ? 26.379 3.467 95.397 1.00 69.24 335 GLY D N 1
ATOM 5699 C CA . GLY D 2 295 ? 26.625 4.104 94.116 1.00 67.04 335 GLY D CA 1
ATOM 5700 C C . GLY D 2 295 ? 28.067 3.947 93.678 1.00 66.54 335 GLY D C 1
ATOM 5701 O O . GLY D 2 295 ? 28.892 3.419 94.423 1.00 66.58 335 GLY D O 1
ATOM 5702 N N . ALA D 2 296 ? 28.374 4.411 92.470 1.00 68.42 336 ALA D N 1
ATOM 5703 C CA . ALA D 2 296 ? 29.721 4.282 91.919 1.00 68.67 336 ALA D CA 1
ATOM 5704 C C . ALA D 2 296 ? 30.494 5.594 91.982 1.00 72.14 336 ALA D C 1
ATOM 5705 O O . ALA D 2 296 ? 31.642 5.663 91.544 1.00 68.72 336 ALA D O 1
ATOM 5707 N N . GLU D 2 297 ? 29.859 6.627 92.527 1.00 73.17 337 GLU D N 1
ATOM 5708 C CA . GLU D 2 297 ? 30.492 7.931 92.674 1.00 63.24 337 GLU D CA 1
ATOM 5709 C C . GLU D 2 297 ? 31.841 7.829 93.360 1.00 61.70 337 GLU D C 1
ATOM 5710 O O . GLU D 2 297 ? 32.806 8.475 92.963 1.00 64.95 337 GLU D O 1
ATOM 5716 N N . ARG D 2 298 ? 31.895 6.995 94.387 1.00 61.61 338 ARG D N 1
ATOM 5717 C CA . ARG D 2 298 ? 33.088 6.844 95.202 1.00 69.57 338 ARG D CA 1
ATOM 5718 C C . ARG D 2 298 ? 34.288 6.380 94.376 1.00 70.25 338 ARG D C 1
ATOM 5719 O O . ARG D 2 298 ? 35.359 6.983 94.432 1.00 73.74 338 ARG D O 1
ATOM 5727 N N . TRP D 2 299 ? 34.105 5.310 93.610 1.00 69.00 339 TRP D N 1
ATOM 5728 C CA . TRP D 2 299 ? 35.158 4.811 92.733 1.00 69.36 339 TRP D CA 1
ATOM 5729 C C . TRP D 2 299 ? 35.552 5.863 91.716 1.00 71.05 339 TRP D C 1
ATOM 5730 O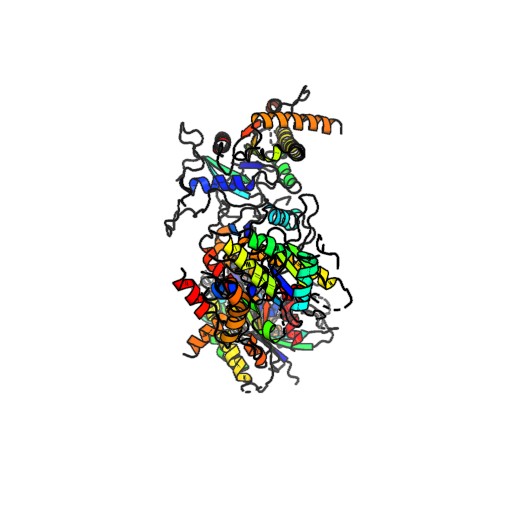 O . TRP D 2 299 ? 36.711 6.267 91.631 1.00 76.74 339 TRP D O 1
ATOM 5741 N N . TRP D 2 300 ? 34.561 6.289 90.942 1.00 69.56 340 TRP D N 1
ATOM 5742 C CA . TRP D 2 300 ? 34.757 7.247 89.867 1.00 71.55 340 TRP D CA 1
ATOM 5743 C C . TRP D 2 300 ? 35.455 8.519 90.339 1.00 78.89 340 TRP D C 1
ATOM 5744 O O . TRP D 2 300 ? 36.293 9.073 89.628 1.00 82.13 340 TRP D O 1
ATOM 5755 N N . ARG D 2 301 ? 35.105 8.984 91.534 1.00 75.16 341 ARG D N 1
ATOM 5756 C CA . ARG D 2 301 ? 35.793 10.128 92.115 1.00 69.55 341 ARG D CA 1
ATOM 5757 C C . ARG D 2 301 ? 37.267 9.818 92.304 1.00 74.23 341 ARG D C 1
ATOM 5758 O O . ARG D 2 301 ? 38.118 10.689 92.130 1.00 81.30 341 ARG D O 1
ATOM 5766 N N . TRP D 2 302 ? 37.569 8.570 92.647 1.00 77.30 342 TRP D N 1
ATOM 5767 C CA . TRP D 2 302 ? 38.937 8.215 93.002 1.00 86.09 342 TRP D CA 1
ATOM 5768 C C . TRP D 2 302 ? 39.826 8.049 91.780 1.00 88.92 342 TRP D C 1
ATOM 5769 O O . TRP D 2 302 ? 40.994 8.431 91.806 1.00 95.47 342 TRP D O 1
ATOM 5780 N N . ILE D 2 303 ? 39.282 7.480 90.711 1.00 89.85 343 ILE D N 1
ATOM 5781 C CA . ILE D 2 303 ? 40.051 7.349 89.480 1.00 91.32 343 ILE D CA 1
ATOM 5782 C C . ILE D 2 303 ? 40.445 8.738 88.981 1.00 90.24 343 ILE D C 1
ATOM 5783 O O . ILE D 2 303 ? 41.564 8.941 88.510 1.00 93.88 343 ILE D O 1
ATOM 5788 N N . GLY D 2 304 ? 39.529 9.694 89.101 1.00 79.48 344 GLY D N 1
ATOM 5789 C CA . GLY D 2 304 ? 39.829 11.068 88.749 1.00 84.58 344 GLY D CA 1
ATOM 5790 C C . GLY D 2 304 ? 41.026 11.549 89.542 1.00 94.91 344 GLY D C 1
ATOM 5791 O O . GLY D 2 304 ? 41.851 12.314 89.045 1.00 98.09 344 GLY D O 1
ATOM 5792 N N . GLU D 2 305 ? 41.125 11.079 90.781 1.00 92.76 345 GLU D N 1
ATOM 5793 C CA . GLU D 2 305 ? 42.245 11.425 91.646 1.00 92.29 345 GLU D CA 1
ATOM 5794 C C . GLU D 2 305 ? 43.565 10.924 91.073 1.00 89.02 345 GLU D C 1
ATOM 5795 O O . GLU D 2 305 ? 44.632 11.381 91.474 1.00 94.58 345 GLU D O 1
ATOM 5801 N N . ARG D 2 306 ? 43.499 9.988 90.133 1.00 87.73 346 ARG D N 1
ATOM 5802 C CA . ARG D 2 306 ? 44.717 9.331 89.681 1.00 95.56 346 ARG D CA 1
ATOM 5803 C C . ARG D 2 306 ? 45.050 9.515 88.197 1.00 90.71 346 ARG D C 1
ATOM 5804 O O . ARG D 2 306 ? 46.210 9.387 87.811 1.00 91.05 346 ARG D O 1
ATOM 5812 N N . ILE D 2 307 ? 44.065 9.821 87.360 1.00 87.05 347 ILE D N 1
ATOM 5813 C CA . ILE D 2 307 ? 44.393 10.155 85.979 1.00 83.41 347 ILE D CA 1
ATOM 5814 C C . ILE D 2 307 ? 44.759 11.630 85.903 1.00 88.21 347 ILE D C 1
ATOM 5815 O O . ILE D 2 307 ? 45.520 12.130 86.733 1.00 93.39 347 ILE D O 1
ATOM 5820 N N . MET E 1 9 ? 49.327 17.357 126.724 1.00 106.62 1 MET E N 1
ATOM 5821 C CA . MET E 1 9 ? 49.588 18.703 126.224 1.00 109.63 1 MET E CA 1
ATOM 5822 C C . MET E 1 9 ? 50.153 19.608 127.312 1.00 104.91 1 MET E C 1
ATOM 5823 O O . MET E 1 9 ? 51.365 19.670 127.517 1.00 107.89 1 MET E O 1
ATOM 5828 N N . SER E 1 10 ? 49.266 20.309 128.008 1.00 100.53 2 SER E N 1
ATOM 5829 C CA . SER E 1 10 ? 49.675 21.249 129.041 1.00 101.03 2 SER E CA 1
ATOM 5830 C C . SER E 1 10 ? 49.634 20.605 130.423 1.00 100.95 2 SER E C 1
ATOM 5831 O O . SER E 1 10 ? 49.766 21.288 131.438 1.00 102.45 2 SER E O 1
ATOM 5834 N N . LEU E 1 11 ? 49.456 19.288 130.459 1.00 96.88 3 LEU E N 1
ATOM 5835 C CA . LEU E 1 11 ? 49.303 18.578 131.725 1.00 91.52 3 LEU E CA 1
ATOM 5836 C C . LEU E 1 11 ? 50.587 17.862 132.137 1.00 91.43 3 LEU E C 1
ATOM 5837 O O . LEU E 1 11 ? 51.252 17.227 131.317 1.00 92.84 3 LEU E O 1
ATOM 5842 N N . ASP E 1 12 ? 50.924 17.974 133.419 1.00 90.79 4 ASP E N 1
ATOM 5843 C CA . ASP E 1 12 ? 52.134 17.366 133.959 1.00 87.25 4 ASP E CA 1
ATOM 5844 C C . ASP E 1 12 ? 51.972 15.868 134.146 1.00 84.29 4 ASP E C 1
ATOM 5845 O O . ASP E 1 12 ? 52.662 15.079 133.507 1.00 90.64 4 ASP E O 1
ATOM 5850 N N . ALA E 1 13 ? 51.057 15.484 135.028 1.00 83.47 5 ALA E N 1
ATOM 5851 C CA . ALA E 1 13 ? 50.855 14.078 135.347 1.00 85.71 5 ALA E CA 1
ATOM 5852 C C . ALA E 1 13 ? 49.406 13.778 135.712 1.00 87.24 5 ALA E C 1
ATOM 5853 O O . ALA E 1 13 ? 48.644 14.672 136.077 1.00 88.64 5 ALA E O 1
ATOM 5855 N N . PHE E 1 14 ? 49.034 12.509 135.595 1.00 85.70 6 PHE E N 1
ATOM 5856 C CA . PHE E 1 14 ? 47.745 12.021 136.070 1.00 78.53 6 PHE E CA 1
ATOM 5857 C C . PHE E 1 14 ? 47.999 10.708 136.792 1.00 74.51 6 PHE E C 1
ATOM 5858 O O . PHE E 1 14 ? 48.710 9.837 136.287 1.00 75.60 6 PHE E O 1
ATOM 5866 N N . GLU E 1 15 ? 47.430 10.575 137.983 1.00 68.78 7 GLU E N 1
ATOM 5867 C CA . GLU E 1 15 ? 47.543 9.338 138.733 1.00 71.80 7 GLU E CA 1
ATOM 5868 C C . GLU E 1 15 ? 46.170 8.869 139.177 1.00 64.38 7 GLU E C 1
ATOM 5869 O O . GLU E 1 15 ? 45.293 9.677 139.470 1.00 65.56 7 GLU E O 1
ATOM 5875 N N . ILE E 1 16 ? 45.980 7.557 139.204 1.00 70.22 8 ILE E N 1
ATOM 5876 C CA . ILE E 1 16 ? 44.759 6.984 139.748 1.00 75.41 8 ILE E CA 1
ATOM 5877 C C . ILE E 1 16 ? 45.116 6.215 141.006 1.00 74.03 8 ILE E C 1
ATOM 5878 O O . ILE E 1 16 ? 45.920 5.282 140.974 1.00 76.16 8 ILE E O 1
ATOM 5883 N N . LEU E 1 17 ? 44.523 6.622 142.121 1.00 72.82 9 LEU E N 1
ATOM 5884 C CA . LEU E 1 17 ? 45.032 6.206 143.415 1.00 78.84 9 LEU E CA 1
ATOM 5885 C C . LEU E 1 17 ? 44.008 5.489 144.275 1.00 82.62 9 LEU E C 1
ATOM 5886 O O . LEU E 1 17 ? 42.800 5.603 144.074 1.00 83.36 9 LEU E O 1
ATOM 5891 N N . THR E 1 18 ? 44.523 4.754 145.251 1.00 86.89 10 THR E N 1
ATOM 5892 C CA . THR E 1 18 ? 43.704 3.966 146.151 1.00 87.81 10 THR E CA 1
ATOM 5893 C C . THR E 1 18 ? 43.757 4.590 147.536 1.00 88.67 10 THR E C 1
ATOM 5894 O O . THR E 1 18 ? 44.731 5.258 147.877 1.00 84.76 10 THR E O 1
ATOM 5898 N N . THR E 1 19 ? 42.713 4.385 148.331 1.00 89.67 11 THR E N 1
ATOM 5899 C CA . THR E 1 19 ? 42.751 4.796 149.728 1.00 88.92 11 THR E CA 1
ATOM 5900 C C . THR E 1 19 ? 43.966 4.198 150.436 1.00 94.79 11 THR E C 1
ATOM 5901 O O . THR E 1 19 ? 44.579 4.844 151.280 1.00 99.32 11 THR E O 1
ATOM 5905 N N . SER E 1 20 ? 44.315 2.966 150.081 1.00 90.40 12 SER E N 1
ATOM 5906 C CA . SER E 1 20 ? 45.467 2.295 150.673 1.00 88.23 12 SER E CA 1
ATOM 5907 C C . SER E 1 20 ? 46.756 3.105 150.525 1.00 89.68 12 SER E C 1
ATOM 5908 O O . SER E 1 20 ? 47.616 3.087 151.406 1.00 92.87 12 SER E O 1
ATOM 5911 N N . GLY E 1 21 ? 46.888 3.811 149.407 1.00 86.25 13 GLY E N 1
ATOM 5912 C CA . GLY E 1 21 ? 48.082 4.590 149.142 1.00 85.49 13 GLY E CA 1
ATOM 5913 C C . GLY E 1 21 ? 48.831 4.109 147.914 1.00 83.44 13 GLY E C 1
ATOM 5914 O O . GLY E 1 21 ? 49.879 4.648 147.566 1.00 83.87 13 GLY E O 1
ATOM 5915 N N . VAL E 1 22 ? 48.288 3.093 147.254 1.00 79.94 14 VAL E N 1
ATOM 5916 C CA . VAL E 1 22 ? 48.910 2.541 146.057 1.00 82.80 14 VAL E CA 1
ATOM 5917 C C . VAL E 1 22 ? 48.333 3.148 144.785 1.00 85.38 14 VAL E C 1
ATOM 5918 O O . VAL E 1 22 ? 47.116 3.270 144.634 1.00 88.54 14 VAL E O 1
ATOM 5922 N N . VAL E 1 23 ? 49.218 3.530 143.872 1.00 77.23 15 VAL E N 1
ATOM 5923 C CA . VAL E 1 23 ? 48.796 4.030 142.574 1.00 77.84 15 VAL E CA 1
ATOM 5924 C C . VAL E 1 23 ? 48.285 2.888 141.713 1.00 82.01 15 VAL E C 1
ATOM 5925 O O . VAL E 1 23 ? 48.969 1.882 141.541 1.00 85.66 15 VAL E O 1
ATOM 5929 N N . LEU E 1 24 ? 47.080 3.043 141.174 1.00 87.67 16 LEU E N 1
ATOM 5930 C CA . LEU E 1 24 ? 46.527 2.048 140.263 1.00 85.59 16 LEU E CA 1
ATOM 5931 C C . LEU E 1 24 ? 46.951 2.332 138.830 1.00 80.62 16 LEU E C 1
ATOM 5932 O O . LEU E 1 24 ? 47.157 1.411 138.041 1.00 83.33 16 LEU E O 1
ATOM 5937 N N . TRP E 1 25 ? 47.087 3.614 138.503 1.00 76.60 17 TRP E N 1
ATOM 5938 C CA . TRP E 1 25 ? 47.392 4.028 137.139 1.00 79.64 17 TRP E CA 1
ATOM 5939 C C . TRP E 1 25 ? 48.147 5.357 137.114 1.00 82.71 17 TRP E C 1
ATOM 5940 O O . TRP E 1 25 ? 48.025 6.162 138.039 1.00 83.14 17 TRP E O 1
ATOM 5951 N N . SER E 1 26 ? 48.918 5.590 136.054 1.00 81.13 18 SER E N 1
ATOM 5952 C CA . SER E 1 26 ? 49.764 6.779 135.990 1.00 80.01 18 SER E CA 1
ATOM 5953 C C . SER E 1 26 ? 50.072 7.270 134.578 1.00 83.11 18 SER E C 1
ATOM 5954 O O . SER E 1 26 ? 50.079 6.497 133.620 1.00 77.63 18 SER E O 1
ATOM 5957 N N . ARG E 1 27 ? 50.332 8.571 134.471 1.00 83.01 19 ARG E N 1
ATOM 5958 C CA . ARG E 1 27 ? 50.913 9.151 133.266 1.00 81.08 19 ARG E CA 1
ATOM 5959 C C . ARG E 1 27 ? 52.041 10.119 133.627 1.00 87.67 19 ARG E C 1
ATOM 5960 O O . ARG E 1 27 ? 51.912 10.917 134.559 1.00 81.95 19 ARG E O 1
ATOM 5968 N N . THR E 1 28 ? 53.140 10.031 132.879 1.00 94.48 20 THR E N 1
ATOM 5969 C CA . THR E 1 28 ? 54.303 10.910 133.029 1.00 86.75 20 THR E CA 1
ATOM 5970 C C . THR E 1 28 ? 54.765 11.057 134.478 1.00 78.42 20 THR E C 1
ATOM 5971 O O . THR E 1 28 ? 54.567 10.164 135.301 1.00 75.79 20 THR E O 1
ATOM 5975 N N . PRO E 1 31 ? 55.815 14.858 133.998 1.00 101.77 23 PRO E N 1
ATOM 5976 C CA . PRO E 1 31 ? 56.736 14.264 134.972 1.00 96.21 23 PRO E CA 1
ATOM 5977 C C . PRO E 1 31 ? 56.971 15.146 136.197 1.00 93.60 23 PRO E C 1
ATOM 5978 O O . PRO E 1 31 ? 57.688 16.145 136.126 1.00 89.13 23 PRO E O 1
ATOM 5982 N N . VAL E 1 32 ? 56.366 14.750 137.314 1.00 97.18 24 VAL E N 1
ATOM 5983 C CA . VAL E 1 32 ? 56.457 15.482 138.571 1.00 93.83 24 VAL E CA 1
ATOM 5984 C C . VAL E 1 32 ? 56.876 14.544 139.700 1.00 97.83 24 VAL E C 1
ATOM 5985 O O . VAL E 1 32 ? 56.625 13.341 139.635 1.00 103.34 24 VAL E O 1
ATOM 5989 N N . ASN E 1 33 ? 57.516 15.090 140.731 1.00 105.76 25 ASN E N 1
ATOM 5990 C CA . ASN E 1 33 ? 57.949 14.277 141.862 1.00 113.23 25 ASN E CA 1
ATOM 5991 C C . ASN E 1 33 ? 56.824 14.016 142.860 1.00 111.38 25 ASN E C 1
ATOM 5992 O O . ASN E 1 33 ? 55.886 14.807 142.978 1.00 102.65 25 ASN E O 1
ATOM 5997 N N . PRO E 1 34 ? 56.931 12.893 143.585 1.00 113.77 26 PRO E N 1
ATOM 5998 C CA . PRO E 1 34 ? 55.909 12.257 144.424 1.00 110.04 26 PRO E CA 1
ATOM 5999 C C . PRO E 1 34 ? 55.333 13.143 145.528 1.00 105.95 26 PRO E C 1
ATOM 6000 O O . PRO E 1 34 ? 54.124 13.081 145.759 1.00 103.87 26 PRO E O 1
ATOM 6004 N N . SER E 1 35 ? 56.165 13.946 146.187 1.00 109.18 27 SER E N 1
ATOM 6005 C CA . SER E 1 35 ? 55.705 14.752 147.316 1.00 109.24 27 SER E CA 1
ATOM 6006 C C . SER E 1 35 ? 54.531 15.656 146.948 1.00 110.35 27 SER E C 1
ATOM 6007 O O . SER E 1 35 ? 53.654 15.890 147.770 1.00 105.53 27 SER E O 1
ATOM 6010 N N . VAL E 1 36 ? 54.507 16.150 145.713 1.00 113.68 28 VAL E N 1
ATOM 6011 C CA . VAL E 1 36 ? 53.400 16.986 145.250 1.00 104.74 28 VAL E CA 1
ATOM 6012 C C . VAL E 1 36 ? 52.056 16.298 145.488 1.00 101.71 28 VAL E C 1
ATOM 6013 O O . VAL E 1 36 ? 51.114 16.917 145.980 1.00 100.33 28 VAL E O 1
ATOM 6017 N N . VAL E 1 37 ? 51.979 15.015 145.146 1.00 101.25 29 VAL E N 1
ATOM 6018 C CA . VAL E 1 37 ? 50.797 14.215 145.450 1.00 93.76 29 VAL E CA 1
ATOM 6019 C C . VAL E 1 37 ? 50.873 13.716 146.886 1.00 94.89 29 VAL E C 1
ATOM 6020 O O . VAL E 1 37 ? 49.879 13.717 147.611 1.00 96.03 29 VAL E O 1
ATOM 6024 N N . ASN E 1 38 ? 52.065 13.283 147.285 1.00 98.46 30 ASN E N 1
ATOM 6025 C CA . ASN E 1 38 ? 52.326 12.876 148.661 1.00 99.40 30 ASN E CA 1
ATOM 6026 C C . ASN E 1 38 ? 51.972 13.968 149.665 1.00 103.02 30 ASN E C 1
ATOM 6027 O O . ASN E 1 38 ? 51.321 13.703 150.674 1.00 100.11 30 ASN E O 1
ATOM 6032 N N . ASP E 1 39 ? 52.409 15.193 149.395 1.00 107.03 31 ASP E N 1
ATOM 6033 C CA . ASP E 1 39 ? 52.030 16.319 150.237 1.00 104.95 31 ASP E CA 1
ATOM 6034 C C . ASP E 1 39 ? 50.529 16.551 150.123 1.00 103.06 31 ASP E C 1
ATOM 6035 O O . ASP E 1 39 ? 49.845 16.640 151.135 1.00 102.15 31 ASP E O 1
ATOM 6040 N N . PHE E 1 40 ? 50.022 16.611 148.893 1.00 103.26 32 PHE E N 1
ATOM 6041 C CA . PHE E 1 40 ? 48.599 16.861 148.632 1.00 105.36 32 PHE E CA 1
ATOM 6042 C C . PHE E 1 40 ? 47.661 15.854 149.306 1.00 105.77 32 PHE E C 1
ATOM 6043 O O . PHE E 1 40 ? 46.680 16.247 149.937 1.00 106.51 32 PHE E O 1
ATOM 6051 N N . ILE E 1 41 ? 47.944 14.563 149.172 1.00 108.98 33 ILE E N 1
ATOM 6052 C CA . ILE E 1 41 ? 47.094 13.550 149.792 1.00 105.66 33 ILE E CA 1
ATOM 6053 C C . ILE E 1 41 ? 46.931 13.810 151.289 1.00 104.11 33 ILE E C 1
ATOM 6054 O O . ILE E 1 41 ? 45.900 13.484 151.881 1.00 102.33 33 ILE E O 1
ATOM 6059 N N . THR E 1 42 ? 47.951 14.419 151.887 1.00 103.87 34 THR E N 1
ATOM 6060 C CA . THR E 1 42 ? 47.954 14.702 153.316 1.00 105.71 34 THR E CA 1
ATOM 6061 C C . THR E 1 42 ? 46.951 15.793 153.704 1.00 103.31 34 THR E C 1
ATOM 6062 O O . THR E 1 42 ? 46.071 15.552 154.528 1.00 105.25 34 THR E O 1
ATOM 6066 N N . ASP E 1 43 ? 47.069 16.983 153.118 1.00 102.08 35 ASP E N 1
ATOM 6067 C CA . ASP E 1 43 ? 46.231 18.101 153.559 1.00 105.08 35 ASP E CA 1
ATOM 6068 C C . ASP E 1 43 ? 44.742 17.865 153.297 1.00 107.40 35 ASP E C 1
ATOM 6069 O O . ASP E 1 43 ? 43.903 18.203 154.130 1.00 115.13 35 ASP E O 1
ATOM 6074 N N . VAL E 1 44 ? 44.410 17.279 152.152 1.00 104.16 36 VAL E N 1
ATOM 6075 C CA . VAL E 1 44 ? 43.007 17.135 151.770 1.00 100.77 36 VAL E CA 1
ATOM 6076 C C . VAL E 1 44 ? 42.330 15.923 152.411 1.00 101.28 36 VAL E C 1
ATOM 6077 O O . VAL E 1 44 ? 41.156 15.985 152.774 1.00 102.42 36 VAL E O 1
ATOM 6081 N N . PHE E 1 45 ? 43.066 14.827 152.559 1.00 98.73 37 PHE E N 1
ATOM 6082 C CA . PHE E 1 45 ? 42.473 13.600 153.078 1.00 99.23 37 PHE E CA 1
ATOM 6083 C C . PHE E 1 45 ? 42.780 13.355 154.551 1.00 115.59 37 PHE E C 1
ATOM 6084 O O . PHE E 1 45 ? 41.879 13.028 155.322 1.00 126.49 37 PHE E O 1
ATOM 6092 N N . ILE E 1 46 ? 44.040 13.505 154.947 1.00 118.66 38 ILE E N 1
ATOM 6093 C CA . ILE E 1 46 ? 44.403 13.332 156.352 1.00 117.09 38 ILE E CA 1
ATOM 6094 C C . ILE E 1 46 ? 44.226 14.624 157.146 1.00 113.59 38 ILE E C 1
ATOM 6095 O O . ILE E 1 46 ? 43.648 14.621 158.233 1.00 111.92 38 ILE E O 1
ATOM 6100 N N . GLU E 1 47 ? 44.736 15.721 156.594 1.00 109.29 39 GLU E N 1
ATOM 6101 C CA . GLU E 1 47 ? 44.667 17.027 157.237 1.00 104.10 39 GLU E CA 1
ATOM 6102 C C . GLU E 1 47 ? 43.231 17.533 157.306 1.00 110.62 39 GLU E C 1
ATOM 6103 O O . GLU E 1 47 ? 42.415 17.020 158.069 1.00 118.79 39 GLU E O 1
ATOM 6109 N N . GLY E 1 54 ? 30.509 15.416 143.983 1.00 78.77 46 GLY E N 1
ATOM 6110 C CA . GLY E 1 54 ? 31.063 16.539 143.250 1.00 86.50 46 GLY E CA 1
ATOM 6111 C C . GLY E 1 54 ? 32.197 16.136 142.327 1.00 81.52 46 GLY E C 1
ATOM 6112 O O . GLY E 1 54 ? 32.839 15.105 142.527 1.00 82.04 46 GLY E O 1
ATOM 6113 N N . SER E 1 55 ? 32.442 16.954 141.309 1.00 79.18 47 SER E N 1
ATOM 6114 C CA . SER E 1 55 ? 33.517 16.703 140.357 1.00 85.37 47 SER E CA 1
ATOM 6115 C C . SER E 1 55 ? 34.473 17.892 140.332 1.00 86.73 47 SER E C 1
ATOM 6116 O O . SER E 1 55 ? 35.685 17.734 140.171 1.00 72.45 47 SER E O 1
ATOM 6119 N N . LYS E 1 56 ? 33.899 19.083 140.478 1.00 91.44 48 LYS E N 1
ATOM 6120 C CA . LYS E 1 56 ? 34.656 20.317 140.647 1.00 88.15 48 LYS E CA 1
ATOM 6121 C C . LYS E 1 56 ? 34.703 20.650 142.135 1.00 97.34 48 LYS E C 1
ATOM 6122 O O . LYS E 1 56 ? 33.666 20.662 142.802 1.00 93.13 48 LYS E O 1
ATOM 6128 N N . ASN E 1 57 ? 35.897 20.917 142.657 1.00 98.11 49 ASN E N 1
ATOM 6129 C CA . ASN E 1 57 ? 36.078 20.995 144.105 1.00 90.76 49 ASN E CA 1
ATOM 6130 C C . ASN E 1 57 ? 36.926 22.147 144.624 1.00 92.97 49 ASN E C 1
ATOM 6131 O O . ASN E 1 57 ? 37.437 22.966 143.860 1.00 87.81 49 ASN E O 1
ATOM 6136 N N . GLY E 1 58 ? 37.072 22.182 145.946 1.00 97.63 50 GLY E N 1
ATOM 6137 C CA . GLY E 1 58 ? 37.947 23.126 146.609 1.00 87.68 50 GLY E CA 1
ATOM 6138 C C . GLY E 1 58 ? 39.382 22.919 146.173 1.00 91.53 50 GLY E C 1
ATOM 6139 O O . GLY E 1 58 ? 39.683 22.003 145.409 1.00 91.58 50 GLY E O 1
ATOM 6140 N N . GLY E 1 59 ? 40.275 23.767 146.666 1.00 97.02 51 GLY E N 1
ATOM 6141 C CA . GLY E 1 59 ? 41.647 23.769 146.201 1.00 96.24 51 GLY E CA 1
ATOM 6142 C C . GLY E 1 59 ? 41.756 24.575 144.921 1.00 90.89 51 GLY E C 1
ATOM 6143 O O . GLY E 1 59 ? 40.748 25.053 144.393 1.00 75.23 51 GLY E O 1
ATOM 6144 N N . LEU E 1 74 ? 45.116 21.366 142.464 1.00 82.77 66 LEU E N 1
ATOM 6145 C CA . LEU E 1 74 ? 45.003 20.646 141.201 1.00 73.35 66 LEU E CA 1
ATOM 6146 C C . LEU E 1 74 ? 43.876 19.620 141.274 1.00 75.50 66 LEU E C 1
ATOM 6147 O O . LEU E 1 74 ? 43.650 19.002 142.313 1.00 76.25 66 LEU E O 1
ATOM 6152 N N . ARG E 1 75 ? 43.188 19.438 140.152 1.00 81.42 67 ARG E N 1
ATOM 6153 C CA . ARG E 1 75 ? 41.896 18.752 140.112 1.00 83.18 67 ARG E CA 1
ATOM 6154 C C . ARG E 1 75 ? 41.900 17.293 140.569 1.00 76.86 67 ARG E C 1
ATOM 6155 O O . ARG E 1 75 ? 42.820 16.533 140.269 1.00 72.36 67 ARG E O 1
ATOM 6163 N N . TRP E 1 76 ? 40.847 16.918 141.293 1.00 76.42 68 TRP E N 1
ATOM 6164 C CA . TRP E 1 76 ? 40.680 15.554 141.781 1.00 76.32 68 TRP E CA 1
ATOM 6165 C C . TRP E 1 76 ? 39.211 15.156 141.908 1.00 75.78 68 TRP E C 1
ATOM 6166 O O . TRP E 1 76 ? 38.331 16.011 142.016 1.00 75.99 68 TRP E O 1
ATOM 6177 N N . THR E 1 77 ? 38.959 13.850 141.902 1.00 76.51 69 THR E N 1
ATOM 6178 C CA . THR E 1 77 ? 37.636 13.309 142.207 1.00 78.43 69 THR E CA 1
ATOM 6179 C C . THR E 1 77 ? 37.778 11.986 142.959 1.00 79.37 69 THR E C 1
ATOM 6180 O O . THR E 1 77 ? 38.780 11.284 142.822 1.00 77.30 69 THR E O 1
ATOM 6184 N N . PHE E 1 78 ? 36.760 11.656 143.748 1.00 85.79 70 PHE E N 1
ATOM 6185 C CA . PHE E 1 78 ? 36.823 10.549 144.697 1.00 82.88 70 PHE E CA 1
ATOM 6186 C C . PHE E 1 78 ? 35.585 9.666 144.609 1.00 78.61 70 PHE E C 1
ATOM 6187 O O . PHE E 1 78 ? 34.461 10.145 144.756 1.00 79.48 70 PHE E O 1
ATOM 6195 N N . VAL E 1 79 ? 35.791 8.373 144.381 1.00 78.93 71 VAL E N 1
ATOM 6196 C CA . VAL E 1 79 ? 34.682 7.428 144.385 1.00 86.57 71 VAL E CA 1
ATOM 6197 C C . VAL E 1 79 ? 34.596 6.739 145.739 1.00 89.98 71 VAL E C 1
ATOM 6198 O O . VAL E 1 79 ? 35.486 5.976 146.115 1.00 84.02 71 VAL E O 1
ATOM 6202 N N . LYS E 1 80 ? 33.510 7.002 146.460 1.00 97.68 72 LYS E N 1
ATOM 6203 C CA . LYS E 1 80 ? 33.422 6.629 147.866 1.00 97.78 72 LYS E CA 1
ATOM 6204 C C . LYS E 1 80 ? 33.413 5.124 148.105 1.00 93.56 72 LYS E C 1
ATOM 6205 O O . LYS E 1 80 ? 34.145 4.630 148.962 1.00 98.12 72 LYS E O 1
ATOM 6211 N N . GLU E 1 81 ? 32.590 4.394 147.361 1.00 88.21 73 GLU E N 1
ATOM 6212 C CA . GLU E 1 81 ? 32.469 2.959 147.594 1.00 96.38 73 GLU E CA 1
ATOM 6213 C C . GLU E 1 81 ? 33.729 2.201 147.182 1.00 92.98 73 GLU E C 1
ATOM 6214 O O . GLU E 1 81 ? 34.195 1.325 147.910 1.00 93.20 73 GLU E O 1
ATOM 6220 N N . LEU E 1 82 ? 34.283 2.545 146.023 1.00 92.17 74 LEU E N 1
ATOM 6221 C CA . LEU E 1 82 ? 35.443 1.833 145.491 1.00 86.62 74 LEU E CA 1
ATOM 6222 C C . LEU E 1 82 ? 36.763 2.407 146.001 1.00 83.92 74 LEU E C 1
ATOM 6223 O O . LEU E 1 82 ? 37.824 1.819 145.794 1.00 75.94 74 LEU E O 1
ATOM 6228 N N . GLY E 1 83 ? 36.690 3.560 146.657 1.00 90.51 75 GLY E N 1
ATOM 6229 C CA . GLY E 1 83 ? 37.845 4.138 147.323 1.00 91.08 75 GLY E CA 1
ATOM 6230 C C . GLY E 1 83 ? 39.001 4.523 146.418 1.00 85.92 75 GLY E C 1
ATOM 6231 O O . GLY E 1 83 ? 40.167 4.376 146.787 1.00 83.35 75 GLY E O 1
ATOM 6232 N N . ILE E 1 84 ? 38.681 5.022 145.230 1.00 80.30 76 ILE E N 1
ATOM 6233 C CA . ILE E 1 84 ? 39.712 5.495 144.320 1.00 81.31 76 ILE E CA 1
ATOM 6234 C C . ILE E 1 84 ? 39.646 7.002 144.127 1.00 82.88 76 ILE E C 1
ATOM 6235 O O . ILE E 1 84 ? 38.568 7.598 144.062 1.00 79.83 76 ILE E O 1
ATOM 6240 N N . ILE E 1 85 ? 40.824 7.605 144.036 1.00 82.24 77 ILE E N 1
ATOM 6241 C CA . ILE E 1 85 ? 40.956 9.034 143.836 1.00 74.38 77 ILE E CA 1
ATOM 6242 C C . ILE E 1 85 ? 41.643 9.293 142.512 1.00 72.37 77 ILE E C 1
ATOM 6243 O O . ILE E 1 85 ? 42.632 8.643 142.178 1.00 70.77 77 ILE E O 1
ATOM 6248 N N . PHE E 1 86 ? 41.110 10.246 141.760 1.00 76.16 78 PHE E N 1
ATOM 6249 C CA . PHE E 1 86 ? 41.705 10.643 140.496 1.00 74.05 78 PHE E CA 1
ATOM 6250 C C . PHE E 1 86 ? 42.276 12.040 140.653 1.00 75.81 78 PHE E C 1
ATOM 6251 O O . PHE E 1 86 ? 41.555 12.968 141.002 1.00 82.61 78 PHE E O 1
ATOM 6259 N N . VAL E 1 87 ? 43.574 12.187 140.421 1.00 72.03 79 VAL E N 1
ATOM 6260 C CA . VAL E 1 87 ? 44.212 13.491 140.534 1.00 73.38 79 VAL E CA 1
ATOM 6261 C C . VAL E 1 87 ? 44.912 13.867 139.237 1.00 74.07 79 VAL E C 1
ATOM 6262 O O . VAL E 1 87 ? 45.714 13.100 138.705 1.00 79.00 79 VAL E O 1
ATOM 6266 N N . ALA E 1 88 ? 44.601 15.055 138.733 1.00 74.23 80 ALA E N 1
ATOM 6267 C CA . ALA E 1 88 ? 45.181 15.540 137.489 1.00 71.55 80 ALA E CA 1
ATOM 6268 C C . ALA E 1 88 ? 46.091 16.728 137.755 1.00 75.62 80 ALA E C 1
ATOM 6269 O O . ALA E 1 88 ? 45.651 17.747 138.283 1.00 82.08 80 ALA E O 1
ATOM 6271 N N . VAL E 1 89 ? 47.359 16.595 137.381 1.00 81.27 81 VAL E N 1
ATOM 6272 C CA . VAL E 1 89 ? 48.351 17.628 137.661 1.00 81.95 81 VAL E CA 1
ATOM 6273 C C . VAL E 1 89 ? 48.857 18.300 136.385 1.00 85.16 81 VAL E C 1
ATOM 6274 O O . VAL E 1 89 ? 48.867 19.529 136.277 1.00 84.12 81 VAL E O 1
ATOM 6278 N N . LEU E 1 94 ? 47.087 29.450 134.958 1.00 106.30 86 LEU E N 1
ATOM 6279 C CA . LEU E 1 94 ? 46.684 28.216 134.293 1.00 117.23 86 LEU E CA 1
ATOM 6280 C C . LEU E 1 94 ? 45.855 27.334 135.220 1.00 118.32 86 LEU E C 1
ATOM 6281 O O . LEU E 1 94 ? 46.297 26.267 135.649 1.00 117.37 86 LEU E O 1
ATOM 6286 N N . HIS E 1 95 ? 44.644 27.793 135.510 1.00 117.01 87 HIS E N 1
ATOM 6287 C CA . HIS E 1 95 ? 43.741 27.116 136.431 1.00 112.84 87 HIS E CA 1
ATOM 6288 C C . HIS E 1 95 ? 42.588 26.520 135.635 1.00 111.14 87 HIS E C 1
ATOM 6289 O O . HIS E 1 95 ? 41.461 26.407 136.121 1.00 102.77 87 HIS E O 1
ATOM 6296 N N . LEU E 1 96 ? 42.906 26.126 134.405 1.00 111.54 88 LEU E N 1
ATOM 6297 C CA . LEU E 1 96 ? 41.911 25.797 133.391 1.00 110.48 88 LEU E CA 1
ATOM 6298 C C . LEU E 1 96 ? 41.113 24.545 133.736 1.00 102.77 88 LEU E C 1
ATOM 6299 O O . LEU E 1 96 ? 41.590 23.682 134.468 1.00 99.13 88 LEU E O 1
ATOM 6304 N N . PRO E 1 97 ? 39.887 24.450 133.198 1.00 99.84 89 PRO E N 1
ATOM 6305 C CA . PRO E 1 97 ? 38.911 23.425 133.569 1.00 98.88 89 PRO E CA 1
ATOM 6306 C C . PRO E 1 97 ? 38.892 22.169 132.696 1.00 102.03 89 PRO E C 1
ATOM 6307 O O . PRO E 1 97 ? 38.320 21.174 133.134 1.00 102.46 89 PRO E O 1
ATOM 6311 N N . TRP E 1 98 ? 39.468 22.201 131.497 1.00 103.17 90 TRP E N 1
ATOM 6312 C CA . TRP E 1 98 ? 39.412 21.021 130.633 1.00 98.38 90 TRP E CA 1
ATOM 6313 C C . TRP E 1 98 ? 40.002 19.811 131.351 1.00 94.86 90 TRP E C 1
ATOM 6314 O O . TRP E 1 98 ? 39.549 18.685 131.165 1.00 93.65 90 TRP E O 1
ATOM 6325 N N . VAL E 1 99 ? 40.999 20.066 132.192 1.00 98.09 91 VAL E N 1
ATOM 6326 C CA . VAL E 1 99 ? 41.557 19.057 133.079 1.00 92.92 91 VAL E CA 1
ATOM 6327 C C . VAL E 1 99 ? 40.481 18.607 134.053 1.00 92.08 91 VAL E C 1
ATOM 6328 O O . VAL E 1 99 ? 40.358 17.420 134.363 1.00 87.81 91 VAL E O 1
ATOM 6332 N N . ASP E 1 100 ? 39.700 19.571 134.529 1.00 93.92 92 ASP E N 1
ATOM 6333 C CA . ASP E 1 100 ? 38.598 19.280 135.432 1.00 93.04 92 ASP E CA 1
ATOM 6334 C C . ASP E 1 100 ? 37.590 18.365 134.747 1.00 89.02 92 ASP E C 1
ATOM 6335 O O . ASP E 1 100 ? 37.062 17.464 135.380 1.00 89.32 92 ASP E O 1
ATOM 6340 N N . LYS E 1 101 ? 37.333 18.580 133.459 1.00 92.79 93 LYS E N 1
ATOM 6341 C CA . LYS E 1 101 ? 36.352 17.762 132.742 1.00 95.62 93 LYS E CA 1
ATOM 6342 C C . LYS E 1 101 ? 36.843 16.335 132.521 1.00 89.49 93 LYS E C 1
ATOM 6343 O O . LYS E 1 101 ? 36.055 15.391 132.507 1.00 84.71 93 LYS E O 1
ATOM 6349 N N . LEU E 1 102 ? 38.148 16.185 132.334 1.00 90.44 94 LEU E N 1
ATOM 6350 C CA . LEU E 1 102 ? 38.734 14.879 132.074 1.00 84.12 94 LEU E CA 1
ATOM 6351 C C . LEU E 1 102 ? 38.538 13.934 133.252 1.00 84.86 94 LEU E C 1
ATOM 6352 O O . LEU E 1 102 ? 38.178 12.771 133.073 1.00 84.44 94 LEU E O 1
ATOM 6357 N N . VAL E 1 103 ? 38.763 14.449 134.456 1.00 85.22 95 VAL E N 1
ATOM 6358 C CA . VAL E 1 103 ? 38.829 13.615 135.651 1.00 83.57 95 VAL E CA 1
ATOM 6359 C C . VAL E 1 103 ? 37.493 12.952 136.014 1.00 81.79 95 VAL E C 1
ATOM 6360 O O . VAL E 1 103 ? 37.466 11.769 136.349 1.00 80.51 95 VAL E O 1
ATOM 6364 N N . ASP E 1 104 ? 36.389 13.689 135.949 1.00 77.14 96 ASP E N 1
ATOM 6365 C CA . ASP E 1 104 ? 35.088 13.073 136.205 1.00 78.05 96 ASP E CA 1
ATOM 6366 C C . ASP E 1 104 ? 34.695 12.179 135.030 1.00 77.92 96 ASP E C 1
ATOM 6367 O O . ASP E 1 104 ? 33.991 11.187 135.201 1.00 77.95 96 ASP E O 1
ATOM 6372 N N . ASN E 1 105 ? 35.154 12.536 133.835 1.00 81.04 97 ASN E N 1
ATOM 6373 C CA . ASN E 1 105 ? 34.982 11.672 132.675 1.00 83.52 97 ASN E CA 1
ATOM 6374 C C . ASN E 1 105 ? 35.773 10.389 132.852 1.00 78.10 97 ASN E C 1
ATOM 6375 O O . ASN E 1 105 ? 35.221 9.291 132.800 1.00 79.49 97 ASN E O 1
ATOM 6380 N N . ILE E 1 106 ? 37.073 10.541 133.072 1.00 76.08 98 ILE E N 1
ATOM 6381 C CA . ILE E 1 106 ? 37.968 9.401 133.199 1.00 74.46 98 ILE E CA 1
ATOM 6382 C C . ILE E 1 106 ? 37.650 8.541 134.415 1.00 78.07 98 ILE E C 1
ATOM 6383 O O . ILE E 1 106 ? 37.876 7.333 134.403 1.00 77.03 98 ILE E O 1
ATOM 6388 N N . ARG E 1 107 ? 37.139 9.165 135.470 1.00 79.81 99 ARG E N 1
ATOM 6389 C CA . ARG E 1 107 ? 36.688 8.410 136.630 1.00 76.58 99 ARG E CA 1
ATOM 6390 C C . ARG E 1 107 ? 35.520 7.518 136.221 1.00 78.11 99 ARG E C 1
ATOM 6391 O O . ARG E 1 107 ? 35.343 6.427 136.757 1.00 80.93 99 ARG E O 1
ATOM 6399 N N . ALA E 1 108 ? 34.732 7.993 135.258 1.00 80.28 100 ALA E N 1
ATOM 6400 C CA . ALA E 1 108 ? 33.542 7.283 134.796 1.00 82.93 100 ALA E CA 1
ATOM 6401 C C . ALA E 1 108 ? 33.901 6.069 133.945 1.00 86.12 100 ALA E C 1
ATOM 6402 O O . ALA E 1 108 ? 33.309 5.002 134.092 1.00 83.64 100 ALA E O 1
ATOM 6404 N N . ILE E 1 109 ? 34.861 6.239 133.043 1.00 83.04 101 ILE E N 1
ATOM 6405 C CA . ILE E 1 109 ? 35.319 5.129 132.221 1.00 76.42 101 ILE E CA 1
ATOM 6406 C C . ILE E 1 109 ? 35.915 4.043 133.098 1.00 75.42 101 ILE E C 1
ATOM 6407 O O . ILE E 1 109 ? 35.514 2.885 133.035 1.00 84.52 101 ILE E O 1
ATOM 6412 N N . PHE E 1 110 ? 36.873 4.445 133.925 1.00 78.99 102 PHE E N 1
ATOM 6413 C CA . PHE E 1 110 ? 37.580 3.544 134.830 1.00 83.79 102 PHE E CA 1
ATOM 6414 C C . PHE E 1 110 ? 36.633 2.713 135.706 1.00 86.85 102 PHE E C 1
ATOM 6415 O O . PHE E 1 110 ? 36.729 1.489 135.735 1.00 90.98 102 PHE E O 1
ATOM 6423 N N . VAL E 1 111 ? 35.721 3.375 136.413 1.00 90.16 103 VAL E N 1
ATOM 6424 C CA . VAL E 1 111 ? 34.788 2.676 137.298 1.00 89.94 103 VAL E CA 1
ATOM 6425 C C . VAL E 1 111 ? 33.942 1.637 136.558 1.00 94.86 103 VAL E C 1
ATOM 6426 O O . VAL E 1 111 ? 33.661 0.567 137.093 1.00 98.99 103 VAL E O 1
ATOM 6430 N N . SER E 1 112 ? 33.539 1.950 135.331 1.00 93.72 104 SER E N 1
ATOM 6431 C CA . SER E 1 112 ? 32.706 1.038 134.554 1.00 93.18 104 SER E CA 1
ATOM 6432 C C . SER E 1 112 ? 33.436 -0.261 134.230 1.00 94.01 104 SER E C 1
ATOM 6433 O O . SER E 1 112 ? 32.892 -1.349 134.403 1.00 104.41 104 SER E O 1
ATOM 6436 N N . LEU E 1 113 ? 34.669 -0.141 133.753 1.00 87.09 105 LEU E N 1
ATOM 6437 C CA . LEU E 1 113 ? 35.429 -1.306 133.319 1.00 94.92 105 LEU E CA 1
ATOM 6438 C C . LEU E 1 113 ? 35.827 -2.203 134.482 1.00 99.60 105 LEU E C 1
ATOM 6439 O O . LEU E 1 113 ? 35.740 -3.429 134.392 1.00 103.74 105 LEU E O 1
ATOM 6444 N N . TYR E 1 114 ? 36.265 -1.583 135.574 1.00 95.23 106 TYR E N 1
ATOM 6445 C CA . TYR E 1 114 ? 36.914 -2.316 136.654 1.00 99.87 106 TYR E CA 1
ATOM 6446 C C . TYR E 1 114 ? 36.062 -2.423 137.919 1.00 103.30 106 TYR E C 1
ATOM 6447 O O . TYR E 1 114 ? 36.556 -2.831 138.969 1.00 103.08 106 TYR E O 1
ATOM 6456 N N . SER E 1 115 ? 34.785 -2.070 137.810 1.00 104.00 107 SER E N 1
ATOM 6457 C CA . SER E 1 115 ? 33.861 -2.137 138.941 1.00 105.80 107 SER E CA 1
ATOM 6458 C C . SER E 1 115 ? 33.826 -3.513 139.609 1.00 106.91 107 SER E C 1
ATOM 6459 O O . SER E 1 115 ? 33.827 -3.615 140.836 1.00 103.60 107 SER E O 1
ATOM 6462 N N . GLU E 1 116 ? 33.800 -4.567 138.799 1.00 110.18 108 GLU E N 1
ATOM 6463 C CA . GLU E 1 116 ? 33.627 -5.925 139.308 1.00 111.83 108 GLU E CA 1
ATOM 6464 C C . GLU E 1 116 ? 34.800 -6.405 140.165 1.00 110.05 108 GLU E C 1
ATOM 6465 O O . GLU E 1 116 ? 34.613 -7.189 141.096 1.00 109.25 108 GLU E O 1
ATOM 6471 N N . GLN E 1 117 ? 36.002 -5.933 139.849 1.00 105.55 109 GLN E N 1
ATOM 6472 C CA . GLN E 1 117 ? 37.218 -6.404 140.508 1.00 101.33 109 GLN E CA 1
ATOM 6473 C C . GLN E 1 117 ? 37.209 -6.167 142.015 1.00 102.74 109 GLN E C 1
ATOM 6474 O O . GLN E 1 117 ? 37.683 -7.001 142.788 1.00 110.52 109 GLN E O 1
ATOM 6480 N N . PHE E 1 118 ? 36.663 -5.028 142.425 1.00 102.79 110 PHE E N 1
ATOM 6481 C CA . PHE E 1 118 ? 36.663 -4.631 143.827 1.00 100.36 110 PHE E CA 1
ATOM 6482 C C . PHE E 1 118 ? 35.683 -5.461 144.651 1.00 95.38 110 PHE E C 1
ATOM 6483 O O . PHE E 1 118 ? 35.958 -6.614 144.986 1.00 102.34 110 PHE E O 1
ATOM 6491 N N . THR E 1 123 ? 42.294 -8.593 147.218 1.00 115.75 115 THR E N 1
ATOM 6492 C CA . THR E 1 123 ? 43.599 -8.073 147.596 1.00 107.47 115 THR E CA 1
ATOM 6493 C C . THR E 1 123 ? 43.735 -6.619 147.177 1.00 108.80 115 THR E C 1
ATOM 6494 O O . THR E 1 123 ? 42.750 -5.882 147.141 1.00 109.16 115 THR E O 1
ATOM 6498 N N . THR E 1 124 ? 44.958 -6.204 146.867 1.00 107.88 116 THR E N 1
ATOM 6499 C CA . THR E 1 124 ? 45.197 -4.847 146.391 1.00 101.03 116 THR E CA 1
ATOM 6500 C C . THR E 1 124 ? 45.614 -4.868 144.928 1.00 95.54 116 THR E C 1
ATOM 6501 O O . THR E 1 124 ? 46.587 -4.219 144.542 1.00 91.76 116 THR E O 1
ATOM 6505 N N . ILE E 1 125 ? 44.871 -5.609 144.115 1.00 94.90 117 ILE E N 1
ATOM 6506 C CA . ILE E 1 125 ? 45.281 -5.861 142.738 1.00 99.77 117 ILE E CA 1
ATOM 6507 C C . ILE E 1 125 ? 44.267 -5.336 141.715 1.00 102.59 117 ILE E C 1
ATOM 6508 O O . ILE E 1 125 ? 43.063 -5.569 141.841 1.00 105.36 117 ILE E O 1
ATOM 6513 N N . ILE E 1 126 ? 44.762 -4.616 140.711 1.00 97.79 118 ILE E N 1
ATOM 6514 C CA . ILE E 1 126 ? 43.929 -4.148 139.604 1.00 97.29 118 ILE E CA 1
ATOM 6515 C C . ILE E 1 126 ? 44.710 -4.139 138.288 1.00 95.92 118 ILE E C 1
ATOM 6516 O O . ILE E 1 126 ? 45.900 -3.817 138.258 1.00 96.14 118 ILE E O 1
ATOM 6521 N N . GLU E 1 127 ? 44.026 -4.488 137.202 1.00 94.09 119 GLU E N 1
ATOM 6522 C CA . GLU E 1 127 ? 44.658 -4.623 135.894 1.00 103.17 119 GLU E CA 1
ATOM 6523 C C . GLU E 1 127 ? 44.083 -3.646 134.874 1.00 105.73 119 GLU E C 1
ATOM 6524 O O . GLU E 1 127 ? 42.916 -3.743 134.503 1.00 101.58 119 GLU E O 1
ATOM 6530 N N . CYS E 1 128 ? 44.914 -2.715 134.416 1.00 111.09 120 CYS E N 1
ATOM 6531 C CA . CYS E 1 128 ? 44.474 -1.674 133.490 1.00 110.98 120 CYS E CA 1
ATOM 6532 C C . CYS E 1 128 ? 45.003 -1.905 132.075 1.00 112.64 120 CYS E C 1
ATOM 6533 O O . CYS E 1 128 ? 45.930 -1.229 131.625 1.00 109.24 120 CYS E O 1
ATOM 6536 N N . ILE E 1 129 ? 44.396 -2.862 131.379 1.00 114.49 121 ILE E N 1
ATOM 6537 C CA . ILE E 1 129 ? 44.794 -3.220 130.022 1.00 117.62 121 ILE E CA 1
ATOM 6538 C C . ILE E 1 129 ? 44.331 -2.209 128.987 1.00 118.56 121 ILE E C 1
ATOM 6539 O O . ILE E 1 129 ? 43.129 -2.004 128.811 1.00 119.72 121 ILE E O 1
ATOM 6544 N N . ASN E 1 130 ? 45.282 -1.583 128.302 1.00 118.63 122 ASN E N 1
ATOM 6545 C CA . ASN E 1 130 ? 44.953 -0.731 127.170 1.00 115.40 122 ASN E CA 1
ATOM 6546 C C . ASN E 1 130 ? 44.102 0.464 127.611 1.00 109.97 122 ASN E C 1
ATOM 6547 O O . ASN E 1 130 ? 43.542 1.186 126.787 1.00 110.56 122 ASN E O 1
ATOM 6552 N N . PHE E 1 131 ? 44.021 0.675 128.923 1.00 109.16 123 PHE E N 1
ATOM 6553 C CA . PHE E 1 131 ? 43.276 1.807 129.462 1.00 101.35 123 PHE E CA 1
ATOM 6554 C C . PHE E 1 131 ? 43.813 3.093 128.858 1.00 94.44 123 PHE E C 1
ATOM 6555 O O . PHE E 1 131 ? 43.062 4.037 128.618 1.00 91.14 123 PHE E O 1
ATOM 6563 N N . ASP E 1 132 ? 45.120 3.109 128.612 1.00 97.37 124 ASP E N 1
ATOM 6564 C CA . ASP E 1 132 ? 45.774 4.213 127.921 1.00 98.29 124 ASP E CA 1
ATOM 6565 C C . ASP E 1 132 ? 45.027 4.554 126.634 1.00 99.88 124 ASP E C 1
ATOM 6566 O O . ASP E 1 132 ? 44.830 5.725 126.322 1.00 100.24 124 ASP E O 1
ATOM 6571 N N . LYS E 1 133 ? 44.609 3.528 125.898 1.00 102.34 125 LYS E N 1
ATOM 6572 C CA . LYS E 1 133 ? 43.753 3.728 124.731 1.00 104.81 125 LYS E CA 1
ATOM 6573 C C . LYS E 1 133 ? 42.548 4.593 125.091 1.00 101.66 125 LYS E C 1
ATOM 6574 O O . LYS E 1 133 ? 42.225 5.550 124.389 1.00 104.23 125 LYS E O 1
ATOM 6580 N N . TYR E 1 134 ? 41.890 4.254 126.195 1.00 97.13 126 TYR E N 1
ATOM 6581 C CA . TYR E 1 134 ? 40.669 4.945 126.590 1.00 95.26 126 TYR E CA 1
ATOM 6582 C C . TYR E 1 134 ? 40.991 6.364 127.041 1.00 97.64 126 TYR E C 1
ATOM 6583 O O . TYR E 1 134 ? 40.375 7.325 126.580 1.00 99.41 126 TYR E O 1
ATOM 6592 N N . PHE E 1 135 ? 41.968 6.478 127.939 1.00 100.34 127 PHE E N 1
ATOM 6593 C CA . PHE E 1 135 ? 42.467 7.764 128.423 1.00 89.84 127 PHE E CA 1
ATOM 6594 C C . PHE E 1 135 ? 42.885 8.690 127.281 1.00 94.09 127 PHE E C 1
ATOM 6595 O O . PHE E 1 135 ? 42.530 9.870 127.265 1.00 93.49 127 PHE E O 1
ATOM 6603 N N . ASP E 1 136 ? 43.647 8.150 126.336 1.00 95.48 128 ASP E N 1
ATOM 6604 C CA . ASP E 1 136 ? 44.209 8.950 125.253 1.00 90.86 128 ASP E CA 1
ATOM 6605 C C . ASP E 1 136 ? 43.146 9.576 124.357 1.00 93.54 128 ASP E C 1
ATOM 6606 O O . ASP E 1 136 ? 43.302 10.715 123.917 1.00 97.86 128 ASP E O 1
ATOM 6611 N N . GLN E 1 137 ? 42.069 8.843 124.090 1.00 93.69 129 GLN E N 1
ATOM 6612 C CA . GLN E 1 137 ? 41.028 9.351 123.202 1.00 101.88 129 GLN E CA 1
ATOM 6613 C C . GLN E 1 137 ? 40.347 10.587 123.784 1.00 105.26 129 GLN E C 1
ATOM 6614 O O . GLN E 1 137 ? 40.178 11.586 123.085 1.00 108.33 129 GLN E O 1
ATOM 6620 N N . GLN E 1 138 ? 39.956 10.529 125.054 1.00 101.99 130 GLN E N 1
ATOM 6621 C CA . GLN E 1 138 ? 39.422 11.717 125.711 1.00 100.06 130 GLN E CA 1
ATOM 6622 C C . GLN E 1 138 ? 40.485 12.805 125.727 1.00 98.32 130 GLN E C 1
ATOM 6623 O O . GLN E 1 138 ? 40.204 13.961 125.413 1.00 100.40 130 GLN E O 1
ATOM 6629 N N . LEU E 1 139 ? 41.710 12.425 126.072 1.00 91.05 131 LEU E N 1
ATOM 6630 C CA . LEU E 1 139 ? 42.818 13.372 126.099 1.00 94.46 131 LEU E CA 1
ATOM 6631 C C . LEU E 1 139 ? 43.062 14.009 124.733 1.00 101.80 131 LEU E C 1
ATOM 6632 O O . LEU E 1 139 ? 43.233 15.224 124.637 1.00 106.33 131 LEU E O 1
ATOM 6637 N N . GLN E 1 140 ? 43.093 13.186 123.688 1.00 99.95 132 GLN E N 1
ATOM 6638 C CA . GLN E 1 140 ? 43.312 13.674 122.328 1.00 104.13 132 GLN E CA 1
ATOM 6639 C C . GLN E 1 140 ? 42.368 14.822 121.984 1.00 107.97 132 GLN E C 1
ATOM 6640 O O . GLN E 1 140 ? 42.792 15.847 121.449 1.00 106.02 132 GLN E O 1
ATOM 6646 N N . GLU E 1 141 ? 41.087 14.634 122.283 1.00 108.46 133 GLU E N 1
ATOM 6647 C CA . GLU E 1 141 ? 40.082 15.663 122.052 1.00 111.69 133 GLU E CA 1
ATOM 6648 C C . GLU E 1 141 ? 40.434 16.945 122.787 1.00 111.74 133 GLU E C 1
ATOM 6649 O O . GLU E 1 141 ? 40.316 18.044 122.245 1.00 115.15 133 GLU E O 1
ATOM 6655 N N . LEU E 1 142 ? 40.872 16.791 124.030 1.00 105.64 134 LEU E N 1
ATOM 6656 C CA . LEU E 1 142 ? 41.096 17.931 124.903 1.00 108.08 134 LEU E CA 1
ATOM 6657 C C . LEU E 1 142 ? 42.557 18.364 124.873 1.00 108.26 134 LEU E C 1
ATOM 6658 O O . LEU E 1 142 ? 43.111 18.635 123.807 1.00 107.69 134 LEU E O 1
ATOM 6663 N N . LEU F 2 14 ? 53.004 -7.445 160.966 1.00 120.02 54 LEU F N 1
ATOM 6664 C CA . LEU F 2 14 ? 52.086 -6.404 160.517 1.00 125.84 54 LEU F CA 1
ATOM 6665 C C . LEU F 2 14 ? 52.759 -5.040 160.578 1.00 124.52 54 LEU F C 1
ATOM 6666 O O . LEU F 2 14 ? 53.188 -4.586 161.640 1.00 119.85 54 LEU F O 1
ATOM 6671 N N . LEU F 2 15 ? 52.832 -4.385 159.426 1.00 122.90 55 LEU F N 1
ATOM 6672 C CA . LEU F 2 15 ? 53.794 -3.311 159.229 1.00 119.66 55 LEU F CA 1
ATOM 6673 C C . LEU F 2 15 ? 53.344 -1.943 159.732 1.00 113.85 55 LEU F C 1
ATOM 6674 O O . LEU F 2 15 ? 52.164 -1.598 159.682 1.00 116.86 55 LEU F O 1
ATOM 6679 N N . ILE F 2 16 ? 54.326 -1.172 160.195 1.00 111.55 56 ILE F N 1
ATOM 6680 C CA . ILE F 2 16 ? 54.109 0.097 160.878 1.00 113.46 56 ILE F CA 1
ATOM 6681 C C . ILE F 2 16 ? 55.384 0.939 160.863 1.00 115.68 56 ILE F C 1
ATOM 6682 O O . ILE F 2 16 ? 56.390 0.547 161.447 1.00 119.40 56 ILE F O 1
ATOM 6687 N N . GLY F 2 17 ? 55.348 2.093 160.204 1.00 111.92 57 GLY F N 1
ATOM 6688 C CA . GLY F 2 17 ? 56.516 2.955 160.129 1.00 105.09 57 GLY F CA 1
ATOM 6689 C C . GLY F 2 17 ? 56.143 4.394 159.844 1.00 102.77 57 GLY F C 1
ATOM 6690 O O . GLY F 2 17 ? 54.969 4.694 159.653 1.00 103.01 57 GLY F O 1
ATOM 6691 N N . PRO F 2 18 ? 57.137 5.298 159.824 1.00 103.20 58 PRO F N 1
ATOM 6692 C CA . PRO F 2 18 ? 56.829 6.700 159.526 1.00 109.74 58 PRO F CA 1
ATOM 6693 C C . PRO F 2 18 ? 56.323 6.853 158.097 1.00 112.64 58 PRO F C 1
ATOM 6694 O O . PRO F 2 18 ? 56.730 6.073 157.239 1.00 111.70 58 PRO F O 1
ATOM 6698 N N . SER F 2 19 ? 55.445 7.821 157.846 1.00 110.31 59 SER F N 1
ATOM 6699 C CA . SER F 2 19 ? 54.920 8.021 156.500 1.00 108.78 59 SER F CA 1
ATOM 6700 C C . SER F 2 19 ? 56.085 8.268 155.557 1.00 112.66 59 SER F C 1
ATOM 6701 O O . SER F 2 19 ? 57.019 8.996 155.892 1.00 111.21 59 SER F O 1
ATOM 6704 N N . GLY F 2 20 ? 56.036 7.645 154.385 1.00 111.18 60 GLY F N 1
ATOM 6705 C CA . GLY F 2 20 ? 57.145 7.700 153.452 1.00 106.98 60 GLY F CA 1
ATOM 6706 C C . GLY F 2 20 ? 58.219 6.688 153.806 1.00 103.89 60 GLY F C 1
ATOM 6707 O O . GLY F 2 20 ? 59.360 6.799 153.361 1.00 102.94 60 GLY F O 1
ATOM 6708 N N . ALA F 2 21 ? 57.851 5.696 154.612 1.00 104.52 61 ALA F N 1
ATOM 6709 C CA . ALA F 2 21 ? 58.782 4.650 155.025 1.00 104.37 61 ALA F CA 1
ATOM 6710 C C . ALA F 2 21 ? 59.121 3.706 153.879 1.00 103.54 61 ALA F C 1
ATOM 6711 O O . ALA F 2 21 ? 60.245 3.218 153.781 1.00 105.25 61 ALA F O 1
ATOM 6713 N N . GLY F 2 22 ? 58.143 3.448 153.017 1.00 106.49 62 GLY F N 1
ATOM 6714 C CA . GLY F 2 22 ? 58.283 2.436 151.985 1.00 102.72 62 GLY F CA 1
ATOM 6715 C C . GLY F 2 22 ? 57.453 1.219 152.354 1.00 100.60 62 GLY F C 1
ATOM 6716 O O . GLY F 2 22 ? 57.499 0.184 151.688 1.00 97.15 62 GLY F O 1
ATOM 6717 N N . LYS F 2 23 ? 56.705 1.360 153.444 1.00 104.77 63 LYS F N 1
ATOM 6718 C CA . LYS F 2 23 ? 55.742 0.368 153.903 1.00 101.56 63 LYS F CA 1
ATOM 6719 C C . LYS F 2 23 ? 54.763 0.005 152.804 1.00 105.03 63 LYS F C 1
ATOM 6720 O O . LYS F 2 23 ? 54.594 -1.164 152.437 1.00 99.64 63 LYS F O 1
ATOM 6726 N N . THR F 2 24 ? 54.116 1.052 152.303 1.00 106.60 64 THR F N 1
ATOM 6727 C CA . THR F 2 24 ? 53.060 0.956 15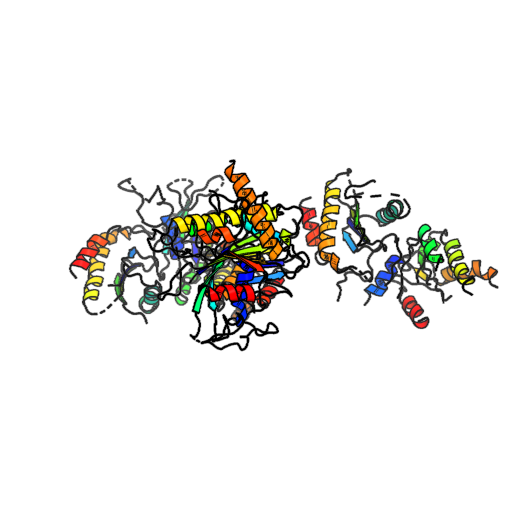1.315 1.00 100.39 64 THR F CA 1
ATOM 6728 C C . THR F 2 24 ? 53.556 0.306 150.042 1.00 98.76 64 THR F C 1
ATOM 6729 O O . THR F 2 24 ? 52.934 -0.618 149.520 1.00 102.16 64 THR F O 1
ATOM 6733 N N . ALA F 2 25 ? 54.685 0.794 149.546 1.00 94.00 65 ALA F N 1
ATOM 6734 C CA . ALA F 2 25 ? 55.298 0.203 148.373 1.00 95.35 65 ALA F CA 1
ATOM 6735 C C . ALA F 2 25 ? 55.649 -1.256 148.648 1.00 103.74 65 ALA F C 1
ATOM 6736 O O . ALA F 2 25 ? 55.563 -2.088 147.759 1.00 105.37 65 ALA F O 1
ATOM 6738 N N . LEU F 2 26 ? 56.008 -1.575 149.887 1.00 101.94 66 LEU F N 1
ATOM 6739 C CA . LEU F 2 26 ? 56.484 -2.920 150.203 1.00 101.45 66 LEU F CA 1
ATOM 6740 C C . LEU F 2 26 ? 55.458 -4.020 149.936 1.00 104.59 66 LEU F C 1
ATOM 6741 O O . LEU F 2 26 ? 55.755 -4.983 149.226 1.00 109.37 66 LEU F O 1
ATOM 6746 N N . LEU F 2 27 ? 54.268 -3.885 150.519 1.00 100.81 67 LEU F N 1
ATOM 6747 C CA . LEU F 2 27 ? 53.235 -4.914 150.410 1.00 102.57 67 LEU F CA 1
ATOM 6748 C C . LEU F 2 27 ? 52.981 -5.257 148.954 1.00 103.12 67 LEU F C 1
ATOM 6749 O O . LEU F 2 27 ? 52.820 -6.427 148.595 1.00 98.66 67 LEU F O 1
ATOM 6754 N N . THR F 2 28 ? 52.952 -4.227 148.118 1.00 102.09 68 THR F N 1
ATOM 6755 C CA . THR F 2 28 ? 52.690 -4.416 146.704 1.00 104.65 68 THR F CA 1
ATOM 6756 C C . THR F 2 28 ? 53.669 -5.415 146.095 1.00 105.74 68 THR F C 1
ATOM 6757 O O . THR F 2 28 ? 53.297 -6.177 145.217 1.00 106.27 68 THR F O 1
ATOM 6761 N N . LEU F 2 29 ? 54.908 -5.434 146.576 1.00 102.30 69 LEU F N 1
ATOM 6762 C CA . LEU F 2 29 ? 55.912 -6.335 146.009 1.00 102.69 69 LEU F CA 1
ATOM 6763 C C . LEU F 2 29 ? 55.613 -7.789 146.343 1.00 105.41 69 LEU F C 1
ATOM 6764 O O . LEU F 2 29 ? 55.467 -8.620 145.445 1.00 104.36 69 LEU F O 1
ATOM 6769 N N . PHE F 2 30 ? 55.535 -8.083 147.637 1.00 107.32 70 PHE F N 1
ATOM 6770 C CA . PHE F 2 30 ? 55.248 -9.429 148.122 1.00 106.04 70 PHE F CA 1
ATOM 6771 C C . PHE F 2 30 ? 54.071 -10.047 147.384 1.00 102.20 70 PHE F C 1
ATOM 6772 O O . PHE F 2 30 ? 54.186 -11.121 146.796 1.00 109.50 70 PHE F O 1
ATOM 6780 N N . GLU F 2 31 ? 52.941 -9.352 147.410 1.00 97.94 71 GLU F N 1
ATOM 6781 C CA . GLU F 2 31 ? 51.748 -9.825 146.731 1.00 102.95 71 GLU F CA 1
ATOM 6782 C C . GLU F 2 31 ? 51.942 -9.878 145.215 1.00 104.57 71 GLU F C 1
ATOM 6783 O O . GLU F 2 31 ? 51.448 -10.791 144.552 1.00 102.60 71 GLU F O 1
ATOM 6789 N N . ARG F 2 32 ? 52.658 -8.901 144.668 1.00 103.86 72 ARG F N 1
ATOM 6790 C CA . ARG F 2 32 ? 52.842 -8.822 143.223 1.00 104.92 72 ARG F CA 1
ATOM 6791 C C . ARG F 2 32 ? 53.794 -9.892 142.711 1.00 107.28 72 ARG F C 1
ATOM 6792 O O . ARG F 2 32 ? 53.618 -10.398 141.603 1.00 109.35 72 ARG F O 1
ATOM 6800 N N . GLY F 2 33 ? 54.798 -10.223 143.520 1.00 108.24 73 GLY F N 1
ATOM 6801 C CA . GLY F 2 33 ? 55.820 -11.195 143.157 1.00 110.55 73 GLY F CA 1
ATOM 6802 C C . GLY F 2 33 ? 55.302 -12.427 142.437 1.00 113.29 73 GLY F C 1
ATOM 6803 O O . GLY F 2 33 ? 55.644 -12.660 141.277 1.00 111.39 73 GLY F O 1
ATOM 6804 N N . PRO F 2 34 ? 54.464 -13.221 143.119 1.00 114.28 74 PRO F N 1
ATOM 6805 C CA . PRO F 2 34 ? 53.815 -14.382 142.502 1.00 112.56 74 PRO F CA 1
ATOM 6806 C C . PRO F 2 34 ? 52.874 -13.980 141.368 1.00 111.52 74 PRO F C 1
ATOM 6807 O O . PRO F 2 34 ? 53.308 -13.929 140.217 1.00 107.68 74 PRO F O 1
ATOM 6811 N N . LYS F 2 54 ? 45.268 -15.472 135.249 1.00 118.46 94 LYS F N 1
ATOM 6812 C CA . LYS F 2 54 ? 45.709 -14.692 136.400 1.00 127.41 94 LYS F CA 1
ATOM 6813 C C . LYS F 2 54 ? 45.575 -13.193 136.122 1.00 125.11 94 LYS F C 1
ATOM 6814 O O . LYS F 2 54 ? 44.949 -12.805 135.137 1.00 127.27 94 LYS F O 1
ATOM 6820 N N . PRO F 2 55 ? 46.136 -12.342 137.000 1.00 123.63 95 PRO F N 1
ATOM 6821 C CA . PRO F 2 55 ? 46.061 -10.897 136.765 1.00 124.05 95 PRO F CA 1
ATOM 6822 C C . PRO F 2 55 ? 47.323 -10.317 136.125 1.00 119.15 95 PRO F C 1
ATOM 6823 O O . PRO F 2 55 ? 48.431 -10.758 136.430 1.00 114.53 95 PRO F O 1
ATOM 6827 N N . ILE F 2 56 ? 47.146 -9.328 135.253 1.00 114.11 96 ILE F N 1
ATOM 6828 C CA . ILE F 2 56 ? 48.264 -8.712 134.545 1.00 113.69 96 ILE F CA 1
ATOM 6829 C C . ILE F 2 56 ? 49.042 -7.742 135.427 1.00 115.84 96 ILE F C 1
ATOM 6830 O O . ILE F 2 56 ? 48.459 -7.000 136.217 1.00 113.66 96 ILE F O 1
ATOM 6835 N N . VAL F 2 57 ? 50.364 -7.755 135.275 1.00 118.49 97 VAL F N 1
ATOM 6836 C CA . VAL F 2 57 ? 51.258 -6.875 136.025 1.00 114.86 97 VAL F CA 1
ATOM 6837 C C . VAL F 2 57 ? 52.311 -6.266 135.098 1.00 117.48 97 VAL F C 1
ATOM 6838 O O . VAL F 2 57 ? 52.647 -6.859 134.077 1.00 120.21 97 VAL F O 1
ATOM 6842 N N . THR F 2 58 ? 52.842 -5.095 135.444 1.00 115.08 98 THR F N 1
ATOM 6843 C CA . THR F 2 58 ? 53.870 -4.477 134.602 1.00 110.75 98 THR F CA 1
ATOM 6844 C C . THR F 2 58 ? 55.189 -4.250 135.347 1.00 113.78 98 THR F C 1
ATOM 6845 O O . THR F 2 58 ? 56.249 -4.184 134.728 1.00 114.59 98 THR F O 1
ATOM 6849 N N . SER F 2 59 ? 55.116 -4.135 136.669 1.00 111.34 99 SER F N 1
ATOM 6850 C CA . SER F 2 59 ? 56.292 -3.896 137.502 1.00 111.89 99 SER F CA 1
ATOM 6851 C C . SER F 2 59 ? 56.205 -4.801 138.729 1.00 104.45 99 SER F C 1
ATOM 6852 O O . SER F 2 59 ? 55.104 -5.174 139.129 1.00 96.22 99 SER F O 1
ATOM 6855 N N . PRO F 2 60 ? 57.355 -5.169 139.325 1.00 103.59 100 PRO F N 1
ATOM 6856 C CA . PRO F 2 60 ? 57.345 -6.029 140.516 1.00 107.29 100 PRO F CA 1
ATOM 6857 C C . PRO F 2 60 ? 56.605 -5.376 141.670 1.00 104.33 100 PRO F C 1
ATOM 6858 O O . PRO F 2 60 ? 55.814 -6.033 142.349 1.00 106.54 100 PRO F O 1
ATOM 6862 N N . VAL F 2 61 ? 56.856 -4.085 141.868 1.00 101.23 101 VAL F N 1
ATOM 6863 C CA . VAL F 2 61 ? 56.199 -3.329 142.923 1.00 104.30 101 VAL F CA 1
ATOM 6864 C C . VAL F 2 61 ? 55.815 -1.950 142.394 1.00 96.88 101 VAL F C 1
ATOM 6865 O O . VAL F 2 61 ? 56.639 -1.231 141.832 1.00 93.31 101 VAL F O 1
ATOM 6869 N N . ALA F 2 62 ? 54.546 -1.594 142.555 1.00 94.67 102 ALA F N 1
ATOM 6870 C CA . ALA F 2 62 ? 54.019 -0.404 141.906 1.00 99.62 102 ALA F CA 1
ATOM 6871 C C . ALA F 2 62 ? 54.114 0.821 142.797 1.00 95.56 102 ALA F C 1
ATOM 6872 O O . ALA F 2 62 ? 53.765 0.770 143.978 1.00 94.41 102 ALA F O 1
ATOM 6874 N N . GLN F 2 63 ? 54.585 1.919 142.212 1.00 88.31 103 GLN F N 1
ATOM 6875 C CA . GLN F 2 63 ? 54.764 3.163 142.941 1.00 87.25 103 GLN F CA 1
ATOM 6876 C C . GLN F 2 63 ? 53.465 3.554 143.632 1.00 89.12 103 GLN F C 1
ATOM 6877 O O . GLN F 2 63 ? 52.371 3.370 143.097 1.00 90.57 103 GLN F O 1
ATOM 6883 N N . THR F 2 64 ? 53.599 4.072 144.843 1.00 86.79 104 THR F N 1
ATOM 6884 C CA . THR F 2 64 ? 52.454 4.360 145.685 1.00 83.91 104 THR F CA 1
ATOM 6885 C C . THR F 2 64 ? 52.535 5.794 146.168 1.00 81.80 104 THR F C 1
ATOM 6886 O O . THR F 2 64 ? 53.448 6.527 145.793 1.00 83.93 104 THR F O 1
ATOM 6890 N N . HIS F 2 65 ? 51.581 6.193 146.998 1.00 86.72 105 HIS F N 1
ATOM 6891 C CA . HIS F 2 65 ? 51.632 7.503 147.635 1.00 88.59 105 HIS F CA 1
ATOM 6892 C C . HIS F 2 65 ? 51.368 7.379 149.131 1.00 87.73 105 HIS F C 1
ATOM 6893 O O . HIS F 2 65 ? 51.257 6.268 149.653 1.00 87.79 105 HIS F O 1
ATOM 6900 N N . THR F 2 66 ? 51.306 8.518 149.815 1.00 87.25 106 THR F N 1
ATOM 6901 C CA . THR F 2 66 ? 50.945 8.544 151.224 1.00 89.91 106 THR F CA 1
ATOM 6902 C C . THR F 2 66 ? 49.708 7.692 151.443 1.00 91.94 106 THR F C 1
ATOM 6903 O O . THR F 2 66 ? 48.646 7.966 150.882 1.00 97.69 106 THR F O 1
ATOM 6907 N N . SER F 2 67 ? 49.870 6.634 152.229 1.00 95.91 107 SER F N 1
ATOM 6908 C CA . SER F 2 67 ? 48.763 5.775 152.606 1.00 96.33 107 SER F CA 1
ATOM 6909 C C . SER F 2 67 ? 47.786 6.536 153.470 1.00 89.64 107 SER F C 1
ATOM 6910 O O . SER F 2 67 ? 48.111 7.588 154.019 1.00 86.29 107 SER F O 1
ATOM 6913 N N . GLN F 2 68 ? 46.595 5.998 153.596 1.00 91.08 108 GLN F N 1
ATOM 6914 C CA . GLN F 2 68 ? 45.664 6.434 154.607 1.00 98.86 108 GLN F CA 1
ATOM 6915 C C . GLN F 2 68 ? 45.139 5.223 155.358 1.00 102.86 108 GLN F C 1
ATOM 6916 O O . GLN F 2 68 ? 45.691 4.809 156.359 1.00 105.14 108 GLN F O 1
ATOM 6922 N N . VAL F 2 69 ? 44.089 4.625 154.834 1.00 98.82 109 VAL F N 1
ATOM 6923 C CA . VAL F 2 69 ? 43.539 3.454 155.451 1.00 102.16 109 VAL F CA 1
ATOM 6924 C C . VAL F 2 69 ? 44.569 2.364 155.373 1.00 106.81 109 VAL F C 1
ATOM 6925 O O . VAL F 2 69 ? 45.216 2.207 154.352 1.00 107.10 109 VAL F O 1
ATOM 6929 N N . PRO F 2 70 ? 44.706 1.575 156.521 1.00 113.09 110 PRO F N 1
ATOM 6930 C CA . PRO F 2 70 ? 45.516 0.372 156.302 1.00 118.44 110 PRO F CA 1
ATOM 6931 C C . PRO F 2 70 ? 44.664 -0.619 155.539 1.00 117.90 110 PRO F C 1
ATOM 6932 O O . PRO F 2 70 ? 43.459 -0.457 155.556 1.00 118.24 110 PRO F O 1
ATOM 6936 N N . THR F 2 71 ? 45.245 -1.611 154.877 1.00 114.69 111 THR F N 1
ATOM 6937 C CA . THR F 2 71 ? 44.427 -2.645 154.265 1.00 114.35 111 THR F CA 1
ATOM 6938 C C . THR F 2 71 ? 44.953 -4.043 154.501 1.00 116.61 111 THR F C 1
ATOM 6939 O O . THR F 2 71 ? 46.135 -4.230 154.732 1.00 117.46 111 THR F O 1
ATOM 6943 N N . SER F 2 72 ? 44.061 -5.024 154.429 1.00 120.44 112 SER F N 1
ATOM 6944 C CA . SER F 2 72 ? 44.486 -6.417 154.417 1.00 115.08 112 SER F CA 1
ATOM 6945 C C . SER F 2 72 ? 45.030 -6.824 153.047 1.00 112.41 112 SER F C 1
ATOM 6946 O O . SER F 2 72 ? 44.944 -6.054 152.093 1.00 115.90 112 SER F O 1
ATOM 6949 N N . VAL F 2 73 ? 45.586 -8.039 152.995 1.00 113.74 113 VAL F N 1
ATOM 6950 C CA . VAL F 2 73 ? 46.061 -8.747 151.790 1.00 117.62 113 VAL F CA 1
ATOM 6951 C C . VAL F 2 73 ? 47.472 -8.357 151.343 1.00 107.50 113 VAL F C 1
ATOM 6952 O O . VAL F 2 73 ? 47.950 -7.254 151.596 1.00 102.52 113 VAL F O 1
ATOM 6956 N N . LEU F 2 103 ? 47.797 -13.406 156.687 1.00 111.92 143 LEU F N 1
ATOM 6957 C CA . LEU F 2 103 ? 47.744 -12.255 155.789 1.00 119.13 143 LEU F CA 1
ATOM 6958 C C . LEU F 2 103 ? 48.250 -10.991 156.467 1.00 114.91 143 LEU F C 1
ATOM 6959 O O . LEU F 2 103 ? 48.306 -10.910 157.683 1.00 110.07 143 LEU F O 1
ATOM 6964 N N . LEU F 2 104 ? 48.624 -10.002 155.676 1.00 110.56 144 LEU F N 1
ATOM 6965 C CA . LEU F 2 104 ? 49.265 -8.836 156.236 1.00 111.10 144 LEU F CA 1
ATOM 6966 C C . LEU F 2 104 ? 48.663 -7.545 155.738 1.00 115.64 144 LEU F C 1
ATOM 6967 O O . LEU F 2 104 ? 47.985 -7.525 154.723 1.00 113.39 144 LEU F O 1
ATOM 6972 N N . ILE F 2 105 ? 48.909 -6.466 156.468 1.00 116.38 145 ILE F N 1
ATOM 6973 C CA . ILE F 2 105 ? 48.280 -5.190 156.156 1.00 118.52 145 ILE F CA 1
ATOM 6974 C C . ILE F 2 105 ? 49.243 -4.019 156.330 1.00 117.52 145 ILE F C 1
ATOM 6975 O O . ILE F 2 105 ? 49.957 -3.924 157.330 1.00 118.59 145 ILE F O 1
ATOM 6980 N N . ASP F 2 106 ? 49.261 -3.137 155.336 1.00 112.12 146 ASP F N 1
ATOM 6981 C CA . ASP F 2 106 ? 50.047 -1.914 155.401 1.00 109.16 146 ASP F CA 1
ATOM 6982 C C . ASP F 2 106 ? 49.429 -0.966 156.418 1.00 111.60 146 ASP F C 1
ATOM 6983 O O . ASP F 2 106 ? 48.291 -1.151 156.844 1.00 110.74 146 ASP F O 1
ATOM 6988 N N . THR F 2 107 ? 50.193 0.045 156.808 1.00 112.75 147 THR F N 1
ATOM 6989 C CA . THR F 2 107 ? 49.719 1.058 157.731 1.00 108.99 147 THR F CA 1
ATOM 6990 C C . THR F 2 107 ? 50.121 2.420 157.196 1.00 109.81 147 THR F C 1
ATOM 6991 O O . THR F 2 107 ? 51.080 2.528 156.434 1.00 108.97 147 THR F O 1
ATOM 6995 N N . PRO F 2 108 ? 49.392 3.471 157.581 1.00 112.46 148 PRO F N 1
ATOM 6996 C CA . PRO F 2 108 ? 49.941 4.770 157.211 1.00 106.23 148 PRO F CA 1
ATOM 6997 C C . PRO F 2 108 ? 51.147 5.044 158.079 1.00 108.27 148 PRO F C 1
ATOM 6998 O O . PRO F 2 108 ? 51.347 4.354 159.077 1.00 111.45 148 PRO F O 1
ATOM 7002 N N . GLY F 2 109 ? 51.944 6.033 157.712 1.00 111.10 149 GLY F N 1
ATOM 7003 C CA . GLY F 2 109 ? 53.014 6.462 158.581 1.00 110.43 149 GLY F CA 1
ATOM 7004 C C . GLY F 2 109 ? 52.568 7.683 159.350 1.00 111.46 149 GLY F C 1
ATOM 7005 O O . GLY F 2 109 ? 53.335 8.274 160.107 1.00 118.27 149 GLY F O 1
ATOM 7006 N N . HIS F 2 110 ? 51.311 8.062 159.152 1.00 112.34 150 HIS F N 1
ATOM 7007 C CA . HIS F 2 110 ? 50.825 9.339 159.651 1.00 117.69 150 HIS F CA 1
ATOM 7008 C C . HIS F 2 110 ? 50.134 9.221 161.010 1.00 117.61 150 HIS F C 1
ATOM 7009 O O . HIS F 2 110 ? 49.445 8.239 161.285 1.00 115.96 150 HIS F O 1
ATOM 7016 N N . PRO F 2 111 ? 50.334 10.239 161.860 1.00 117.03 151 PRO F N 1
ATOM 7017 C CA . PRO F 2 111 ? 49.872 10.408 163.244 1.00 118.64 151 PRO F CA 1
ATOM 7018 C C . PRO F 2 111 ? 48.423 10.008 163.537 1.00 121.83 151 PRO F C 1
ATOM 7019 O O . PRO F 2 111 ? 48.196 9.314 164.528 1.00 118.79 151 PRO F O 1
ATOM 7023 N N . LYS F 2 112 ? 47.464 10.448 162.728 1.00 125.49 152 LYS F N 1
ATOM 7024 C CA . LYS F 2 112 ? 46.061 10.172 163.031 1.00 127.33 152 LYS F CA 1
ATOM 7025 C C . LYS F 2 112 ? 45.814 8.673 163.127 1.00 125.16 152 LYS F C 1
ATOM 7026 O O . LYS F 2 112 ? 45.326 8.178 164.145 1.00 120.35 152 LYS F O 1
ATOM 7032 N N . LEU F 2 113 ? 46.158 7.955 162.063 1.00 127.64 153 LEU F N 1
ATOM 7033 C CA . LEU F 2 113 ? 45.886 6.527 162.002 1.00 128.29 153 LEU F CA 1
ATOM 7034 C C . LEU F 2 113 ? 46.682 5.730 163.016 1.00 127.55 153 LEU F C 1
ATOM 7035 O O . LEU F 2 113 ? 46.105 4.936 163.739 1.00 127.19 153 LEU F O 1
ATOM 7040 N N . ARG F 2 114 ? 47.995 5.944 163.086 1.00 124.47 154 ARG F N 1
ATOM 7041 C CA . ARG F 2 114 ? 48.829 5.204 164.037 1.00 123.31 154 ARG F CA 1
ATOM 7042 C C . ARG F 2 114 ? 48.123 5.058 165.386 1.00 125.59 154 ARG F C 1
ATOM 7043 O O . ARG F 2 114 ? 48.343 4.091 166.114 1.00 128.97 154 ARG F O 1
ATOM 7051 N N . GLY F 2 115 ? 47.244 6.012 165.686 1.00 128.41 155 GLY F N 1
ATOM 7052 C CA . GLY F 2 115 ? 46.302 5.882 166.780 1.00 129.87 155 GLY F CA 1
ATOM 7053 C C . GLY F 2 115 ? 45.480 4.611 166.658 1.00 130.66 155 GLY F C 1
ATOM 7054 O O . GLY F 2 115 ? 45.291 3.902 167.646 1.00 135.09 155 GLY F O 1
ATOM 7055 N N . THR F 2 116 ? 44.988 4.311 165.454 1.00 125.17 156 THR F N 1
ATOM 7056 C CA . THR F 2 116 ? 44.295 3.043 165.246 1.00 129.64 156 THR F CA 1
ATOM 7057 C C . THR F 2 116 ? 45.294 1.890 165.242 1.00 130.10 156 THR F C 1
ATOM 7058 O O . THR F 2 116 ? 44.953 0.784 165.646 1.00 127.00 156 THR F O 1
ATOM 7062 N N . THR F 2 117 ? 46.526 2.146 164.810 1.00 129.10 157 THR F N 1
ATOM 7063 C CA . THR F 2 117 ? 47.551 1.102 164.803 1.00 127.96 157 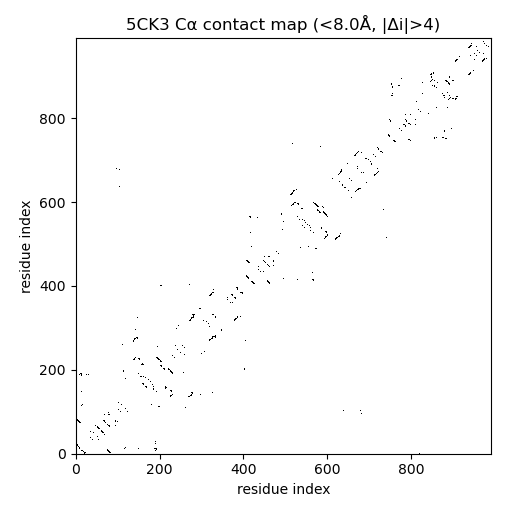THR F CA 1
ATOM 7064 C C . THR F 2 117 ? 47.828 0.583 166.210 1.00 125.28 157 THR F C 1
ATOM 7065 O O . THR F 2 117 ? 48.025 -0.614 166.415 1.00 129.82 157 THR F O 1
ATOM 7069 N N . LEU F 2 118 ? 47.844 1.491 167.178 1.00 124.73 158 LEU F N 1
ATOM 7070 C CA . LEU F 2 118 ? 48.184 1.136 168.549 1.00 122.39 158 LEU F CA 1
ATOM 7071 C C . LEU F 2 118 ? 46.954 0.730 169.352 1.00 122.85 158 LEU F C 1
ATOM 7072 O O . LEU F 2 118 ? 47.055 0.381 170.528 1.00 120.13 158 LEU F O 1
ATOM 7077 N N . GLN F 2 119 ? 45.793 0.774 168.707 1.00 127.50 159 GLN F N 1
ATOM 7078 C CA . GLN F 2 119 ? 44.565 0.261 169.301 1.00 127.39 159 GLN F CA 1
ATOM 7079 C C . GLN F 2 119 ? 44.520 -1.258 169.191 1.00 124.03 159 GLN F C 1
ATOM 7080 O O . GLN F 2 119 ? 43.611 -1.902 169.712 1.00 121.48 159 GLN F O 1
ATOM 7086 N N . HIS F 2 120 ? 45.505 -1.825 168.502 1.00 125.43 160 HIS F N 1
ATOM 7087 C CA . HIS F 2 120 ? 45.504 -3.252 168.209 1.00 125.25 160 HIS F CA 1
ATOM 7088 C C . HIS F 2 120 ? 46.838 -3.899 168.570 1.00 122.71 160 HIS F C 1
ATOM 7089 O O . HIS F 2 120 ? 47.747 -3.237 169.071 1.00 119.70 160 HIS F O 1
ATOM 7096 N N . VAL F 2 156 ? 54.015 -7.675 163.875 1.00 115.51 196 VAL F N 1
ATOM 7097 C CA . VAL F 2 156 ? 54.479 -6.325 163.580 1.00 117.36 196 VAL F CA 1
ATOM 7098 C C . VAL F 2 156 ? 55.888 -6.344 163.008 1.00 121.81 196 VAL F C 1
ATOM 7099 O O . VAL F 2 156 ? 56.734 -7.125 163.444 1.00 121.44 196 VAL F O 1
ATOM 7103 N N . ILE F 2 157 ? 56.137 -5.479 162.033 1.00 122.27 197 ILE F N 1
ATOM 7104 C CA . ILE F 2 157 ? 57.476 -5.325 161.486 1.00 116.45 197 ILE F CA 1
ATOM 7105 C C . ILE F 2 157 ? 57.741 -3.863 161.163 1.00 114.61 197 ILE F C 1
ATOM 7106 O O . ILE F 2 157 ? 57.752 -3.474 159.995 1.00 118.94 197 ILE F O 1
ATOM 7111 N N . PHE F 2 158 ? 57.945 -3.062 162.210 1.00 113.44 198 PHE F N 1
ATOM 7112 C CA . PHE F 2 158 ? 58.194 -1.629 162.062 1.00 110.80 198 PHE F CA 1
ATOM 7113 C C . PHE F 2 158 ? 59.272 -1.365 161.022 1.00 113.35 198 PHE F C 1
ATOM 7114 O O . PHE F 2 158 ? 60.389 -1.872 161.125 1.00 115.25 198 PHE F O 1
ATOM 7122 N N . LEU F 2 159 ? 58.923 -0.566 160.022 1.00 110.88 199 LEU F N 1
ATOM 7123 C CA . LEU F 2 159 ? 59.843 -0.235 158.946 1.00 109.35 199 LEU F CA 1
ATOM 7124 C C . LEU F 2 159 ? 60.123 1.260 158.922 1.00 107.09 199 LEU F C 1
ATOM 7125 O O . LEU F 2 159 ? 59.270 2.067 159.291 1.00 110.47 199 LEU F O 1
ATOM 7130 N N . LEU F 2 160 ? 61.322 1.628 158.489 1.00 102.02 200 LEU F N 1
ATOM 7131 C CA . LEU F 2 160 ? 61.699 3.031 158.425 1.00 105.62 200 LEU F CA 1
ATOM 7132 C C . LEU F 2 160 ? 62.488 3.319 157.159 1.00 110.03 200 LEU F C 1
ATOM 7133 O O . LEU F 2 160 ? 63.101 2.422 156.582 1.00 113.69 200 LEU F O 1
ATOM 7138 N N . ASP F 2 161 ? 62.455 4.570 156.717 1.00 111.34 201 ASP F N 1
ATOM 7139 C CA . ASP F 2 161 ? 63.370 5.020 155.681 1.00 116.93 201 ASP F CA 1
ATOM 7140 C C . ASP F 2 161 ? 64.768 4.959 156.269 1.00 118.67 201 ASP F C 1
ATOM 7141 O O . ASP F 2 161 ? 65.150 5.836 157.045 1.00 113.97 201 ASP F O 1
ATOM 7146 N N . ALA F 2 162 ? 65.524 3.923 155.915 1.00 122.85 202 ALA F N 1
ATOM 7147 C CA . ALA F 2 162 ? 66.872 3.760 156.448 1.00 123.83 202 ALA F CA 1
ATOM 7148 C C . ALA F 2 162 ? 67.703 4.996 156.141 1.00 124.02 202 ALA F C 1
ATOM 7149 O O . ALA F 2 162 ? 68.448 5.479 156.989 1.00 123.98 202 ALA F O 1
ATOM 7151 N N . ALA F 2 163 ? 67.545 5.514 154.928 1.00 122.77 203 ALA F N 1
ATOM 7152 C CA . ALA F 2 163 ? 68.297 6.678 154.482 1.00 121.24 203 ALA F CA 1
ATOM 7153 C C . ALA F 2 163 ? 68.065 7.885 155.384 1.00 124.63 203 ALA F C 1
ATOM 7154 O O . ALA F 2 163 ? 69.004 8.620 155.691 1.00 127.41 203 ALA F O 1
ATOM 7156 N N . ALA F 2 164 ? 66.818 8.078 155.807 1.00 120.00 204 ALA F N 1
ATOM 7157 C CA . ALA F 2 164 ? 66.439 9.240 156.607 1.00 117.79 204 ALA F CA 1
ATOM 7158 C C . ALA F 2 164 ? 67.368 9.430 157.802 1.00 119.55 204 ALA F C 1
ATOM 7159 O O . ALA F 2 164 ? 67.801 10.546 158.089 1.00 125.07 204 ALA F O 1
ATOM 7161 N N . LEU F 2 165 ? 67.683 8.333 158.482 1.00 121.31 205 LEU F N 1
ATOM 7162 C CA . LEU F 2 165 ? 68.552 8.373 159.652 1.00 121.00 205 LEU F CA 1
ATOM 7163 C C . LEU F 2 165 ? 69.923 8.925 159.289 1.00 118.62 205 LEU F C 1
ATOM 7164 O O . LEU F 2 165 ? 70.603 9.525 160.120 1.00 120.51 205 LEU F O 1
ATOM 7169 N N . ALA F 2 166 ? 70.323 8.717 158.039 1.00 119.94 206 ALA F N 1
ATOM 7170 C CA . ALA F 2 166 ? 71.517 9.356 157.509 1.00 127.22 206 ALA F CA 1
ATOM 7171 C C . ALA F 2 166 ? 71.223 10.828 157.254 1.00 131.77 206 ALA F C 1
ATOM 7172 O O . ALA F 2 166 ? 71.992 11.706 157.649 1.00 133.17 206 ALA F O 1
ATOM 7174 N N . ASP F 2 167 ? 70.090 11.087 156.606 1.00 129.50 207 ASP F N 1
ATOM 7175 C CA . ASP F 2 167 ? 69.656 12.445 156.294 1.00 126.82 207 ASP F CA 1
ATOM 7176 C C . ASP F 2 167 ? 69.443 13.265 157.566 1.00 127.94 207 ASP F C 1
ATOM 7177 O O . ASP F 2 167 ? 69.310 14.489 157.510 1.00 123.30 207 ASP F O 1
ATOM 7182 N N . SER F 2 168 ? 69.409 12.583 158.708 1.00 131.09 208 SER F N 1
ATOM 7183 C CA . SER F 2 168 ? 69.321 13.247 160.005 1.00 131.29 208 SER F CA 1
ATOM 7184 C C . SER F 2 168 ? 70.508 14.180 160.220 1.00 126.86 208 SER F C 1
ATOM 7185 O O . SER F 2 168 ? 71.537 14.054 159.555 1.00 125.60 208 SER F O 1
ATOM 7188 N N . SER F 2 174 ? 64.085 12.130 162.852 1.00 134.19 214 SER F N 1
ATOM 7189 C CA . SER F 2 174 ? 64.015 11.414 164.121 1.00 140.87 214 SER F CA 1
ATOM 7190 C C . SER F 2 174 ? 62.678 11.624 164.825 1.00 139.85 214 SER F C 1
ATOM 7191 O O . SER F 2 174 ? 62.520 11.246 165.985 1.00 130.91 214 SER F O 1
ATOM 7194 N N . GLN F 2 175 ? 61.720 12.232 164.133 1.00 144.73 215 GLN F N 1
ATOM 7195 C CA . GLN F 2 175 ? 60.353 12.266 164.637 1.00 146.54 215 GLN F CA 1
ATOM 7196 C C . GLN F 2 175 ? 59.874 10.819 164.710 1.00 143.22 215 GLN F C 1
ATOM 7197 O O . GLN F 2 175 ? 58.981 10.481 165.485 1.00 142.33 215 GLN F O 1
ATOM 7203 N N . THR F 2 176 ? 60.495 9.977 163.887 1.00 141.74 216 THR F N 1
ATOM 7204 C CA . THR F 2 176 ? 60.434 8.528 164.025 1.00 140.82 216 THR F CA 1
ATOM 7205 C C . THR F 2 176 ? 60.658 8.080 165.467 1.00 136.14 216 THR F C 1
ATOM 7206 O O . THR F 2 176 ? 59.939 7.227 165.972 1.00 136.09 216 THR F O 1
ATOM 7210 N N . ALA F 2 177 ? 61.665 8.663 166.116 1.00 132.57 217 ALA F N 1
ATOM 7211 C CA . ALA F 2 177 ? 62.205 8.151 167.385 1.00 131.98 217 ALA F CA 1
ATOM 7212 C C . ALA F 2 177 ? 61.147 7.692 168.395 1.00 135.11 217 ALA F C 1
ATOM 7213 O O . ALA F 2 177 ? 61.091 6.512 168.744 1.00 136.03 217 ALA F O 1
ATOM 7215 N N . SER F 2 178 ? 60.322 8.626 168.861 1.00 134.90 218 SER F N 1
ATOM 7216 C CA . SER F 2 178 ? 59.223 8.315 169.779 1.00 138.39 218 SER F CA 1
ATOM 7217 C C . SER F 2 178 ? 58.269 7.272 169.220 1.00 136.90 218 SER F C 1
ATOM 7218 O O . SER F 2 178 ? 57.833 6.366 169.934 1.00 137.22 218 SER F O 1
ATOM 7221 N N . TYR F 2 179 ? 57.906 7.453 167.953 1.00 134.53 219 TYR F N 1
ATOM 7222 C CA . TYR F 2 179 ? 57.171 6.444 167.210 1.00 130.80 219 TYR F CA 1
ATOM 7223 C C . TYR F 2 179 ? 57.852 5.126 167.474 1.00 133.41 219 TYR F C 1
ATOM 7224 O O . TYR F 2 179 ? 57.252 4.222 168.050 1.00 134.05 219 TYR F O 1
ATOM 7233 N N . LEU F 2 180 ? 59.130 5.047 167.100 1.00 135.24 220 LEU F N 1
ATOM 7234 C CA . LEU F 2 180 ? 59.917 3.844 167.339 1.00 134.69 220 LEU F CA 1
ATOM 7235 C C . LEU F 2 180 ? 59.975 3.552 168.830 1.00 140.24 220 LEU F C 1
ATOM 7236 O O . LEU F 2 180 ? 60.161 2.412 169.219 1.00 144.36 220 LEU F O 1
ATOM 7241 N N . TYR F 2 181 ? 59.797 4.561 169.675 1.00 139.81 221 TYR F N 1
ATOM 7242 C CA . TYR F 2 181 ? 59.650 4.256 171.092 1.00 142.50 221 TYR F CA 1
ATOM 7243 C C . TYR F 2 181 ? 58.283 3.627 171.304 1.00 141.16 221 TYR F C 1
ATOM 7244 O O . TYR F 2 181 ? 58.171 2.504 171.792 1.00 138.42 221 TYR F O 1
ATOM 7253 N N . ASP F 2 182 ? 57.246 4.366 170.924 1.00 138.89 222 ASP F N 1
ATOM 7254 C CA . ASP F 2 182 ? 55.888 4.067 171.358 1.00 138.47 222 ASP F CA 1
ATOM 7255 C C . ASP F 2 182 ? 55.351 2.716 170.892 1.00 140.22 222 ASP F C 1
ATOM 7256 O O . ASP F 2 182 ? 54.607 2.068 171.628 1.00 142.66 222 ASP F O 1
ATOM 7261 N N . VAL F 2 183 ? 55.709 2.289 169.683 1.00 141.57 223 VAL F N 1
ATOM 7262 C CA . VAL F 2 183 ? 55.174 1.032 169.164 1.00 141.96 223 VAL F CA 1
ATOM 7263 C C . VAL F 2 183 ? 55.499 -0.123 170.101 1.00 147.04 223 VAL F C 1
ATOM 7264 O O . VAL F 2 183 ? 54.651 -0.972 170.370 1.00 149.82 223 VAL F O 1
ATOM 7268 N N . LEU F 2 184 ? 56.725 -0.137 170.615 1.00 147.25 224 LEU F N 1
ATOM 7269 C CA . LEU F 2 184 ? 57.208 -1.270 171.395 1.00 148.59 224 LEU F CA 1
ATOM 7270 C C . LEU F 2 184 ? 56.632 -1.316 172.811 1.00 148.32 224 LEU F C 1
ATOM 7271 O O . LEU F 2 184 ? 56.415 -2.400 173.353 1.00 149.84 224 LEU F O 1
ATOM 7276 N N . LEU F 2 185 ? 56.391 -0.153 173.410 1.00 147.94 225 LEU F N 1
ATOM 7277 C CA . LEU F 2 185 ? 55.761 -0.106 174.726 1.00 147.96 225 LEU F CA 1
ATOM 7278 C C . LEU F 2 185 ? 54.387 -0.753 174.634 1.00 151.01 225 LEU F C 1
ATOM 7279 O O . LEU F 2 185 ? 53.963 -1.488 175.526 1.00 153.38 225 LEU F O 1
ATOM 7284 N N . SER F 2 186 ? 53.706 -0.472 173.529 1.00 149.90 226 SER F N 1
ATOM 7285 C CA . SER F 2 186 ? 52.422 -1.083 173.221 1.00 148.56 226 SER F CA 1
ATOM 7286 C C . SER F 2 186 ? 52.550 -2.599 173.192 1.00 148.62 226 SER F C 1
ATOM 7287 O O . SER F 2 186 ? 51.568 -3.322 173.360 1.00 145.08 226 SER F O 1
ATOM 7290 N N . LEU F 2 187 ? 53.774 -3.072 172.977 1.00 150.38 227 LEU F N 1
ATOM 7291 C CA . LEU F 2 187 ? 54.070 -4.494 173.038 1.00 149.07 227 LEU F CA 1
ATOM 7292 C C . LEU F 2 187 ? 54.512 -4.881 174.446 1.00 150.64 227 LEU F C 1
ATOM 7293 O O . LEU F 2 187 ? 54.511 -6.058 174.807 1.00 149.48 227 LEU F O 1
ATOM 7298 N N . GLN F 2 188 ? 54.889 -3.879 175.236 1.00 151.87 228 GLN F N 1
ATOM 7299 C CA . GLN F 2 188 ? 55.293 -4.101 176.619 1.00 149.90 228 GLN F CA 1
ATOM 7300 C C . GLN F 2 188 ? 54.087 -4.447 177.484 1.00 148.74 228 GLN F C 1
ATOM 7301 O O . GLN F 2 188 ? 54.195 -5.219 178.436 1.00 149.31 228 GLN F O 1
ATOM 7307 N N . LYS F 2 189 ? 52.934 -3.880 177.140 1.00 147.32 229 LYS F N 1
ATOM 7308 C CA . LYS F 2 189 ? 51.724 -4.068 177.931 1.00 147.98 229 LYS F CA 1
ATOM 7309 C C . LYS F 2 189 ? 50.928 -5.291 177.490 1.00 147.24 229 LYS F C 1
ATOM 7310 O O . LYS F 2 189 ? 49.939 -5.652 178.129 1.00 149.72 229 LYS F O 1
ATOM 7316 N N . ARG F 2 190 ? 51.356 -5.919 176.398 1.00 146.26 230 ARG F N 1
ATOM 7317 C CA . ARG F 2 190 ? 50.641 -7.065 175.842 1.00 147.48 230 ARG F CA 1
ATOM 7318 C C . ARG F 2 190 ? 50.468 -8.168 176.878 1.00 147.18 230 ARG F C 1
ATOM 7319 O O . ARG F 2 190 ? 49.433 -8.832 176.921 1.00 150.87 230 ARG F O 1
ATOM 7327 N N . PHE F 2 191 ? 51.481 -8.347 177.721 1.00 149.76 231 PHE F N 1
ATOM 7328 C CA . PHE F 2 191 ? 51.424 -9.342 178.786 1.00 153.87 231 PHE F CA 1
ATOM 7329 C C . PHE F 2 191 ? 50.506 -8.882 179.915 1.00 150.28 231 PHE F C 1
ATOM 7330 O O . PHE F 2 191 ? 49.524 -8.177 179.684 1.00 145.96 231 PHE F O 1
ATOM 7338 N N . PRO F 2 204 ? 58.278 -11.068 168.704 1.00 127.50 244 PRO F N 1
ATOM 7339 C CA . PRO F 2 204 ? 58.510 -11.482 167.321 1.00 129.42 244 PRO F CA 1
ATOM 7340 C C . PRO F 2 204 ? 58.955 -10.315 166.462 1.00 128.24 244 PRO F C 1
ATOM 7341 O O . PRO F 2 204 ? 59.309 -10.512 165.318 1.00 127.16 244 PRO F O 1
ATOM 7345 N N . VAL F 2 205 ? 58.933 -9.116 167.028 1.00 131.10 245 VAL F N 1
ATOM 7346 C CA . VAL F 2 205 ? 59.072 -7.881 166.262 1.00 128.60 245 VAL F CA 1
ATOM 7347 C C . VAL F 2 205 ? 60.323 -7.793 165.395 1.00 128.08 245 VAL F C 1
ATOM 7348 O O . VAL F 2 205 ? 61.404 -8.217 165.797 1.00 133.91 245 VAL F O 1
ATOM 7352 N N . LEU F 2 206 ? 60.161 -7.234 164.200 1.00 125.35 246 LEU F N 1
ATOM 7353 C CA . LEU F 2 206 ? 61.288 -6.925 163.329 1.00 128.11 246 LEU F CA 1
ATOM 7354 C C . LEU F 2 206 ? 61.356 -5.425 163.077 1.00 124.39 246 LEU F C 1
ATOM 7355 O O . LEU F 2 206 ? 60.352 -4.796 162.746 1.00 120.77 246 LEU F O 1
ATOM 7360 N N . ILE F 2 207 ? 62.537 -4.850 163.255 1.00 123.75 247 ILE F N 1
ATOM 7361 C CA . ILE F 2 207 ? 62.792 -3.502 162.774 1.00 122.92 247 ILE F CA 1
ATOM 7362 C C . ILE F 2 207 ? 63.528 -3.629 161.457 1.00 126.26 247 ILE F C 1
ATOM 7363 O O . ILE F 2 207 ? 64.538 -4.326 161.369 1.00 131.11 247 ILE F O 1
ATOM 7368 N N . ALA F 2 208 ? 63.015 -2.968 160.429 1.00 122.13 248 ALA F N 1
ATOM 7369 C CA . ALA F 2 208 ? 63.540 -3.157 159.088 1.00 119.07 248 ALA F CA 1
ATOM 7370 C C . ALA F 2 208 ? 64.156 -1.883 158.528 1.00 118.55 248 ALA F C 1
ATOM 7371 O O . ALA F 2 208 ? 63.578 -0.802 158.637 1.00 116.84 248 ALA F O 1
ATOM 7373 N N . ALA F 2 209 ? 65.337 -2.014 157.934 1.00 119.52 249 ALA F N 1
ATOM 7374 C CA . ALA F 2 209 ? 65.948 -0.909 157.207 1.00 118.00 249 ALA F CA 1
ATOM 7375 C C . ALA F 2 209 ? 65.581 -1.011 155.731 1.00 118.54 249 ALA F C 1
ATOM 7376 O O . ALA F 2 209 ? 65.651 -2.088 155.149 1.00 120.57 249 ALA F O 1
ATOM 7378 N N . ASN F 2 210 ? 65.192 0.114 155.135 1.00 117.25 250 ASN F N 1
ATOM 7379 C CA . ASN F 2 210 ? 64.693 0.139 153.761 1.00 113.43 250 ASN F CA 1
ATOM 7380 C C . ASN F 2 210 ? 65.419 1.175 152.903 1.00 115.83 250 ASN F C 1
ATOM 7381 O O . ASN F 2 210 ? 66.171 1.999 153.417 1.00 116.55 250 ASN F O 1
ATOM 7386 N N . LYS F 2 211 ? 65.181 1.130 151.596 1.00 113.44 251 LYS F N 1
ATOM 7387 C CA . LYS F 2 211 ? 65.797 2.070 150.668 1.00 109.18 251 LYS F CA 1
ATOM 7388 C C . LYS F 2 211 ? 67.306 1.886 150.669 1.00 108.52 251 LYS F C 1
ATOM 7389 O O . LYS F 2 211 ? 68.066 2.852 150.582 1.00 109.30 251 LYS F O 1
ATOM 7395 N N . GLN F 2 212 ? 67.726 0.630 150.778 1.00 110.01 252 GLN F N 1
ATOM 7396 C CA . GLN F 2 212 ? 69.136 0.271 150.763 1.00 111.46 252 GLN F CA 1
ATOM 7397 C C . GLN F 2 212 ? 69.716 0.421 149.362 1.00 110.61 252 GLN F C 1
ATOM 7398 O O . GLN F 2 212 ? 70.931 0.345 149.175 1.00 107.13 252 GLN F O 1
ATOM 7404 N N . ASP F 2 213 ? 68.840 0.622 148.381 1.00 114.03 253 ASP F N 1
ATOM 7405 C CA . ASP F 2 213 ? 69.274 0.841 147.007 1.00 113.17 253 ASP F CA 1
ATOM 7406 C C . ASP F 2 213 ? 70.157 2.079 146.929 1.00 119.58 253 ASP F C 1
ATOM 7407 O O . ASP F 2 213 ? 71.202 2.070 146.280 1.00 116.14 253 ASP F O 1
ATOM 7412 N N . LEU F 2 214 ? 69.731 3.139 147.609 1.00 118.48 254 LEU F N 1
ATOM 7413 C CA . LEU F 2 214 ? 70.452 4.404 147.587 1.00 118.65 254 LEU F CA 1
ATOM 7414 C C . LEU F 2 214 ? 71.795 4.323 148.299 1.00 127.24 254 LEU F C 1
ATOM 7415 O O . LEU F 2 214 ? 72.020 3.457 149.146 1.00 131.16 254 LEU F O 1
ATOM 7420 N N . PHE F 2 215 ? 72.682 5.245 147.943 1.00 128.06 255 PHE F N 1
ATOM 7421 C CA . PHE F 2 215 ? 74.016 5.326 148.520 1.00 131.72 255 PHE F CA 1
ATOM 7422 C C . PHE F 2 215 ? 73.938 5.684 149.998 1.00 129.35 255 PHE F C 1
ATOM 7423 O O . PHE F 2 215 ? 74.670 5.142 150.826 1.00 123.57 255 PHE F O 1
ATOM 7431 N N . THR F 2 216 ? 73.026 6.596 150.315 1.00 130.85 256 THR F N 1
ATOM 7432 C CA . THR F 2 216 ? 72.945 7.208 151.635 1.00 127.43 256 THR F CA 1
ATOM 7433 C C . THR F 2 216 ? 72.401 6.277 152.714 1.00 124.59 256 THR F C 1
ATOM 7434 O O . THR F 2 216 ? 72.334 6.653 153.885 1.00 122.34 256 THR F O 1
ATOM 7438 N N . ALA F 2 217 ? 72.015 5.069 152.315 1.00 123.46 257 ALA F N 1
ATOM 7439 C CA . ALA F 2 217 ? 71.325 4.139 153.207 1.00 125.44 257 ALA F CA 1
ATOM 7440 C C . ALA F 2 217 ? 72.072 3.887 154.520 1.00 130.32 257 ALA F C 1
ATOM 7441 O O . ALA F 2 217 ? 73.295 3.735 154.539 1.00 137.33 257 ALA F O 1
ATOM 7443 N N . VAL F 2 218 ? 71.317 3.861 155.616 1.00 122.62 258 VAL F N 1
ATOM 7444 C CA . VAL F 2 218 ? 71.855 3.506 156.926 1.00 121.58 258 VAL F CA 1
ATOM 7445 C C . VAL F 2 218 ? 72.115 2.007 157.001 1.00 123.93 258 VAL F C 1
ATOM 7446 O O . VAL F 2 218 ? 71.419 1.215 156.370 1.00 125.31 258 VAL F O 1
ATOM 7450 N N . PRO F 2 219 ? 73.134 1.615 157.765 1.00 126.94 259 PRO F N 1
ATOM 7451 C CA . PRO F 2 219 ? 73.488 0.206 157.943 1.00 125.98 259 PRO F CA 1
ATOM 7452 C C . PRO F 2 219 ? 72.447 -0.607 158.709 1.00 127.81 259 PRO F C 1
ATOM 7453 O O . PRO F 2 219 ? 71.635 -0.052 159.447 1.00 129.15 259 PRO F O 1
ATOM 7457 N N . ALA F 2 220 ? 72.459 -1.918 158.493 1.00 123.41 260 ALA F N 1
ATOM 7458 C CA . ALA F 2 220 ? 71.757 -2.835 159.377 1.00 134.55 260 ALA F CA 1
ATOM 7459 C C . ALA F 2 220 ? 72.500 -2.836 160.706 1.00 143.38 260 ALA F C 1
ATOM 7460 O O . ALA F 2 220 ? 71.909 -3.039 161.768 1.00 143.36 260 ALA F O 1
ATOM 7462 N N . SER F 2 221 ? 73.805 -2.587 160.639 1.00 144.36 261 SER F N 1
ATOM 7463 C CA . SER F 2 221 ? 74.634 -2.542 161.837 1.00 141.19 261 SER F CA 1
ATOM 7464 C C . SER F 2 221 ? 74.347 -1.291 162.669 1.00 141.89 261 SER F C 1
ATOM 7465 O O . SER F 2 221 ? 74.170 -1.387 163.883 1.00 144.47 261 SER F O 1
ATOM 7468 N N . LEU F 2 222 ? 74.305 -0.120 162.034 1.00 136.79 262 LEU F N 1
ATOM 7469 C CA . LEU F 2 222 ? 73.973 1.100 162.771 1.00 138.60 262 LEU F CA 1
ATOM 7470 C C . LEU F 2 222 ? 72.492 1.149 163.099 1.00 143.47 262 LEU F C 1
ATOM 7471 O O . LEU F 2 222 ? 72.110 1.609 164.172 1.00 145.72 262 LEU F O 1
ATOM 7476 N N . VAL F 2 223 ? 71.656 0.697 162.168 1.00 144.05 263 VAL F N 1
ATOM 7477 C CA . VAL F 2 223 ? 70.221 0.645 162.422 1.00 146.02 263 VAL F CA 1
ATOM 7478 C C . VAL F 2 223 ? 69.989 -0.238 163.640 1.00 149.00 263 VAL F C 1
ATOM 7479 O O . VAL F 2 223 ? 69.050 -0.031 164.408 1.00 151.92 263 VAL F O 1
ATOM 7483 N N . LYS F 2 224 ? 70.866 -1.221 163.809 1.00 150.30 264 LYS F N 1
ATOM 7484 C CA . LYS F 2 224 ? 70.908 -2.003 165.032 1.00 154.78 264 LYS F CA 1
ATOM 7485 C C . LYS F 2 224 ? 71.168 -1.052 166.200 1.00 156.17 264 LYS F C 1
ATOM 7486 O O . LYS F 2 224 ? 70.372 -0.970 167.131 1.00 157.67 264 LYS F O 1
ATOM 7492 N N . SER F 2 225 ? 72.259 -0.296 166.108 1.00 153.70 265 SER F N 1
ATOM 7493 C CA . SER F 2 225 ? 72.719 0.580 167.188 1.00 151.36 265 SER F CA 1
ATOM 7494 C C . SER F 2 225 ? 71.615 1.339 167.933 1.00 154.51 265 SER F C 1
ATOM 7495 O O . SER F 2 225 ? 71.524 1.263 169.158 1.00 156.86 265 SER F O 1
ATOM 7498 N N . ARG F 2 226 ? 70.776 2.063 167.196 1.00 155.56 266 ARG F N 1
ATOM 7499 C CA . ARG F 2 226 ? 69.835 2.994 167.819 1.00 156.03 266 ARG F CA 1
ATOM 7500 C C . ARG F 2 226 ? 68.701 2.305 168.583 1.00 160.22 266 ARG F C 1
ATOM 7501 O O . ARG F 2 226 ? 68.420 2.678 169.723 1.00 163.79 266 ARG F O 1
ATOM 7509 N N . LEU F 2 227 ? 68.038 1.328 167.965 1.00 158.37 267 LEU F N 1
ATOM 7510 C CA . LEU F 2 227 ? 67.065 0.516 168.697 1.00 160.68 267 LEU F CA 1
ATOM 7511 C C . LEU F 2 227 ? 67.773 -0.060 169.899 1.00 160.92 267 LEU F C 1
ATOM 7512 O O . LEU F 2 227 ? 67.302 0.024 171.031 1.00 158.93 267 LEU F O 1
ATOM 7517 N N . GLU F 2 228 ? 68.929 -0.644 169.622 1.00 161.51 268 GLU F N 1
ATOM 7518 C CA . GLU F 2 228 ? 69.761 -1.239 170.644 1.00 161.59 268 GLU F CA 1
ATOM 7519 C C . GLU F 2 228 ? 70.147 -0.229 171.730 1.00 163.41 268 GLU F C 1
ATOM 7520 O O . GLU F 2 228 ? 69.750 -0.388 172.878 1.00 165.47 268 GLU F O 1
ATOM 7526 N N . HIS F 2 229 ? 70.885 0.820 171.372 1.00 162.78 269 HIS F N 1
ATOM 7527 C CA . HIS F 2 229 ? 71.553 1.642 172.389 1.00 163.82 269 HIS F CA 1
ATOM 7528 C C . HIS F 2 229 ? 70.636 2.520 173.257 1.00 166.22 269 HIS F C 1
ATOM 7529 O O . HIS F 2 229 ? 70.757 2.497 174.484 1.00 166.66 269 HIS F O 1
ATOM 7536 N N . GLU F 2 230 ? 69.747 3.304 172.646 1.00 165.74 270 GLU F N 1
ATOM 7537 C CA . GLU F 2 230 ? 68.846 4.152 173.434 1.00 166.69 270 GLU F CA 1
ATOM 7538 C C . GLU F 2 230 ? 67.952 3.276 174.308 1.00 168.04 270 GLU F C 1
ATOM 7539 O O . GLU F 2 230 ? 67.703 3.591 175.473 1.00 165.81 270 GLU F O 1
ATOM 7545 N N . LEU F 2 231 ? 67.491 2.165 173.741 1.00 164.79 271 LEU F N 1
ATOM 7546 C CA . LEU F 2 231 ? 66.675 1.206 174.478 1.00 161.11 271 LEU F CA 1
ATOM 7547 C C . LEU F 2 231 ? 67.515 0.289 175.364 1.00 166.65 271 LEU F C 1
ATOM 7548 O O . LEU F 2 231 ? 67.043 -0.178 176.398 1.00 169.97 271 LEU F O 1
ATOM 7553 N N . GLY F 2 232 ? 68.753 0.026 174.953 1.00 164.70 272 GLY F N 1
ATOM 7554 C CA . GLY F 2 232 ? 69.612 -0.914 175.657 1.00 159.71 272 GLY F CA 1
ATOM 7555 C C . GLY F 2 232 ? 69.683 -0.672 177.149 1.00 157.76 272 GLY F C 1
ATOM 7556 O O . GLY F 2 232 ? 69.663 -1.610 177.944 1.00 150.60 272 GLY F O 1
ATOM 7557 N N . ARG F 2 233 ? 69.740 0.599 177.524 1.00 160.74 273 ARG F N 1
ATOM 7558 C CA . ARG F 2 233 ? 69.883 0.991 178.919 1.00 160.18 273 ARG F CA 1
ATOM 7559 C C . ARG F 2 233 ? 68.614 0.733 179.732 1.00 154.90 273 ARG F C 1
ATOM 7560 O O . ARG F 2 233 ? 68.685 0.296 180.880 1.00 148.82 273 ARG F O 1
ATOM 7568 N N . ILE F 2 234 ? 67.457 0.996 179.130 1.00 155.02 274 ILE F N 1
ATOM 7569 C CA . ILE F 2 234 ? 66.187 0.934 179.850 1.00 151.84 274 ILE F CA 1
ATOM 7570 C C . ILE F 2 234 ? 65.785 -0.487 180.249 1.00 149.91 274 ILE F C 1
ATOM 7571 O O . ILE F 2 234 ? 65.313 -0.708 181.363 1.00 146.36 274 ILE F O 1
ATOM 7576 N N . ARG F 2 235 ? 65.974 -1.446 179.348 1.00 150.34 275 ARG F N 1
ATOM 7577 C CA . ARG F 2 235 ? 65.539 -2.816 179.603 1.00 147.65 275 ARG F CA 1
ATOM 7578 C C . ARG F 2 235 ? 66.431 -3.517 180.627 1.00 145.65 275 ARG F C 1
ATOM 7579 O O . ARG F 2 235 ? 65.936 -4.177 181.540 1.00 144.48 275 ARG F O 1
ATOM 7587 N N . LYS F 2 236 ? 67.744 -3.365 180.468 1.00 142.83 276 LYS F N 1
ATOM 7588 C CA . LYS F 2 236 ? 68.714 -4.054 181.314 1.00 133.73 276 LYS F CA 1
ATOM 7589 C C . LYS F 2 236 ? 68.439 -5.554 181.322 1.00 120.92 276 LYS F C 1
ATOM 7590 O O . LYS F 2 236 ? 69.345 -6.363 181.130 1.00 116.79 276 LYS F O 1
ATOM 7596 N N . VAL F 2 282 ? 62.551 -9.693 167.977 1.00 135.96 322 VAL F N 1
ATOM 7597 C CA . VAL F 2 282 ? 63.333 -8.462 168.002 1.00 134.17 322 VAL F CA 1
ATOM 7598 C C . VAL F 2 282 ? 64.383 -8.456 166.891 1.00 135.30 322 VAL F C 1
ATOM 7599 O O . VAL F 2 282 ? 65.191 -7.532 166.795 1.00 136.09 322 VAL F O 1
ATOM 7603 N N . GLU F 2 283 ? 64.365 -9.486 166.050 1.00 134.57 323 GLU F N 1
ATOM 7604 C CA . GLU F 2 283 ? 65.344 -9.608 164.974 1.00 135.12 323 GLU F CA 1
ATOM 7605 C C . GLU F 2 283 ? 65.212 -8.439 163.998 1.00 136.91 323 GLU F C 1
ATOM 7606 O O . GLU F 2 283 ? 64.268 -8.376 163.217 1.00 137.21 323 GLU F O 1
ATOM 7612 N N . VAL F 2 284 ? 66.155 -7.504 164.075 1.00 137.28 324 VAL F N 1
ATOM 7613 C CA . VAL F 2 284 ? 66.194 -6.343 163.189 1.00 132.78 324 VAL F CA 1
ATOM 7614 C C . VAL F 2 284 ? 66.717 -6.775 161.829 1.00 135.27 324 VAL F C 1
ATOM 7615 O O . VAL F 2 284 ? 67.067 -7.940 161.651 1.00 138.96 324 VAL F O 1
ATOM 7619 N N . MET F 2 285 ? 66.781 -5.853 160.871 1.00 135.51 325 MET F N 1
ATOM 7620 C CA . MET F 2 285 ? 67.360 -6.185 159.572 1.00 131.54 325 MET F CA 1
ATOM 7621 C C . MET F 2 285 ? 67.484 -5.021 158.600 1.00 130.42 325 MET F C 1
ATOM 7622 O O . MET F 2 285 ? 67.301 -3.856 158.957 1.00 133.24 325 MET F O 1
ATOM 7627 N N . GLY F 2 286 ? 67.809 -5.368 157.360 1.00 125.67 326 GLY F N 1
ATOM 7628 C CA . GLY F 2 286 ? 67.919 -4.408 156.283 1.00 124.94 326 GLY F CA 1
ATOM 7629 C C . GLY F 2 286 ? 67.496 -5.038 154.971 1.00 120.44 326 GLY F C 1
ATOM 7630 O O . GLY F 2 286 ? 68.004 -6.089 154.577 1.00 123.65 326 GLY F O 1
ATOM 7631 N N . GLY F 2 287 ? 66.550 -4.397 154.298 1.00 117.42 327 GLY F N 1
ATOM 7632 C CA . GLY F 2 287 ? 66.083 -4.864 153.009 1.00 120.26 327 GLY F CA 1
ATOM 7633 C C . GLY F 2 287 ? 65.694 -3.695 152.130 1.00 119.99 327 GLY F C 1
ATOM 7634 O O . GLY F 2 287 ? 65.540 -2.574 152.604 1.00 120.64 327 GLY F O 1
ATOM 7635 N N . ASN F 2 288 ? 65.536 -3.942 150.839 1.00 112.47 328 ASN F N 1
ATOM 7636 C CA . ASN F 2 288 ? 65.130 -2.869 149.951 1.00 109.70 328 ASN F CA 1
ATOM 7637 C C . ASN F 2 288 ? 64.136 -3.342 148.903 1.00 111.62 328 ASN F C 1
ATOM 7638 O O . ASN F 2 288 ? 64.335 -4.368 148.253 1.00 115.30 328 ASN F O 1
ATOM 7643 N N . VAL F 2 289 ? 63.047 -2.595 148.766 1.00 110.87 329 VAL F N 1
ATOM 7644 C CA . VAL F 2 289 ? 62.081 -2.841 147.709 1.00 108.79 329 VAL F CA 1
ATOM 7645 C C . VAL F 2 289 ? 62.636 -2.339 146.381 1.00 112.18 329 VAL F C 1
ATOM 7646 O O . VAL F 2 289 ? 62.404 -2.932 145.330 1.00 109.54 329 VAL F O 1
ATOM 7650 N N . ASP F 2 292 ? 68.425 -2.174 143.308 1.00 98.56 332 ASP F N 1
ATOM 7651 C CA . ASP F 2 292 ? 69.509 -3.131 143.506 1.00 105.26 332 ASP F CA 1
ATOM 7652 C C . ASP F 2 292 ? 70.051 -3.070 144.929 1.00 102.57 332 ASP F C 1
ATOM 7653 O O . ASP F 2 292 ? 70.649 -2.073 145.331 1.00 109.76 332 ASP F O 1
ATOM 7658 N N . GLY F 2 293 ? 69.846 -4.141 145.688 1.00 97.55 333 GLY F N 1
ATOM 7659 C CA . GLY F 2 293 ? 70.319 -4.191 147.057 1.00 101.15 333 GLY F CA 1
ATOM 7660 C C . GLY F 2 293 ? 69.961 -5.479 147.770 1.00 105.01 333 GLY F C 1
ATOM 7661 O O . GLY F 2 293 ? 69.491 -6.431 147.143 1.00 104.38 333 GLY F O 1
ATOM 7662 N N . PRO F 2 294 ? 70.183 -5.512 149.093 1.00 105.73 334 PRO F N 1
ATOM 7663 C CA . PRO F 2 294 ? 69.912 -6.658 149.970 1.00 105.41 334 PRO F CA 1
ATOM 7664 C C . PRO F 2 294 ? 68.494 -7.213 149.825 1.00 115.25 334 PRO F C 1
ATOM 7665 O O . PRO F 2 294 ? 68.299 -8.422 149.936 1.00 116.62 334 PRO F O 1
ATOM 7669 N N . GLY F 2 295 ? 67.522 -6.338 149.589 1.00 122.98 335 GLY F N 1
ATOM 7670 C CA . GLY F 2 295 ? 66.165 -6.765 149.300 1.00 118.23 335 GLY F CA 1
ATOM 7671 C C . GLY F 2 295 ? 65.344 -7.223 150.492 1.00 120.02 335 GLY F C 1
ATOM 7672 O O . GLY F 2 295 ? 65.867 -7.457 151.583 1.00 117.18 335 GLY F O 1
ATOM 7673 N N . ALA F 2 296 ? 64.042 -7.358 150.261 1.00 120.24 336 ALA F N 1
ATOM 7674 C CA . ALA F 2 296 ? 63.097 -7.766 151.292 1.00 120.94 336 ALA F CA 1
ATOM 7675 C C . ALA F 2 296 ? 63.049 -9.282 151.448 1.00 122.93 336 ALA F C 1
ATOM 7676 O O . ALA F 2 296 ? 62.160 -9.816 152.110 1.00 123.91 336 ALA F O 1
ATOM 7678 N N . GLU F 2 297 ? 64.010 -9.968 150.839 1.00 125.54 337 GLU F N 1
ATOM 7679 C CA . GLU F 2 297 ? 63.995 -11.427 150.789 1.00 128.89 337 GLU F CA 1
ATOM 7680 C C . GLU F 2 297 ? 64.293 -12.057 152.153 1.00 126.50 337 GLU F C 1
ATOM 7681 O O . GLU F 2 297 ? 63.579 -12.958 152.593 1.00 124.10 337 GLU F O 1
ATOM 7687 N N . ARG F 2 298 ? 65.340 -11.584 152.822 1.00 125.88 338 ARG F N 1
ATOM 7688 C CA . ARG F 2 298 ? 65.641 -12.051 154.172 1.00 130.85 338 ARG F CA 1
ATOM 7689 C C . ARG F 2 298 ? 64.462 -11.727 155.087 1.00 131.38 338 ARG F C 1
ATOM 7690 O O . ARG F 2 298 ? 64.141 -12.491 155.997 1.00 132.95 338 ARG F O 1
ATOM 7698 N N . TRP F 2 299 ? 63.831 -10.581 154.836 1.00 131.64 339 TRP F N 1
ATOM 7699 C CA . TRP F 2 299 ? 62.581 -10.211 155.494 1.00 127.62 339 TRP F CA 1
ATOM 7700 C C . TRP F 2 299 ? 61.534 -11.284 155.258 1.00 129.46 339 TRP F C 1
ATOM 7701 O O . TRP F 2 299 ? 60.941 -11.815 156.196 1.00 134.63 339 TRP F O 1
ATOM 7712 N N . TRP F 2 300 ? 61.309 -11.572 153.979 1.00 129.17 340 TRP F N 1
ATOM 7713 C CA . TRP F 2 300 ? 60.384 -12.607 153.538 1.00 127.79 340 TRP F CA 1
ATOM 7714 C C . TRP F 2 300 ? 60.667 -13.911 154.267 1.00 128.14 340 TRP F C 1
ATOM 7715 O O . TRP F 2 300 ? 59.759 -14.551 154.796 1.00 129.77 340 TRP F O 1
ATOM 7726 N N . ARG F 2 301 ? 61.941 -14.284 154.301 1.00 129.21 341 ARG F N 1
ATOM 7727 C CA . ARG F 2 301 ? 62.387 -15.464 155.028 1.00 133.30 341 ARG F CA 1
ATOM 7728 C C . ARG F 2 301 ? 62.135 -15.311 156.520 1.00 136.84 341 ARG F C 1
ATOM 7729 O O . ARG F 2 301 ? 61.565 -16.197 157.160 1.00 138.10 341 ARG F O 1
ATOM 7737 N N . TRP F 2 302 ? 62.587 -14.181 157.058 1.00 137.05 342 TRP F N 1
ATOM 7738 C CA . TRP F 2 302 ? 62.400 -13.834 158.460 1.00 133.56 342 TRP F CA 1
ATOM 7739 C C . TRP F 2 302 ? 60.969 -14.106 158.893 1.00 138.61 342 TRP F C 1
ATOM 7740 O O . TRP F 2 302 ? 60.733 -14.774 159.899 1.00 142.88 342 TRP F O 1
ATOM 7751 N N . ILE F 2 303 ? 60.017 -13.582 158.124 1.00 137.81 343 ILE F N 1
ATOM 7752 C CA . ILE F 2 303 ? 58.604 -13.764 158.430 1.00 138.14 343 ILE F CA 1
ATOM 7753 C C . ILE F 2 303 ? 58.281 -15.244 158.495 1.00 141.67 343 ILE F C 1
ATOM 7754 O O . ILE F 2 303 ? 57.620 -15.703 159.429 1.00 143.29 343 ILE F O 1
ATOM 7759 N N . GLY F 2 304 ? 58.760 -15.975 157.490 1.00 139.36 344 GLY F N 1
ATOM 7760 C CA . GLY F 2 304 ? 58.563 -17.409 157.402 1.00 142.30 344 GLY F CA 1
ATOM 7761 C C . GLY F 2 304 ? 58.888 -18.083 158.714 1.00 149.76 344 GLY F C 1
ATOM 7762 O O . GLY F 2 304 ? 57.991 -18.453 159.447 1.00 151.67 344 GLY F O 1
ATOM 7763 N N . GLU F 2 305 ? 60.174 -18.204 159.029 1.00 146.63 345 GLU F N 1
ATOM 7764 C CA . GLU F 2 305 ? 60.616 -18.832 160.277 1.00 147.53 345 GLU F CA 1
ATOM 7765 C C . GLU F 2 305 ? 59.784 -18.404 161.487 1.00 149.52 345 GLU F C 1
ATOM 7766 O O . GLU F 2 305 ? 59.590 -19.181 162.423 1.00 150.38 345 GLU F O 1
ATOM 7772 N N . ARG F 2 306 ? 59.283 -17.173 161.455 1.00 146.15 346 ARG F N 1
ATOM 7773 C CA . ARG F 2 306 ? 58.394 -16.690 162.502 1.00 145.74 346 ARG F CA 1
ATOM 7774 C C . ARG F 2 306 ? 57.022 -17.354 162.395 1.00 149.36 346 ARG F C 1
ATOM 7775 O O . ARG F 2 306 ? 56.347 -17.535 163.406 1.00 147.51 346 ARG F O 1
ATOM 7783 N N . ILE F 2 307 ? 56.651 -17.726 161.165 1.00 151.40 347 ILE F N 1
ATOM 7784 C CA . ILE F 2 307 ? 55.334 -18.284 160.795 1.00 150.65 347 ILE F CA 1
ATOM 7785 C C . ILE F 2 307 ? 54.213 -17.979 161.794 1.00 153.38 347 ILE F C 1
ATOM 7786 O O . ILE F 2 307 ? 54.012 -18.697 162.777 1.00 151.11 347 ILE F O 1
#

Radius of gyration: 39.02 Å; Cα contacts (8 Å, |Δi|>4): 1891; chains: 6; bounding box: 103×64×124 Å

InterPro domains:
  IPR000403 Phosphatidylinositol 3-/4-kinase, catalytic domain [PF00454] (2653-2895)
  IPR000403 Phosphatidylinositol 3-/4-kinase, catalytic domain [PS50290] (2627-2947)
  IPR000403 Phosphatidylinositol 3-/4-kinase, catalytic domain [SM00146] (2654-2952)
  IPR000897 Signal recognition particle, SRP54 subunit, GTPase domain [PF00448] (440-614)
  IPR000897 Signal recognition particle, SRP54 subunit, GTPase domain [SM00962] (439-647)
  IPR003151 PIK-related kinase, FAT [PF02259] (2077-2414)
  IPR003152 FATC domain [PF02260] (2932-2963)
  IPR003152 FATC domain [PS51190] (2931-2963)
  IPR003152 FATC domain [SM01343] (2931-2963)
  IPR003593 AAA+ ATPase domain [SM00382] (438-593)
  IPR007222 Signal recognition particle receptor, alpha subunit, N-terminal [PF04086] (26-302)
  IPR011009 Protein kinase-like domain superfamily [SSF56112] (2612-2960)
  IPR011012 Longin-like domain superfamily [SSF64356] (1-136)
  IPR011990 Tetratricopeptide-like helical domain superfamily [G3DSA:1.25.40.10] (2226-2401)
  IPR011990 Tetratricopeptide-like helical domain superfamily [SSF48452] (2258-2373)
  IPR012993 UME domain [PF08064] (1435-1537)
  IPR012993 UME domain [SM00802] (1432-1539)
  IPR013822 Signal recognition particle SRP54, helical bundle [PF02881] (333-402)
  IPR013822 Signal recognition particle SRP54, helical bundle [SM00963] (327-411)
  IPR014009 PIK-related kinase, FAT domain [PS51189] (1943-2513)

Organism: Chaetomium thermophilum (strain DSM 1495 / CBS 144.50 / IMI 039719) (NCBI:txid759272)

CATH classification: 3.30.450.60

Nearest PDB structures (foldseek):
  5ck3-assembly1_A  TM=1.007E+00  e=3.279E-28  Thermochaetoides thermophila DSM 1495
  6qh6-assembly1_N  TM=5.770E-01  e=6.312E-03  Rattus norvegicus
  7rw9-assembly1_M  TM=5.795E-01  e=1.295E-02  Mus musculus
  9c59-assembly1_S  TM=4.650E-01  e=6.312E-03  Homo sapiens
  3pr6-assembly1_A  TM=4.399E-01  e=3.028E-02  Saccharomyces cerevisiae

GO terms:
  GO:0005515 protein binding (F, IPI)

Foldseek 3Di:
DPFAKKWKAFQVGHTQDIDGDDDDDPVQVVLVCCAVPVVNDDDDADALDDQFDFDDVVPDTHQTGAHKHADPVLRMMIGGHGDRPHDDSVVSVVGRVVVVVVCVVFVVPSPDPPDPDGHPPVSVVVSVVSVVVSD/DEEEEAFAFPLCLVFLVLLLVCLQQADVVRHGPAPPPDPPPDGDDGDNGSTDDDHFDPAKDKDWAWWADDDVCQGPFSNHDCDPRTDIYIYIGFGRPPVRLVLVLVCLQAAPPPADDAPPVHGPCDDDDPDDRHAFEYEYGGAQLVCLDPVNVRLQVRLVSVLSNLVSNLNLLVVCVVVNRHAYEYEYEHEPFQDPSRHDQVVNQVSSQQNSQVVCVVVVVVPNRFDPDDPGGHVVSSCVSNYNYYGYYAYSDDDDPHCVVVVSVVRVGD/DAKKFKAAQVGDTQDIDRPNPDDPCQVVVVCVVVVVVHHAAWDWDADPPLRMIITDGDPCLVVCLHVPLCCVVCVVQVVVSVPPDDPDDHPDPPVVVSVVSVVVD/DDDFAEEEEAEAPPLCLQQVVLLLQLQQQDDPVSQGDPPPDGDDGDRDSTDDDDFDPDKDKDKAWWDDDCIDFSHHDDVIGIHIYIYAGNDDVRCVVVLVLLQDLDAVDGHPYFEYAYTGAQLQCQPPVRPRLLVRLVVVLSCVVSNQVCVCPAYAYEYEHEDQLDPSGHAFVVSQVSSQVSNVVVCVVVVCDHPVVCVVVRYHYDYDYAYSDDDDPHCRVVSRVVSVTD/DPWAKKFKAAPVGDTPDMDDDDDDVVVVVVCCCPPVVPLDDPDQGKDADPPLGMMIGTGVVDCLSSVLHVVLVVVVCVVFVVVSVVDDDCPCVCVVSVVSVVVD/DEEEAAVQCQQQVLQQVLQVPVDDDDDNTDDDHQDDDWDPVVDIGFGNDDPCVVVVLVPYEYTGAQLVVLVDDVRPVVLVPSVVSVVPVVLYEYEYEPQVDPSGHDLVVVCVPNCPVVVVVPCHHYYYAYVVPPHCVVVVVSVVVVD

B-factor: mean 85.23, std 27.19, range [26.49, 179.84]

Sequence (991 aa):
MSLDAFEILTTSGVVLWSRTYAPVNPSVVNDFITDVFIEEKSAVAGSKNGGSAASNPPYKHDQHSLRWTFVKELGIIFVAVYRSLLHLPWVDKLVDNIRAIFVSLYSEQFKRPNTTIIECINFDKYFDQQLQELEPSVLLIGPSGAGKTALLTLFERGPLLNPDGTSVGAADLKNPYRKPIVTSPVAQTHTSQVPTSVELAVGANEDGTPTSYKVDLDATARKFLLIDTPGHPKLRGTTLQHLLNPSPSLTIIPTNAPNKSHSDPYKSKLKAVIFLLDAAALADSDGDYLSQTASYLYDVLLSLQKRFHSRKNRAPSSIPVLIAANKQDLFTAVPASLVKSRLEHELGRIRKTRQKGGWLGAVGSKEFKFEEMMEFDMEVEVMGGNVIGDGPGAERWWRWIGERILDAFEILTTSGVVLWSRTYAPVNPSVVNDFITDVFIEDQHSLRWTFVKELGIIFVAVYLPWVDKLVDNIRAIFVSLYSEQFKRPNTTIIECINFDKYFDQQLQELYTTLPSVLLIGPSGAGKTALLTLFERGPLLNPDGTSLKNPYRKPIVTSPVAQTHTSQVPTSVELAVGANEPTSYKVDLTARKFLLIDTPGHPKLRGTTLQHLLNPSPPYKSKLKAVIFLLDAAALADSDGDYLSQTASYLYDVLLSLQKRFHSSIPVLIAANKQDLFTAVPASLVKSRLEHELGRIRKTRQKFKFEEMMEFDMEVEVMGGNVIGDGPGAERWWRWIGERIMSLDAFEILTTSGVVLWSRTPVNPSVVNDFITDVFIEGSKNGGLRWTFVKELGIIFVAVLHLPWVDKLVDNIRAIFVSLYSEQFTTIIECINFDKYFDQQLQELLLIGPSGAGKTALLTLFERGPKPIVTSPVAQTHTSQVPTSVLLIDTPGHPKLRGTTLQHVIFLLDAAALADSSQTASYLYDVLLSLQKRFPVLIAANKQDLFTAVPASLVKSRLEHELGRIRKVEVMGGNVDGPGAERWWRWIGERI

Secondary structure (DSSP, 8-state):
--S-EEEEEETTSBEEEEEESS---HHHHHHHHIIIIII-SS----SS--------TTS-------EEEEETTTTEEEEE--BTTB--THHHHHHHHHHHHHHHHHGGGGG--S-S----TTHHHHHHHHHHHH-/-EEEEE--TTS-HHHHHHHHHHTTTEETTTEETT-S---TTTPPPP-SSSS--B----S-EEEEEEE---TTSSSPPTTS-----SEEEEEEE---SHHHHHHHHHHHHS-TTTTT---SSS------SS----EEEEEEEEETTTTT-TT-HHHHHHHHHHHHHHHHHHHHHTTTT--------EEEEEE--SSTT---HHHHHHHHHHHHHHHHHHHHH----S-SS-SS--GGGGGGGT--EEEEE--SSSSSS-SHHHHHHHHTT-/--EEEEEETTSBEEEE--SS---THHHHHHIIIIII---S--EEEEETTTTEEEEEE--HHHHHHHHHHHHHHHHHHTGGGGSSS-S-------HHHHHHHHHH-/--PPEEEEEE--TTS-HHHHHHHHHHSSS--TTT----STTPPP--SSSS--B----S--EEEEEE-------TT-----EEEEEE----STTTHHHHHHHHH--------EEEEEEEEEETTTTTSTT-HHHHHHHHHHHHHHHHHHHTT-----EEEEEE-TTSTTPPPHHHHHHHHHHHHHHHHHHHH---HHHHHTTT--EEEEE--SSSSSS-SHHHHHHHHTT-/-----EEEEETTSBEEEEE----THHHHHHHIIIII---S-----EEEETTTTEEEEE----SHHHHHHHHHHHHHHHHHGGG-------TTHHHHHHHHHHH-/-----TTSSHHHHHHHHHH------SSSS--B----S----------SSHHHHHHHTT----EEEHHHHHH--THHHHHHHHHHHHHS------EEE-TTSTTPPPHHHHHHHHHHHHHHHH----EE-----S-SHHHHHHHHHH-